Protein AF-A0A0S8KNZ9-F1 (afdb_monomer_lite)

Foldseek 3Di:
DDDPPPVVVVPPPPPPDDDDDADDPPFFALAKEKEFEDEPPPDDAQWKFKWKAFPVQPVHDTRGDGDTDRHRMDMDGRDHFGWIFMKIFGDPDPQAGQKIKGWPPPPGTFGTHRPHDYHYTYIYMDSLLSLQVVVVCPNVVSCVVPQCVVVVDDLVQFKEKEFEEEPVRAGDFFKKKAKFADDPVPLAGPDRPFDIWGAHPRRITTHGWDQGKIWMKIKDWHCDSHFSWIKMKMKTWLAIDHTHDYDYHYDYPDQDPDVFWEKEKEFEAEPVRFGAAKKKKKKWADDDDDGRDNPDGDMDMIMIIMHMDGRGIDMDGRHHFAWMKIFIFDSPDNPPDTDTQDIDIDGIDGNYYHYDYHYGYPPVVVVVPPPDDDDDDDDDDDDDDDDDDDDDDDDPAWADQFQQKIKGKDWPDQEAALPDKTKIKMKIAGQHQFKKWFQLAQQQKWKDKQRWIWHADDDPPPDDGDIDIHHHGRMDTGSMHINVGFTATPPGTDRDDAAKMKMKMWTWMGGPDPDPPDITIHITDIRIHGHHYDDDDDDDDDDDDDDDQDQQKAKEFEAAPVRQADWFKFKAQAWEFEDDPDPCTPTDGDAQPFADGTAHNRNIGMDGLCSQAPPPRDQQEWGKMWIADPVVQWIDIDTDGSPRRHSYDYDYTAHWAKEKEFEWAPLCVVLVFTFQKKKKFKDQDPRYRGHYMYIYSRRMDIDGGAFDKMWMFMWTGGDQWIFHTDIDIDGDHGPHHYDYPYYDYTYTDPLRNQFQHFDDWADPFDDKDLDDDDILVNLAQAKEKEKEAELADPQAPQQLLVQVVCVVCVVLRYAYEYEYAHDDPVSSLVRLVVCCVVRNHDNDHNHMYTYAADDWDDQVPDPDTTHHPSCVNSVPPDPTWMWIAANNNGTNHTDDSVVNNVVSCVRSVNCPVPPVDPLVVVVCVVQPDDPPAFKDWDAPPDDPSQLVCCCVVVVVVCVVPVDHFQEWAWEDPPGTHGDDTHNDPQAFQLCCCCPHVVDFPLQADEDPVRRSHHDTGYMYGHPPDDSQVVQVSVQVVCCVPVVFRKDWDWDWDWDWEKEKEEEWDFDFDPPEPDGQAAEQAQPDHDNRLVQDWDKAQAPVSVQVVLCSQLVHHYDYPYPDPDRDIHTYGYDPRSNLVPPPDPVVSVNSVVRRQVSNCVGTVMHIDIDTDTDIHTYMDTDDDPD

Sequence (1183 aa):
EGLMPSIKLALEGCLGKRPRLPRILNKPGPGILKGIVKDTADTYYHMANMFFVPVENWPGKPAFYYLAVVNESFEITGVPPGSYYLFAIEAQNTESIDTVGLPIDWPRPVTIDADGKVAHVEIEMSTFLSKEARFWNVQGFLRGVGHLNALNASVEELGPYGRIVDVGGNPVPYATVQVREFKANRGEGEGIAAPDARTNEQGYYGLRPLDYPYFVGAIVHDPLINAAGHRWQYIQRNKVFEGKQAINFEFKPWPSVTRSGGIIEGTVVDAKDNPIPSFIVDVRPAGPWPKVNETSEPWYESWGFRAAFAGGKFALGDVPEGICNVRIMSHETSAERGDTLGQREVTVSTGQTKHLEFQIEDWEKKRRQRIYVTPFRLVSKQESGVKTAVPVEGEGGWGEAVEGVQVRLRADKYTWEAEEKPVFKADIRNRGELELYVHAADEFCQLEIDGEWHGWSGPWGKIDVKQSPLGHGSQINNISISLAKTWVGKKSVLALTAGVHTVRVAFILQRSEREYQNIVRAVSNPVEIEIVPVKAKTAVEVEAGEEALTAEKLVLKLVDNSGRPVAGAKVGTSVRTRDEQVLNSKLYWSLSSKEKDVSNEDGKIVLTRDKLFPQSWNPDRRRALYILNEERQIGAFCEISKDDERNQIELTLEPVCHVHGKLSSEDLEEIGRPLTWSNVYLGFNKDSQSVLSCMSEKQQFEFWVPPGEYELSAYGSGEGASTKHVRPTIEVKTGQSELDLGVVDLPATKLSTLIGKPAPEIGPIKAWKNGSPITLAELRGKAVIIYFDGTSPNTSRDLPQLVDLHNQFEANGLVIVALYNCPSMEALEAKWVEVYKKYGGVQNVPFRVAVDGGKSTFYEGSDKERPGATYAIYDITADPTTILIDPDGKIVGKLGLYGAKEKLGNMLGVEVKTTVSTWRQRFEEVYRLEDNRILKRIAPPFIPERRDYYVNENSSQASAISTSPGIFVFHWNGKLKNWGLSFTDKLDLNFLLGFVLRLKSFEYDGPEELLSIELPGDWIIRDEVSQKIKLKALEQLIDEELGRTIQFEKRTVERQVIVVTGNFKFHPPSETYEHKSVHLYSDELDPDEGSGGGTADSVNDFILRLGSLVDMPVADHTESSKKILVPYRHHRSSYLRRIKDKAEKAGKLQMLLANLTKQTELQFRIEKRPVEVWFITEKKKDK

pLDDT: mean 75.58, std 19.02, range [21.91, 98.38]

Radius of gyration: 38.26 Å; chains: 1; bounding box: 97×110×95 Å

Secondary structure (DSSP, 8-state):
----STTTTTTSS--S-PPPPPPPPSS--SEEEEEEEEESS------EEEEEEEGGGTTS--B----EE-SSEEEEEEEPSEEEEEEEEE-S-TT----EEEETTTTSPEEE-TT--EEEEEEEEEHHHHHHHTTTTHHHHHHTTSSGGGGGS-GGG-SSEEEEEETTS-B-TT-EEEEEE--GGGSS-----SPPEE--TTSEEE-----S-EEEEEEEEEE-SSSEEEEEEEEEE-S-B-SS-B--EEEPP-S---TTPEEEEEEEEETTSPBPSEEEEEEEESSPPPP--TT--PEEEEEEEEEEEETTEEEEEEEPSEEEEEEEEETTS-TTS--EEEEEEEEE-TT-EEEEEEEETTHHHHHH--SS---------------------SSTT----BTTEEEEEEES-SEEETTS--EEEEEEEE-SSS-EEE--SGGGEEEEETTEEEEE-S-TTS---PPEEE-TT-EEEEEEEETTS-EE-SSSB--PPSEEEEEEEEEEEEESSS-TT-EEEEEPPPEEEEEEPPPPPP------------TTEEEEEEEETTS-B-TT-EEESEEEEE-SS-SS---EEE--TTS--B--TTSEEEEEHHHHS-TTS-TTSPEEEEEEETTTTEEEEEEE-TT---SEEEEEEEEPEEEEEEEE-HHHHHTT----EEEEEEESSTTSPP-EEEEESSSEEEEEE-SEEEEEEEEEEETTEEBPPB--EEEE-TT--EEEEEEEE-PBPHHHHTBTSBPPPP--EEEEESS----TTTTTTSEEEEEEE-SS--TTTTHHHHHHHHHHHGGGTEEEEEEE-SS-HHHHHHHHHHHHHHH-S-SS-SSEEEEE-SS-EE-TTS--EE--HHHHHHT--SSSEEEEE-TTSBEEEE--STTHHHHHHHHHT---------HHHHHHHHHPPPTT-SEEEEPSSPPTHHHHHHHHHTHHHHHH--SPPSEEEEEESSSEEEEEEE--S--BHHHHHHHTS---TTSEE--HHHHT-B--SEEEEETTS-HHHHHHHHHHHHHHHH---EEEEEEEEEEEEEEEEE-------TTSS-SSSEEE-SS---SSSTT-EEEESSHHHHHHHHHHHHT--EEEEE---S---EEEEE-GGG-GGG---HHHHHHHHHHHHHHHHHHH--EEEEEEEEEEEEEEEEPPPP-

Structure (mmCIF, N/CA/C/O backbone):
data_AF-A0A0S8KNZ9-F1
#
_entry.id   AF-A0A0S8KNZ9-F1
#
loop_
_atom_site.group_PDB
_atom_site.id
_atom_site.type_symbol
_atom_site.label_atom_id
_atom_site.label_alt_id
_atom_site.label_comp_id
_atom_site.label_asym_id
_atom_site.label_entity_id
_atom_site.label_seq_id
_atom_site.pdbx_PDB_ins_code
_atom_site.Cartn_x
_atom_site.Cartn_y
_atom_site.Cartn_z
_atom_site.occupancy
_atom_site.B_iso_or_equiv
_atom_site.auth_seq_id
_atom_site.auth_comp_id
_atom_site.auth_asym_id
_atom_site.auth_atom_id
_atom_site.pdbx_PDB_model_num
ATOM 1 N N . GLU A 1 1 ? 50.926 -36.715 25.456 1.00 37.94 1 GLU A N 1
ATOM 2 C CA . GLU A 1 1 ? 50.661 -37.075 24.048 1.00 37.94 1 GLU A CA 1
ATOM 3 C C . GLU A 1 1 ? 49.215 -37.522 23.923 1.00 37.94 1 GLU A C 1
ATOM 5 O O . GLU A 1 1 ? 48.739 -38.200 24.823 1.00 37.94 1 GLU A O 1
ATOM 10 N N . GLY A 1 2 ? 48.526 -37.100 22.859 1.00 39.28 2 GLY A N 1
ATOM 11 C CA . GLY A 1 2 ? 47.167 -37.550 22.540 1.00 39.28 2 GLY A CA 1
ATOM 12 C C . GLY A 1 2 ? 46.044 -36.551 22.831 1.00 39.28 2 GLY A C 1
ATOM 13 O O . GLY A 1 2 ? 45.224 -36.829 23.687 1.00 39.28 2 GLY A O 1
ATOM 14 N N . LEU A 1 3 ? 46.001 -35.415 22.117 1.00 26.42 3 LEU A N 1
ATOM 15 C CA . LEU A 1 3 ? 44.780 -34.838 21.508 1.00 26.42 3 LEU A CA 1
ATOM 16 C C . LEU A 1 3 ? 45.140 -33.534 20.761 1.00 26.42 3 LEU A C 1
ATOM 18 O O . LEU A 1 3 ? 44.996 -32.426 21.262 1.00 26.42 3 LEU A O 1
ATOM 22 N N . MET A 1 4 ? 45.683 -33.688 19.552 1.00 32.03 4 MET A N 1
ATOM 23 C CA . MET A 1 4 ? 46.064 -32.598 18.634 1.00 32.03 4 MET A CA 1
ATOM 24 C C . MET A 1 4 ? 45.784 -32.864 17.128 1.00 32.03 4 MET A C 1
ATOM 26 O O . MET A 1 4 ? 46.301 -32.114 16.306 1.00 32.03 4 MET A O 1
ATOM 30 N N . PRO A 1 5 ? 44.952 -33.853 16.713 1.00 31.73 5 PRO A N 1
ATOM 31 C CA . PRO A 1 5 ? 44.407 -33.843 15.336 1.00 31.73 5 PRO A CA 1
ATOM 32 C C . PRO A 1 5 ? 42.957 -33.346 15.161 1.00 31.73 5 PRO A C 1
ATOM 34 O O . PRO A 1 5 ? 42.569 -33.041 14.039 1.00 31.73 5 PRO A O 1
ATOM 37 N N . SER A 1 6 ? 42.144 -33.210 16.215 1.00 31.50 6 SER A N 1
ATOM 38 C CA . SER A 1 6 ? 40.702 -32.902 16.054 1.00 31.50 6 SER A CA 1
ATOM 39 C C . SER A 1 6 ? 40.369 -31.409 15.932 1.00 31.50 6 SER A C 1
ATOM 41 O O . SER A 1 6 ? 39.250 -31.052 15.577 1.00 31.50 6 SER A O 1
ATOM 43 N N . ILE A 1 7 ? 41.332 -30.521 16.196 1.00 33.41 7 ILE A N 1
ATOM 44 C CA . ILE A 1 7 ? 41.121 -29.064 16.117 1.00 33.41 7 ILE A CA 1
ATOM 45 C C . ILE A 1 7 ? 41.296 -28.548 14.678 1.00 33.41 7 ILE A C 1
ATOM 47 O O . ILE A 1 7 ? 40.747 -27.507 14.328 1.00 33.41 7 ILE A O 1
ATOM 51 N N . LYS A 1 8 ? 41.975 -29.297 13.797 1.00 30.77 8 LYS A N 1
ATOM 52 C CA . LYS A 1 8 ? 42.264 -28.835 12.431 1.00 30.77 8 LYS A CA 1
ATOM 53 C C . LYS A 1 8 ? 41.094 -29.024 11.450 1.00 30.77 8 LYS A C 1
ATOM 55 O O . LYS A 1 8 ? 40.925 -28.195 10.567 1.00 30.77 8 LYS A O 1
ATOM 60 N N . LEU A 1 9 ? 40.216 -30.015 11.653 1.00 28.44 9 LEU A N 1
ATOM 61 C CA . LEU A 1 9 ? 39.069 -30.247 10.753 1.00 28.44 9 LEU A CA 1
ATOM 62 C C . LEU A 1 9 ? 37.830 -29.377 11.058 1.00 28.44 9 LEU A C 1
ATOM 64 O O . LEU A 1 9 ? 36.987 -29.196 10.188 1.00 28.44 9 LEU A O 1
ATOM 68 N N . ALA A 1 10 ? 37.732 -28.783 12.254 1.00 30.02 10 ALA A N 1
ATOM 69 C CA . ALA A 1 10 ? 36.657 -27.841 12.607 1.00 30.02 10 ALA A CA 1
ATOM 70 C C . ALA A 1 10 ? 36.993 -26.369 12.279 1.00 30.02 10 ALA A C 1
ATOM 72 O O . ALA A 1 10 ? 36.148 -25.486 12.445 1.00 30.02 10 ALA A O 1
ATOM 73 N N . LEU A 1 11 ? 38.222 -26.094 11.824 1.00 29.08 11 LEU A N 1
ATOM 74 C CA . LEU A 1 11 ? 38.695 -24.745 11.500 1.00 29.08 11 LEU A CA 1
ATOM 75 C C . LEU A 1 11 ? 38.739 -24.439 9.996 1.00 29.08 11 LEU A C 1
ATOM 77 O O . LEU A 1 11 ? 38.738 -23.263 9.651 1.00 29.08 11 LEU A O 1
ATOM 81 N N . GLU A 1 12 ? 38.686 -25.432 9.102 1.00 31.12 12 GLU A N 1
ATOM 82 C CA . GLU A 1 12 ? 38.770 -25.193 7.645 1.00 31.12 12 GLU A CA 1
ATOM 83 C C . GLU A 1 12 ? 37.422 -25.313 6.897 1.00 31.12 12 GLU A C 1
ATOM 85 O O . GLU A 1 12 ? 37.321 -24.862 5.762 1.00 31.12 12 GLU A O 1
ATOM 90 N N . GLY A 1 13 ? 36.347 -25.795 7.538 1.00 31.33 13 GLY A N 1
ATOM 91 C CA . GLY A 1 13 ? 34.992 -25.862 6.948 1.00 31.33 13 GLY A CA 1
ATOM 92 C C . GLY A 1 13 ? 34.011 -24.753 7.368 1.00 31.33 13 GLY A C 1
ATOM 93 O O . GLY A 1 13 ? 32.916 -24.669 6.824 1.00 31.33 13 GLY A O 1
ATOM 94 N N . CYS A 1 14 ? 34.386 -23.893 8.323 1.00 27.73 14 CYS A N 1
ATOM 95 C CA . CYS A 1 14 ? 33.496 -22.888 8.933 1.00 27.73 14 CYS A CA 1
ATOM 96 C C . CYS A 1 14 ? 34.045 -21.448 8.857 1.00 27.73 14 CYS A C 1
ATOM 98 O O . CYS A 1 14 ? 33.662 -20.586 9.652 1.00 27.73 14 CYS A O 1
ATOM 100 N N . LEU A 1 15 ? 34.962 -21.166 7.926 1.00 32.62 15 LEU A N 1
ATOM 101 C CA . LEU A 1 15 ? 35.497 -19.820 7.694 1.00 32.62 15 LEU A CA 1
ATOM 102 C C . LEU A 1 15 ? 34.688 -19.084 6.621 1.00 32.62 15 LEU A C 1
ATOM 104 O O . LEU A 1 15 ? 35.125 -18.873 5.497 1.00 32.62 15 LEU A O 1
ATOM 108 N N . GLY A 1 16 ? 33.504 -18.645 7.040 1.00 30.39 16 GLY A N 1
ATOM 109 C CA . GLY A 1 16 ? 32.663 -17.662 6.363 1.00 30.39 16 GLY A CA 1
ATOM 110 C C . GLY A 1 16 ? 32.145 -16.624 7.359 1.00 30.39 16 GLY A C 1
ATOM 111 O O . GLY A 1 16 ? 30.952 -16.373 7.399 1.00 30.39 16 GLY A O 1
ATOM 112 N N . LYS A 1 17 ? 33.068 -16.043 8.150 1.00 33.38 17 LYS A N 1
ATOM 113 C CA . LYS A 1 17 ? 32.912 -14.939 9.133 1.00 33.38 17 LYS A CA 1
ATOM 114 C C . LYS A 1 17 ? 32.326 -15.320 10.514 1.00 33.38 17 LYS A C 1
ATOM 116 O O . LYS A 1 17 ? 31.121 -15.368 10.707 1.00 33.38 17 LYS A O 1
ATOM 121 N N . ARG A 1 18 ? 33.206 -15.501 11.515 1.00 32.16 18 ARG A N 1
ATOM 122 C CA . ARG A 1 18 ? 32.868 -15.518 12.960 1.00 32.16 18 ARG A CA 1
ATOM 123 C C . ARG A 1 18 ? 33.026 -14.121 13.599 1.00 32.16 18 ARG A C 1
ATOM 125 O O . ARG A 1 18 ? 33.978 -13.426 13.236 1.00 32.16 18 ARG A O 1
ATOM 132 N N . PRO A 1 19 ? 32.237 -13.766 14.635 1.00 31.19 19 PRO A N 1
ATOM 133 C CA . PRO A 1 19 ? 32.638 -12.807 15.669 1.00 31.19 19 PRO A CA 1
ATOM 134 C C . PRO A 1 19 ? 33.715 -13.419 16.599 1.00 31.19 19 PRO A C 1
ATOM 136 O O . PRO A 1 19 ? 33.752 -14.630 16.818 1.00 31.19 19 PRO A O 1
ATOM 139 N N . ARG A 1 20 ? 34.628 -12.600 17.143 1.00 31.25 20 ARG A N 1
ATOM 140 C CA . ARG A 1 20 ? 35.687 -13.032 18.086 1.00 31.25 20 ARG A CA 1
ATOM 141 C C . ARG A 1 20 ? 35.097 -13.395 19.466 1.00 31.25 20 ARG A C 1
ATOM 143 O O . ARG A 1 20 ? 34.305 -12.630 20.000 1.00 31.25 20 ARG A O 1
ATOM 150 N N . LEU A 1 21 ? 35.544 -14.505 20.068 1.00 31.12 21 LEU A N 1
ATOM 151 C CA . LEU A 1 21 ? 35.283 -14.875 21.476 1.00 31.12 21 LEU A CA 1
ATOM 152 C C . LEU A 1 21 ? 35.928 -13.865 22.463 1.00 31.12 21 LEU A C 1
ATOM 154 O O . LEU A 1 21 ? 37.053 -13.428 22.195 1.00 31.12 21 LEU A O 1
ATOM 158 N N . PRO A 1 22 ? 35.299 -13.523 23.611 1.00 36.34 22 PRO A N 1
ATOM 159 C CA . PRO A 1 22 ? 35.893 -12.644 24.625 1.00 36.34 22 PRO A CA 1
ATOM 160 C C . PRO A 1 22 ? 36.954 -13.339 25.504 1.00 36.34 22 PRO A C 1
ATOM 162 O O . PRO A 1 22 ? 36.924 -14.551 25.707 1.00 36.34 22 PRO A O 1
ATOM 165 N N . ARG A 1 23 ? 37.893 -12.553 26.053 1.00 36.38 23 ARG A N 1
ATOM 166 C CA . ARG A 1 23 ? 38.914 -12.985 27.031 1.00 36.38 23 ARG A CA 1
ATOM 167 C C . ARG A 1 23 ? 38.262 -13.331 28.378 1.00 36.38 23 ARG A C 1
ATOM 169 O O . ARG A 1 23 ? 37.723 -12.442 29.025 1.00 36.38 23 ARG A O 1
ATOM 176 N N . ILE A 1 24 ? 38.401 -14.576 28.832 1.00 39.72 24 ILE A N 1
ATOM 177 C CA . ILE A 1 24 ? 38.180 -14.967 30.236 1.00 39.72 24 ILE A CA 1
ATOM 178 C C . ILE A 1 24 ? 39.289 -14.320 31.088 1.00 39.72 24 ILE A C 1
ATOM 180 O O . ILE A 1 24 ? 40.443 -14.278 30.653 1.00 39.72 24 ILE A O 1
ATOM 184 N N . LEU A 1 25 ? 38.963 -13.796 32.278 1.00 40.41 25 LEU A N 1
ATOM 185 C CA . LEU A 1 25 ? 39.964 -13.340 33.252 1.00 40.41 25 LEU A CA 1
ATOM 186 C C . LEU A 1 25 ? 41.039 -14.404 33.449 1.00 40.41 25 LEU A C 1
ATOM 188 O O . LEU A 1 25 ? 40.739 -15.548 33.778 1.00 40.41 25 LEU A O 1
ATOM 192 N N . ASN A 1 26 ? 42.303 -14.005 33.361 1.00 41.12 26 ASN A N 1
ATOM 193 C CA . ASN A 1 26 ? 43.410 -14.918 33.631 1.00 41.12 26 ASN A CA 1
ATOM 194 C C . ASN A 1 26 ? 43.515 -15.322 35.121 1.00 41.12 26 ASN A C 1
ATOM 196 O O . ASN A 1 26 ? 44.306 -16.212 35.427 1.00 41.12 26 ASN A O 1
ATOM 200 N N . LYS A 1 27 ? 42.755 -14.698 36.045 1.00 48.59 27 LYS A N 1
ATOM 201 C CA . LYS A 1 27 ? 42.670 -15.070 37.473 1.00 48.59 27 LYS A CA 1
ATOM 202 C C . LYS A 1 27 ? 41.294 -14.711 38.082 1.00 48.59 27 LYS A C 1
ATOM 204 O O . LYS A 1 27 ? 40.930 -13.539 38.015 1.00 48.59 27 LYS A O 1
ATOM 209 N N . PRO A 1 28 ? 40.550 -15.656 38.689 1.00 57.41 28 PRO A N 1
ATOM 210 C CA . PRO A 1 28 ? 39.343 -15.347 39.466 1.00 57.41 28 PRO A CA 1
ATOM 211 C C . PRO A 1 28 ? 39.700 -14.627 40.783 1.00 57.41 28 PRO A C 1
ATOM 213 O O . PRO A 1 28 ? 40.665 -15.004 41.448 1.00 57.41 28 PRO A O 1
ATOM 216 N N . GLY A 1 29 ? 38.951 -13.578 41.144 1.00 62.56 29 GLY A N 1
ATOM 217 C CA . GLY A 1 29 ? 39.086 -12.824 42.404 1.00 62.56 29 GLY A CA 1
ATOM 218 C C . GLY A 1 29 ? 38.119 -13.296 43.506 1.00 62.56 29 GLY A C 1
ATOM 219 O O . GLY A 1 29 ? 37.251 -14.111 43.230 1.00 62.56 29 GLY A O 1
ATOM 220 N N . PRO A 1 30 ? 38.233 -12.820 44.760 1.00 67.00 30 PRO A N 1
ATOM 221 C CA . PRO A 1 30 ? 37.380 -13.273 45.869 1.00 67.00 30 PRO A CA 1
ATOM 222 C C . PRO A 1 30 ? 36.003 -12.577 45.967 1.00 67.00 30 PRO A C 1
ATOM 224 O O . PRO A 1 30 ? 35.208 -12.949 46.825 1.00 67.00 30 PRO A O 1
ATOM 227 N N . GLY A 1 31 ? 35.708 -11.561 45.146 1.00 70.25 31 GLY A N 1
ATOM 228 C CA . GLY A 1 31 ? 34.505 -10.724 45.272 1.00 70.25 31 GLY A CA 1
ATOM 229 C C . GLY A 1 31 ? 33.211 -11.357 44.747 1.00 70.25 31 GLY A C 1
ATOM 230 O O . GLY A 1 31 ? 33.233 -12.163 43.810 1.00 70.25 31 GLY A O 1
ATOM 231 N N . ILE A 1 32 ? 32.076 -10.942 45.323 1.00 72.00 32 ILE A N 1
ATOM 232 C CA . ILE A 1 32 ? 30.720 -11.346 44.919 1.00 72.00 32 ILE A CA 1
ATOM 233 C C . ILE A 1 32 ? 29.890 -10.086 44.631 1.00 72.00 32 ILE A C 1
ATOM 235 O O . ILE A 1 32 ? 29.815 -9.185 45.462 1.00 72.00 32 ILE A O 1
ATOM 239 N N . LEU A 1 33 ? 29.235 -10.022 43.472 1.00 70.00 33 LEU A N 1
ATOM 240 C CA . LEU A 1 33 ? 28.291 -8.961 43.114 1.00 70.00 33 LEU A CA 1
ATOM 241 C C . LEU A 1 33 ? 26.891 -9.556 42.974 1.00 70.00 33 LEU A C 1
ATOM 243 O O . LEU A 1 33 ? 26.699 -10.481 42.192 1.00 70.00 33 LEU A O 1
ATOM 247 N N . LYS A 1 34 ? 25.912 -9.013 43.691 1.00 74.62 34 LYS A N 1
ATOM 248 C CA . LYS A 1 34 ? 24.494 -9.363 43.563 1.00 74.62 34 LYS A CA 1
ATOM 249 C C . LYS A 1 34 ? 23.713 -8.161 43.062 1.00 74.62 34 LYS A C 1
ATOM 251 O O . LYS A 1 34 ? 24.067 -7.024 43.359 1.00 74.62 34 LYS A O 1
ATOM 256 N N . GLY A 1 35 ? 22.629 -8.382 42.341 1.00 69.69 35 GLY A N 1
ATOM 257 C CA . GLY A 1 35 ? 21.814 -7.265 41.895 1.00 69.69 35 GLY A CA 1
ATOM 258 C C . GLY A 1 35 ? 20.449 -7.642 41.376 1.00 69.69 35 GLY A C 1
ATOM 259 O O . GLY A 1 35 ? 20.147 -8.823 41.241 1.00 69.69 35 GLY A O 1
ATOM 260 N N . ILE A 1 36 ? 19.630 -6.623 41.130 1.00 68.19 36 ILE A N 1
ATOM 261 C CA . ILE A 1 36 ? 18.284 -6.748 40.567 1.00 68.19 36 ILE A CA 1
ATOM 262 C C . ILE A 1 36 ? 18.215 -5.913 39.290 1.00 68.19 36 ILE A C 1
ATOM 264 O O . ILE A 1 36 ? 18.724 -4.797 39.267 1.00 68.19 36 ILE A O 1
ATOM 268 N N . VAL A 1 37 ? 17.610 -6.447 38.235 1.00 63.03 37 VAL A N 1
ATOM 269 C CA . VAL A 1 37 ? 17.298 -5.735 36.998 1.00 63.03 37 VAL A CA 1
ATOM 270 C C . VAL A 1 37 ? 15.809 -5.392 37.015 1.00 63.03 37 VAL A C 1
ATOM 272 O O . VAL A 1 37 ? 14.980 -6.298 36.994 1.00 63.03 37 VAL A O 1
ATOM 275 N N . LYS A 1 38 ? 15.469 -4.100 37.063 1.00 62.75 38 LYS A N 1
ATOM 276 C CA . LYS A 1 38 ? 14.086 -3.611 36.990 1.00 62.75 38 LYS A CA 1
ATOM 277 C C . LYS A 1 38 ? 13.749 -3.149 35.575 1.00 62.75 38 LYS A C 1
ATOM 279 O O . LYS A 1 38 ? 14.507 -2.392 34.968 1.00 62.75 38 LYS A O 1
ATOM 284 N N . ASP A 1 39 ? 12.598 -3.593 35.078 1.00 55.94 39 ASP A N 1
ATOM 285 C CA . ASP A 1 39 ? 11.987 -3.099 33.844 1.00 55.94 39 ASP A CA 1
ATOM 286 C C . ASP A 1 39 ? 10.918 -2.049 34.179 1.00 55.94 39 ASP A C 1
ATOM 288 O O . ASP A 1 39 ? 10.041 -2.293 35.006 1.00 55.94 39 ASP A O 1
ATOM 292 N N . THR A 1 40 ? 10.989 -0.876 33.550 1.00 45.56 40 THR A N 1
ATOM 293 C CA . THR A 1 40 ? 10.018 0.213 33.735 1.00 45.56 40 THR A CA 1
ATOM 294 C C . THR A 1 40 ? 8.939 0.273 32.649 1.00 45.56 40 THR A C 1
ATOM 296 O O . THR A 1 40 ? 8.090 1.164 32.701 1.00 45.56 40 THR A O 1
ATOM 299 N N . ALA A 1 41 ? 8.929 -0.652 31.680 1.00 40.91 41 ALA A N 1
ATOM 300 C CA . ALA A 1 41 ? 8.089 -0.555 30.482 1.00 40.91 41 ALA A CA 1
ATOM 301 C C . ALA A 1 41 ? 7.029 -1.665 30.274 1.00 40.91 41 ALA A C 1
ATOM 303 O O . ALA A 1 41 ? 6.444 -1.715 29.192 1.00 40.91 41 ALA A O 1
ATOM 304 N N . ASP A 1 42 ? 6.715 -2.510 31.268 1.00 39.25 42 ASP A N 1
ATOM 305 C CA . ASP A 1 42 ? 5.737 -3.620 31.130 1.00 39.25 42 ASP A CA 1
ATOM 306 C C . ASP A 1 42 ? 6.011 -4.514 29.893 1.00 39.25 42 ASP A C 1
ATOM 308 O O . ASP A 1 42 ? 5.107 -5.040 29.230 1.00 39.25 42 ASP A O 1
ATOM 312 N N . THR A 1 43 ? 7.290 -4.697 29.560 1.00 39.22 43 THR A N 1
ATOM 313 C CA . THR A 1 43 ? 7.750 -5.447 28.387 1.00 39.22 43 THR A CA 1
ATOM 314 C C . THR A 1 43 ? 8.417 -6.744 28.839 1.00 39.22 43 THR A C 1
ATOM 316 O O . THR A 1 43 ? 9.393 -6.761 29.568 1.00 39.22 43 THR A O 1
ATOM 319 N N . TYR A 1 44 ? 7.872 -7.884 28.422 1.00 38.81 44 TYR A N 1
ATOM 320 C CA . TYR A 1 44 ? 8.357 -9.210 28.817 1.00 38.81 44 TYR A CA 1
ATOM 321 C C . TYR A 1 44 ? 9.795 -9.466 28.311 1.00 38.81 44 TYR A C 1
ATOM 323 O O . TYR A 1 44 ? 9.965 -9.841 27.151 1.00 38.81 44 TYR A O 1
ATOM 331 N N . TYR A 1 45 ? 10.820 -9.320 29.160 1.00 45.44 45 TYR A N 1
ATOM 332 C CA . TYR A 1 45 ? 12.214 -9.658 28.826 1.00 45.44 45 TYR A CA 1
ATOM 333 C C . TYR A 1 45 ? 12.631 -11.011 29.423 1.00 45.44 45 TYR A C 1
ATOM 335 O O . TYR A 1 45 ? 12.409 -11.267 30.603 1.00 45.44 45 TYR A O 1
ATOM 343 N N . HIS A 1 46 ? 13.268 -11.876 28.620 1.00 49.28 46 HIS A N 1
ATOM 344 C CA . HIS A 1 46 ? 13.691 -13.219 29.055 1.00 49.28 46 HIS A CA 1
ATOM 345 C C . HIS A 1 46 ? 15.201 -13.364 29.351 1.00 49.28 46 HIS A C 1
ATOM 347 O O . HIS A 1 46 ? 15.554 -14.291 30.074 1.00 49.28 46 HIS A O 1
ATOM 353 N N . MET A 1 47 ? 16.095 -12.490 28.845 1.00 53.19 47 MET A N 1
ATOM 354 C CA . MET A 1 47 ? 17.552 -12.547 29.116 1.00 53.19 47 MET A CA 1
ATOM 355 C C . MET A 1 47 ? 18.283 -11.199 28.907 1.00 53.19 47 MET A C 1
ATOM 357 O O . MET A 1 47 ? 18.173 -10.599 27.834 1.00 53.19 47 MET A O 1
ATOM 361 N N . ALA A 1 48 ? 19.115 -10.779 29.873 1.00 57.53 48 ALA A N 1
ATOM 362 C CA . ALA A 1 48 ? 20.052 -9.645 29.748 1.00 57.53 48 ALA A CA 1
ATOM 363 C C . ALA A 1 48 ? 21.525 -10.076 29.933 1.00 57.53 48 ALA A C 1
ATOM 365 O O . ALA A 1 48 ? 21.824 -10.906 30.789 1.00 57.53 48 ALA A O 1
ATOM 366 N N . ASN A 1 49 ? 22.435 -9.491 29.144 1.00 61.00 49 ASN A N 1
ATOM 367 C CA . ASN A 1 49 ? 23.892 -9.637 29.209 1.00 61.00 49 ASN A CA 1
ATOM 368 C C . ASN A 1 49 ? 24.505 -8.480 30.009 1.00 61.00 49 ASN A C 1
ATOM 370 O O . ASN A 1 49 ? 24.284 -7.321 29.664 1.00 61.00 49 ASN A O 1
ATOM 374 N N . MET A 1 50 ? 25.315 -8.762 31.028 1.00 62.78 50 MET A N 1
ATOM 375 C CA . MET A 1 50 ? 26.007 -7.724 31.808 1.00 62.78 50 MET A CA 1
ATOM 376 C C . MET A 1 50 ? 27.407 -7.383 31.282 1.00 62.78 50 MET A C 1
ATOM 378 O O . MET A 1 50 ? 28.107 -8.236 30.756 1.00 62.78 50 MET A O 1
ATOM 382 N N . PHE A 1 51 ? 27.855 -6.145 31.489 1.00 64.56 51 PHE A N 1
ATOM 383 C CA . PHE A 1 51 ? 29.170 -5.639 31.091 1.00 64.56 51 PHE A CA 1
ATOM 384 C C . PHE A 1 51 ? 29.837 -4.899 32.248 1.00 64.56 51 PHE A C 1
ATOM 386 O O . PHE A 1 51 ? 29.181 -4.153 32.973 1.00 64.56 51 PHE A O 1
ATOM 393 N N . PHE A 1 52 ? 31.155 -5.080 32.378 1.00 65.44 52 PHE A N 1
ATOM 394 C CA . PHE A 1 52 ? 31.971 -4.508 33.447 1.00 65.44 52 PHE A CA 1
ATOM 395 C C . PHE A 1 52 ? 33.157 -3.763 32.851 1.00 65.44 52 PHE A C 1
ATOM 397 O O . PHE A 1 52 ? 33.950 -4.333 32.099 1.00 65.44 52 PHE A O 1
ATOM 404 N N . VAL A 1 53 ? 33.332 -2.499 33.219 1.00 61.94 53 VAL A N 1
ATOM 405 C CA . VAL A 1 53 ? 34.511 -1.735 32.808 1.00 61.94 53 VAL A CA 1
ATOM 406 C C . VAL A 1 53 ? 35.238 -1.235 34.049 1.00 61.94 53 VAL A C 1
ATOM 408 O O . VAL A 1 53 ? 34.666 -0.432 34.784 1.00 61.94 53 VAL A O 1
ATOM 411 N N . PRO A 1 54 ? 36.474 -1.700 34.320 1.00 65.50 54 PRO A N 1
ATOM 412 C CA . PRO A 1 54 ? 37.292 -1.117 35.378 1.00 65.50 54 PRO A CA 1
ATOM 413 C C . PRO A 1 54 ? 37.416 0.390 35.152 1.00 65.50 54 PRO A C 1
ATOM 415 O O . PRO A 1 54 ? 37.679 0.806 34.023 1.00 65.50 54 PRO A O 1
ATOM 418 N N . VAL A 1 55 ? 37.247 1.202 36.198 1.00 61.06 55 VAL A N 1
ATOM 419 C CA . VAL A 1 55 ? 37.303 2.676 36.095 1.00 61.06 55 VAL A CA 1
ATOM 420 C C . VAL A 1 55 ? 38.613 3.147 35.448 1.00 61.06 55 VAL A C 1
ATOM 422 O O . VAL A 1 55 ? 38.610 4.064 34.636 1.00 61.06 55 VAL A O 1
ATOM 425 N N . GLU A 1 56 ? 39.725 2.469 35.738 1.00 56.34 56 GLU A N 1
ATOM 426 C CA . GLU A 1 56 ? 41.051 2.722 35.148 1.00 56.34 56 GLU A CA 1
ATOM 427 C C . GLU A 1 56 ? 41.138 2.469 33.631 1.00 56.34 56 GLU A C 1
ATOM 429 O O . GLU A 1 56 ? 42.019 3.004 32.965 1.00 56.34 56 GLU A O 1
ATOM 434 N N . ASN A 1 57 ? 40.219 1.674 33.079 1.00 52.56 57 ASN A N 1
ATOM 435 C CA . ASN A 1 57 ? 40.158 1.305 31.667 1.00 52.56 57 ASN A CA 1
ATOM 436 C C . ASN A 1 57 ? 39.047 2.055 30.912 1.00 52.56 57 ASN A C 1
ATOM 438 O O . ASN A 1 57 ? 38.689 1.637 29.813 1.00 52.56 57 ASN A O 1
ATOM 442 N N . TRP A 1 58 ? 38.481 3.132 31.470 1.00 44.00 58 TRP A N 1
ATOM 443 C CA . TRP A 1 58 ? 37.460 3.964 30.821 1.00 44.00 58 TRP A CA 1
ATOM 444 C C . TRP A 1 58 ? 38.054 5.288 30.293 1.00 44.00 58 TRP A C 1
ATOM 446 O O . TRP A 1 58 ? 38.751 5.953 31.061 1.00 44.00 58 TRP A O 1
ATOM 456 N N . PRO A 1 59 ? 37.789 5.717 29.033 1.00 41.06 59 PRO A N 1
ATOM 457 C CA . PRO A 1 59 ? 36.985 5.084 27.980 1.00 41.06 59 PRO A CA 1
ATOM 458 C C . PRO A 1 59 ? 37.873 4.200 27.077 1.00 41.06 59 PRO A C 1
ATOM 460 O O . PRO A 1 59 ? 38.400 4.628 26.055 1.00 41.06 59 PRO A O 1
ATOM 463 N N . GLY A 1 60 ? 38.098 2.951 27.477 1.00 45.44 60 GLY A N 1
ATOM 464 C CA . GLY A 1 60 ? 38.984 1.989 26.817 1.00 45.44 60 GLY A CA 1
ATOM 465 C C . GLY A 1 60 ? 38.321 0.620 26.634 1.00 45.44 60 GLY A C 1
ATOM 466 O O . GLY A 1 60 ? 37.103 0.484 26.731 1.00 45.44 60 GLY A O 1
ATOM 467 N N . LYS A 1 61 ? 39.109 -0.417 26.306 1.00 43.19 61 LYS A N 1
ATOM 468 C CA . LYS A 1 61 ? 38.577 -1.758 25.983 1.00 43.19 61 LYS A CA 1
ATOM 469 C C . LYS A 1 61 ? 37.815 -2.355 27.186 1.00 43.19 61 LYS A C 1
ATOM 471 O O . LYS A 1 61 ? 38.450 -2.581 28.217 1.00 43.19 61 LYS A O 1
ATOM 476 N N . PRO A 1 62 ? 36.514 -2.686 27.053 1.00 45.69 62 PRO A N 1
ATOM 477 C CA . PRO A 1 62 ? 35.746 -3.328 28.119 1.00 45.69 62 PRO A CA 1
ATOM 478 C C . PRO A 1 62 ? 36.343 -4.682 28.520 1.00 45.69 62 PRO A C 1
ATOM 480 O O . PRO A 1 62 ? 36.842 -5.423 27.666 1.00 45.69 62 PRO A O 1
ATOM 483 N N . ALA A 1 63 ? 36.242 -5.041 29.802 1.00 46.50 63 ALA A N 1
ATOM 484 C CA . ALA A 1 63 ? 36.461 -6.412 30.250 1.00 46.50 63 ALA A CA 1
ATOM 485 C C . ALA A 1 63 ? 35.126 -7.167 30.147 1.00 46.50 63 ALA A C 1
ATOM 487 O O . ALA A 1 63 ? 34.158 -6.862 30.837 1.00 46.50 63 ALA A O 1
ATOM 488 N N . PHE A 1 64 ? 35.041 -8.123 29.226 1.00 47.66 64 PHE A N 1
ATOM 489 C CA . PHE A 1 64 ? 33.787 -8.814 28.934 1.00 47.66 64 PHE A CA 1
ATOM 490 C C . PHE A 1 64 ? 33.532 -9.939 29.941 1.00 47.66 64 PHE A C 1
ATOM 492 O O . PHE A 1 64 ? 34.353 -10.848 30.061 1.00 47.66 64 PHE A O 1
ATOM 499 N N . TYR A 1 65 ? 32.364 -9.930 30.581 1.00 50.19 65 TYR A N 1
ATOM 500 C CA . TYR A 1 65 ? 31.845 -11.080 31.323 1.00 50.19 65 TYR A CA 1
ATOM 501 C C . TYR A 1 65 ? 30.460 -11.388 30.805 1.00 50.19 65 TYR A C 1
ATOM 503 O O . TYR A 1 65 ? 29.640 -10.493 30.682 1.00 50.19 65 TYR A O 1
ATOM 511 N N . TYR A 1 66 ? 30.206 -12.644 30.471 1.00 43.78 66 TYR A N 1
ATOM 512 C CA . TYR A 1 66 ? 28.896 -13.062 30.004 1.00 43.78 66 TYR A CA 1
ATOM 513 C C . TYR A 1 66 ? 28.142 -13.676 31.178 1.00 43.78 66 TYR A C 1
ATOM 515 O O . TYR A 1 66 ? 28.561 -14.708 31.702 1.00 43.78 66 TYR A O 1
ATOM 523 N N . LEU A 1 67 ? 27.044 -13.048 31.588 1.00 49.53 67 LEU A N 1
ATOM 524 C CA . LEU A 1 67 ? 26.067 -13.663 32.476 1.00 49.53 67 LEU A CA 1
ATOM 525 C C . LEU A 1 67 ? 24.687 -13.442 31.866 1.00 49.53 67 LEU A C 1
ATOM 527 O O . LEU A 1 67 ? 24.275 -12.295 31.715 1.00 49.53 67 LEU A O 1
ATOM 531 N N . ALA A 1 68 ? 24.013 -14.530 31.497 1.00 47.75 68 ALA A N 1
ATOM 532 C CA . ALA A 1 68 ? 22.618 -14.488 31.087 1.00 47.75 68 ALA A CA 1
ATOM 533 C C . ALA A 1 68 ? 21.755 -14.407 32.349 1.00 47.75 68 ALA A C 1
ATOM 535 O O . ALA A 1 68 ? 21.692 -15.354 33.135 1.00 47.75 68 ALA A O 1
ATOM 536 N N . VAL A 1 69 ? 21.131 -13.254 32.568 1.00 53.41 69 VAL A N 1
ATOM 537 C CA . VAL A 1 69 ? 20.231 -13.034 33.702 1.00 53.41 69 VAL A CA 1
ATOM 538 C C . VAL A 1 69 ? 18.819 -13.443 33.280 1.00 53.41 69 VAL A C 1
ATOM 540 O O . VAL A 1 69 ? 18.222 -12.771 32.446 1.00 53.41 69 VAL A O 1
ATOM 543 N N . VAL A 1 70 ? 18.327 -14.572 33.805 1.00 46.41 70 VAL A N 1
ATOM 544 C CA . VAL A 1 70 ? 17.024 -15.184 33.440 1.00 46.41 70 VAL A CA 1
ATOM 545 C C . VAL A 1 70 ? 15.900 -14.801 34.423 1.00 46.41 70 VAL A C 1
ATOM 547 O O . VAL A 1 70 ? 14.727 -14.982 34.125 1.00 46.41 70 VAL A O 1
ATOM 550 N N . ASN A 1 71 ? 16.245 -14.218 35.575 1.00 50.31 71 ASN A N 1
ATOM 551 C CA . ASN A 1 71 ? 15.310 -13.734 36.597 1.00 50.31 71 ASN A CA 1
ATOM 552 C C . ASN A 1 71 ? 15.650 -12.280 36.942 1.00 50.31 71 ASN A C 1
ATOM 554 O O . ASN A 1 71 ? 16.801 -11.891 36.784 1.00 50.31 71 ASN A O 1
ATOM 558 N N . GLU A 1 72 ? 14.711 -11.504 37.492 1.00 59.34 72 GLU A N 1
ATOM 559 C CA . GLU A 1 72 ? 14.922 -10.107 37.925 1.00 59.34 72 GLU A CA 1
ATOM 560 C C . GLU A 1 72 ? 16.130 -9.903 38.862 1.00 59.34 72 GLU A C 1
ATOM 562 O O . GLU A 1 72 ? 16.481 -8.769 39.133 1.00 59.34 72 GLU A O 1
ATOM 567 N N . SER A 1 73 ? 16.806 -10.951 39.348 1.00 64.31 73 SER A N 1
ATOM 568 C CA . SER A 1 73 ? 18.027 -10.875 40.156 1.00 64.31 73 SER A CA 1
ATOM 569 C C . SER A 1 73 ? 19.200 -11.677 39.576 1.00 64.31 73 SER A C 1
ATOM 571 O O . SER A 1 73 ? 18.998 -12.771 39.047 1.00 64.31 73 SER A O 1
ATOM 573 N N . PHE A 1 74 ? 20.433 -11.205 39.779 1.00 69.00 74 PHE A N 1
ATOM 574 C CA . PHE A 1 74 ? 21.675 -11.879 39.386 1.00 69.00 74 PHE A CA 1
ATOM 575 C C . PHE A 1 74 ? 22.706 -11.947 40.521 1.00 69.00 74 PHE A C 1
ATOM 577 O O . PHE A 1 74 ? 22.700 -11.130 41.443 1.00 69.00 74 PHE A O 1
ATOM 584 N N . GLU A 1 75 ? 23.629 -12.907 40.423 1.00 71.44 75 GLU A N 1
ATOM 585 C CA . GLU A 1 75 ? 24.785 -13.061 41.311 1.00 71.44 75 GLU A CA 1
ATOM 586 C C . GLU A 1 75 ? 26.022 -13.470 40.498 1.00 71.44 75 GLU A C 1
ATOM 588 O O . GLU A 1 75 ? 25.979 -14.422 39.721 1.00 71.44 75 GLU A O 1
ATOM 593 N N . ILE A 1 76 ? 27.128 -12.744 40.670 1.00 67.50 76 ILE A N 1
ATOM 594 C CA . ILE A 1 76 ? 28.406 -12.973 39.994 1.00 67.50 76 ILE A CA 1
ATOM 595 C C . ILE A 1 76 ? 29.477 -13.154 41.056 1.00 67.50 76 ILE A C 1
ATOM 597 O O . ILE A 1 76 ? 29.805 -12.231 41.799 1.00 67.50 76 ILE A O 1
ATOM 601 N N . THR A 1 77 ? 30.047 -14.350 41.107 1.00 67.38 77 THR A N 1
ATOM 602 C CA . THR A 1 77 ? 31.171 -14.692 41.979 1.00 67.38 77 THR A CA 1
ATOM 603 C C . THR A 1 77 ? 32.479 -14.607 41.202 1.00 67.38 77 THR A C 1
ATOM 605 O O . THR A 1 77 ? 32.506 -14.930 40.014 1.00 67.38 77 THR A O 1
ATOM 608 N N . GLY A 1 78 ? 33.583 -14.272 41.862 1.00 66.75 78 GLY A N 1
ATOM 609 C CA . GLY A 1 78 ? 34.900 -14.320 41.226 1.00 66.75 78 GLY A CA 1
ATOM 610 C C . GLY A 1 78 ? 35.428 -12.967 40.747 1.00 66.75 78 GLY A C 1
ATOM 611 O O . GLY A 1 78 ? 36.400 -12.935 39.987 1.00 66.75 78 GLY A O 1
ATOM 612 N N . VAL A 1 79 ? 34.783 -11.856 41.122 1.00 70.62 79 VAL A N 1
ATOM 613 C CA . VAL A 1 79 ? 35.124 -10.527 40.594 1.00 70.62 79 VAL A CA 1
ATOM 614 C C . VAL A 1 79 ? 36.388 -9.996 41.290 1.00 70.62 79 VAL A C 1
ATOM 616 O O . VAL A 1 79 ? 36.467 -10.053 42.523 1.00 70.62 79 VAL A O 1
ATOM 619 N N . PRO A 1 80 ? 37.405 -9.507 40.552 1.00 74.38 80 PRO A N 1
ATOM 620 C CA . PRO A 1 80 ? 38.599 -8.934 41.163 1.00 74.38 80 PRO A CA 1
ATOM 621 C C . PRO A 1 80 ? 38.271 -7.668 41.971 1.00 74.38 80 PRO A C 1
ATOM 623 O O . PRO A 1 80 ? 37.398 -6.904 41.555 1.00 74.38 80 PRO A O 1
ATOM 626 N N . PRO A 1 81 ? 38.980 -7.394 43.078 1.00 75.69 81 PRO A N 1
ATOM 627 C CA . PRO A 1 81 ? 38.811 -6.150 43.819 1.00 75.69 81 PRO A CA 1
ATOM 628 C C . PRO A 1 81 ? 39.120 -4.934 42.936 1.00 75.69 81 PRO A C 1
ATOM 630 O O . PRO A 1 81 ? 40.064 -4.972 42.146 1.00 75.69 81 PRO A O 1
ATOM 633 N N . GLY A 1 82 ? 38.328 -3.870 43.053 1.00 75.06 82 GLY A N 1
ATOM 634 C CA . GLY A 1 82 ? 38.449 -2.670 42.221 1.00 75.06 82 GLY A CA 1
ATOM 635 C C . GLY A 1 82 ? 37.123 -1.933 42.032 1.00 75.06 82 GLY A C 1
ATOM 636 O O . GLY A 1 82 ? 36.077 -2.394 42.485 1.00 75.06 82 GLY A O 1
ATOM 637 N N . SER A 1 83 ? 37.162 -0.782 41.361 1.00 76.44 83 SER A N 1
ATOM 638 C CA . SER A 1 83 ? 35.967 -0.003 41.013 1.00 76.44 83 SER A CA 1
ATOM 639 C C . SER A 1 83 ? 35.571 -0.239 39.559 1.00 76.44 83 SER A C 1
ATOM 641 O O . SER A 1 83 ? 36.416 -0.157 38.663 1.00 76.44 83 SER A O 1
ATOM 643 N N . TYR A 1 84 ? 34.284 -0.497 39.320 1.00 71.38 84 TYR A N 1
ATOM 644 C CA . TYR A 1 84 ? 33.759 -0.871 38.007 1.00 71.38 84 TYR A CA 1
ATOM 645 C C . TYR A 1 84 ? 32.521 -0.060 37.621 1.00 71.38 84 TYR A C 1
ATOM 647 O O . TYR A 1 84 ? 31.617 0.143 38.430 1.00 71.38 84 TYR A O 1
ATOM 655 N N . TYR A 1 85 ? 32.447 0.328 36.351 1.00 65.56 85 TYR A N 1
ATOM 656 C CA . TYR A 1 85 ? 31.207 0.735 35.698 1.00 65.56 85 TYR A CA 1
ATOM 657 C C . TYR A 1 85 ? 30.458 -0.498 35.187 1.00 65.56 85 TYR A C 1
ATOM 659 O O . TYR A 1 85 ? 31.072 -1.406 34.619 1.00 65.56 85 TYR A O 1
ATOM 667 N N . LEU A 1 86 ? 29.142 -0.524 35.397 1.00 67.06 86 LEU A N 1
ATOM 668 C CA . LEU A 1 86 ? 28.267 -1.655 35.088 1.00 67.06 86 LEU A CA 1
ATOM 669 C C . LEU A 1 86 ? 27.219 -1.257 34.054 1.00 67.06 86 LEU A C 1
ATOM 671 O O . LEU A 1 86 ? 26.641 -0.179 34.157 1.00 67.06 86 LEU A O 1
ATOM 675 N N . PHE A 1 87 ? 26.941 -2.151 33.108 1.00 66.56 87 PHE A N 1
ATOM 676 C CA . PHE A 1 87 ? 25.889 -1.976 32.103 1.00 66.56 87 PHE A CA 1
ATOM 677 C C . PHE A 1 87 ? 25.192 -3.314 31.837 1.00 66.56 87 PHE A C 1
ATOM 679 O O . PHE A 1 87 ? 25.820 -4.364 31.964 1.00 66.56 87 PHE A O 1
ATOM 686 N N . ALA A 1 88 ? 23.927 -3.295 31.427 1.00 64.44 88 ALA A N 1
ATOM 687 C CA . ALA A 1 88 ? 23.196 -4.474 30.953 1.00 64.44 88 ALA A CA 1
ATOM 688 C C . ALA A 1 88 ? 22.701 -4.258 29.514 1.00 64.44 88 ALA A C 1
ATOM 690 O O . ALA A 1 88 ? 22.418 -3.127 29.134 1.00 64.44 88 ALA A O 1
ATOM 691 N N . ILE A 1 89 ? 22.614 -5.308 28.696 1.00 61.16 89 ILE A N 1
ATOM 692 C CA . ILE A 1 89 ? 22.103 -5.247 27.316 1.00 61.16 89 ILE A CA 1
ATOM 693 C C . ILE A 1 89 ? 21.217 -6.462 27.034 1.00 61.16 89 ILE A C 1
ATOM 695 O O . ILE A 1 89 ? 21.580 -7.582 27.380 1.00 61.16 89 ILE A O 1
ATOM 699 N N . GLU A 1 90 ? 20.086 -6.269 26.366 1.00 58.81 90 GLU A N 1
ATOM 700 C CA . GLU A 1 90 ? 19.176 -7.350 25.965 1.00 58.81 90 GLU A CA 1
ATOM 701 C C . GLU A 1 90 ? 19.797 -8.325 24.942 1.00 58.81 90 GLU A C 1
ATOM 703 O O . GLU A 1 90 ? 20.506 -7.923 24.018 1.00 58.81 90 GLU A O 1
ATOM 708 N N . ALA A 1 91 ? 19.547 -9.629 25.111 1.00 51.94 91 ALA A N 1
ATOM 709 C CA . ALA A 1 91 ? 20.282 -10.688 24.413 1.00 51.94 91 ALA A CA 1
ATOM 710 C C . ALA A 1 91 ? 19.710 -11.145 23.048 1.00 51.94 91 ALA A C 1
ATOM 712 O O . ALA A 1 91 ? 20.273 -12.069 22.464 1.00 51.94 91 ALA A O 1
ATOM 713 N N . GLN A 1 92 ? 18.631 -10.551 22.517 1.00 44.69 92 GLN A N 1
ATOM 714 C CA . GLN A 1 92 ? 17.895 -11.151 21.385 1.00 44.69 92 GLN A CA 1
ATOM 715 C C . GLN A 1 92 ? 18.541 -11.012 19.993 1.00 44.69 92 GLN A C 1
ATOM 717 O O . GLN A 1 92 ? 18.184 -11.773 19.098 1.00 44.69 92 GLN A O 1
ATOM 722 N N . ASN A 1 93 ? 19.520 -10.125 19.776 1.00 36.94 93 ASN A N 1
ATOM 723 C CA . ASN A 1 93 ? 20.296 -10.121 18.531 1.00 36.94 93 ASN A CA 1
ATOM 724 C C . ASN A 1 93 ? 21.570 -9.277 18.667 1.00 36.94 93 ASN A C 1
ATOM 726 O O . ASN A 1 93 ? 21.513 -8.106 19.027 1.00 36.94 93 ASN A O 1
ATOM 730 N N . THR A 1 94 ? 22.745 -9.809 18.323 1.00 40.19 94 THR A N 1
ATOM 731 C CA . THR A 1 94 ? 23.995 -9.018 18.371 1.00 40.19 94 THR A CA 1
ATOM 732 C C . THR A 1 94 ? 24.064 -7.913 17.303 1.00 40.19 94 THR A C 1
ATOM 734 O O . THR A 1 94 ? 24.994 -7.108 17.318 1.00 40.19 94 THR A O 1
ATOM 737 N N . GLU A 1 95 ? 23.097 -7.853 16.380 1.00 37.78 95 GLU A N 1
ATOM 738 C CA . GLU A 1 95 ? 23.039 -6.862 15.294 1.00 37.78 95 GLU A CA 1
ATOM 739 C C . GLU A 1 95 ? 22.137 -5.641 15.594 1.00 37.78 95 GLU A C 1
ATOM 741 O O . GLU A 1 95 ? 22.357 -4.560 15.027 1.00 37.78 95 GLU A O 1
ATOM 746 N N . SER A 1 96 ? 21.193 -5.748 16.540 1.00 41.88 96 SER A N 1
ATOM 747 C CA . SER A 1 96 ? 20.376 -4.635 17.052 1.00 41.88 96 SER A CA 1
ATOM 748 C C . SER A 1 96 ? 20.321 -4.674 18.578 1.00 41.88 96 SER A C 1
ATOM 750 O O . SER A 1 96 ? 19.789 -5.590 19.187 1.00 41.88 96 SER A O 1
ATOM 752 N N . ILE A 1 97 ? 20.910 -3.659 19.209 1.00 49.12 97 ILE A N 1
ATOM 753 C CA . ILE A 1 97 ? 20.760 -3.448 20.647 1.00 49.12 97 ILE A CA 1
ATOM 754 C C . ILE A 1 97 ? 19.478 -2.649 20.827 1.00 49.12 97 ILE A C 1
ATOM 756 O O . ILE A 1 97 ? 19.455 -1.451 20.526 1.00 49.12 97 ILE A O 1
ATOM 760 N N . ASP A 1 98 ? 18.428 -3.325 21.277 1.00 46.38 98 ASP A N 1
ATOM 761 C CA . ASP A 1 98 ? 17.111 -2.718 21.454 1.00 46.38 98 ASP A CA 1
ATOM 762 C C . ASP A 1 98 ? 16.908 -2.188 22.889 1.00 46.38 98 ASP A C 1
ATOM 764 O O . ASP A 1 98 ? 16.296 -1.128 23.054 1.00 46.38 98 ASP A O 1
ATOM 768 N N . THR A 1 99 ? 17.573 -2.777 23.900 1.00 52.91 99 THR A N 1
ATOM 769 C CA . THR A 1 99 ? 17.494 -2.359 25.325 1.00 52.91 99 THR A CA 1
ATOM 770 C C . THR A 1 99 ? 18.874 -2.327 26.025 1.00 52.91 99 THR A C 1
ATOM 772 O O . THR A 1 99 ? 19.614 -3.310 25.954 1.00 52.91 99 THR A O 1
ATOM 775 N N . VAL A 1 100 ? 19.234 -1.218 26.699 1.00 58.88 100 VAL A N 1
ATOM 776 C CA . VAL A 1 100 ? 20.438 -1.054 27.553 1.00 58.88 100 VAL A CA 1
ATOM 777 C C . VAL A 1 100 ? 20.005 -0.649 28.967 1.00 58.88 100 VAL A C 1
ATOM 779 O O . VAL A 1 100 ? 19.076 0.142 29.118 1.00 58.88 100 VAL A O 1
ATOM 782 N N . GLY A 1 101 ? 20.672 -1.164 30.001 1.00 59.25 101 GLY A N 1
ATOM 783 C CA . GLY A 1 101 ? 20.410 -0.844 31.405 1.00 59.25 101 GLY A CA 1
ATOM 784 C C . GLY A 1 101 ? 21.622 -0.297 32.159 1.00 59.25 101 GLY A C 1
ATOM 785 O O . GLY A 1 101 ? 22.764 -0.667 31.868 1.00 59.25 101 GLY A O 1
ATOM 786 N N . LEU A 1 102 ? 21.361 0.576 33.136 1.00 61.09 102 LEU A N 1
ATOM 787 C CA . LEU A 1 102 ? 22.353 1.229 34.003 1.00 61.09 102 LEU A CA 1
ATOM 788 C C . LEU A 1 102 ? 21.990 1.066 35.486 1.00 61.09 102 LEU A C 1
ATOM 790 O O . LEU A 1 102 ? 20.808 0.971 35.802 1.00 61.09 102 LEU A O 1
ATOM 794 N N . PRO A 1 103 ? 22.968 1.073 36.410 1.00 61.84 103 PRO A N 1
ATOM 795 C CA . PRO A 1 103 ? 22.695 1.173 37.838 1.00 61.84 103 PRO A CA 1
ATOM 796 C C . PRO A 1 103 ? 21.837 2.398 38.188 1.00 61.84 103 PRO A C 1
ATOM 798 O O . PRO A 1 103 ? 22.067 3.471 37.637 1.00 61.84 103 PRO A O 1
ATOM 801 N N . ILE A 1 104 ? 20.922 2.284 39.151 1.00 57.22 104 ILE A N 1
ATOM 802 C CA . ILE A 1 104 ? 20.119 3.425 39.638 1.00 57.22 104 ILE A CA 1
ATOM 803 C C . ILE A 1 104 ? 21.009 4.538 40.203 1.00 57.22 104 ILE A C 1
ATOM 805 O O . ILE A 1 104 ? 20.765 5.719 39.974 1.00 57.22 104 ILE A O 1
ATOM 809 N N . ASP A 1 105 ? 22.095 4.159 40.876 1.00 52.59 105 ASP A N 1
ATOM 810 C CA . ASP A 1 105 ? 23.084 5.096 41.416 1.00 52.59 105 ASP A CA 1
ATOM 811 C C . ASP A 1 105 ? 24.157 5.495 40.385 1.00 52.59 105 ASP A C 1
ATOM 813 O O . ASP A 1 105 ? 25.235 5.986 40.747 1.00 52.59 105 ASP A O 1
ATOM 817 N N . TRP A 1 106 ? 23.901 5.276 39.089 1.00 50.31 106 TRP A N 1
ATOM 818 C CA . TRP A 1 106 ? 24.783 5.732 38.020 1.00 50.31 106 TRP A CA 1
ATOM 819 C C . TRP A 1 106 ? 25.027 7.244 38.142 1.00 50.31 106 TRP A C 1
ATOM 821 O O . TRP A 1 106 ? 24.088 8.010 38.365 1.00 50.31 106 TRP A O 1
ATOM 831 N N . PRO A 1 107 ? 26.281 7.708 38.002 1.00 46.41 107 PRO A N 1
ATOM 832 C CA . PRO A 1 107 ? 27.462 7.006 37.496 1.00 46.41 107 PRO A CA 1
ATOM 833 C C . PRO A 1 107 ? 28.441 6.601 38.594 1.00 46.41 107 PRO A C 1
ATOM 835 O O . PRO A 1 107 ? 29.650 6.557 38.373 1.00 46.41 107 PRO A O 1
ATOM 838 N N . ARG A 1 108 ? 27.976 6.344 39.816 1.00 60.91 108 ARG A N 1
ATOM 839 C CA . ARG A 1 108 ? 28.897 5.890 40.856 1.00 60.91 108 ARG A CA 1
ATOM 840 C C . ARG A 1 108 ? 29.387 4.484 40.500 1.00 60.91 108 ARG A C 1
ATOM 842 O O . ARG A 1 108 ? 28.561 3.589 40.317 1.00 60.91 108 ARG A O 1
ATOM 849 N N . PRO A 1 109 ? 30.708 4.272 40.370 1.00 65.19 109 PRO A N 1
ATOM 850 C CA . PRO A 1 109 ? 31.224 2.946 40.094 1.00 65.19 109 PRO A CA 1
ATOM 851 C C . PRO A 1 109 ? 30.964 2.046 41.301 1.00 65.19 109 PRO A C 1
ATOM 853 O O . PRO A 1 109 ? 31.039 2.482 42.452 1.00 65.19 109 PRO A O 1
ATOM 856 N N . VAL A 1 110 ? 30.692 0.774 41.038 1.00 72.12 110 VAL A N 1
ATOM 857 C CA . VAL A 1 110 ? 30.567 -0.227 42.093 1.00 72.12 110 VAL A CA 1
ATOM 858 C C . VAL A 1 110 ? 31.967 -0.657 42.504 1.00 72.12 110 VAL A C 1
ATOM 860 O O . VAL A 1 110 ? 32.739 -1.162 41.686 1.00 72.12 110 VAL A O 1
ATOM 863 N N . THR A 1 111 ? 32.304 -0.425 43.770 1.00 78.69 111 THR A N 1
ATOM 864 C CA . THR A 1 111 ? 33.589 -0.821 44.350 1.00 78.69 111 THR A CA 1
ATOM 865 C C . THR A 1 111 ? 33.455 -2.187 45.000 1.00 78.69 111 THR A C 1
ATOM 867 O O . THR A 1 111 ? 32.561 -2.419 45.812 1.00 78.69 111 THR A O 1
ATOM 870 N N . ILE A 1 112 ? 34.355 -3.089 44.628 1.00 74.94 112 ILE A N 1
ATOM 871 C CA . ILE A 1 112 ? 34.472 -4.424 45.196 1.00 74.94 112 ILE A CA 1
ATOM 872 C C . ILE A 1 112 ? 35.742 -4.442 46.037 1.00 74.94 112 ILE A C 1
ATOM 874 O O . ILE A 1 112 ? 36.847 -4.290 45.514 1.00 74.94 112 ILE A O 1
ATOM 878 N N . ASP A 1 113 ? 35.568 -4.599 47.345 1.00 69.88 113 ASP A N 1
ATOM 879 C CA . ASP A 1 113 ? 36.671 -4.607 48.303 1.00 69.88 113 ASP A CA 1
ATOM 880 C C . ASP A 1 113 ? 37.479 -5.914 48.218 1.00 69.88 113 ASP A C 1
ATOM 882 O O . ASP A 1 113 ? 36.987 -6.959 47.779 1.00 69.88 113 ASP A O 1
ATOM 886 N N . ALA A 1 114 ? 38.729 -5.873 48.687 1.00 62.44 114 ALA A N 1
ATOM 887 C CA . ALA A 1 114 ? 39.635 -7.027 48.685 1.00 62.44 114 ALA A CA 1
ATOM 888 C C . ALA A 1 114 ? 39.166 -8.194 49.574 1.00 62.44 114 ALA A C 1
ATOM 890 O O . ALA A 1 114 ? 39.585 -9.332 49.363 1.00 62.44 114 ALA A O 1
ATOM 891 N N . ASP A 1 115 ? 38.255 -7.923 50.510 1.00 62.12 115 ASP A N 1
ATOM 892 C CA . ASP A 1 115 ? 37.825 -8.851 51.558 1.00 62.12 115 ASP A CA 1
ATOM 893 C C . ASP A 1 115 ? 36.631 -9.741 51.154 1.00 62.12 115 ASP A C 1
ATOM 895 O O . ASP A 1 115 ? 36.035 -10.406 51.999 1.00 62.12 115 ASP A O 1
ATOM 899 N N . GLY A 1 116 ? 36.247 -9.762 49.870 1.00 56.62 116 GLY A N 1
ATOM 900 C CA . GLY A 1 116 ? 35.188 -10.651 49.367 1.00 56.62 116 GLY A CA 1
ATOM 901 C C . GLY A 1 116 ? 33.760 -10.238 49.750 1.00 56.62 116 GLY A C 1
ATOM 902 O O . GLY A 1 116 ? 32.856 -11.073 49.777 1.00 56.62 116 GLY A O 1
ATOM 903 N N . LYS A 1 117 ? 33.532 -8.954 50.061 1.00 61.03 117 LYS A N 1
ATOM 904 C CA . LYS A 1 117 ? 32.195 -8.430 50.380 1.00 61.03 117 LYS A CA 1
ATOM 905 C C . LYS A 1 117 ? 31.230 -8.550 49.199 1.00 61.03 117 LYS A C 1
ATOM 907 O O . LYS A 1 117 ? 31.609 -8.357 48.046 1.00 61.03 117 LYS A O 1
ATOM 912 N N . VAL A 1 118 ? 29.962 -8.808 49.529 1.00 64.12 118 VAL A N 1
ATOM 913 C CA . VAL A 1 118 ? 28.845 -8.788 48.581 1.00 64.12 118 VAL A CA 1
ATOM 914 C C . VAL A 1 118 ? 28.472 -7.338 48.280 1.00 64.12 118 VAL A C 1
ATOM 916 O O . VAL A 1 118 ? 27.970 -6.638 49.160 1.00 64.12 118 VAL A O 1
ATOM 919 N N . ALA A 1 119 ? 28.704 -6.888 47.050 1.00 67.06 119 ALA A N 1
ATOM 920 C CA . ALA A 1 119 ? 28.168 -5.619 46.565 1.00 67.06 119 ALA A CA 1
ATOM 921 C C . ALA A 1 119 ? 26.747 -5.842 46.019 1.00 67.06 119 ALA A C 1
ATOM 923 O O . ALA A 1 119 ? 26.517 -6.821 45.312 1.00 67.06 119 ALA A O 1
ATOM 924 N N . HIS A 1 120 ? 25.801 -4.961 46.355 1.00 74.44 120 HIS A N 1
ATOM 925 C CA . HIS A 1 120 ? 24.431 -4.993 45.833 1.00 74.44 120 HIS A CA 1
ATOM 926 C C . HIS A 1 120 ? 24.221 -3.851 44.837 1.00 74.44 120 HIS A C 1
ATOM 928 O O . HIS A 1 120 ? 24.555 -2.711 45.150 1.00 74.44 120 HIS A O 1
ATOM 934 N N . VAL A 1 121 ? 23.670 -4.145 43.659 1.00 71.06 121 VAL A N 1
ATOM 935 C CA . VAL A 1 121 ? 23.381 -3.138 42.629 1.00 71.06 121 VAL A CA 1
ATOM 936 C C . VAL A 1 121 ? 21.991 -3.331 42.033 1.00 71.06 121 VAL A C 1
ATOM 938 O O . VAL A 1 121 ? 21.566 -4.448 41.759 1.00 71.06 121 VAL A O 1
ATOM 941 N N . GLU A 1 122 ? 21.278 -2.240 41.807 1.00 71.38 122 GLU A N 1
ATOM 942 C CA . GLU A 1 122 ? 19.993 -2.254 41.116 1.00 71.38 122 GLU A CA 1
ATOM 943 C C . GLU A 1 122 ? 20.167 -1.603 39.747 1.00 71.38 122 GLU A C 1
ATOM 945 O O . GLU A 1 122 ? 20.702 -0.500 39.670 1.00 71.38 122 GLU A O 1
ATOM 950 N N . ILE A 1 123 ? 19.790 -2.303 38.679 1.00 65.44 123 ILE A N 1
ATOM 951 C CA . ILE A 1 123 ? 19.980 -1.901 37.284 1.00 65.44 123 ILE A CA 1
ATOM 952 C C . ILE A 1 123 ? 18.613 -1.645 36.663 1.00 65.44 123 ILE A C 1
ATOM 954 O O . ILE A 1 123 ? 17.762 -2.527 36.647 1.00 65.44 123 ILE A O 1
ATOM 958 N N . GLU A 1 124 ? 18.416 -0.461 36.110 1.00 65.19 124 GLU A N 1
ATOM 959 C CA . GLU A 1 124 ? 17.195 -0.083 35.410 1.00 65.19 124 GLU A CA 1
ATOM 960 C C . GLU A 1 124 ? 17.401 -0.239 33.899 1.00 65.19 124 GLU A C 1
ATOM 962 O O . GLU A 1 124 ? 18.317 0.354 33.322 1.00 65.19 124 GLU A O 1
ATOM 967 N N . MET A 1 125 ? 16.584 -1.078 33.258 1.00 61.69 125 MET A N 1
ATOM 968 C CA . MET A 1 125 ? 16.609 -1.317 31.809 1.00 61.69 125 MET A CA 1
ATOM 969 C C . MET A 1 125 ? 15.712 -0.317 31.080 1.00 61.69 125 MET A C 1
ATOM 971 O O . MET A 1 125 ? 14.576 -0.093 31.486 1.00 61.69 125 MET A O 1
ATOM 975 N N . SER A 1 126 ? 16.192 0.258 29.971 1.00 56.75 126 SER A N 1
ATOM 976 C CA . SER A 1 126 ? 15.390 1.190 29.175 1.00 56.75 126 SER A CA 1
ATOM 977 C C . SER A 1 126 ? 15.712 1.135 27.680 1.00 56.75 126 SER A C 1
ATOM 979 O O . SER A 1 126 ? 16.864 1.258 27.259 1.00 56.75 126 SER A O 1
ATOM 981 N N . THR A 1 127 ? 14.673 1.028 26.842 1.00 50.41 127 THR A N 1
ATOM 982 C CA . THR A 1 127 ? 14.783 1.089 25.366 1.00 50.41 127 THR A CA 1
ATOM 983 C C . THR A 1 127 ? 15.280 2.451 24.867 1.00 50.41 127 THR A C 1
ATOM 985 O O . THR A 1 127 ? 15.760 2.589 23.737 1.00 50.41 127 THR A O 1
ATOM 988 N N . PHE A 1 128 ? 15.182 3.484 25.704 1.00 50.62 128 PHE A N 1
ATOM 989 C CA . PHE A 1 128 ? 15.699 4.816 25.426 1.00 50.62 128 PHE A CA 1
ATOM 990 C C . PHE A 1 128 ? 17.216 4.912 25.632 1.00 50.62 128 PHE A C 1
ATOM 992 O O . PHE A 1 128 ? 17.900 5.448 24.757 1.00 50.62 128 PHE A O 1
ATOM 999 N N . LEU A 1 129 ? 17.759 4.323 26.708 1.00 51.06 129 LEU A N 1
ATOM 1000 C CA . LEU A 1 129 ? 19.211 4.229 26.906 1.00 51.06 129 LEU A CA 1
ATOM 1001 C C . LEU A 1 129 ? 19.879 3.522 25.719 1.00 51.06 129 LEU A C 1
ATOM 1003 O O . LEU A 1 129 ? 20.975 3.901 25.328 1.00 51.06 129 LEU A O 1
ATOM 1007 N N . SER A 1 130 ? 19.197 2.581 25.061 1.00 51.19 130 SER A N 1
ATOM 1008 C CA . SER A 1 130 ? 19.655 1.941 23.814 1.00 51.19 130 SER A CA 1
ATOM 1009 C C . SER A 1 130 ? 19.661 2.866 22.612 1.00 51.19 130 SER A C 1
ATOM 1011 O O . SER A 1 130 ? 20.572 2.787 21.789 1.00 51.19 130 SER A O 1
ATOM 1013 N N . LYS A 1 131 ? 18.634 3.716 22.469 1.00 47.75 131 LYS A N 1
ATOM 1014 C CA . LYS A 1 131 ? 18.542 4.701 21.381 1.00 47.75 131 LYS A CA 1
ATOM 1015 C C . LYS A 1 131 ? 19.641 5.752 21.513 1.00 47.75 131 LYS A C 1
ATOM 1017 O O . LYS A 1 131 ? 20.257 6.080 20.504 1.00 47.75 131 LYS A O 1
ATOM 1022 N N . GLU A 1 132 ? 19.953 6.186 22.732 1.00 47.44 132 GLU A N 1
ATOM 1023 C CA . GLU A 1 132 ? 21.088 7.074 23.010 1.00 47.44 132 GLU A CA 1
ATOM 1024 C C . GLU A 1 132 ? 22.441 6.337 22.953 1.00 47.44 132 GLU A C 1
ATOM 1026 O O . GLU A 1 132 ? 23.423 6.881 22.446 1.00 47.44 132 GLU A O 1
ATOM 1031 N N . ALA A 1 133 ? 22.499 5.049 23.317 1.00 45.44 133 ALA A N 1
ATOM 1032 C CA . ALA A 1 133 ? 23.688 4.211 23.140 1.00 45.44 133 ALA A CA 1
ATOM 1033 C C . ALA A 1 133 ? 24.074 3.994 21.660 1.00 45.44 133 ALA A C 1
ATOM 1035 O O . ALA A 1 133 ? 25.214 3.613 21.363 1.00 45.44 133 ALA A O 1
ATOM 1036 N N . ARG A 1 134 ? 23.169 4.292 20.707 1.00 43.28 134 ARG A N 1
ATOM 1037 C CA . ARG A 1 134 ? 23.506 4.402 19.272 1.00 43.28 134 ARG A CA 1
ATOM 1038 C C . ARG A 1 134 ? 24.518 5.527 19.015 1.00 43.28 134 ARG A C 1
ATOM 1040 O O . ARG A 1 134 ? 25.368 5.362 18.141 1.00 43.28 134 ARG A O 1
ATOM 1047 N N . PHE A 1 135 ? 24.476 6.609 19.800 1.00 40.78 135 PHE A N 1
ATOM 1048 C CA . PHE A 1 135 ? 25.461 7.700 19.793 1.00 40.78 135 PHE A CA 1
ATOM 1049 C C . PHE A 1 135 ? 26.669 7.419 20.694 1.00 40.78 135 PHE A C 1
ATOM 1051 O O . PHE A 1 135 ? 27.766 7.866 20.375 1.00 40.78 135 PHE A O 1
ATOM 1058 N N . TRP A 1 136 ? 26.522 6.603 21.749 1.00 45.38 136 TRP A N 1
ATOM 1059 C CA . TRP A 1 136 ? 27.644 6.114 22.583 1.00 45.38 136 TRP A CA 1
ATOM 1060 C C . TRP A 1 136 ? 28.551 5.109 21.876 1.00 45.38 136 TRP A C 1
ATOM 1062 O O . TRP A 1 136 ? 29.382 4.453 22.499 1.00 45.38 136 TRP A O 1
ATOM 1072 N N . ASN A 1 137 ? 28.407 4.977 20.560 1.00 46.59 137 ASN A N 1
ATOM 1073 C CA . ASN A 1 137 ? 29.231 4.097 19.766 1.00 46.59 137 ASN A CA 1
ATOM 1074 C C . ASN A 1 137 ? 29.123 2.623 20.182 1.00 46.59 137 ASN A C 1
ATOM 1076 O O . ASN A 1 137 ? 29.991 1.866 19.795 1.00 46.59 137 ASN A O 1
ATOM 1080 N N . VAL A 1 138 ? 28.078 2.148 20.875 1.00 38.22 138 VAL A N 1
ATOM 1081 C CA . VAL A 1 138 ? 27.944 0.692 21.118 1.00 38.22 138 VAL A CA 1
ATOM 1082 C C . VAL A 1 138 ? 27.552 -0.016 19.814 1.00 38.22 138 VAL A C 1
ATOM 1084 O O . VAL A 1 138 ? 28.154 -1.013 19.420 1.00 38.22 138 VAL A O 1
ATOM 1087 N N . GLN A 1 139 ? 26.627 0.577 19.051 1.00 34.91 139 GLN A N 1
ATOM 1088 C CA . GLN A 1 139 ? 26.307 0.136 17.688 1.00 34.91 139 GLN A CA 1
ATOM 1089 C C . GLN A 1 139 ? 27.431 0.453 16.686 1.00 34.91 139 GLN A C 1
ATOM 1091 O O . GLN A 1 139 ? 27.647 -0.326 15.768 1.00 34.91 139 GLN A O 1
ATOM 1096 N N . GLY A 1 140 ? 28.188 1.544 16.852 1.00 38.59 140 GLY A N 1
ATOM 1097 C CA . GLY A 1 140 ? 29.343 1.859 15.994 1.00 38.59 140 GLY A CA 1
ATOM 1098 C C . GLY A 1 140 ? 30.601 1.034 16.304 1.00 38.59 140 GLY A C 1
ATOM 1099 O O . GLY A 1 140 ? 31.375 0.746 15.397 1.00 38.59 140 GLY A O 1
ATOM 1100 N N . PHE A 1 141 ? 30.758 0.564 17.540 1.00 37.47 141 PHE A N 1
ATOM 1101 C CA . PHE A 1 141 ? 31.772 -0.401 17.970 1.00 37.47 141 PHE A CA 1
ATOM 1102 C C . PHE A 1 141 ? 31.510 -1.783 17.359 1.00 37.47 141 PHE A C 1
ATOM 1104 O O . PHE A 1 141 ? 32.448 -2.454 16.935 1.00 37.47 141 PHE A O 1
ATOM 1111 N N . LEU A 1 142 ? 30.235 -2.176 17.232 1.00 35.22 142 LEU A N 1
ATOM 1112 C CA . LEU A 1 142 ? 29.830 -3.431 16.587 1.00 35.22 142 LEU A CA 1
ATOM 1113 C C . LEU A 1 142 ? 29.716 -3.321 15.048 1.00 35.22 142 LEU A C 1
ATOM 1115 O O . LEU A 1 142 ? 30.064 -4.268 14.347 1.00 35.22 142 LEU A O 1
ATOM 1119 N N . ARG A 1 143 ? 29.299 -2.170 14.493 1.00 35.78 143 ARG A N 1
ATOM 1120 C CA . ARG A 1 143 ? 29.127 -1.941 13.035 1.00 35.78 143 ARG A CA 1
ATOM 1121 C C . ARG A 1 143 ? 30.330 -1.297 12.333 1.00 35.78 143 ARG A C 1
ATOM 1123 O O . ARG A 1 143 ? 30.360 -1.244 11.103 1.00 35.78 143 ARG A O 1
ATOM 1130 N N . GLY A 1 144 ? 31.348 -0.854 13.069 1.00 32.31 144 GLY A N 1
ATOM 1131 C CA . GLY A 1 144 ? 32.563 -0.209 12.545 1.00 32.31 144 GLY A CA 1
ATOM 1132 C C . GLY A 1 144 ? 33.449 -1.092 11.658 1.00 32.31 144 GLY A C 1
ATOM 1133 O O . GLY A 1 144 ? 34.451 -0.623 11.132 1.00 32.31 144 GLY A O 1
ATOM 1134 N N . VAL A 1 145 ? 33.077 -2.352 11.435 1.00 34.94 145 VAL A N 1
ATOM 1135 C CA . VAL A 1 145 ? 33.765 -3.257 10.503 1.00 34.94 145 VAL A CA 1
ATOM 1136 C C . VAL A 1 145 ? 33.284 -3.054 9.049 1.00 34.94 145 VAL A C 1
ATOM 1138 O O . VAL A 1 145 ? 33.953 -3.476 8.111 1.00 34.94 145 VAL A O 1
ATOM 1141 N N . GLY A 1 146 ? 32.153 -2.366 8.827 1.00 33.28 146 GLY A N 1
ATOM 1142 C CA . GLY A 1 146 ? 31.483 -2.305 7.518 1.00 33.28 146 GLY A CA 1
ATOM 1143 C C . GLY A 1 146 ? 32.034 -1.306 6.489 1.00 33.28 146 GLY A C 1
ATOM 1144 O O . GLY A 1 146 ? 31.899 -1.547 5.292 1.00 33.28 146 GLY A O 1
ATOM 1145 N N . HIS A 1 147 ? 32.683 -0.213 6.910 1.00 38.72 147 HIS A N 1
ATOM 1146 C CA . HIS A 1 147 ? 33.187 0.831 5.993 1.00 38.72 147 HIS A CA 1
ATOM 1147 C C . HIS A 1 147 ? 34.716 0.944 5.921 1.00 38.72 147 HIS A C 1
ATOM 1149 O O . HIS A 1 147 ? 35.240 1.717 5.123 1.00 38.72 147 HIS A O 1
ATOM 1155 N N . LEU A 1 148 ? 35.444 0.106 6.662 1.00 39.12 148 LEU A N 1
ATOM 1156 C CA . LEU A 1 148 ? 36.897 -0.039 6.527 1.00 39.12 148 LEU A CA 1
ATOM 1157 C C . LEU A 1 148 ? 37.323 -0.592 5.158 1.00 39.12 148 LEU A C 1
ATOM 1159 O O . LEU A 1 148 ? 38.442 -0.340 4.724 1.00 39.12 148 LEU A O 1
ATOM 1163 N N . ASN A 1 149 ? 36.430 -1.275 4.433 1.00 40.75 149 ASN A N 1
ATOM 1164 C CA . ASN A 1 149 ? 36.727 -1.772 3.086 1.00 40.75 149 ASN A CA 1
ATOM 1165 C C . ASN A 1 149 ? 36.981 -0.649 2.064 1.00 40.75 149 ASN A C 1
ATOM 1167 O O . ASN A 1 149 ? 37.632 -0.907 1.059 1.00 40.75 149 ASN A O 1
ATOM 1171 N N . ALA A 1 150 ? 36.532 0.588 2.319 1.00 41.59 150 ALA A N 1
ATOM 1172 C CA . ALA A 1 150 ? 36.871 1.733 1.470 1.00 41.59 150 ALA A CA 1
ATOM 1173 C C . ALA A 1 150 ? 38.346 2.159 1.615 1.00 41.59 150 ALA A C 1
ATOM 1175 O O . ALA A 1 150 ? 38.911 2.706 0.681 1.00 41.59 150 ALA A O 1
ATOM 1176 N N . LEU A 1 151 ? 38.997 1.861 2.745 1.00 44.41 151 LEU A N 1
ATOM 1177 C CA . LEU A 1 151 ? 40.432 2.111 2.947 1.00 44.41 151 LEU A CA 1
ATOM 1178 C C . LEU A 1 151 ? 41.325 0.988 2.388 1.00 44.41 151 LEU A C 1
ATOM 1180 O O . LEU A 1 151 ? 42.540 1.149 2.362 1.00 44.41 151 LEU A O 1
ATOM 1184 N N . ASN A 1 152 ? 40.734 -0.126 1.932 1.00 43.88 152 ASN A N 1
ATOM 1185 C CA . ASN A 1 152 ? 41.429 -1.156 1.149 1.00 43.88 152 ASN A CA 1
ATOM 1186 C C . ASN A 1 152 ? 41.412 -0.859 -0.362 1.00 43.88 152 ASN A C 1
ATOM 1188 O O . ASN A 1 152 ? 42.101 -1.544 -1.115 1.00 43.88 152 ASN A O 1
ATOM 1192 N N . ALA A 1 153 ? 40.624 0.126 -0.807 1.00 43.94 153 ALA A N 1
ATOM 1193 C CA . ALA A 1 153 ? 40.726 0.669 -2.155 1.00 43.94 153 ALA A CA 1
ATOM 1194 C C . ALA A 1 153 ? 41.998 1.523 -2.256 1.00 43.94 153 ALA A C 1
ATOM 1196 O O . ALA A 1 153 ? 42.437 2.117 -1.266 1.00 43.94 153 ALA A O 1
ATOM 1197 N N . SER A 1 154 ? 42.610 1.584 -3.440 1.00 48.66 154 SER A N 1
ATOM 1198 C CA . SER A 1 154 ? 43.751 2.474 -3.654 1.00 48.66 154 SER A CA 1
ATOM 1199 C C . SER A 1 154 ? 43.333 3.911 -3.308 1.00 48.66 154 SER A C 1
ATOM 1201 O O . SER A 1 154 ? 42.201 4.319 -3.576 1.00 48.66 154 SER A O 1
ATOM 1203 N N . VAL A 1 155 ? 44.228 4.711 -2.711 1.00 49.88 155 VAL A N 1
ATOM 1204 C CA . VAL A 1 155 ? 43.946 6.131 -2.397 1.00 49.88 155 VAL A CA 1
ATOM 1205 C C . VAL A 1 155 ? 43.450 6.875 -3.644 1.00 49.88 155 VAL A C 1
ATOM 1207 O O . VAL A 1 155 ? 42.729 7.859 -3.520 1.00 49.88 155 VAL A O 1
ATOM 1210 N N . GLU A 1 156 ? 43.785 6.385 -4.841 1.00 49.41 156 GLU A N 1
ATOM 1211 C CA . GLU A 1 156 ? 43.362 6.848 -6.164 1.00 49.41 156 GLU A CA 1
ATOM 1212 C C . GLU A 1 156 ? 41.840 6.754 -6.404 1.00 49.41 156 GLU A C 1
ATOM 1214 O O . GLU A 1 156 ? 41.293 7.673 -7.012 1.00 49.41 156 GLU A O 1
ATOM 1219 N N . GLU A 1 157 ? 41.140 5.780 -5.816 1.00 55.19 157 GLU A N 1
ATOM 1220 C CA . GLU A 1 157 ? 39.698 5.514 -6.006 1.00 55.19 157 GLU A CA 1
ATOM 1221 C C . GLU A 1 157 ? 38.763 6.263 -5.030 1.00 55.19 157 GLU A C 1
ATOM 1223 O O . GLU A 1 157 ? 37.537 6.223 -5.174 1.00 55.19 157 GLU A O 1
ATOM 1228 N N . LEU A 1 158 ? 39.316 6.963 -4.033 1.00 59.69 158 LEU A N 1
ATOM 1229 C CA . LEU A 1 158 ? 38.544 7.717 -3.037 1.00 59.69 158 LEU A CA 1
ATOM 1230 C C . LEU A 1 158 ? 38.189 9.140 -3.506 1.00 59.69 158 LEU A C 1
ATOM 1232 O O . LEU A 1 158 ? 38.951 9.784 -4.229 1.00 59.69 158 LEU A O 1
ATOM 1236 N N . GLY A 1 159 ? 37.034 9.633 -3.049 1.00 70.94 159 GLY A N 1
ATOM 1237 C CA . GLY A 1 159 ? 36.582 11.024 -3.157 1.00 70.94 159 GLY A CA 1
ATOM 1238 C C . GLY A 1 159 ? 37.239 11.920 -2.100 1.00 70.94 159 GLY A C 1
ATOM 1239 O O . GLY A 1 159 ? 38.461 12.003 -2.067 1.00 70.94 159 GLY A O 1
ATOM 1240 N N . PRO A 1 160 ? 36.494 12.600 -1.210 1.00 76.88 160 PRO A N 1
ATOM 1241 C CA . PRO A 1 160 ? 37.100 13.242 -0.046 1.00 76.88 160 PRO A CA 1
ATOM 1242 C C . PRO A 1 160 ? 37.742 12.206 0.885 1.00 76.88 160 PRO A C 1
ATOM 1244 O O . PRO A 1 160 ? 37.115 11.203 1.234 1.00 76.88 160 PRO A O 1
ATOM 1247 N N . TYR A 1 161 ? 38.972 12.458 1.324 1.00 84.19 161 TYR A N 1
ATOM 1248 C CA . TYR A 1 161 ? 39.691 11.590 2.261 1.00 84.19 161 TYR A CA 1
ATOM 1249 C C . TYR A 1 161 ? 40.585 12.404 3.191 1.00 84.19 161 TYR A C 1
ATOM 1251 O O . TYR A 1 161 ? 40.913 13.553 2.908 1.00 84.19 161 TYR A O 1
ATOM 1259 N N . GLY A 1 162 ? 41.018 11.814 4.298 1.00 84.88 162 GLY A N 1
ATOM 1260 C CA . GLY A 1 162 ? 41.969 12.473 5.183 1.00 84.88 162 GLY A CA 1
ATOM 1261 C C . GLY A 1 162 ? 42.167 11.748 6.497 1.00 84.88 162 GLY A C 1
ATOM 1262 O O . GLY A 1 162 ? 41.773 10.592 6.660 1.00 84.88 162 GLY A O 1
ATOM 1263 N N . ARG A 1 163 ? 42.810 12.437 7.436 1.00 86.94 163 ARG A N 1
ATOM 1264 C CA . ARG A 1 163 ? 43.132 11.924 8.764 1.00 86.94 163 ARG A CA 1
ATOM 1265 C C . ARG A 1 163 ? 42.678 12.893 9.847 1.00 86.94 163 ARG A C 1
ATOM 1267 O O . ARG A 1 163 ? 42.799 14.106 9.690 1.00 86.94 163 ARG A O 1
ATOM 1274 N N . ILE A 1 164 ? 42.181 12.344 10.945 1.00 86.50 164 ILE A N 1
ATOM 1275 C CA . ILE A 1 164 ? 41.808 13.079 12.147 1.00 86.50 164 ILE A CA 1
ATOM 1276 C C . ILE A 1 164 ? 42.827 12.777 13.239 1.00 86.50 164 ILE A C 1
ATOM 1278 O O . ILE A 1 164 ? 43.076 11.610 13.559 1.00 86.50 164 ILE A O 1
ATOM 1282 N N . VAL A 1 165 ? 43.422 13.835 13.780 1.00 85.38 165 VAL A N 1
ATOM 1283 C CA . VAL A 1 165 ? 44.418 13.782 14.852 1.00 85.38 165 VAL A CA 1
ATOM 1284 C C . VAL A 1 165 ? 44.052 14.739 15.987 1.00 85.38 165 VAL A C 1
ATOM 1286 O O . VAL A 1 165 ? 43.212 15.621 15.814 1.00 85.38 165 VAL A O 1
ATOM 1289 N N . ASP A 1 166 ? 44.648 14.545 17.158 1.00 82.06 166 ASP A N 1
ATOM 1290 C CA . ASP A 1 166 ? 44.664 15.546 18.224 1.00 82.06 166 ASP A CA 1
ATOM 1291 C C . ASP A 1 166 ? 45.829 16.541 18.026 1.00 82.06 166 ASP A C 1
ATOM 1293 O O . ASP A 1 166 ? 46.665 16.368 17.137 1.00 82.06 166 ASP A O 1
ATOM 1297 N N . VAL A 1 167 ? 45.917 17.569 18.876 1.00 77.00 167 VAL A N 1
ATOM 1298 C CA . VAL A 1 167 ? 47.011 18.573 18.858 1.00 77.00 167 VAL A CA 1
ATOM 1299 C C . VAL A 1 167 ? 48.402 17.957 19.094 1.00 77.00 167 VAL A C 1
ATOM 1301 O O . VAL A 1 167 ? 49.419 18.550 18.746 1.00 77.00 167 VAL A O 1
ATOM 1304 N N . GLY A 1 168 ? 48.475 16.753 19.670 1.00 74.88 168 GLY A N 1
ATOM 1305 C CA . GLY A 1 168 ? 49.714 15.986 19.824 1.00 74.88 168 GLY A CA 1
ATOM 1306 C C . GLY A 1 168 ? 50.079 15.144 18.596 1.00 74.88 168 GLY A C 1
ATOM 1307 O O . GLY A 1 168 ? 51.098 14.455 18.618 1.00 74.88 168 GLY A O 1
ATOM 1308 N N . GLY A 1 169 ? 49.264 15.172 17.537 1.00 76.12 169 GLY A N 1
ATOM 1309 C CA . GLY A 1 169 ? 49.424 14.347 16.341 1.00 76.12 169 GLY A CA 1
ATOM 1310 C C . GLY A 1 169 ? 48.987 12.889 16.522 1.00 76.12 169 GLY A C 1
ATOM 1311 O O . GLY A 1 169 ? 49.206 12.069 15.622 1.00 76.12 169 GLY A O 1
ATOM 1312 N N . ASN A 1 170 ? 48.369 12.538 17.654 1.00 81.56 170 ASN A N 1
ATOM 1313 C CA . ASN A 1 170 ? 47.862 11.190 17.883 1.00 81.56 170 ASN A CA 1
ATOM 1314 C C . ASN A 1 170 ? 46.572 10.975 17.084 1.00 81.56 170 ASN A C 1
ATOM 1316 O O . ASN A 1 170 ? 45.760 11.890 16.960 1.00 81.56 170 ASN A O 1
ATOM 1320 N N . PRO A 1 171 ? 46.350 9.772 16.533 1.00 77.75 171 PRO A N 1
ATOM 1321 C CA . PRO A 1 171 ? 45.141 9.478 15.774 1.00 77.75 171 PRO A CA 1
ATOM 1322 C C . PRO A 1 171 ? 43.886 9.543 16.652 1.00 77.75 171 PRO A C 1
ATOM 1324 O O . PRO A 1 171 ? 43.882 9.007 17.758 1.00 77.75 171 PRO A O 1
ATOM 1327 N N . VAL A 1 172 ? 42.804 10.121 16.120 1.00 75.19 172 VAL A N 1
ATOM 1328 C CA . VAL A 1 172 ? 41.484 10.133 16.772 1.00 75.19 172 VAL A CA 1
ATOM 1329 C C . VAL A 1 172 ? 40.579 9.094 16.097 1.00 75.19 172 VAL A C 1
ATOM 1331 O O . VAL A 1 172 ? 40.043 9.340 15.005 1.00 75.19 172 VAL A O 1
ATOM 1334 N N . PRO A 1 173 ? 40.435 7.896 16.688 1.00 65.62 173 PRO A N 1
ATOM 1335 C CA . PRO A 1 173 ? 39.658 6.823 16.089 1.00 65.62 173 PRO A CA 1
ATOM 1336 C C . PRO A 1 173 ? 38.153 7.036 16.296 1.00 65.62 173 PRO A C 1
ATOM 1338 O O . PRO A 1 173 ? 37.727 7.696 17.241 1.00 65.62 173 PRO A O 1
ATOM 1341 N N . TYR A 1 174 ? 37.339 6.434 15.427 1.00 62.59 174 TYR A N 1
ATOM 1342 C CA . TYR A 1 174 ? 35.872 6.414 15.521 1.00 62.59 174 TYR A CA 1
ATOM 1343 C C . TYR A 1 174 ? 35.165 7.781 15.484 1.00 62.59 174 TYR A C 1
ATOM 1345 O O . TYR A 1 174 ? 33.976 7.861 15.810 1.00 62.59 174 TYR A O 1
ATOM 1353 N N . ALA A 1 175 ? 35.858 8.831 15.046 1.00 72.81 175 ALA A N 1
ATOM 1354 C CA . ALA A 1 175 ? 35.266 10.125 14.737 1.00 72.81 175 ALA A CA 1
ATOM 1355 C C . ALA A 1 175 ? 34.333 10.006 13.523 1.00 72.81 175 ALA A C 1
ATOM 1357 O O . ALA A 1 175 ? 34.548 9.169 12.641 1.00 72.81 175 ALA A O 1
ATOM 1358 N N . THR A 1 176 ? 33.298 10.844 13.477 1.00 77.50 176 THR A N 1
ATOM 1359 C CA . THR A 1 176 ? 32.321 10.864 12.381 1.00 77.50 176 THR A CA 1
ATOM 1360 C C . THR A 1 176 ? 32.565 12.082 11.498 1.00 77.50 176 THR A C 1
ATOM 1362 O O . THR A 1 176 ? 32.578 13.209 11.979 1.00 77.50 176 THR A O 1
ATOM 1365 N N . VAL A 1 177 ? 32.759 11.862 10.201 1.00 78.38 177 VAL A N 1
ATOM 1366 C CA . VAL A 1 177 ? 32.947 12.899 9.185 1.00 78.38 177 VAL A CA 1
ATOM 1367 C C . VAL A 1 177 ? 31.648 13.092 8.423 1.00 78.38 177 VAL A C 1
ATOM 1369 O O . VAL A 1 177 ? 31.142 12.171 7.784 1.00 78.38 177 VAL A O 1
ATOM 1372 N N . GLN A 1 178 ? 31.127 14.310 8.480 1.00 81.19 178 GLN A N 1
ATOM 1373 C CA . GLN A 1 178 ? 29.872 14.716 7.873 1.00 81.19 178 GLN A CA 1
ATOM 1374 C C . GLN A 1 178 ? 30.149 15.530 6.615 1.00 81.19 178 GLN A C 1
ATOM 1376 O O . GLN A 1 178 ? 30.801 16.572 6.677 1.00 81.19 178 GLN A O 1
ATOM 1381 N N . VAL A 1 179 ? 29.628 15.072 5.476 1.00 75.44 179 VAL A N 1
ATOM 1382 C CA . VAL A 1 179 ? 29.670 15.823 4.215 1.00 75.44 179 VAL A CA 1
ATOM 1383 C C . VAL A 1 179 ? 28.270 16.262 3.823 1.00 75.44 179 VAL A C 1
ATOM 1385 O O . VAL A 1 179 ? 27.295 15.520 3.978 1.00 75.44 179 VAL A O 1
ATOM 1388 N N . ARG A 1 180 ? 28.167 17.497 3.338 1.00 77.06 180 ARG A N 1
ATOM 1389 C CA . ARG A 1 180 ? 26.911 18.147 2.970 1.00 77.06 180 ARG A CA 1
ATOM 1390 C C . ARG A 1 180 ? 27.074 18.861 1.632 1.00 77.06 180 ARG A C 1
ATOM 1392 O O . ARG A 1 180 ? 28.127 19.436 1.364 1.00 77.06 180 ARG A O 1
ATOM 1399 N N . GLU A 1 181 ? 26.040 18.802 0.799 1.00 76.12 181 GLU A N 1
ATOM 1400 C CA . GLU A 1 181 ? 26.018 19.458 -0.515 1.00 76.12 181 GLU A CA 1
ATOM 1401 C C . GLU A 1 181 ? 25.920 20.984 -0.348 1.00 76.12 181 GLU A C 1
ATOM 1403 O O . GLU A 1 181 ? 25.142 21.479 0.472 1.00 76.12 181 GLU A O 1
ATOM 1408 N N . PHE A 1 182 ? 26.699 21.735 -1.126 1.00 71.50 182 PHE A N 1
ATOM 1409 C CA . PHE A 1 182 ? 26.638 23.193 -1.170 1.00 71.50 182 PHE A CA 1
ATOM 1410 C C . PHE A 1 182 ? 25.761 23.665 -2.340 1.00 71.50 182 PHE A C 1
ATOM 1412 O O . PHE A 1 182 ? 25.969 23.262 -3.481 1.00 71.50 182 PHE A O 1
ATOM 1419 N N . LYS A 1 183 ? 24.786 24.548 -2.074 1.00 66.31 183 LYS A N 1
ATOM 1420 C CA . LYS A 1 183 ? 23.871 25.106 -3.091 1.00 66.31 183 LYS A CA 1
ATOM 1421 C C . LYS A 1 183 ? 23.912 26.633 -3.092 1.00 66.31 183 LYS A C 1
ATOM 1423 O O . LYS A 1 183 ? 23.316 27.272 -2.224 1.00 66.31 183 LYS A O 1
ATOM 1428 N N . ALA A 1 184 ? 24.541 27.212 -4.117 1.00 53.78 184 ALA A N 1
ATOM 1429 C CA . ALA A 1 184 ? 24.780 28.656 -4.247 1.00 53.78 184 ALA A CA 1
ATOM 1430 C C . ALA A 1 184 ? 23.505 29.526 -4.145 1.00 53.78 184 ALA A C 1
ATOM 1432 O O . ALA A 1 184 ? 23.519 30.580 -3.518 1.00 53.78 184 ALA A O 1
ATOM 1433 N N . ASN A 1 185 ? 22.366 29.060 -4.674 1.00 48.50 185 ASN A N 1
ATOM 1434 C CA . ASN A 1 185 ? 21.118 29.841 -4.716 1.00 48.50 185 ASN A CA 1
ATOM 1435 C C . ASN A 1 185 ? 20.336 29.892 -3.389 1.00 48.50 185 ASN A C 1
ATOM 1437 O O . ASN A 1 185 ? 19.284 30.528 -3.336 1.00 48.50 185 ASN A O 1
ATOM 1441 N N . ARG A 1 186 ? 20.793 29.203 -2.333 1.00 47.41 186 ARG A N 1
ATOM 1442 C CA . ARG A 1 186 ? 20.091 29.156 -1.037 1.00 47.41 186 ARG A CA 1
ATOM 1443 C C . ARG A 1 186 ? 20.892 29.687 0.148 1.00 47.41 186 ARG A C 1
ATOM 1445 O O . ARG A 1 186 ? 20.301 29.866 1.202 1.00 47.41 186 ARG A O 1
ATOM 1452 N N . GLY A 1 187 ? 22.193 29.954 0.001 1.00 44.00 187 GLY A N 1
ATOM 1453 C CA . GLY A 1 187 ? 23.041 30.507 1.072 1.00 44.00 187 GLY A CA 1
ATOM 1454 C C . GLY A 1 187 ? 23.159 29.648 2.343 1.00 44.00 187 GLY A C 1
ATOM 1455 O O . GLY A 1 187 ? 23.837 30.042 3.287 1.00 44.00 187 GLY A O 1
ATOM 1456 N N . GLU A 1 188 ? 22.521 28.478 2.377 1.00 48.00 188 GLU A N 1
ATOM 1457 C CA . GLU A 1 188 ? 22.481 27.555 3.504 1.00 48.00 188 GLU A CA 1
ATOM 1458 C C . GLU A 1 188 ? 22.648 26.130 2.967 1.00 48.00 188 GLU A C 1
ATOM 1460 O O . GLU A 1 188 ? 22.049 25.738 1.960 1.00 48.00 188 GLU A O 1
ATOM 1465 N N . GLY A 1 189 ? 23.525 25.366 3.617 1.00 45.66 189 GLY A N 1
ATOM 1466 C CA . GLY A 1 189 ? 23.841 23.984 3.279 1.00 45.66 189 GLY A CA 1
ATOM 1467 C C . GLY A 1 189 ? 22.689 23.033 3.585 1.00 45.66 189 GLY A C 1
ATOM 1468 O O . GLY A 1 189 ? 22.737 22.302 4.570 1.00 45.66 189 GLY A O 1
ATOM 1469 N N . GLU A 1 190 ? 21.642 23.037 2.765 1.00 41.34 190 GLU A N 1
ATOM 1470 C CA . GLU A 1 190 ? 20.525 22.107 2.906 1.00 41.34 190 GLU A CA 1
ATOM 1471 C C . GLU A 1 190 ? 20.736 20.847 2.054 1.00 41.34 190 GLU A C 1
ATOM 1473 O O . GLU A 1 190 ? 20.391 20.792 0.868 1.00 41.34 190 GLU A O 1
ATOM 1478 N N . GLY A 1 191 ? 21.276 19.806 2.694 1.00 46.28 191 GLY A N 1
ATOM 1479 C CA . GLY A 1 191 ? 21.264 18.439 2.170 1.00 46.28 191 GLY A CA 1
ATOM 1480 C C . GLY A 1 191 ? 22.348 17.534 2.756 1.00 46.28 191 GLY A C 1
ATOM 1481 O O . GLY A 1 191 ? 23.541 17.760 2.550 1.00 46.28 191 GLY A O 1
ATOM 1482 N N . ILE A 1 192 ? 21.941 16.451 3.431 1.00 50.00 192 ILE A N 1
ATOM 1483 C CA . ILE A 1 192 ? 22.790 15.258 3.563 1.00 50.00 192 ILE A CA 1
ATOM 1484 C C . ILE A 1 192 ? 22.728 14.545 2.211 1.00 50.00 192 ILE A C 1
ATOM 1486 O O . ILE A 1 192 ? 21.769 13.828 1.939 1.00 50.00 192 ILE A O 1
ATOM 1490 N N . ALA A 1 193 ? 23.706 14.790 1.340 1.00 44.78 193 ALA A N 1
ATOM 1491 C CA . ALA A 1 193 ? 23.780 14.110 0.045 1.00 44.78 193 ALA A CA 1
ATOM 1492 C C . ALA A 1 193 ? 24.679 12.855 0.086 1.00 44.78 193 ALA A C 1
ATOM 1494 O O . ALA A 1 193 ? 24.459 11.924 -0.685 1.00 44.78 193 ALA A O 1
ATOM 1495 N N . ALA A 1 194 ? 25.638 12.783 1.022 1.00 55.06 194 ALA A N 1
ATOM 1496 C CA . ALA A 1 194 ? 26.511 11.623 1.234 1.00 55.06 194 ALA A CA 1
ATOM 1497 C C . ALA A 1 194 ? 26.339 11.036 2.653 1.00 55.06 194 ALA A C 1
ATOM 1499 O O . ALA A 1 194 ? 26.132 11.806 3.593 1.00 55.06 194 ALA A O 1
ATOM 1500 N N . PRO A 1 195 ? 26.436 9.702 2.837 1.00 54.91 195 PRO A N 1
ATOM 1501 C CA . PRO A 1 195 ? 26.448 9.090 4.165 1.00 54.91 195 PRO A CA 1
ATOM 1502 C C . PRO A 1 195 ? 27.685 9.534 4.956 1.00 54.91 195 PRO A C 1
ATOM 1504 O O . PRO A 1 195 ? 28.769 9.669 4.386 1.00 54.91 195 PRO A O 1
ATOM 1507 N N . ASP A 1 196 ? 27.529 9.738 6.265 1.00 65.25 196 ASP A N 1
ATOM 1508 C CA . ASP A 1 196 ? 28.638 10.101 7.150 1.00 65.25 196 ASP A CA 1
ATOM 1509 C C . ASP A 1 196 ? 29.742 9.013 7.109 1.00 65.25 196 ASP A C 1
ATOM 1511 O O . ASP A 1 196 ? 29.462 7.813 7.204 1.00 65.25 196 ASP A O 1
ATOM 1515 N N . ALA A 1 197 ? 31.007 9.419 6.966 1.00 66.88 197 ALA A N 1
ATOM 1516 C CA . ALA A 1 197 ? 32.165 8.522 7.035 1.00 66.88 197 ALA A CA 1
ATOM 1517 C C . ALA A 1 197 ? 32.691 8.410 8.468 1.00 66.88 197 ALA A C 1
ATOM 1519 O O . ALA A 1 197 ? 32.467 9.288 9.295 1.00 66.88 197 ALA A O 1
ATOM 1520 N N . ARG A 1 198 ? 33.430 7.340 8.774 1.00 68.88 198 ARG A N 1
ATOM 1521 C CA . ARG A 1 198 ? 34.064 7.155 10.087 1.00 68.88 198 ARG A CA 1
ATOM 1522 C C . ARG A 1 198 ? 35.560 6.941 9.961 1.00 68.88 198 ARG A C 1
ATOM 1524 O O . ARG A 1 198 ? 36.014 6.369 8.969 1.00 68.88 198 ARG A O 1
ATOM 1531 N N . THR A 1 199 ? 36.308 7.379 10.969 1.00 66.31 199 THR A N 1
ATOM 1532 C CA . THR A 1 199 ? 37.747 7.120 11.026 1.00 66.31 199 THR A CA 1
ATOM 1533 C C . THR A 1 199 ? 38.057 5.701 11.499 1.00 66.31 199 THR A C 1
ATOM 1535 O O . THR A 1 199 ? 37.362 5.145 12.352 1.00 66.31 199 THR A O 1
ATOM 1538 N N . ASN A 1 200 ? 39.121 5.108 10.954 1.00 62.41 200 ASN A N 1
ATOM 1539 C CA . ASN A 1 200 ? 39.694 3.858 11.453 1.00 62.41 200 ASN A CA 1
ATOM 1540 C C . ASN A 1 200 ? 40.502 4.063 12.753 1.00 62.41 200 ASN A C 1
ATOM 1542 O O . ASN A 1 200 ? 40.648 5.183 13.238 1.00 62.41 200 ASN A O 1
ATOM 1546 N N . GLU A 1 201 ? 41.091 2.987 13.290 1.00 63.47 201 GLU A N 1
ATOM 1547 C CA . GLU A 1 201 ? 41.949 3.029 14.492 1.00 63.47 201 GLU A CA 1
ATOM 1548 C C . GLU A 1 201 ? 43.157 3.984 14.369 1.00 63.47 201 GLU A C 1
ATOM 1550 O O . GLU A 1 201 ? 43.722 4.407 15.372 1.00 63.47 201 GLU A O 1
ATOM 1555 N N . GLN A 1 202 ? 43.552 4.344 13.145 1.00 68.94 202 GLN A N 1
ATOM 1556 C CA . GLN A 1 202 ? 44.664 5.249 12.841 1.00 68.94 202 GLN A CA 1
ATOM 1557 C C . GLN A 1 202 ? 44.196 6.673 12.475 1.00 68.94 202 GLN A C 1
ATOM 1559 O O . GLN A 1 202 ? 45.013 7.511 12.077 1.00 68.94 202 GLN A O 1
ATOM 1564 N N . GLY A 1 203 ? 42.900 6.964 12.620 1.00 71.69 203 GLY A N 1
ATOM 1565 C CA . GLY A 1 203 ? 42.307 8.274 12.360 1.00 71.69 203 GLY A CA 1
ATOM 1566 C C . GLY A 1 203 ? 41.986 8.553 10.887 1.00 71.69 203 GLY A C 1
ATOM 1567 O O . GLY A 1 203 ? 41.553 9.656 10.577 1.00 71.69 203 GLY A O 1
ATOM 1568 N N . TYR A 1 204 ? 42.177 7.606 9.965 1.00 78.25 204 TYR A N 1
ATOM 1569 C CA . TYR A 1 204 ? 41.914 7.817 8.536 1.00 78.25 204 TYR A CA 1
ATOM 1570 C C . TYR A 1 204 ? 40.450 7.608 8.174 1.00 78.25 204 TYR A C 1
ATOM 1572 O O . TYR A 1 204 ? 39.838 6.640 8.622 1.00 78.25 204 TYR A O 1
ATOM 1580 N N . TYR A 1 205 ? 39.930 8.461 7.295 1.00 81.75 205 TYR A N 1
ATOM 1581 C CA . TYR A 1 205 ? 38.619 8.316 6.672 1.00 81.75 205 TYR A CA 1
ATOM 1582 C C . TYR A 1 205 ? 38.714 8.505 5.152 1.00 81.75 205 TYR A C 1
ATOM 1584 O O . TYR A 1 205 ? 39.613 9.176 4.639 1.00 81.75 205 TYR A O 1
ATOM 1592 N N . GLY A 1 206 ? 37.753 7.927 4.437 1.00 75.00 206 GLY A N 1
ATOM 1593 C CA . GLY A 1 206 ? 37.605 8.077 2.995 1.00 75.00 206 GLY A CA 1
ATOM 1594 C C . GLY A 1 206 ? 36.147 7.918 2.589 1.00 75.00 206 GLY A C 1
ATOM 1595 O O . GLY A 1 206 ? 35.439 7.055 3.110 1.00 75.00 206 GLY A O 1
ATOM 1596 N N . LEU A 1 207 ? 35.700 8.767 1.673 1.00 72.00 207 LEU A N 1
ATOM 1597 C CA . LEU A 1 207 ? 34.366 8.740 1.084 1.00 72.00 207 LEU A CA 1
ATOM 1598 C C . LEU A 1 207 ? 34.448 8.325 -0.383 1.00 72.00 207 LEU A C 1
ATOM 1600 O O . LEU A 1 207 ? 35.500 8.411 -1.018 1.00 72.00 207 LEU A O 1
ATOM 1604 N N . ARG A 1 208 ? 33.317 7.887 -0.940 1.00 69.88 208 ARG A N 1
ATOM 1605 C CA . ARG A 1 208 ? 33.202 7.697 -2.392 1.00 69.88 208 ARG A CA 1
ATOM 1606 C C . ARG A 1 208 ? 33.351 9.050 -3.112 1.00 69.88 208 ARG A C 1
ATOM 1608 O O . ARG A 1 208 ? 33.057 10.078 -2.498 1.00 69.88 208 ARG A O 1
ATOM 1615 N N . PRO A 1 209 ? 33.792 9.064 -4.383 1.00 71.94 209 PRO A N 1
ATOM 1616 C CA . PRO A 1 209 ? 33.823 10.272 -5.207 1.00 71.94 209 PRO A CA 1
ATOM 1617 C C . PRO A 1 209 ? 32.497 11.040 -5.161 1.00 71.94 209 PRO A C 1
ATOM 1619 O O . PRO A 1 209 ? 31.434 10.432 -5.277 1.00 71.94 209 PRO A O 1
ATOM 1622 N N . LEU A 1 210 ? 32.584 12.358 -4.963 1.00 76.25 210 LEU A N 1
ATOM 1623 C CA . LEU A 1 210 ? 31.447 13.278 -4.960 1.00 76.25 210 LEU A CA 1
ATOM 1624 C C . LEU A 1 210 ? 31.510 14.144 -6.221 1.00 76.25 210 LEU A C 1
ATOM 1626 O O . LEU A 1 210 ? 32.576 14.659 -6.561 1.00 76.25 210 LEU A O 1
ATOM 1630 N N . ASP A 1 211 ? 30.378 14.290 -6.898 1.00 74.56 211 ASP A N 1
ATOM 1631 C CA . ASP A 1 211 ? 30.202 14.996 -8.174 1.00 74.56 211 ASP A CA 1
ATOM 1632 C C . ASP A 1 211 ? 29.533 16.374 -8.022 1.00 74.56 211 ASP A C 1
ATOM 1634 O O . ASP A 1 211 ? 29.194 17.022 -9.009 1.00 74.56 211 ASP A O 1
ATOM 1638 N N . TYR A 1 212 ? 29.378 16.847 -6.786 1.00 78.19 212 TYR A N 1
ATOM 1639 C CA . TYR A 1 212 ? 28.802 18.145 -6.437 1.00 78.19 212 TYR A CA 1
ATOM 1640 C C . TYR A 1 212 ? 29.707 18.913 -5.463 1.00 78.19 212 TYR A C 1
ATOM 1642 O O . TYR A 1 212 ? 30.457 18.286 -4.706 1.00 78.19 212 TYR A O 1
ATOM 1650 N N . PRO A 1 213 ? 29.639 20.259 -5.440 1.00 79.44 213 PRO A N 1
ATOM 1651 C CA . PRO A 1 213 ? 30.338 21.063 -4.446 1.00 79.44 213 PRO A CA 1
ATOM 1652 C C . PRO A 1 213 ? 29.835 20.735 -3.036 1.00 79.44 213 PRO A C 1
ATOM 1654 O O . PRO A 1 213 ? 28.637 20.535 -2.813 1.00 79.44 213 PRO A O 1
ATOM 1657 N N . TYR A 1 214 ? 30.745 20.664 -2.068 1.00 80.19 214 TYR A N 1
ATOM 1658 C CA . TYR A 1 214 ? 30.430 20.204 -0.717 1.00 80.19 214 TYR A CA 1
ATOM 1659 C C . TYR A 1 214 ? 31.192 20.963 0.366 1.00 80.19 214 TYR A C 1
ATOM 1661 O O . TYR A 1 214 ? 32.270 21.498 0.133 1.00 80.19 214 TYR A O 1
ATOM 1669 N N . PHE A 1 215 ? 30.666 20.961 1.586 1.00 79.38 215 PHE A N 1
ATOM 1670 C CA . PHE A 1 215 ? 31.439 21.290 2.784 1.00 79.38 215 PHE A CA 1
ATOM 1671 C C . PHE A 1 215 ? 31.545 20.059 3.680 1.00 79.38 215 PHE A C 1
ATOM 1673 O O . PHE A 1 215 ? 30.733 19.132 3.601 1.00 79.38 215 PHE A O 1
ATOM 1680 N N . VAL A 1 216 ? 32.579 20.038 4.519 1.00 82.19 216 VAL A N 1
ATOM 1681 C CA . VAL A 1 216 ? 32.871 18.905 5.396 1.00 82.19 216 VAL A CA 1
ATOM 1682 C C . VAL A 1 216 ? 33.116 19.371 6.826 1.00 82.19 216 VAL A C 1
ATOM 1684 O O . VAL A 1 216 ? 33.798 20.371 7.073 1.00 82.19 216 VAL A O 1
ATOM 1687 N N . GLY A 1 217 ? 32.561 18.620 7.768 1.00 86.00 217 GLY A N 1
ATOM 1688 C CA . GLY A 1 217 ? 32.853 18.729 9.188 1.00 86.00 217 GLY A CA 1
ATOM 1689 C C . GLY A 1 217 ? 33.175 17.369 9.789 1.00 86.00 217 GLY A C 1
ATOM 1690 O O . GLY A 1 217 ? 32.869 16.328 9.214 1.00 86.00 217 GLY A O 1
ATOM 1691 N N . ALA A 1 218 ? 33.798 17.378 10.954 1.00 85.19 218 ALA A N 1
ATOM 1692 C CA . ALA A 1 218 ? 34.043 16.202 11.763 1.00 85.19 218 ALA A CA 1
ATOM 1693 C C . ALA A 1 218 ? 33.454 16.424 13.154 1.00 85.19 218 ALA A C 1
ATOM 1695 O O . ALA A 1 218 ? 33.575 17.511 13.717 1.00 85.19 218 ALA A O 1
ATOM 1696 N N . ILE A 1 219 ? 32.837 15.388 13.713 1.00 83.56 219 ILE A N 1
ATOM 1697 C CA . ILE A 1 219 ? 32.353 15.350 15.088 1.00 83.56 219 ILE A CA 1
ATOM 1698 C C . ILE A 1 219 ? 33.014 14.194 15.837 1.00 83.56 219 ILE A C 1
ATOM 1700 O O . ILE A 1 219 ? 33.111 13.069 15.332 1.00 83.56 219 ILE A O 1
ATOM 1704 N N . VAL A 1 220 ? 33.465 14.473 17.054 1.00 76.88 220 VAL A N 1
ATOM 1705 C CA . VAL A 1 220 ? 33.939 13.472 18.011 1.00 76.88 220 VAL A CA 1
ATOM 1706 C C . VAL A 1 220 ? 33.009 13.490 19.207 1.00 76.88 220 VAL A C 1
ATOM 1708 O O . VAL A 1 220 ? 32.640 14.556 19.693 1.00 76.88 220 VAL A O 1
ATOM 1711 N N . HIS A 1 221 ? 32.637 12.304 19.674 1.00 73.12 221 HIS A N 1
ATOM 1712 C CA . HIS A 1 221 ? 31.849 12.118 20.885 1.00 73.12 221 HIS A CA 1
ATOM 1713 C C . HIS A 1 221 ? 32.730 11.471 21.952 1.00 73.12 221 HIS A C 1
ATOM 1715 O O . HIS A 1 221 ? 33.500 10.563 21.646 1.00 73.12 221 HIS A O 1
ATOM 1721 N N . ASP A 1 222 ? 32.578 11.915 23.192 1.00 66.31 222 ASP A N 1
ATOM 1722 C CA . ASP A 1 222 ? 33.225 11.343 24.365 1.00 66.31 222 ASP A CA 1
ATOM 1723 C C . ASP A 1 222 ? 32.169 11.144 25.465 1.00 66.31 222 ASP A C 1
ATOM 1725 O O . ASP A 1 222 ? 31.400 12.070 25.744 1.00 66.31 222 ASP A O 1
ATOM 1729 N N . PRO A 1 223 ? 32.039 9.947 26.055 1.00 59.38 223 PRO A N 1
ATOM 1730 C CA . PRO A 1 223 ? 31.040 9.693 27.087 1.00 59.38 223 PRO A CA 1
ATOM 1731 C C . PRO A 1 223 ? 31.219 10.599 28.307 1.00 59.38 223 PRO A C 1
ATOM 1733 O O . PRO A 1 223 ? 32.339 10.888 28.730 1.00 59.38 223 PRO A O 1
ATOM 1736 N N . LEU A 1 224 ? 30.110 11.013 28.918 1.00 60.88 224 LEU A N 1
ATOM 1737 C CA . LEU A 1 224 ? 30.169 11.732 30.187 1.00 60.88 224 LEU A CA 1
ATOM 1738 C C . LEU A 1 224 ? 30.452 10.759 31.326 1.00 60.88 224 LEU A C 1
ATOM 1740 O O . LEU A 1 224 ? 29.835 9.704 31.436 1.00 60.88 224 LEU A O 1
ATOM 1744 N N . ILE A 1 225 ? 31.373 11.145 32.205 1.00 53.31 225 ILE A N 1
ATOM 1745 C CA . ILE A 1 225 ? 31.714 10.367 33.402 1.00 53.31 225 ILE A CA 1
ATOM 1746 C C . ILE A 1 225 ? 30.616 10.511 34.469 1.00 53.31 225 ILE A C 1
ATOM 1748 O O . ILE A 1 225 ? 30.456 9.633 35.308 1.00 53.31 225 ILE A O 1
ATOM 1752 N N . ASN A 1 226 ? 29.862 11.616 34.446 1.00 51.81 226 ASN A N 1
ATOM 1753 C CA . ASN A 1 226 ? 28.953 12.040 35.513 1.00 51.81 226 ASN A CA 1
ATOM 1754 C C . ASN A 1 226 ? 27.447 12.014 35.139 1.00 51.81 226 ASN A C 1
ATOM 1756 O O . ASN A 1 226 ? 26.623 12.341 35.990 1.00 51.81 226 ASN A O 1
ATOM 1760 N N . ALA A 1 227 ? 27.071 11.572 33.932 1.00 58.16 227 ALA A N 1
ATOM 1761 C CA . ALA A 1 227 ? 25.671 11.438 33.514 1.00 58.16 227 ALA A CA 1
ATOM 1762 C C . ALA A 1 227 ? 25.500 10.398 32.391 1.00 58.16 227 ALA A C 1
ATOM 1764 O O . ALA A 1 227 ? 26.456 10.071 31.688 1.00 58.16 227 ALA A O 1
ATOM 1765 N N . ALA A 1 228 ? 24.279 9.889 32.189 1.00 60.00 228 ALA A N 1
ATOM 1766 C CA . ALA A 1 228 ? 23.935 9.053 31.037 1.00 60.00 228 ALA A CA 1
ATOM 1767 C C . ALA A 1 228 ? 23.874 9.923 29.769 1.00 60.00 228 ALA A C 1
ATOM 1769 O O . ALA A 1 228 ? 22.816 10.406 29.362 1.00 60.00 228 ALA A O 1
ATOM 1770 N N . GLY A 1 229 ? 25.034 10.160 29.160 1.00 66.38 229 GLY A N 1
ATOM 1771 C CA . GLY A 1 229 ? 25.175 11.111 28.071 1.00 66.38 229 GLY A CA 1
ATOM 1772 C C . GLY A 1 229 ? 26.565 11.142 27.452 1.00 66.38 229 GLY A C 1
ATOM 1773 O O . GLY A 1 229 ? 27.442 10.347 27.780 1.00 66.38 229 GLY A O 1
ATOM 1774 N N . HIS A 1 230 ? 26.772 12.082 26.542 1.00 68.75 230 HIS A N 1
ATOM 1775 C CA . HIS A 1 230 ? 28.063 12.322 25.914 1.00 68.75 230 HIS A CA 1
ATOM 1776 C C . HIS A 1 230 ? 28.328 13.822 25.800 1.00 68.75 230 HIS A C 1
ATOM 1778 O O . HIS A 1 230 ? 27.405 14.628 25.665 1.00 68.75 230 HIS A O 1
ATOM 1784 N N . ARG A 1 231 ? 29.604 14.195 25.820 1.00 77.44 231 ARG A N 1
ATOM 1785 C CA . ARG A 1 231 ? 30.060 15.462 25.259 1.00 77.44 231 ARG A CA 1
ATOM 1786 C C . ARG A 1 231 ? 30.470 15.247 23.813 1.00 77.44 231 ARG A C 1
ATOM 1788 O O . ARG A 1 231 ? 30.891 14.159 23.427 1.00 77.44 231 ARG A O 1
ATOM 1795 N N . TRP A 1 232 ? 30.322 16.272 22.999 1.00 81.88 232 TRP A N 1
ATOM 1796 C CA . TRP A 1 232 ? 30.736 16.251 21.609 1.00 81.88 232 TRP A CA 1
ATOM 1797 C C . TRP A 1 232 ? 31.528 17.507 21.277 1.00 81.88 232 TRP A C 1
ATOM 1799 O O . TRP A 1 232 ? 31.299 18.573 21.845 1.00 81.88 232 TRP A O 1
ATOM 1809 N N . GLN A 1 233 ? 32.477 17.360 20.364 1.00 83.38 233 GLN A N 1
ATOM 1810 C CA . GLN A 1 233 ? 33.226 18.439 19.734 1.00 83.38 233 GLN A CA 1
ATOM 1811 C C . GLN A 1 233 ? 32.985 18.348 18.238 1.00 83.38 233 GLN A C 1
ATOM 1813 O O . GLN A 1 233 ? 33.063 17.263 17.664 1.00 83.38 233 GLN A O 1
ATOM 1818 N N . TYR A 1 234 ? 32.722 19.481 17.606 1.00 85.56 234 TYR A N 1
ATOM 1819 C CA . TYR A 1 234 ? 32.490 19.581 16.177 1.00 85.56 234 TYR A CA 1
ATOM 1820 C C . TYR A 1 234 ? 33.442 20.596 15.566 1.00 85.56 234 TYR A C 1
ATOM 1822 O O . TYR A 1 234 ? 33.577 21.706 16.077 1.00 85.56 234 TYR A O 1
ATOM 1830 N N . ILE A 1 235 ? 34.078 20.215 14.464 1.00 83.94 235 ILE A N 1
ATOM 1831 C CA . ILE A 1 235 ? 34.966 21.075 13.693 1.00 83.94 235 ILE A CA 1
ATOM 1832 C C . ILE A 1 235 ? 34.507 21.052 12.243 1.00 83.94 235 ILE A C 1
ATOM 1834 O O . ILE A 1 235 ? 34.457 19.996 11.618 1.00 83.94 235 ILE A O 1
ATOM 1838 N N . GLN A 1 236 ? 34.200 22.216 11.683 1.00 82.50 236 GLN A N 1
ATOM 1839 C CA . GLN A 1 236 ? 33.800 22.367 10.291 1.00 82.50 236 GLN A CA 1
ATOM 1840 C C . GLN A 1 236 ? 34.757 23.282 9.554 1.00 82.50 236 GLN A C 1
ATOM 1842 O O . GLN A 1 236 ? 35.138 24.348 10.041 1.00 82.50 236 GLN A O 1
ATOM 1847 N N . ARG A 1 237 ? 35.102 22.886 8.331 1.00 73.56 237 ARG A N 1
ATOM 1848 C CA . ARG A 1 237 ? 35.864 23.746 7.438 1.00 73.56 237 ARG A CA 1
ATOM 1849 C C . ARG A 1 237 ? 34.896 24.664 6.704 1.00 73.56 237 ARG A C 1
ATOM 1851 O O . ARG A 1 237 ? 34.032 24.186 5.971 1.00 73.56 237 ARG A O 1
ATOM 1858 N N . ASN A 1 238 ? 35.034 25.974 6.895 1.00 70.56 238 ASN A N 1
ATOM 1859 C CA . ASN A 1 238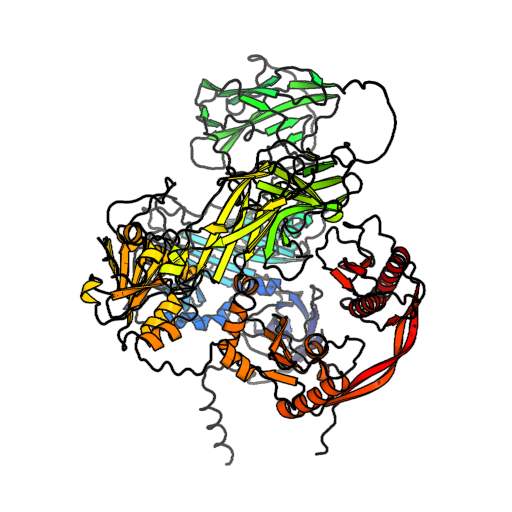 ? 34.138 26.968 6.304 1.00 70.56 238 ASN A CA 1
ATOM 1860 C C . ASN A 1 238 ? 34.483 27.264 4.831 1.00 70.56 238 ASN A C 1
ATOM 1862 O O . ASN A 1 238 ? 34.634 28.410 4.431 1.00 70.56 238 ASN A O 1
ATOM 1866 N N . LYS A 1 239 ? 34.684 26.209 4.034 1.00 74.88 239 LYS A N 1
ATOM 1867 C CA . LYS A 1 239 ? 35.097 26.268 2.629 1.00 74.88 239 LYS A CA 1
ATOM 1868 C C . LYS A 1 239 ? 34.315 25.240 1.818 1.00 74.88 239 LYS A C 1
ATOM 1870 O O . LYS A 1 239 ? 34.102 24.120 2.281 1.00 74.88 239 LYS A O 1
ATOM 1875 N N . VAL A 1 240 ? 33.949 25.621 0.598 1.00 77.62 240 VAL A N 1
ATOM 1876 C CA . VAL A 1 240 ? 33.369 24.718 -0.397 1.00 77.62 240 VAL A CA 1
ATOM 1877 C C . VAL A 1 240 ? 34.491 23.982 -1.132 1.00 77.62 240 VAL A C 1
ATOM 1879 O O . VAL A 1 240 ? 35.479 24.580 -1.564 1.00 77.62 240 VAL A O 1
ATOM 1882 N N . PHE A 1 241 ? 34.354 22.669 -1.230 1.00 79.81 241 PHE A N 1
ATOM 1883 C CA . PHE A 1 241 ? 35.253 21.757 -1.918 1.00 79.81 241 PHE A CA 1
ATOM 1884 C C . PHE A 1 241 ? 34.578 21.208 -3.166 1.00 79.81 241 PHE A C 1
ATOM 1886 O O . PHE A 1 241 ? 33.369 20.998 -3.179 1.00 79.81 241 PHE A O 1
ATOM 1893 N N . GLU A 1 242 ? 35.382 20.907 -4.179 1.00 79.25 242 GLU A N 1
ATOM 1894 C CA . GLU A 1 242 ? 34.950 20.217 -5.390 1.00 79.25 242 GLU A CA 1
ATOM 1895 C C . GLU A 1 242 ? 35.899 19.050 -5.682 1.00 79.25 242 GLU A C 1
ATOM 1897 O O . GLU A 1 242 ? 37.118 19.142 -5.473 1.00 79.25 242 GLU A O 1
ATOM 1902 N N . GLY A 1 243 ? 35.328 17.943 -6.160 1.00 75.81 243 GLY A N 1
ATOM 1903 C CA . GLY A 1 243 ? 36.065 16.742 -6.540 1.00 75.81 243 GLY A CA 1
ATOM 1904 C C . GLY A 1 243 ? 36.813 16.070 -5.383 1.00 75.81 243 GLY A C 1
ATOM 1905 O O . GLY A 1 243 ? 36.372 16.052 -4.235 1.00 75.81 243 GLY A O 1
ATOM 1906 N N . LYS A 1 244 ? 37.957 15.461 -5.701 1.00 79.19 244 LYS A N 1
ATOM 1907 C CA . LYS A 1 244 ? 38.794 14.723 -4.750 1.00 79.19 244 LYS A CA 1
ATOM 1908 C C . LYS A 1 244 ? 39.698 15.669 -3.964 1.00 79.19 244 LYS A C 1
ATOM 1910 O O . LYS A 1 244 ? 40.560 16.321 -4.548 1.00 79.19 244 LYS A O 1
ATOM 1915 N N . GLN A 1 245 ? 39.544 15.702 -2.641 1.00 81.69 245 GLN A N 1
ATOM 1916 C CA . GLN A 1 245 ? 40.321 16.581 -1.762 1.00 81.69 245 GLN A CA 1
ATOM 1917 C C . GLN A 1 245 ? 40.825 15.833 -0.525 1.00 81.69 245 GLN A C 1
ATOM 1919 O O . GLN A 1 245 ? 40.072 15.091 0.109 1.00 81.69 245 GLN A O 1
ATOM 1924 N N . ALA A 1 246 ? 42.085 16.085 -0.159 1.00 83.88 246 ALA A N 1
ATOM 1925 C CA . ALA A 1 246 ? 42.662 15.646 1.107 1.00 83.88 246 ALA A CA 1
ATOM 1926 C C . ALA A 1 246 ? 42.323 16.661 2.212 1.00 83.88 246 ALA A C 1
ATOM 1928 O O . ALA A 1 246 ? 42.725 17.826 2.138 1.00 83.88 246 ALA A O 1
ATOM 1929 N N . ILE A 1 247 ? 41.571 16.244 3.230 1.00 85.69 247 ILE A N 1
ATOM 1930 C CA . ILE A 1 247 ? 41.076 17.128 4.290 1.00 85.69 247 ILE A CA 1
ATOM 1931 C C . ILE A 1 247 ? 41.366 16.500 5.653 1.00 85.69 247 ILE A C 1
ATOM 1933 O O . ILE A 1 247 ? 40.693 15.571 6.091 1.00 85.69 247 ILE A O 1
ATOM 1937 N N . ASN A 1 248 ? 42.380 17.019 6.336 1.00 86.75 248 ASN A N 1
ATOM 1938 C CA . ASN A 1 248 ? 42.724 16.584 7.686 1.00 86.75 248 ASN A CA 1
ATOM 1939 C C . ASN A 1 248 ? 42.018 17.454 8.724 1.00 86.75 248 ASN A C 1
ATOM 1941 O O . ASN A 1 248 ? 41.836 18.650 8.497 1.00 86.75 248 ASN A O 1
ATOM 1945 N N . PHE A 1 249 ? 41.655 16.852 9.853 1.00 86.94 249 PHE A N 1
ATOM 1946 C CA . PHE A 1 249 ? 41.084 17.547 11.003 1.00 86.94 249 PHE A CA 1
ATOM 1947 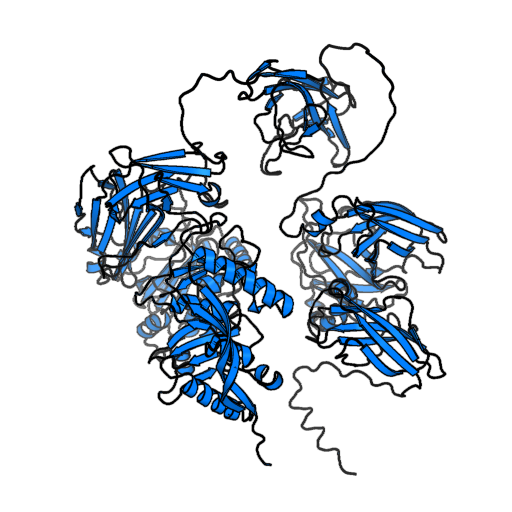C C . PHE A 1 249 ? 42.028 17.403 12.191 1.00 86.94 249 PHE A C 1
ATOM 1949 O O . PHE A 1 249 ? 42.545 16.314 12.443 1.00 86.94 249 PHE A O 1
ATOM 1956 N N . GLU A 1 250 ? 42.218 18.487 12.930 1.00 88.38 250 GLU A N 1
ATOM 1957 C CA . GLU A 1 250 ? 42.951 18.484 14.191 1.00 88.38 250 GLU A CA 1
ATOM 1958 C C . GLU A 1 250 ? 41.995 18.919 15.302 1.00 88.38 250 GLU A C 1
ATOM 1960 O O . GLU A 1 250 ? 41.495 20.043 15.284 1.00 88.38 250 GLU A O 1
ATOM 1965 N N . PHE A 1 251 ? 41.694 18.020 16.241 1.00 83.12 251 PHE A N 1
ATOM 1966 C CA . PHE A 1 251 ? 40.855 18.340 17.392 1.00 83.12 251 PHE A CA 1
ATOM 1967 C C . PHE A 1 251 ? 41.697 18.908 18.526 1.00 83.12 251 PHE A C 1
ATOM 1969 O O . PHE A 1 251 ? 42.636 18.270 19.011 1.00 83.12 251 PHE A O 1
ATOM 1976 N N . LYS A 1 252 ? 41.315 20.102 18.990 1.00 80.12 252 LYS A N 1
ATOM 1977 C CA . LYS A 1 252 ? 41.856 20.675 20.223 1.00 80.12 252 LYS A CA 1
ATOM 1978 C C . LYS A 1 252 ? 41.488 19.802 21.422 1.00 80.12 252 LYS A C 1
ATOM 1980 O O . LYS A 1 252 ? 40.408 19.203 21.417 1.00 80.12 252 LYS A O 1
ATOM 1985 N N . PRO A 1 253 ? 42.332 19.766 22.474 1.00 71.94 253 PRO A N 1
ATOM 1986 C CA . PRO A 1 253 ? 41.957 19.152 23.737 1.00 71.94 253 PRO A CA 1
ATOM 1987 C C . PRO A 1 253 ? 40.565 19.615 24.157 1.00 71.94 253 PRO A C 1
ATOM 1989 O O . PRO A 1 253 ? 40.209 20.780 23.948 1.00 71.94 253 PRO A O 1
ATOM 1992 N N . TRP A 1 254 ? 39.782 18.706 24.740 1.00 70.19 254 TRP A N 1
ATOM 1993 C CA . TRP A 1 254 ? 38.493 19.047 25.338 1.00 70.19 254 TRP A CA 1
ATOM 1994 C C . TRP A 1 254 ? 38.645 20.320 26.177 1.00 70.19 254 TRP A C 1
ATOM 1996 O O . TRP A 1 254 ? 39.604 20.372 26.957 1.00 70.19 254 TRP A O 1
ATOM 2006 N N . PRO A 1 255 ? 37.769 21.338 26.006 1.00 62.56 255 PRO A N 1
ATOM 2007 C CA . PRO A 1 255 ? 37.869 22.594 26.741 1.00 62.56 255 PRO A CA 1
ATOM 2008 C C . PRO A 1 255 ? 38.082 22.260 28.213 1.00 62.56 255 PRO A C 1
ATOM 2010 O O . PRO A 1 255 ? 37.308 21.489 28.782 1.00 62.56 255 PRO A O 1
ATOM 2013 N N . SER A 1 256 ? 39.221 22.689 28.754 1.00 49.31 256 SER A N 1
ATOM 2014 C CA . SER A 1 256 ? 39.881 22.028 29.877 1.00 49.31 256 SER A CA 1
ATOM 2015 C C . SER A 1 256 ? 38.941 21.767 31.051 1.00 49.31 256 SER A C 1
ATOM 2017 O O . SER A 1 256 ? 38.508 22.692 31.735 1.00 49.31 256 SER A O 1
ATOM 2019 N N . VAL A 1 257 ? 38.722 20.480 31.311 1.00 46.94 257 VAL A N 1
ATOM 2020 C CA . VAL A 1 257 ? 38.231 19.943 32.577 1.00 46.94 257 VAL A CA 1
ATOM 2021 C C . VAL A 1 257 ? 39.408 19.953 33.548 1.00 46.94 257 VAL A C 1
ATOM 2023 O O . VAL A 1 257 ? 40.120 18.965 33.716 1.00 46.94 257 VAL A O 1
ATOM 2026 N N . THR A 1 258 ? 39.653 21.087 34.196 1.00 42.03 258 THR A N 1
ATOM 2027 C CA . THR A 1 258 ? 40.110 20.995 35.584 1.00 42.03 258 THR A CA 1
ATOM 2028 C C . THR A 1 258 ? 38.936 20.416 36.379 1.00 42.03 258 THR A C 1
ATOM 2030 O O . THR A 1 258 ? 37.787 20.609 35.987 1.00 42.03 258 THR A O 1
ATOM 2033 N N . ARG A 1 259 ? 39.175 19.693 37.480 1.00 48.16 259 ARG A N 1
ATOM 2034 C CA . ARG A 1 259 ? 38.133 19.172 38.404 1.00 48.16 259 ARG A CA 1
ATOM 2035 C C . ARG A 1 259 ? 37.337 20.290 39.119 1.00 48.16 259 ARG A C 1
ATOM 2037 O O . ARG A 1 259 ? 37.021 20.197 40.299 1.00 48.16 259 ARG A O 1
ATOM 2044 N N . SER A 1 260 ? 37.105 21.391 38.426 1.00 53.44 260 SER A N 1
ATOM 2045 C CA . SER A 1 260 ? 36.526 22.638 38.872 1.00 53.44 260 SER A CA 1
ATOM 2046 C C . SER A 1 260 ? 35.680 23.272 37.763 1.00 53.44 260 SER A C 1
ATOM 2048 O O . SER A 1 260 ? 35.446 24.468 37.829 1.00 53.44 260 SER A O 1
ATOM 2050 N N . GLY A 1 261 ? 35.234 22.540 36.732 1.00 66.06 261 GLY A N 1
ATOM 2051 C CA . GLY A 1 261 ? 34.233 23.073 35.798 1.00 66.06 261 GLY A CA 1
ATOM 2052 C C . GLY A 1 261 ? 32.947 23.473 36.534 1.00 66.06 261 GLY A C 1
ATOM 2053 O O . GLY A 1 261 ? 32.721 23.063 37.676 1.00 66.06 261 GLY A O 1
ATOM 2054 N N . GLY A 1 262 ? 32.118 24.316 35.921 1.00 75.62 262 GLY A N 1
ATOM 2055 C CA . GLY A 1 262 ? 30.847 24.683 36.542 1.00 75.62 262 GLY A CA 1
ATOM 2056 C C . GLY A 1 262 ? 29.871 23.504 36.545 1.00 75.62 262 GLY A C 1
ATOM 2057 O O . GLY A 1 262 ? 29.927 22.628 35.678 1.00 75.62 262 GLY A O 1
ATOM 2058 N N . ILE A 1 263 ? 28.975 23.477 37.527 1.00 84.31 263 ILE A N 1
ATOM 2059 C CA . ILE A 1 263 ? 27.894 22.493 37.622 1.00 84.31 263 ILE A CA 1
ATOM 2060 C C . ILE A 1 263 ? 26.603 23.186 37.205 1.00 84.31 263 ILE A C 1
ATOM 2062 O O . ILE A 1 263 ? 26.279 24.250 37.727 1.00 84.31 263 ILE A O 1
ATOM 2066 N N . ILE A 1 264 ? 25.853 22.593 36.284 1.00 87.19 264 ILE A N 1
ATOM 2067 C CA . ILE A 1 264 ? 24.486 23.009 35.978 1.00 87.19 264 ILE A CA 1
ATOM 2068 C C . ILE A 1 264 ? 23.550 21.944 36.523 1.00 87.19 264 ILE A C 1
ATOM 2070 O O . ILE A 1 264 ? 23.553 20.811 36.058 1.00 87.19 264 ILE A O 1
ATOM 2074 N N . GLU A 1 265 ? 22.728 22.309 37.489 1.00 90.62 265 GLU A N 1
ATOM 2075 C CA . GLU A 1 265 ? 21.708 21.436 38.054 1.00 90.62 265 GLU A CA 1
ATOM 2076 C C . GLU A 1 265 ? 20.348 22.113 38.013 1.00 90.62 265 GLU A C 1
ATOM 2078 O O . GLU A 1 265 ? 20.239 23.314 37.762 1.00 90.62 265 GLU A O 1
ATOM 2083 N N . GLY A 1 266 ? 19.292 21.348 38.238 1.00 88.62 266 GLY A N 1
ATOM 2084 C CA . GLY A 1 266 ? 17.969 21.922 38.183 1.00 88.62 266 GLY A CA 1
ATOM 2085 C C . GLY A 1 266 ? 16.830 20.943 38.322 1.00 88.62 266 GLY A C 1
ATOM 2086 O O . GLY A 1 266 ? 17.016 19.727 38.423 1.00 88.62 266 GLY A O 1
ATOM 2087 N N . THR A 1 267 ? 15.632 21.511 38.301 1.00 89.94 267 THR A N 1
ATOM 2088 C CA . THR A 1 267 ? 14.368 20.788 38.330 1.00 89.94 267 THR A CA 1
ATOM 2089 C C . THR A 1 267 ? 13.603 20.984 37.028 1.00 89.94 267 THR A C 1
ATOM 2091 O O . THR A 1 267 ? 13.663 22.037 36.385 1.00 89.94 267 THR A O 1
ATOM 2094 N N . VAL A 1 268 ? 12.891 19.936 36.622 1.00 88.00 268 VAL A N 1
ATOM 2095 C CA . VAL A 1 268 ? 12.004 19.935 35.463 1.00 88.00 268 VAL A CA 1
ATOM 2096 C C . VAL A 1 268 ? 10.662 19.355 35.884 1.00 88.00 268 VAL A C 1
ATOM 2098 O O . VAL A 1 268 ? 10.549 18.164 36.186 1.00 88.00 268 VAL A O 1
ATOM 2101 N N . VAL A 1 269 ? 9.644 20.207 35.896 1.00 86.31 269 VAL A N 1
ATOM 2102 C CA . VAL A 1 269 ? 8.285 19.864 36.320 1.00 86.31 269 VAL A CA 1
ATOM 2103 C C . VAL A 1 269 ? 7.271 20.192 35.228 1.00 86.31 269 VAL A C 1
ATOM 2105 O O . VAL A 1 269 ? 7.537 20.998 34.333 1.00 86.31 269 VAL A O 1
ATOM 2108 N N . ASP A 1 270 ? 6.113 19.543 35.267 1.00 83.06 270 ASP A N 1
ATOM 2109 C CA . ASP A 1 270 ? 4.976 19.911 34.425 1.00 83.06 270 ASP A CA 1
ATOM 2110 C C . ASP A 1 270 ? 4.261 21.176 34.950 1.00 83.06 270 ASP A C 1
ATOM 2112 O O . ASP A 1 270 ? 4.632 21.767 35.965 1.00 83.06 270 ASP A O 1
ATOM 2116 N N . ALA A 1 271 ? 3.205 21.610 34.259 1.00 78.25 271 ALA A N 1
ATOM 2117 C CA . ALA A 1 271 ? 2.398 22.768 34.664 1.00 78.25 271 ALA A CA 1
ATOM 2118 C C . ALA A 1 271 ? 1.652 22.601 36.010 1.00 78.25 271 ALA A C 1
ATOM 2120 O O . ALA A 1 271 ? 1.023 23.550 36.473 1.00 78.25 271 ALA A O 1
ATOM 2121 N N . LYS A 1 272 ? 1.671 21.405 36.611 1.00 80.25 272 LYS A N 1
ATOM 2122 C CA . LYS A 1 272 ? 1.064 21.068 37.907 1.00 80.25 272 LYS A CA 1
ATOM 2123 C C . LYS A 1 272 ? 2.127 20.770 38.977 1.00 80.25 272 LYS A C 1
ATOM 2125 O O . LYS A 1 272 ? 1.795 20.181 40.001 1.00 80.25 272 LYS A O 1
ATOM 2130 N N . ASP A 1 273 ? 3.381 21.144 38.724 1.00 80.69 273 ASP A N 1
ATOM 2131 C CA . ASP A 1 273 ? 4.540 20.923 39.595 1.00 80.69 273 ASP A CA 1
ATOM 2132 C C . ASP A 1 273 ? 4.889 19.442 39.838 1.00 80.69 273 ASP A C 1
ATOM 2134 O O . ASP A 1 273 ? 5.643 19.110 40.756 1.00 80.69 273 ASP A O 1
ATOM 2138 N N . ASN A 1 274 ? 4.403 18.529 38.988 1.00 81.44 274 ASN A N 1
ATOM 2139 C CA . ASN A 1 274 ? 4.819 17.132 39.055 1.00 81.44 274 ASN A CA 1
ATOM 2140 C C . ASN A 1 274 ? 6.182 16.956 38.369 1.00 81.44 274 ASN A C 1
ATOM 2142 O O . ASN A 1 274 ? 6.368 17.453 37.252 1.00 81.44 274 ASN A O 1
ATOM 2146 N N . PRO A 1 275 ? 7.124 16.206 38.970 1.00 79.31 275 PRO A N 1
ATOM 2147 C CA . PRO A 1 275 ? 8.392 15.865 38.333 1.00 79.31 275 PRO A CA 1
ATOM 2148 C C . PRO A 1 275 ? 8.178 15.174 36.984 1.00 79.31 275 PRO A C 1
ATOM 2150 O O . PRO A 1 275 ? 7.460 14.175 36.896 1.00 79.31 275 PRO A O 1
ATOM 2153 N N . ILE A 1 276 ? 8.831 15.671 35.931 1.00 75.75 276 ILE A N 1
ATOM 2154 C CA . ILE A 1 276 ? 8.770 15.010 34.625 1.00 75.75 276 ILE A CA 1
ATOM 2155 C C . ILE A 1 276 ? 9.508 13.666 34.710 1.00 75.75 276 ILE A C 1
ATOM 2157 O O . ILE A 1 276 ? 10.666 13.635 35.137 1.00 75.75 276 ILE A O 1
ATOM 2161 N N . PRO A 1 277 ? 8.882 12.552 34.286 1.00 63.34 277 PRO A N 1
ATOM 2162 C CA . PRO A 1 277 ? 9.442 11.221 34.490 1.00 63.34 277 PRO A CA 1
ATOM 2163 C C . PRO A 1 277 ? 10.755 10.997 33.731 1.00 63.34 277 PRO A C 1
ATOM 2165 O O . PRO A 1 277 ? 11.630 10.329 34.266 1.00 63.34 277 PRO A O 1
ATOM 2168 N N . SER A 1 278 ? 10.930 11.585 32.539 1.00 71.19 278 SER A N 1
ATOM 2169 C CA . SER A 1 278 ? 12.137 11.438 31.707 1.00 71.19 278 SER A CA 1
ATOM 2170 C C . SER A 1 278 ? 12.314 12.603 30.724 1.00 71.19 278 SER A C 1
ATOM 2172 O O . SER A 1 278 ? 11.345 12.997 30.068 1.00 71.19 278 SER A O 1
ATOM 2174 N N . PHE A 1 279 ? 13.533 13.120 30.563 1.00 75.62 279 PHE A N 1
ATOM 2175 C CA . PHE A 1 279 ? 13.859 14.233 29.658 1.00 75.62 279 PHE A CA 1
ATOM 2176 C C . PHE A 1 279 ? 15.355 14.261 29.291 1.00 75.62 279 PHE A C 1
ATOM 2178 O O . PHE A 1 279 ? 16.174 13.590 29.917 1.00 75.62 279 PHE A O 1
ATOM 2185 N N . ILE A 1 280 ? 15.723 15.050 28.275 1.00 80.00 280 ILE A N 1
ATOM 2186 C CA . ILE A 1 280 ? 17.123 15.255 27.866 1.00 80.00 280 ILE A CA 1
ATOM 2187 C C . ILE A 1 280 ? 17.536 16.695 28.154 1.00 80.00 280 ILE A C 1
ATOM 2189 O O . ILE A 1 280 ? 16.802 17.627 27.831 1.00 80.00 280 ILE A O 1
ATOM 2193 N N . VAL A 1 281 ? 18.734 16.871 28.703 1.00 84.69 281 VAL A N 1
ATOM 2194 C CA . VAL A 1 281 ? 19.403 18.164 28.852 1.00 84.69 281 VAL A CA 1
ATOM 2195 C C . VAL A 1 281 ? 20.508 18.265 27.802 1.00 84.69 281 VAL A C 1
ATOM 2197 O O . VAL A 1 281 ? 21.394 17.413 27.736 1.00 84.69 281 VAL A O 1
ATOM 2200 N N . ASP A 1 282 ? 20.451 19.304 26.974 1.00 87.44 282 ASP A N 1
ATOM 2201 C CA . ASP A 1 282 ? 21.442 19.631 25.942 1.00 87.44 282 ASP A CA 1
ATOM 2202 C C . ASP A 1 282 ? 22.064 20.997 26.256 1.00 87.44 282 ASP A C 1
ATOM 2204 O O . ASP A 1 282 ? 21.360 22.003 26.332 1.00 87.44 282 ASP A O 1
ATOM 2208 N N . VAL A 1 283 ? 23.378 21.030 26.473 1.00 87.75 283 VAL A N 1
ATOM 2209 C CA . VAL A 1 283 ? 24.148 22.233 26.816 1.00 87.75 283 VAL A CA 1
ATOM 2210 C C . VAL A 1 283 ? 25.169 22.503 25.724 1.00 87.75 283 VAL A C 1
ATOM 2212 O O . VAL A 1 283 ? 25.915 21.609 25.342 1.00 87.75 283 VAL A O 1
ATOM 2215 N N . ARG A 1 284 ? 25.230 23.734 25.222 1.00 87.50 284 ARG A N 1
ATOM 2216 C CA . ARG A 1 284 ? 26.171 24.154 24.167 1.00 87.50 284 ARG A CA 1
ATOM 2217 C C . ARG A 1 284 ? 26.561 25.630 24.330 1.00 87.50 284 ARG A C 1
ATOM 2219 O O . ARG A 1 284 ? 25.817 26.343 25.003 1.00 87.50 284 ARG A O 1
ATOM 2226 N N . PRO A 1 285 ? 27.637 26.127 23.695 1.00 82.81 285 PRO A N 1
ATOM 2227 C CA . PRO A 1 285 ? 27.934 27.556 23.620 1.00 82.81 285 PRO A CA 1
ATOM 2228 C C . PRO A 1 285 ? 26.742 28.372 23.114 1.00 82.81 285 PRO A C 1
ATOM 2230 O O . PRO A 1 285 ? 26.040 27.952 22.190 1.00 82.81 285 PRO A O 1
ATOM 2233 N N . ALA A 1 286 ? 26.521 29.546 23.700 1.00 74.88 286 ALA A N 1
ATOM 2234 C CA . ALA A 1 286 ? 25.568 30.514 23.173 1.00 74.88 286 ALA A CA 1
ATOM 2235 C C . ALA A 1 286 ? 26.122 31.187 21.903 1.00 74.88 286 ALA A C 1
ATOM 2237 O O . ALA A 1 286 ? 27.285 31.585 21.857 1.00 74.88 286 ALA A O 1
ATOM 2238 N N . GLY A 1 287 ? 25.288 31.302 20.867 1.00 64.94 287 GLY A N 1
ATOM 2239 C CA . GLY A 1 287 ? 25.637 31.937 19.594 1.00 64.94 287 GLY A CA 1
ATOM 2240 C C . GLY A 1 287 ? 25.061 31.205 18.373 1.00 64.94 287 GLY A C 1
ATOM 2241 O O . GLY A 1 287 ? 24.703 30.026 18.464 1.00 64.94 287 GLY A O 1
ATOM 2242 N N . PRO A 1 288 ? 24.922 31.889 17.224 1.00 59.59 288 PRO A N 1
ATOM 2243 C CA . PRO A 1 288 ? 24.458 31.268 15.989 1.00 59.59 288 PRO A CA 1
ATOM 2244 C C . PRO A 1 288 ? 25.526 30.341 15.390 1.00 59.59 288 PRO A C 1
ATOM 2246 O O . PRO A 1 288 ? 26.728 30.579 15.514 1.00 59.59 288 PRO A O 1
ATOM 2249 N N . TRP A 1 289 ? 25.083 29.298 14.685 1.00 59.59 289 TRP A N 1
ATOM 2250 C CA . TRP A 1 289 ? 25.959 28.548 13.782 1.00 59.59 289 TRP A CA 1
ATOM 2251 C C . TRP A 1 289 ? 26.425 29.483 12.652 1.00 59.59 289 TRP A C 1
ATOM 2253 O O . TRP A 1 289 ? 25.619 30.280 12.162 1.00 59.59 289 TRP A O 1
ATOM 2263 N N . PRO A 1 290 ? 27.695 29.431 12.222 1.00 56.59 290 PRO A N 1
ATOM 2264 C CA . PRO A 1 290 ? 28.196 30.318 11.184 1.00 56.59 290 PRO A CA 1
ATOM 2265 C C . PRO A 1 290 ? 27.552 29.986 9.838 1.00 56.59 290 PRO A C 1
ATOM 2267 O O . PRO A 1 290 ? 27.334 28.819 9.503 1.00 56.59 290 PRO A O 1
ATOM 2270 N N . LYS A 1 291 ? 27.295 31.020 9.034 1.00 55.72 291 LYS A N 1
ATOM 2271 C CA . LYS A 1 291 ? 26.938 30.851 7.623 1.00 55.72 291 LYS A CA 1
ATOM 2272 C C . LYS A 1 291 ? 28.201 30.542 6.817 1.00 55.72 291 LYS A C 1
ATOM 2274 O O . LYS A 1 291 ? 29.247 31.161 7.030 1.00 55.72 291 LYS A O 1
ATOM 2279 N N . VAL A 1 292 ? 28.099 29.579 5.903 1.00 55.19 292 VAL A N 1
ATOM 2280 C CA . VAL A 1 292 ? 29.201 29.216 5.006 1.00 55.19 292 VAL A CA 1
ATOM 2281 C C . VAL A 1 292 ? 29.383 30.332 3.982 1.00 55.19 292 VAL A C 1
ATOM 2283 O O . VAL A 1 292 ? 28.523 30.514 3.128 1.00 55.19 292 VAL A O 1
ATOM 2286 N N . ASN A 1 293 ? 30.481 31.086 4.083 1.00 52.31 293 ASN A N 1
ATOM 2287 C CA . ASN A 1 293 ? 30.832 32.162 3.152 1.00 52.31 293 ASN A CA 1
ATOM 2288 C C . ASN A 1 293 ? 32.109 31.792 2.386 1.00 52.31 293 ASN A C 1
ATOM 2290 O O . ASN A 1 293 ? 33.068 31.306 2.978 1.00 52.31 293 ASN A O 1
ATOM 2294 N N . GLU A 1 294 ? 32.145 32.081 1.083 1.00 47.44 294 GLU A N 1
ATOM 2295 C CA . GLU A 1 294 ? 33.237 31.723 0.156 1.00 47.44 294 GLU A CA 1
ATOM 2296 C C . GLU A 1 294 ? 34.582 32.441 0.424 1.00 47.44 294 GLU A C 1
ATOM 2298 O O . GLU A 1 294 ? 35.561 32.191 -0.276 1.00 47.44 294 GLU A O 1
ATOM 2303 N N . THR A 1 295 ? 34.665 33.326 1.426 1.00 45.12 295 THR A N 1
ATOM 2304 C CA . THR A 1 295 ? 35.758 34.309 1.558 1.00 45.12 295 THR A CA 1
ATOM 2305 C C . THR A 1 295 ? 36.500 34.340 2.901 1.00 45.12 295 THR A C 1
ATOM 2307 O O . THR A 1 295 ? 37.369 35.196 3.061 1.00 45.12 295 THR A O 1
ATOM 2310 N N . SER A 1 296 ? 36.247 33.437 3.863 1.00 46.19 296 SER A N 1
ATOM 2311 C CA . SER A 1 296 ? 37.022 33.403 5.122 1.00 46.19 296 SER A CA 1
ATOM 2312 C C . SER A 1 296 ? 37.633 32.033 5.448 1.00 46.19 296 SER A C 1
ATOM 2314 O O . SER A 1 296 ? 36.985 30.996 5.363 1.00 46.19 296 SER A O 1
ATOM 2316 N N . GLU A 1 297 ? 38.913 32.038 5.841 1.00 48.38 297 GLU A N 1
ATOM 2317 C CA . GLU A 1 297 ? 39.722 30.840 6.117 1.00 48.38 297 GLU A CA 1
ATOM 2318 C C . GLU A 1 297 ? 39.601 30.165 7.512 1.00 48.38 297 GLU A C 1
ATOM 2320 O O . GLU A 1 297 ? 40.223 29.109 7.665 1.00 48.38 297 GLU A O 1
ATOM 2325 N N . PRO A 1 298 ? 38.877 30.639 8.554 1.00 64.31 298 PRO A N 1
ATOM 2326 C CA . PRO A 1 298 ? 38.951 29.956 9.844 1.00 64.31 298 PRO A CA 1
ATOM 2327 C C . PRO A 1 298 ? 38.096 28.680 9.909 1.00 64.31 298 PRO A C 1
ATOM 2329 O O . PRO A 1 298 ? 37.000 28.582 9.351 1.00 64.31 298 PRO A O 1
ATOM 2332 N N . TRP A 1 299 ? 38.606 27.701 10.658 1.00 71.50 299 TRP A N 1
ATOM 2333 C CA . TRP A 1 299 ? 37.839 26.566 11.163 1.00 71.50 299 TRP A CA 1
ATOM 2334 C C . TRP A 1 299 ? 36.727 27.058 12.092 1.00 71.50 299 TRP A C 1
ATOM 2336 O O . TRP A 1 299 ? 36.966 27.903 12.955 1.00 71.50 299 TRP A O 1
ATOM 2346 N N . TYR A 1 300 ? 35.523 26.511 11.938 1.00 77.06 300 TYR A N 1
ATOM 2347 C CA . TYR A 1 300 ? 34.483 26.660 12.947 1.00 77.06 300 TYR A CA 1
ATOM 2348 C C . TYR A 1 300 ? 34.564 25.501 13.927 1.00 77.06 300 TYR A C 1
ATOM 2350 O O . TYR A 1 300 ? 34.504 24.343 13.520 1.00 77.06 300 TYR A O 1
ATOM 2358 N N . GLU A 1 301 ? 34.667 25.820 15.210 1.00 80.56 301 GLU A N 1
ATOM 2359 C CA . GLU A 1 301 ? 34.742 24.848 16.292 1.00 80.56 301 GLU A CA 1
ATOM 2360 C C . GLU A 1 301 ? 33.561 25.068 17.238 1.00 80.56 301 GLU A C 1
ATOM 2362 O O . GLU A 1 301 ? 33.241 26.199 17.607 1.00 80.56 301 GLU A O 1
ATOM 2367 N N . SER A 1 302 ? 32.908 23.984 17.635 1.00 83.75 302 SER A N 1
ATOM 2368 C CA . SER A 1 302 ? 31.809 23.996 18.594 1.00 83.75 302 SER A CA 1
ATOM 2369 C C . SER A 1 302 ? 31.888 22.773 19.498 1.00 83.75 302 SER A C 1
ATOM 2371 O O . SER A 1 302 ? 32.589 21.801 19.208 1.00 83.75 302 SER A O 1
ATOM 2373 N N . TRP A 1 303 ? 31.177 22.823 20.613 1.00 85.31 303 TRP A N 1
ATOM 2374 C CA . TRP A 1 303 ? 31.098 21.727 21.565 1.00 85.31 303 TRP A CA 1
ATOM 2375 C C . TRP A 1 303 ? 29.714 21.668 22.198 1.00 85.31 303 TRP A C 1
ATOM 2377 O O . TRP A 1 303 ? 28.943 22.624 22.147 1.00 85.31 303 TRP A O 1
ATOM 2387 N N . GLY A 1 304 ? 29.393 20.546 22.823 1.00 84.88 304 GLY A N 1
ATOM 2388 C CA . GLY A 1 304 ? 28.184 20.437 23.617 1.00 84.88 304 GLY A CA 1
ATOM 2389 C C . GLY A 1 304 ? 28.181 19.213 24.510 1.00 84.88 304 GLY A C 1
ATOM 2390 O O . GLY A 1 304 ? 29.031 18.335 24.401 1.00 84.88 304 GLY A O 1
ATOM 2391 N N . PHE A 1 305 ? 27.207 19.177 25.402 1.00 83.25 305 PHE A N 1
ATOM 2392 C CA . PHE A 1 305 ? 26.924 18.101 26.331 1.00 83.25 305 PHE A CA 1
ATOM 2393 C C . PHE A 1 305 ? 25.478 17.698 26.122 1.00 83.25 305 PHE A C 1
ATOM 2395 O O . PHE A 1 305 ? 24.602 18.555 26.023 1.00 83.25 305 PHE A O 1
ATOM 2402 N N . ARG A 1 306 ? 25.213 16.400 26.076 1.00 80.75 306 ARG A N 1
ATOM 2403 C CA . ARG A 1 306 ? 23.859 15.873 26.005 1.00 80.75 306 ARG A CA 1
ATOM 2404 C C . ARG A 1 306 ? 23.732 14.721 26.973 1.00 80.75 306 ARG A C 1
ATOM 2406 O O . ARG A 1 306 ? 24.465 13.745 26.845 1.00 80.75 306 ARG A O 1
ATOM 2413 N N . ALA A 1 307 ? 22.814 14.837 27.920 1.00 74.94 307 ALA A N 1
ATOM 2414 C CA . ALA A 1 307 ? 22.586 13.826 28.938 1.00 74.94 307 ALA A CA 1
ATOM 2415 C C . ALA A 1 307 ? 21.099 13.653 29.222 1.00 74.94 307 ALA A C 1
ATOM 2417 O O . ALA A 1 307 ? 20.329 14.613 29.201 1.00 74.94 307 ALA A O 1
ATOM 2418 N N . ALA A 1 308 ? 20.708 12.413 29.478 1.00 70.94 308 ALA A N 1
ATOM 2419 C CA . ALA A 1 308 ? 19.356 12.070 29.864 1.00 70.94 308 ALA A CA 1
ATOM 2420 C C . ALA A 1 308 ? 19.201 12.036 31.382 1.00 70.94 308 ALA A C 1
ATOM 2422 O O . ALA A 1 308 ? 20.115 11.633 32.103 1.00 70.94 308 ALA A O 1
ATOM 2423 N N . PHE A 1 309 ? 18.020 12.434 31.841 1.00 75.31 309 PHE A N 1
ATOM 2424 C CA . PHE A 1 309 ? 17.661 12.494 33.249 1.00 75.31 309 PHE A CA 1
ATOM 2425 C C . PHE A 1 309 ? 16.206 12.060 33.452 1.00 75.31 309 PHE A C 1
ATOM 2427 O O . PHE A 1 309 ? 15.391 12.089 32.525 1.00 75.31 309 PHE A O 1
ATOM 2434 N N . ALA A 1 310 ? 15.888 11.658 34.678 1.00 71.62 310 ALA A N 1
ATOM 2435 C CA . ALA A 1 310 ? 14.579 11.161 35.082 1.00 71.62 310 ALA A CA 1
ATOM 2436 C C . ALA A 1 310 ? 14.174 11.736 36.446 1.00 71.62 310 ALA A C 1
ATOM 2438 O O . ALA A 1 310 ? 14.996 12.305 37.166 1.00 71.62 310 ALA A O 1
ATOM 2439 N N . GLY A 1 311 ? 12.891 11.618 36.799 1.00 70.31 311 GLY A N 1
ATOM 2440 C CA . GLY A 1 311 ? 12.392 12.045 38.114 1.00 70.31 311 GLY A CA 1
ATOM 2441 C C . GLY A 1 311 ? 12.461 13.559 38.360 1.00 70.31 311 GLY A C 1
ATOM 2442 O O . GLY A 1 311 ? 12.592 14.000 39.501 1.00 70.31 311 GLY A O 1
ATOM 2443 N N . GLY A 1 312 ? 12.394 14.359 37.292 1.00 76.00 312 GLY A N 1
ATOM 2444 C CA . GLY A 1 312 ? 12.311 15.821 37.335 1.00 76.00 312 GLY A CA 1
ATOM 2445 C C . GLY A 1 312 ? 13.525 16.549 37.909 1.00 76.00 312 GLY A C 1
ATOM 2446 O O . GLY A 1 312 ? 13.399 17.720 38.255 1.00 76.00 312 GLY A O 1
ATOM 2447 N N . LYS A 1 313 ? 14.691 15.905 38.029 1.00 83.19 313 LYS A N 1
ATOM 2448 C CA . LYS A 1 313 ? 15.935 16.536 38.497 1.00 83.19 313 LYS A CA 1
ATOM 2449 C C . LYS A 1 313 ? 17.088 16.211 37.566 1.00 83.19 313 LYS A C 1
ATOM 2451 O O . LYS A 1 313 ? 17.165 15.106 37.041 1.00 83.19 313 LYS A O 1
ATOM 2456 N N . PHE A 1 314 ? 17.996 17.159 37.384 1.00 85.88 314 PHE A N 1
ATOM 2457 C CA . PHE A 1 314 ? 19.223 16.937 36.631 1.00 85.88 314 PHE A CA 1
ATOM 2458 C C . PHE A 1 314 ? 20.407 17.638 37.282 1.00 85.88 314 PHE A C 1
ATOM 2460 O O . PHE A 1 314 ? 20.248 18.654 37.953 1.00 85.88 314 PHE A O 1
ATOM 2467 N N . ALA A 1 315 ? 21.596 17.090 37.057 1.00 83.25 315 ALA A N 1
ATOM 2468 C CA . ALA A 1 315 ? 22.864 17.700 37.420 1.00 83.25 315 ALA A CA 1
ATOM 2469 C C . ALA A 1 315 ? 23.915 17.286 36.389 1.00 83.25 315 ALA A C 1
ATOM 2471 O O . ALA A 1 315 ? 24.126 16.101 36.142 1.00 83.25 315 ALA A O 1
ATOM 2472 N N . LEU A 1 316 ? 24.555 18.272 35.775 1.00 80.44 316 LEU A N 1
ATOM 2473 C CA . LEU A 1 316 ? 25.589 18.117 34.769 1.00 80.44 316 LEU A CA 1
ATOM 2474 C C . LEU A 1 316 ? 26.819 18.898 35.233 1.00 80.44 316 LEU A C 1
ATOM 2476 O O . LEU A 1 316 ? 26.811 20.128 35.265 1.00 80.44 316 LEU A O 1
ATOM 2480 N N . GLY A 1 317 ? 27.859 18.178 35.639 1.00 76.81 317 GLY A N 1
ATOM 2481 C CA . GLY A 1 317 ? 29.129 18.771 36.049 1.00 76.81 317 GLY A CA 1
ATOM 2482 C C . GLY A 1 317 ? 30.099 18.941 34.885 1.00 76.81 317 GLY A C 1
ATOM 2483 O O . GLY A 1 317 ? 29.885 18.396 33.801 1.00 76.81 317 GLY A O 1
ATOM 2484 N N . ASP A 1 318 ? 31.200 19.640 35.155 1.00 73.81 318 ASP A N 1
ATOM 2485 C CA . ASP A 1 318 ? 32.320 19.836 34.227 1.00 73.81 318 ASP A CA 1
ATOM 2486 C C . ASP A 1 318 ? 31.952 20.615 32.951 1.00 73.81 318 ASP A C 1
ATOM 2488 O O . ASP A 1 318 ? 32.566 20.437 31.895 1.00 73.81 318 ASP A O 1
ATOM 2492 N N . VAL A 1 319 ? 30.962 21.510 33.048 1.00 79.94 319 VAL A N 1
ATOM 2493 C CA . VAL A 1 319 ? 30.600 22.410 31.948 1.00 79.94 319 VAL A CA 1
ATOM 2494 C C . VAL A 1 319 ? 31.649 23.533 31.850 1.00 79.94 319 VAL A C 1
ATOM 2496 O O . VAL A 1 319 ? 31.962 24.154 32.875 1.00 79.94 319 VAL A O 1
ATOM 2499 N N . PRO A 1 320 ? 32.209 23.810 30.652 1.00 78.50 320 PRO A N 1
ATOM 2500 C CA . PRO A 1 320 ? 33.194 24.866 30.455 1.00 78.50 320 PRO A CA 1
ATOM 2501 C C . PRO A 1 320 ? 32.672 26.242 30.866 1.00 78.50 320 PRO A C 1
ATOM 2503 O O . PRO A 1 320 ? 31.491 26.550 30.710 1.00 78.50 320 PRO A O 1
ATOM 2506 N N . GLU A 1 321 ? 33.577 27.083 31.360 1.00 82.06 321 GLU A N 1
ATOM 2507 C CA . GLU A 1 321 ? 33.273 28.478 31.662 1.00 82.06 321 GLU A CA 1
ATOM 2508 C C . GLU A 1 321 ? 32.871 29.245 30.396 1.00 82.06 321 GLU A C 1
ATOM 2510 O O . GLU A 1 321 ? 33.502 29.121 29.344 1.00 82.06 321 GLU A O 1
ATOM 2515 N N . GLY A 1 322 ? 31.809 30.042 30.507 1.00 82.56 322 GLY A N 1
ATOM 2516 C CA . GLY A 1 322 ? 31.265 30.820 29.402 1.00 82.56 322 GLY A CA 1
ATOM 2517 C C . GLY A 1 322 ? 29.742 30.852 29.380 1.00 82.56 322 GLY A C 1
ATOM 2518 O O . GLY A 1 322 ? 29.056 30.284 30.232 1.00 82.56 322 GLY A O 1
ATOM 2519 N N . ILE A 1 323 ? 29.203 31.552 28.386 1.00 86.12 323 ILE A N 1
ATOM 2520 C CA . ILE A 1 323 ? 27.760 31.655 28.175 1.00 86.12 323 ILE A CA 1
ATOM 2521 C C . ILE A 1 323 ? 27.293 30.410 27.419 1.00 86.12 323 ILE A C 1
ATOM 2523 O O . ILE A 1 323 ? 27.717 30.153 26.291 1.00 86.12 323 ILE A O 1
ATOM 2527 N N . CYS A 1 324 ? 26.420 29.636 28.053 1.00 86.81 324 CYS A N 1
ATOM 2528 C CA . CYS A 1 324 ? 25.889 28.388 27.528 1.00 86.81 324 CYS A CA 1
ATOM 2529 C C . CYS A 1 324 ? 24.376 28.485 27.329 1.00 86.81 324 CYS A C 1
ATOM 2531 O O . CYS A 1 324 ? 23.671 29.091 28.129 1.00 86.81 324 CYS A O 1
ATOM 2533 N N . ASN A 1 325 ? 23.854 27.822 26.303 1.00 88.31 325 ASN A N 1
ATOM 2534 C CA . ASN A 1 325 ? 22.427 27.588 26.131 1.00 88.31 325 ASN A CA 1
ATOM 2535 C C . ASN A 1 325 ? 22.094 26.174 26.632 1.00 88.31 325 ASN A C 1
ATOM 2537 O O . ASN A 1 325 ? 22.614 25.193 26.099 1.00 88.31 325 ASN A O 1
ATOM 2541 N N . VAL A 1 326 ? 21.255 26.091 27.665 1.00 89.81 326 VAL A N 1
ATOM 2542 C CA . VAL A 1 326 ? 20.758 24.854 28.280 1.00 89.81 326 VAL A CA 1
ATOM 2543 C C . VAL A 1 326 ? 19.346 24.601 27.776 1.00 89.81 326 VAL A C 1
ATOM 2545 O O . VAL A 1 326 ? 18.452 25.418 28.004 1.00 89.81 326 VAL A O 1
ATOM 2548 N N . ARG A 1 327 ? 19.130 23.468 27.111 1.00 89.31 327 ARG A N 1
ATOM 2549 C CA . ARG A 1 327 ? 17.846 23.068 26.528 1.00 89.31 327 ARG A CA 1
ATOM 2550 C C . ARG A 1 327 ? 17.323 21.806 27.183 1.00 89.31 327 ARG A C 1
ATOM 2552 O O . ARG A 1 327 ? 18.057 20.835 27.324 1.00 89.31 327 ARG A O 1
ATOM 2559 N N . ILE A 1 328 ? 16.036 21.810 27.500 1.00 86.06 328 ILE A N 1
ATOM 2560 C CA . ILE A 1 328 ? 15.274 20.622 27.864 1.00 86.06 328 ILE A CA 1
ATOM 2561 C C . ILE A 1 328 ? 14.589 20.108 26.604 1.00 86.06 328 ILE A C 1
ATOM 2563 O O . ILE A 1 328 ? 13.894 20.861 25.920 1.00 86.06 328 ILE A O 1
ATOM 2567 N N . MET A 1 329 ? 14.777 18.835 26.286 1.00 79.31 329 MET A N 1
ATOM 2568 C CA . MET A 1 329 ? 14.170 18.173 25.132 1.00 79.31 329 MET A CA 1
ATOM 2569 C C . MET A 1 329 ? 13.338 16.971 25.585 1.00 79.31 329 MET A C 1
ATOM 2571 O O . MET A 1 329 ? 13.586 16.382 26.640 1.00 79.31 329 MET A O 1
ATOM 2575 N N . SER A 1 330 ? 12.335 16.621 24.778 1.00 67.62 330 SER A N 1
ATOM 2576 C CA . SER A 1 330 ? 11.478 15.458 25.026 1.00 67.62 330 SER A CA 1
ATOM 2577 C C . SER A 1 330 ? 12.235 14.141 24.840 1.00 67.62 330 SER A C 1
ATOM 2579 O O . SER A 1 330 ? 13.105 14.030 23.983 1.00 67.62 330 SER A O 1
ATOM 2581 N N . HIS A 1 331 ? 11.845 13.131 25.616 1.00 56.19 331 HIS A N 1
ATOM 2582 C CA . HIS A 1 331 ? 12.355 11.757 25.564 1.00 56.19 331 HIS A CA 1
ATOM 2583 C C . HIS A 1 331 ? 11.888 10.970 24.313 1.00 56.19 331 HIS A C 1
ATOM 2585 O O . HIS A 1 331 ? 12.488 9.961 23.951 1.00 56.19 331 HIS A O 1
ATOM 2591 N N . GLU A 1 332 ? 10.827 11.414 23.623 1.00 48.31 332 GLU A N 1
ATOM 2592 C CA . GLU A 1 332 ? 10.200 10.668 22.511 1.00 48.31 332 GLU A CA 1
ATOM 2593 C C . GLU A 1 332 ? 10.629 11.116 21.098 1.00 48.31 332 GLU A C 1
ATOM 2595 O O . GLU A 1 332 ? 10.276 10.475 20.099 1.00 48.31 332 GLU A O 1
ATOM 2600 N N . THR A 1 333 ? 11.407 12.196 20.976 1.00 42.03 333 THR A N 1
ATOM 2601 C CA . THR A 1 333 ? 11.855 12.720 19.680 1.00 42.03 333 THR A CA 1
ATOM 2602 C C . THR A 1 333 ? 13.189 12.095 19.262 1.00 42.03 333 THR A C 1
ATOM 2604 O O . THR A 1 333 ? 14.180 12.112 19.981 1.00 42.03 333 THR A O 1
ATOM 2607 N N . SER A 1 334 ? 13.224 11.514 18.060 1.00 36.22 334 SER A N 1
ATOM 2608 C CA . SER A 1 334 ? 14.461 11.051 17.421 1.00 36.22 334 SER A CA 1
ATOM 2609 C C . SER A 1 334 ? 15.437 12.221 17.270 1.00 36.22 334 SER A C 1
ATOM 2611 O O . SER A 1 334 ? 15.067 13.262 16.725 1.00 36.22 334 SER A O 1
ATOM 2613 N N . ALA A 1 335 ? 16.671 12.015 17.726 1.00 38.75 335 ALA A N 1
ATOM 2614 C CA . ALA A 1 335 ? 17.720 13.000 17.994 1.00 38.75 335 ALA A CA 1
ATOM 2615 C C . ALA A 1 335 ? 18.208 13.898 16.829 1.00 38.75 335 ALA A C 1
ATOM 2617 O O . ALA A 1 335 ? 19.207 14.597 16.992 1.00 38.75 335 ALA A O 1
ATOM 2618 N N . GLU A 1 336 ? 17.530 13.944 15.681 1.00 37.72 336 GLU A N 1
ATOM 2619 C CA . GLU A 1 336 ? 17.958 14.754 14.529 1.00 37.72 336 GLU A CA 1
ATOM 2620 C C . GLU A 1 336 ? 17.217 16.096 14.391 1.00 37.72 336 GLU A C 1
ATOM 2622 O O . GLU A 1 336 ? 17.764 17.026 13.804 1.00 37.72 336 GLU A O 1
ATOM 2627 N N . ARG A 1 337 ? 16.028 16.262 14.991 1.00 41.09 337 ARG A N 1
ATOM 2628 C CA . ARG A 1 337 ? 15.306 17.553 15.078 1.00 41.09 337 ARG A CA 1
ATOM 2629 C C . ARG A 1 337 ? 14.433 17.609 16.338 1.00 41.09 337 ARG A C 1
ATOM 2631 O O . ARG A 1 337 ? 13.212 17.608 16.255 1.00 41.09 337 ARG A O 1
ATOM 2638 N N . GLY A 1 338 ? 15.061 17.562 17.513 1.00 48.59 338 GLY A N 1
ATOM 2639 C CA . GLY A 1 338 ? 14.345 17.551 18.790 1.00 48.59 338 GLY A CA 1
ATOM 2640 C C . GLY A 1 338 ? 13.650 18.883 19.081 1.00 48.59 338 GLY A C 1
ATOM 2641 O O . GLY A 1 338 ? 14.314 19.917 19.178 1.00 48.59 338 GLY A O 1
ATOM 2642 N N . ASP A 1 339 ? 12.328 18.852 19.259 1.00 56.69 339 ASP A N 1
ATOM 2643 C CA . ASP A 1 339 ? 11.573 19.985 19.792 1.00 56.69 339 ASP A CA 1
ATOM 2644 C C . ASP A 1 339 ? 12.120 20.362 21.176 1.00 56.69 339 ASP A C 1
ATOM 2646 O O . ASP A 1 339 ? 12.139 19.560 22.116 1.00 56.69 339 ASP A O 1
ATOM 2650 N N . THR A 1 340 ? 12.604 21.597 21.289 1.00 69.50 340 THR A N 1
ATOM 2651 C CA . THR A 1 340 ? 13.072 22.157 22.557 1.00 69.50 340 THR A CA 1
ATOM 2652 C C . THR A 1 340 ? 11.855 22.482 23.420 1.00 69.50 340 THR A C 1
ATOM 2654 O O . THR A 1 340 ? 11.065 23.360 23.083 1.00 69.50 340 THR A O 1
ATOM 2657 N N . LEU A 1 341 ? 11.699 21.765 24.533 1.00 73.50 341 LEU A N 1
ATOM 2658 C CA . LEU A 1 341 ? 10.607 21.941 25.493 1.00 73.50 341 LEU A CA 1
ATOM 2659 C C . LEU A 1 341 ? 10.770 23.215 26.323 1.00 73.50 341 LEU A C 1
ATOM 2661 O O . LEU A 1 341 ? 9.776 23.831 26.702 1.00 73.50 341 LEU A O 1
ATOM 2665 N N . GLY A 1 342 ? 12.019 23.595 26.582 1.00 77.88 342 GLY A N 1
ATOM 2666 C CA . GLY A 1 342 ? 12.406 24.825 27.257 1.00 77.88 342 GLY A CA 1
ATOM 2667 C C . GLY A 1 342 ? 13.891 25.092 27.043 1.00 77.88 342 GLY A C 1
ATOM 2668 O O . GLY A 1 342 ? 14.666 24.158 26.852 1.00 77.88 342 GLY A O 1
ATOM 2669 N N . GLN A 1 343 ? 14.297 26.357 27.053 1.00 87.25 343 GLN A N 1
ATOM 2670 C CA . GLN A 1 343 ? 15.707 26.734 26.964 1.00 87.25 343 GLN A CA 1
ATOM 2671 C C . GLN A 1 343 ? 16.010 27.932 27.854 1.00 87.25 343 GLN A C 1
ATOM 2673 O O . GLN A 1 343 ? 15.160 28.804 28.032 1.00 87.25 343 GLN A O 1
ATOM 2678 N N . ARG A 1 344 ? 17.227 27.984 28.389 1.00 83.56 344 ARG A N 1
ATOM 2679 C CA . ARG A 1 344 ? 17.759 29.139 29.111 1.00 83.56 344 ARG A CA 1
ATOM 2680 C C . ARG A 1 344 ? 19.208 29.366 28.726 1.00 83.56 344 ARG A C 1
ATOM 2682 O O . ARG A 1 344 ? 19.969 28.418 28.559 1.00 83.56 344 ARG A O 1
ATOM 2689 N N . GLU A 1 345 ? 19.581 30.628 28.616 1.00 88.88 345 GLU A N 1
ATOM 2690 C CA . GLU A 1 345 ? 20.981 31.019 28.554 1.00 88.88 345 GLU A CA 1
ATOM 2691 C C . GLU A 1 345 ? 21.520 31.189 29.978 1.00 88.88 345 GLU A C 1
ATOM 2693 O O . GLU A 1 345 ? 20.842 31.744 30.845 1.00 88.88 345 GLU A O 1
ATOM 2698 N N . VAL A 1 346 ? 22.708 30.649 30.238 1.00 88.06 346 VAL A N 1
ATOM 2699 C CA . VAL A 1 346 ? 23.321 30.590 31.563 1.00 88.06 346 VAL A CA 1
ATOM 2700 C C . VAL A 1 346 ? 24.809 30.855 31.433 1.00 88.06 346 VAL A C 1
ATOM 2702 O O . VAL A 1 346 ? 25.510 30.168 30.692 1.00 88.06 346 VAL A O 1
ATOM 2705 N N . THR A 1 347 ? 25.308 31.814 32.204 1.00 89.69 347 THR A N 1
ATOM 2706 C CA . THR A 1 347 ? 26.748 32.011 32.371 1.00 89.69 347 THR A CA 1
ATOM 2707 C C . THR A 1 347 ? 27.271 31.012 33.392 1.00 89.69 347 THR A C 1
ATOM 2709 O O . THR A 1 347 ? 26.915 31.068 34.571 1.00 89.69 347 THR A O 1
ATOM 2712 N N . VAL A 1 348 ? 28.108 30.090 32.932 1.00 83.88 348 VAL A N 1
ATOM 2713 C CA . VAL A 1 348 ? 28.783 29.093 33.759 1.00 83.88 348 VAL A CA 1
ATOM 2714 C C . VAL A 1 348 ? 30.144 29.647 34.154 1.00 83.88 348 VAL A C 1
ATOM 2716 O O . VAL A 1 348 ? 30.877 30.146 33.304 1.00 83.88 348 VAL A O 1
ATOM 2719 N N . SER A 1 349 ? 30.485 29.551 35.436 1.00 82.81 349 SER A N 1
ATOM 2720 C CA . SER A 1 349 ? 31.802 29.921 35.955 1.00 82.81 349 SER A CA 1
ATOM 2721 C C . SER A 1 349 ? 32.425 28.720 36.649 1.00 82.81 349 SER A C 1
ATOM 2723 O O . SER A 1 349 ? 31.735 27.965 37.338 1.00 82.81 349 SER A O 1
ATOM 2725 N N . THR A 1 350 ? 33.732 28.564 36.475 1.00 78.62 350 THR A N 1
ATOM 2726 C CA . THR A 1 350 ? 34.549 27.526 37.112 1.00 78.62 350 THR A CA 1
ATOM 2727 C C . THR A 1 350 ? 34.274 27.472 38.627 1.00 78.62 350 THR A C 1
ATOM 2729 O O . THR A 1 350 ? 34.318 28.491 39.315 1.00 78.62 350 THR A O 1
ATOM 2732 N N . GLY A 1 351 ? 33.945 26.291 39.157 1.00 73.69 351 GLY A N 1
ATOM 2733 C CA . GLY A 1 351 ? 33.699 26.038 40.581 1.00 73.69 351 GLY A CA 1
ATOM 2734 C C . GLY A 1 351 ? 32.343 26.512 41.114 1.00 73.69 351 GLY A C 1
ATOM 2735 O O . GLY A 1 351 ? 32.101 26.396 42.315 1.00 73.69 351 GLY A O 1
ATOM 2736 N N . GLN A 1 352 ? 31.458 27.042 40.262 1.00 81.12 352 GLN A N 1
ATOM 2737 C CA . GLN A 1 352 ? 30.105 27.442 40.653 1.00 81.12 352 GLN A CA 1
ATOM 2738 C C . GLN A 1 352 ? 29.053 26.421 40.225 1.00 81.12 352 GLN A C 1
ATOM 2740 O O . GLN A 1 352 ? 29.088 25.899 39.111 1.00 81.12 352 GLN A O 1
ATOM 2745 N N . THR A 1 353 ? 28.056 26.228 41.086 1.00 83.88 353 THR A N 1
ATOM 2746 C CA . THR A 1 353 ? 26.819 25.518 40.755 1.00 83.88 353 THR A CA 1
ATOM 2747 C C . THR A 1 353 ? 25.748 26.520 40.332 1.00 83.88 353 THR A C 1
ATOM 2749 O O . THR A 1 353 ? 25.480 27.496 41.037 1.00 83.88 353 THR A O 1
ATOM 2752 N N . LYS A 1 354 ? 25.131 26.294 39.174 1.00 88.38 354 LYS A N 1
ATOM 2753 C CA . LYS A 1 354 ? 23.978 27.041 38.671 1.00 88.38 354 LYS A CA 1
ATOM 2754 C C . LYS A 1 354 ? 22.749 26.156 38.755 1.00 88.38 354 LYS A C 1
ATOM 2756 O O . LYS A 1 354 ? 22.703 25.114 38.112 1.00 88.38 354 LYS A O 1
ATOM 2761 N N . HIS A 1 355 ? 21.771 26.604 39.534 1.00 88.94 355 HIS A N 1
ATOM 2762 C CA . HIS A 1 355 ? 20.483 25.942 39.666 1.00 88.94 355 HIS A CA 1
ATOM 2763 C C . HIS A 1 355 ? 19.479 26.527 38.664 1.00 88.94 355 HIS A C 1
ATOM 2765 O O . HIS A 1 355 ? 19.360 27.750 38.557 1.00 88.94 355 HIS A O 1
ATOM 2771 N N . LEU A 1 356 ? 18.770 25.672 37.929 1.00 90.50 356 LEU A N 1
ATOM 2772 C CA . LEU A 1 356 ? 17.790 26.049 36.912 1.00 90.50 356 LEU A CA 1
ATOM 2773 C C . LEU A 1 356 ? 16.447 25.380 37.171 1.00 90.50 356 LEU A C 1
ATOM 2775 O O . LEU A 1 356 ? 16.376 24.190 37.448 1.00 90.50 356 LEU A O 1
ATOM 2779 N N . GLU A 1 357 ? 15.368 26.124 36.976 1.00 88.94 357 GLU A N 1
ATOM 2780 C CA . GLU A 1 357 ? 14.015 25.583 37.076 1.00 88.94 357 GLU A CA 1
ATOM 2781 C C . GLU A 1 357 ? 13.311 25.694 35.724 1.00 88.94 357 GLU A C 1
ATOM 2783 O O . GLU A 1 357 ? 13.247 26.770 35.105 1.00 88.94 357 GLU A O 1
ATOM 2788 N N . PHE A 1 358 ? 12.796 24.561 35.254 1.00 88.25 358 PHE A N 1
ATOM 2789 C CA . PHE A 1 358 ? 12.031 24.451 34.022 1.00 88.25 358 PHE A CA 1
ATOM 2790 C C . PHE A 1 358 ? 10.624 23.949 34.333 1.00 88.25 358 PHE A C 1
ATOM 2792 O O . PHE A 1 358 ? 10.440 22.817 34.771 1.00 88.25 358 PHE A O 1
ATOM 2799 N N . GLN A 1 359 ? 9.628 24.782 34.043 1.00 86.88 359 GLN A N 1
ATOM 2800 C CA . GLN A 1 359 ? 8.226 24.387 34.059 1.00 86.88 359 GLN A CA 1
ATOM 2801 C C . GLN A 1 359 ? 7.771 24.178 32.615 1.00 86.88 359 GLN A C 1
ATOM 2803 O O . GLN A 1 359 ? 7.797 25.105 31.803 1.00 86.88 359 GLN A O 1
ATOM 2808 N N . ILE A 1 360 ? 7.416 22.942 32.266 1.00 83.62 360 ILE A N 1
ATOM 2809 C CA . ILE A 1 360 ? 7.042 22.571 30.901 1.00 83.62 360 ILE A CA 1
ATOM 2810 C C . ILE A 1 360 ? 5.520 22.564 30.786 1.00 83.62 360 ILE A C 1
ATOM 2812 O O . ILE A 1 360 ? 4.840 21.624 31.204 1.00 83.62 360 ILE A O 1
ATOM 2816 N N . GLU A 1 361 ? 4.980 23.608 30.162 1.00 71.62 361 GLU A N 1
ATOM 2817 C CA . GLU A 1 361 ? 3.565 23.658 29.799 1.00 71.62 361 GLU A CA 1
ATOM 2818 C C . GLU A 1 361 ? 3.228 22.541 28.795 1.00 71.62 361 GLU A C 1
ATOM 2820 O O . GLU A 1 361 ? 4.014 22.244 27.882 1.00 71.62 361 GLU A O 1
ATOM 2825 N N . ASP A 1 362 ? 2.052 21.928 28.967 1.00 64.19 362 ASP A N 1
ATOM 2826 C CA . ASP A 1 362 ? 1.492 20.908 28.072 1.00 64.19 362 ASP A CA 1
ATOM 2827 C C . ASP A 1 362 ? 2.317 19.604 27.934 1.00 64.19 362 ASP A C 1
ATOM 2829 O O . ASP A 1 362 ? 2.274 18.951 26.890 1.00 64.19 362 ASP A O 1
ATOM 2833 N N . TRP A 1 363 ? 3.039 19.172 28.981 1.00 54.56 363 TRP A N 1
ATOM 2834 C CA . TRP A 1 363 ? 3.815 17.912 28.991 1.00 54.56 363 TRP A CA 1
ATOM 2835 C C . TRP A 1 363 ? 3.026 16.687 28.476 1.00 54.56 363 TRP A C 1
ATOM 2837 O O . TRP A 1 363 ? 3.509 15.986 27.588 1.00 54.56 363 TRP A O 1
ATOM 2847 N N . GLU A 1 364 ? 1.789 16.452 28.937 1.00 54.00 364 GLU A N 1
ATOM 2848 C CA . GLU A 1 364 ? 0.973 15.317 28.460 1.00 54.00 364 GLU A CA 1
ATOM 2849 C C . GLU A 1 364 ? 0.555 15.435 26.987 1.00 54.00 364 GLU A C 1
ATOM 2851 O O . GLU A 1 364 ? 0.453 14.433 26.277 1.00 54.00 364 GLU A O 1
ATOM 2856 N N . LYS A 1 365 ? 0.331 16.659 26.503 1.00 54.00 365 LYS A N 1
ATOM 2857 C CA . LYS A 1 365 ? -0.037 16.928 25.108 1.00 54.00 365 LYS A CA 1
ATOM 2858 C C . LYS A 1 365 ? 1.170 16.726 24.190 1.00 54.00 365 LYS A C 1
ATOM 2860 O O . LYS A 1 365 ? 1.037 16.092 23.149 1.00 54.00 365 LYS A O 1
ATOM 2865 N N . LYS A 1 366 ? 2.354 17.169 24.629 1.00 50.41 366 LYS A N 1
ATOM 2866 C CA . LYS A 1 366 ? 3.649 16.959 23.961 1.00 50.41 366 LYS A CA 1
ATOM 2867 C C . LYS A 1 366 ? 4.072 15.486 23.945 1.00 50.41 366 LYS A C 1
ATOM 2869 O O . LYS A 1 366 ? 4.603 15.034 22.939 1.00 50.41 366 LYS A O 1
ATOM 2874 N N . ARG A 1 367 ? 3.772 14.724 25.007 1.00 43.44 367 ARG A N 1
ATOM 2875 C CA . ARG A 1 367 ? 3.944 13.258 25.075 1.00 43.44 367 ARG A CA 1
ATOM 2876 C C . ARG A 1 367 ? 3.013 12.504 24.112 1.00 43.44 367 ARG A C 1
ATOM 2878 O O . ARG A 1 367 ? 3.364 11.462 23.592 1.00 43.44 367 ARG A O 1
ATOM 2885 N N . ARG A 1 368 ? 1.807 13.014 23.840 1.00 39.81 368 ARG A N 1
ATOM 2886 C CA . ARG A 1 368 ? 0.862 12.393 22.884 1.00 39.81 368 ARG A CA 1
ATOM 2887 C C . ARG A 1 368 ? 1.109 12.791 21.425 1.00 39.81 368 ARG A C 1
ATOM 2889 O O . ARG A 1 368 ? 0.589 12.146 20.515 1.00 39.81 368 ARG A O 1
ATOM 2896 N N . GLN A 1 369 ? 1.913 13.822 21.178 1.00 39.44 369 GLN A N 1
ATOM 2897 C CA . GLN A 1 369 ? 2.250 14.310 19.841 1.00 39.44 369 GLN A CA 1
ATOM 2898 C C . GLN A 1 369 ? 3.358 13.469 19.183 1.00 39.44 369 GLN A C 1
ATOM 2900 O O . GLN A 1 369 ? 4.444 13.944 18.866 1.00 39.44 369 GLN A O 1
ATOM 2905 N N . ARG A 1 370 ? 3.046 12.199 18.899 1.00 30.34 370 ARG A N 1
ATOM 2906 C CA . ARG A 1 370 ? 3.706 11.424 17.833 1.00 30.34 370 ARG A CA 1
ATOM 2907 C C . ARG A 1 370 ? 2.723 10.767 16.866 1.00 30.34 370 ARG A C 1
ATOM 2909 O O . ARG A 1 370 ? 3.040 9.772 16.222 1.00 30.34 370 ARG A O 1
ATOM 2916 N N . ILE A 1 371 ? 1.556 11.388 16.701 1.00 29.81 371 ILE A N 1
ATOM 2917 C CA . ILE A 1 371 ? 0.727 11.252 15.504 1.00 29.81 371 ILE A CA 1
ATOM 2918 C C . ILE A 1 371 ? 0.414 12.681 15.028 1.00 29.81 371 ILE A C 1
ATOM 2920 O O . ILE A 1 371 ? -0.470 13.344 15.552 1.00 29.81 371 ILE A O 1
ATOM 2924 N N . TYR A 1 372 ? 1.209 13.130 14.052 1.00 21.91 372 TYR A N 1
ATOM 2925 C CA . TYR A 1 372 ? 1.199 14.425 13.354 1.00 21.91 372 TYR A CA 1
ATOM 2926 C C . TYR A 1 372 ? 1.687 15.676 14.113 1.00 21.91 372 TYR A C 1
ATOM 2928 O O . TYR A 1 372 ? 1.309 15.990 15.235 1.00 21.91 372 TYR A O 1
ATOM 2936 N N . VAL A 1 373 ? 2.569 16.390 13.413 1.00 23.81 373 VAL A N 1
ATOM 2937 C CA . VAL A 1 373 ? 3.201 17.670 13.751 1.00 23.81 373 VAL A CA 1
ATOM 2938 C C . VAL A 1 373 ? 2.153 18.773 13.945 1.00 23.81 373 VAL A C 1
ATOM 2940 O O . VAL A 1 373 ? 1.248 18.918 13.124 1.00 23.81 373 VAL A O 1
ATOM 2943 N N . THR A 1 374 ? 2.316 19.624 14.962 1.00 23.14 374 THR A N 1
ATOM 2944 C CA . THR A 1 374 ? 1.778 21.001 14.974 1.00 23.14 374 THR A CA 1
ATOM 2945 C C . THR A 1 374 ? 2.710 21.914 15.795 1.00 23.14 374 THR A C 1
ATOM 2947 O O . THR A 1 374 ? 3.170 21.470 16.847 1.00 23.14 374 THR A O 1
ATOM 2950 N N . PRO A 1 375 ? 3.015 23.159 15.367 1.00 26.86 375 PRO A N 1
ATOM 2951 C CA . PRO A 1 375 ? 3.930 24.050 16.086 1.00 26.86 375 PRO A CA 1
ATOM 2952 C C . PRO A 1 375 ? 3.283 24.820 17.257 1.00 26.86 375 PRO A C 1
ATOM 2954 O O . PRO A 1 375 ? 2.092 25.125 17.253 1.00 26.86 375 PRO A O 1
ATOM 2957 N N . PHE A 1 376 ? 4.129 25.155 18.240 1.00 24.22 376 PHE A N 1
ATOM 2958 C CA . PHE A 1 376 ? 3.856 25.854 19.507 1.00 24.22 376 PHE A CA 1
ATOM 2959 C C . PHE A 1 376 ? 3.638 27.373 19.391 1.00 24.22 376 PHE A C 1
ATOM 2961 O O . PHE A 1 376 ? 4.198 28.027 18.513 1.00 24.22 376 PHE A O 1
ATOM 2968 N N . ARG A 1 377 ? 2.944 27.955 20.389 1.00 24.08 377 ARG A N 1
ATOM 2969 C CA . ARG A 1 377 ? 3.021 29.384 20.748 1.00 24.08 377 ARG A CA 1
ATOM 2970 C C . ARG A 1 377 ? 3.164 29.572 22.267 1.00 24.08 377 ARG A C 1
ATOM 2972 O O . ARG A 1 377 ? 2.525 28.872 23.042 1.00 24.08 377 ARG A O 1
ATOM 2979 N N . LEU A 1 378 ? 4.014 30.535 22.632 1.00 23.72 378 LEU A N 1
ATOM 2980 C CA . LEU A 1 378 ? 4.391 30.984 23.978 1.00 23.72 378 LEU A CA 1
ATOM 2981 C C . LEU A 1 378 ? 3.261 31.706 24.734 1.00 23.72 378 LEU A C 1
ATOM 2983 O O . LEU A 1 378 ? 2.527 32.501 24.141 1.00 23.72 378 LEU A O 1
ATOM 2987 N N . VAL A 1 379 ? 3.227 31.545 26.061 1.00 24.33 379 VAL A N 1
ATOM 2988 C CA . VAL A 1 379 ? 2.600 32.491 26.996 1.00 24.33 379 VAL A CA 1
ATOM 2989 C C . VAL A 1 379 ? 3.593 32.823 28.110 1.00 24.33 379 VAL A C 1
ATOM 2991 O O . VAL A 1 379 ? 4.162 31.938 28.733 1.00 24.33 379 VAL A O 1
ATOM 2994 N N . SER A 1 380 ? 3.803 34.115 28.354 1.00 25.95 380 SER A N 1
ATOM 2995 C CA . SER A 1 380 ? 4.430 34.647 29.563 1.00 25.95 380 SER A CA 1
ATOM 2996 C C . SER A 1 380 ? 3.338 35.163 30.507 1.00 25.95 380 SER A C 1
ATOM 2998 O O . SER A 1 380 ? 2.347 35.751 30.070 1.00 25.95 380 SER A O 1
ATOM 3000 N N . LYS A 1 381 ? 3.509 34.920 31.809 1.00 25.72 381 LYS A N 1
ATOM 3001 C CA . LYS A 1 381 ? 2.679 35.451 32.901 1.00 25.72 381 LYS A CA 1
ATOM 3002 C C . LYS A 1 381 ? 3.344 36.697 33.488 1.00 25.72 381 LYS A C 1
ATOM 3004 O O . LYS A 1 381 ? 4.547 36.674 33.728 1.00 25.72 381 LYS A O 1
ATOM 3009 N N . GLN A 1 382 ? 2.553 37.711 33.829 1.00 24.50 382 GLN A N 1
ATOM 3010 C CA . GLN A 1 382 ? 2.857 38.649 34.916 1.00 24.50 382 GLN A CA 1
ATOM 3011 C C . GLN A 1 382 ? 1.552 39.100 35.584 1.00 24.50 382 GLN A C 1
ATOM 3013 O O . GLN A 1 382 ? 0.560 39.357 34.903 1.00 24.50 382 GLN A O 1
ATOM 3018 N N . GLU A 1 383 ? 1.561 39.169 36.917 1.00 25.94 383 GLU A N 1
ATOM 3019 C CA . GLU A 1 383 ? 0.448 39.628 37.751 1.00 25.94 383 GLU A CA 1
ATOM 3020 C C . GLU A 1 383 ? 0.614 41.083 38.216 1.00 25.94 383 GLU A C 1
ATOM 3022 O O . GLU A 1 383 ? 1.681 41.504 38.654 1.00 25.94 383 GLU A O 1
ATOM 3027 N N . SER A 1 384 ? -0.533 41.770 38.188 1.00 27.02 384 SER A N 1
ATOM 3028 C CA . SER A 1 384 ? -1.043 42.842 39.058 1.00 27.02 384 SER A CA 1
ATOM 3029 C C . SER A 1 384 ? -0.264 44.154 39.254 1.00 27.02 384 SER A C 1
ATOM 3031 O O . SER A 1 384 ? 0.788 44.211 39.882 1.00 27.02 384 SER A O 1
ATOM 3033 N N . GLY A 1 385 ? -0.926 45.251 38.871 1.00 22.59 385 GLY A N 1
ATOM 3034 C CA . GLY A 1 385 ? -0.627 46.615 39.308 1.00 22.59 385 GLY A CA 1
ATOM 3035 C C . GLY A 1 385 ? -1.508 47.641 38.591 1.00 22.59 385 GLY A C 1
ATOM 3036 O O . GLY A 1 385 ? -1.181 48.084 37.498 1.00 22.59 385 GLY A O 1
ATOM 3037 N N . VAL A 1 386 ? -2.638 48.014 39.195 1.00 28.84 386 VAL A N 1
ATOM 3038 C CA . VAL A 1 386 ? -3.557 49.057 38.700 1.00 28.84 386 VAL A CA 1
ATOM 3039 C C . VAL A 1 386 ? -2.870 50.429 38.705 1.00 28.84 386 VAL A C 1
ATOM 3041 O O . VAL A 1 386 ? -2.454 50.880 39.769 1.00 28.84 386 VAL A O 1
ATOM 3044 N N . LYS A 1 387 ? -2.855 51.138 37.565 1.00 24.52 387 LYS A N 1
ATOM 3045 C CA . LYS A 1 387 ? -2.874 52.613 37.502 1.00 24.52 387 LYS A CA 1
ATOM 3046 C C . LYS A 1 387 ? -3.638 53.098 36.266 1.00 24.52 387 LYS A C 1
ATOM 3048 O O . LYS A 1 387 ? -3.278 52.809 35.134 1.00 24.52 387 LYS A O 1
ATOM 3053 N N . THR A 1 388 ? -4.690 53.861 36.527 1.00 32.53 388 THR A N 1
ATOM 3054 C CA . THR A 1 388 ? -5.444 54.699 35.588 1.00 32.53 388 THR A CA 1
ATOM 3055 C C . THR A 1 388 ? -4.599 55.847 35.029 1.00 32.53 388 THR A C 1
ATOM 3057 O O . THR A 1 388 ? -3.931 56.521 35.814 1.00 32.53 388 THR A O 1
ATOM 3060 N N . ALA A 1 389 ? -4.739 56.160 33.736 1.00 22.30 389 ALA A N 1
ATOM 3061 C CA . ALA A 1 389 ? -4.636 57.525 33.203 1.00 22.30 389 ALA A CA 1
ATOM 3062 C C . ALA A 1 389 ? -5.319 57.632 31.821 1.00 22.30 389 ALA A C 1
ATOM 3064 O O . ALA A 1 389 ? -5.050 56.840 30.923 1.00 22.30 389 ALA A O 1
ATOM 3065 N N . VAL A 1 390 ? -6.211 58.615 31.689 1.00 26.20 390 VAL A N 1
ATOM 3066 C CA . VAL A 1 390 ? -6.863 59.094 30.450 1.00 26.20 390 VAL A CA 1
ATOM 3067 C C . VAL A 1 390 ? -6.013 60.267 29.870 1.00 26.20 390 VAL A C 1
ATOM 3069 O O . VAL A 1 390 ? -5.027 60.647 30.500 1.00 26.20 390 VAL A O 1
ATOM 3072 N N . PRO A 1 391 ? -6.405 60.920 28.757 1.00 49.69 391 PRO A N 1
ATOM 3073 C CA . PRO A 1 391 ? -5.913 60.779 27.381 1.00 49.69 391 PRO A CA 1
ATOM 3074 C C . PRO A 1 391 ? -4.926 61.895 26.952 1.00 49.69 391 PRO A C 1
ATOM 3076 O O . PRO A 1 391 ? -4.865 62.948 27.582 1.00 49.69 391 PRO A O 1
ATOM 3079 N N . VAL A 1 392 ? -4.234 61.735 25.813 1.00 29.97 392 VAL A N 1
ATOM 3080 C CA . VAL A 1 392 ? -3.646 62.875 25.072 1.00 29.97 392 VAL A CA 1
ATOM 3081 C C . VAL A 1 392 ? -3.902 62.714 23.568 1.00 29.97 392 VAL A C 1
ATOM 3083 O O . VAL A 1 392 ? -3.665 61.657 22.990 1.00 29.97 392 VAL A O 1
ATOM 3086 N N . GLU A 1 393 ? -4.453 63.774 22.977 1.00 33.03 393 GLU A N 1
ATOM 3087 C CA . GLU A 1 393 ? -4.988 63.901 21.619 1.00 33.03 393 GLU A CA 1
ATOM 3088 C C . GLU A 1 393 ? -3.931 63.868 20.501 1.00 33.03 393 GLU A C 1
ATOM 3090 O O . GLU A 1 393 ? -2.843 64.426 20.631 1.00 33.03 393 GLU A O 1
ATOM 3095 N N . GLY A 1 394 ? -4.314 63.301 19.348 1.00 32.75 394 GLY A N 1
ATOM 3096 C CA . GLY A 1 394 ? -3.590 63.428 18.079 1.00 32.75 394 GLY A CA 1
ATOM 3097 C C . GLY A 1 394 ? -4.205 62.599 16.942 1.00 32.75 394 GLY A C 1
ATOM 3098 O O . GLY A 1 394 ? -3.774 61.478 16.703 1.00 32.75 394 GLY A O 1
ATOM 3099 N N . GLU A 1 395 ? -5.186 63.178 16.232 1.00 40.41 395 GLU A N 1
ATOM 3100 C CA . GLU A 1 395 ? -5.966 62.628 15.096 1.00 40.41 395 GLU A CA 1
ATOM 3101 C C . GLU A 1 395 ? -6.861 61.408 15.409 1.00 40.41 395 GLU A C 1
ATOM 3103 O O . GLU A 1 395 ? -6.422 60.261 15.461 1.00 40.41 395 GLU A O 1
ATOM 3108 N N . GLY A 1 396 ? -8.165 61.662 15.570 1.00 52.88 396 GLY A N 1
ATOM 3109 C CA . GLY A 1 396 ? -9.161 60.688 16.025 1.00 52.88 396 GLY A CA 1
ATOM 3110 C C . GLY A 1 396 ? -9.196 59.359 15.253 1.00 52.88 396 GLY A C 1
ATOM 3111 O O . GLY A 1 396 ? -9.277 59.315 14.021 1.00 52.88 396 GLY A O 1
ATOM 3112 N N . GLY A 1 397 ? -9.187 58.267 16.020 1.00 70.81 397 GLY A N 1
ATOM 3113 C CA . GLY A 1 397 ? -9.432 56.901 15.561 1.00 70.81 397 GLY A CA 1
ATOM 3114 C C . GLY A 1 397 ? -8.191 56.034 15.348 1.00 70.81 397 GLY A C 1
ATOM 3115 O O . GLY A 1 397 ? -8.358 54.865 15.045 1.00 70.81 397 GLY A O 1
ATOM 3116 N N . TRP A 1 398 ? -6.965 56.537 15.488 1.00 86.38 398 TRP A N 1
ATOM 3117 C CA . TRP A 1 398 ? -5.764 55.697 15.369 1.00 86.38 398 TRP A CA 1
ATOM 3118 C C . TRP A 1 398 ? -5.381 55.046 16.703 1.00 86.38 398 TRP A C 1
ATOM 3120 O O . TRP A 1 398 ? -5.533 55.645 17.764 1.00 86.38 398 TRP A O 1
ATOM 3130 N N . GLY A 1 399 ? -4.887 53.810 16.642 1.00 83.12 399 GLY A N 1
ATOM 3131 C CA . GLY A 1 399 ? -4.266 53.116 17.763 1.00 83.12 399 GLY A CA 1
ATOM 3132 C C . GLY A 1 399 ? -2.897 53.695 18.131 1.00 83.12 399 GLY A C 1
ATOM 3133 O O . GLY A 1 399 ? -2.371 54.596 17.465 1.00 83.12 399 GLY A O 1
ATOM 3134 N N . GLU A 1 400 ? -2.327 53.169 19.213 1.00 86.31 400 GLU A N 1
ATOM 3135 C CA . GLU A 1 400 ? -1.036 53.612 19.739 1.00 86.31 400 GLU A CA 1
ATOM 3136 C C . GLU A 1 400 ? 0.076 53.458 18.692 1.00 86.31 400 GLU A C 1
ATOM 3138 O O . GLU A 1 400 ? 0.135 52.464 17.965 1.00 86.31 400 GLU A O 1
ATOM 3143 N N . ALA A 1 401 ? 0.944 54.467 18.599 1.00 85.00 401 ALA A N 1
ATOM 3144 C CA . ALA A 1 401 ? 2.079 54.428 17.691 1.00 85.00 401 ALA A CA 1
ATOM 3145 C C . ALA A 1 401 ? 3.174 53.516 18.251 1.00 85.00 401 ALA A C 1
ATOM 3147 O O . ALA A 1 401 ? 3.770 53.820 19.280 1.00 85.00 401 ALA A O 1
ATOM 3148 N N . VAL A 1 402 ? 3.479 52.434 17.535 1.00 83.38 402 VAL A N 1
ATOM 3149 C CA . VAL A 1 402 ? 4.581 51.521 17.863 1.00 83.38 402 VAL A CA 1
ATOM 3150 C C . VAL A 1 402 ? 5.661 51.708 16.809 1.00 83.38 402 VAL A C 1
ATOM 3152 O O . VAL A 1 402 ? 5.440 51.419 15.636 1.00 83.38 402 VAL A O 1
ATOM 3155 N N . GLU A 1 403 ? 6.802 52.271 17.213 1.00 81.19 403 GLU A N 1
ATOM 3156 C CA . GLU A 1 403 ? 7.906 52.640 16.308 1.00 81.19 403 GLU A CA 1
ATOM 3157 C C . GLU A 1 403 ? 7.469 53.533 15.127 1.00 81.19 403 GLU A C 1
ATOM 3159 O O . GLU A 1 403 ? 7.997 53.460 14.020 1.00 81.19 403 GLU A O 1
ATOM 3164 N N . GLY A 1 404 ? 6.466 54.383 15.362 1.00 82.19 404 GLY A N 1
ATOM 3165 C CA . GLY A 1 404 ? 5.889 55.270 14.351 1.00 82.19 404 GLY A CA 1
ATOM 3166 C C . GLY A 1 404 ? 4.804 54.633 13.474 1.00 82.19 404 GLY A C 1
ATOM 3167 O O . GLY A 1 404 ? 4.169 55.354 12.703 1.00 82.19 404 GLY A O 1
ATOM 3168 N N . VAL A 1 405 ? 4.519 53.333 13.612 1.00 89.81 405 VAL A N 1
ATOM 3169 C CA . VAL A 1 405 ? 3.402 52.664 12.924 1.00 89.81 405 VAL A CA 1
ATOM 3170 C C . VAL A 1 405 ? 2.117 52.787 13.734 1.00 89.81 405 VAL A C 1
ATOM 3172 O O . VAL A 1 405 ? 2.103 52.501 14.928 1.00 89.81 405 VAL A O 1
ATOM 3175 N N . GLN A 1 406 ? 1.019 53.161 13.078 1.00 92.75 406 GLN A N 1
ATOM 3176 C CA . GLN A 1 406 ? -0.316 53.229 13.679 1.00 92.75 406 GLN A CA 1
ATOM 3177 C C . GLN A 1 406 ? -1.332 52.451 12.843 1.00 92.75 406 GLN A C 1
ATOM 3179 O O . GLN A 1 406 ? -1.281 52.482 11.612 1.00 92.75 406 GLN A O 1
ATOM 3184 N N . VAL A 1 407 ? -2.289 51.809 13.517 1.00 93.31 407 VAL A N 1
ATOM 3185 C CA . VAL A 1 407 ? -3.414 51.095 12.890 1.00 93.31 407 VAL A CA 1
ATOM 3186 C C . VAL A 1 407 ? -4.726 51.734 13.318 1.00 93.31 407 VAL A C 1
ATOM 3188 O O . VAL A 1 407 ? -4.883 52.099 14.478 1.00 93.31 407 VAL A O 1
ATOM 3191 N N . ARG A 1 408 ? -5.691 51.845 12.414 1.00 93.81 408 ARG A N 1
ATOM 3192 C CA . ARG A 1 408 ? -7.059 52.277 12.716 1.00 93.81 408 ARG A CA 1
ATOM 3193 C C . ARG A 1 408 ? -8.043 51.240 12.214 1.00 93.81 408 ARG A C 1
ATOM 3195 O O . ARG A 1 408 ? -7.922 50.814 11.075 1.00 93.81 408 ARG A O 1
ATOM 3202 N N . LEU A 1 409 ? -9.026 50.882 13.031 1.00 93.50 409 LEU A N 1
ATOM 3203 C CA . LEU A 1 409 ? -10.109 49.967 12.688 1.00 93.50 409 LEU A CA 1
ATOM 3204 C C . LEU A 1 409 ? -11.447 50.709 12.700 1.00 93.50 409 LEU A C 1
ATOM 3206 O O . LEU A 1 409 ? -11.714 51.525 13.585 1.00 93.50 409 LEU A O 1
ATOM 3210 N N . ARG A 1 410 ? -12.291 50.412 11.712 1.00 92.44 410 ARG A N 1
ATOM 3211 C CA . ARG A 1 410 ? -13.668 50.905 11.591 1.00 92.44 410 ARG A CA 1
ATOM 3212 C C . ARG A 1 410 ? -14.593 49.746 11.241 1.00 92.44 410 ARG A C 1
ATOM 3214 O O . ARG A 1 410 ? -14.219 48.915 10.419 1.00 92.44 410 ARG A O 1
ATOM 3221 N N . ALA A 1 411 ? -15.782 49.702 11.830 1.00 83.69 411 ALA A N 1
ATOM 3222 C CA . ALA A 1 411 ? -16.833 48.783 11.402 1.00 83.69 411 ALA A CA 1
ATOM 3223 C C . ALA A 1 411 ? -17.682 49.433 10.303 1.00 83.69 411 ALA A C 1
ATOM 3225 O O . ALA A 1 411 ? -17.932 50.637 10.360 1.00 83.69 411 ALA A O 1
ATOM 3226 N N . ASP A 1 412 ? -18.149 48.641 9.337 1.00 71.50 412 ASP A N 1
ATOM 3227 C CA . ASP A 1 412 ? -19.079 49.133 8.309 1.00 71.50 412 ASP A CA 1
ATOM 3228 C C . ASP A 1 412 ? -20.495 49.358 8.890 1.00 71.50 412 ASP A C 1
ATOM 3230 O O . ASP A 1 412 ? -21.231 50.233 8.435 1.00 71.50 412 ASP A O 1
ATOM 3234 N N . LYS A 1 413 ? -20.855 48.614 9.948 1.00 80.19 413 LYS A N 1
ATOM 3235 C CA . LYS A 1 413 ? -22.017 48.857 10.817 1.00 80.19 413 LYS A CA 1
ATOM 3236 C C . LYS A 1 413 ? -21.735 48.383 12.246 1.00 80.19 413 LYS A C 1
ATOM 3238 O O . LYS A 1 413 ? -20.903 47.504 12.457 1.00 80.19 413 LYS A O 1
ATOM 3243 N N . TYR A 1 414 ? -22.430 48.969 13.219 1.00 81.75 414 TYR A N 1
ATOM 3244 C CA . TYR A 1 414 ? -22.189 48.744 14.652 1.00 81.75 414 TYR A CA 1
ATOM 3245 C C . TYR A 1 414 ? -23.175 47.765 15.302 1.00 81.75 414 TYR A C 1
ATOM 3247 O O . TYR A 1 414 ? -22.918 47.309 16.406 1.00 81.75 414 TYR A O 1
ATOM 3255 N N . THR A 1 415 ? -24.252 47.390 14.610 1.00 83.44 415 THR A N 1
ATOM 3256 C CA . THR A 1 415 ? -25.222 46.388 15.074 1.00 83.44 415 THR A CA 1
ATOM 3257 C C . THR A 1 415 ? -25.403 45.330 13.990 1.00 83.44 415 THR A C 1
ATOM 3259 O O . THR A 1 415 ? -25.581 45.672 12.817 1.00 83.44 415 THR A O 1
ATOM 3262 N N . TRP A 1 416 ? -25.335 44.061 14.377 1.00 81.38 416 TRP A N 1
ATOM 3263 C CA . TRP A 1 416 ? -25.425 42.895 13.498 1.00 81.38 416 TRP A CA 1
ATOM 3264 C C . TRP A 1 416 ? -26.416 41.895 14.089 1.00 81.38 416 TRP A C 1
ATOM 3266 O O . TRP A 1 416 ? -26.477 41.736 15.304 1.00 81.38 416 TRP A O 1
ATOM 3276 N N . GLU A 1 417 ? -27.193 41.208 13.261 1.00 82.12 417 GLU A N 1
ATOM 3277 C CA . GLU A 1 417 ? -27.983 40.069 13.746 1.00 82.12 417 GLU A CA 1
ATOM 3278 C C . GLU A 1 417 ? -27.066 38.857 13.985 1.00 82.12 417 GLU A C 1
ATOM 3280 O O . GLU A 1 417 ? -26.024 38.738 13.344 1.00 82.12 417 GLU A O 1
ATOM 3285 N N . ALA A 1 418 ? -27.435 37.947 14.893 1.00 72.25 418 ALA A N 1
ATOM 3286 C CA . ALA A 1 418 ? -26.609 36.788 15.270 1.00 72.25 418 ALA A CA 1
ATOM 3287 C C . ALA A 1 418 ? -26.191 35.873 14.095 1.00 72.25 418 ALA A C 1
ATOM 3289 O O . ALA A 1 418 ? -25.232 35.116 14.226 1.00 72.25 418 ALA A O 1
ATOM 3290 N N . GLU A 1 419 ? -26.879 35.947 12.953 1.00 69.44 419 GLU A N 1
ATOM 3291 C CA . GLU A 1 419 ? -26.554 35.195 11.731 1.00 69.44 419 GLU A CA 1
ATOM 3292 C C . GLU A 1 419 ? -25.724 36.000 10.712 1.00 69.44 419 GLU A C 1
ATOM 3294 O O . GLU A 1 419 ? -25.189 35.439 9.751 1.00 69.44 419 GLU A O 1
ATOM 3299 N N . GLU A 1 420 ? -25.578 37.313 10.902 1.00 74.44 420 GLU A N 1
ATOM 3300 C CA . GLU A 1 420 ? -24.755 38.155 10.041 1.00 74.44 420 GLU A CA 1
ATOM 3301 C C . GLU A 1 420 ? -23.278 38.097 10.454 1.00 74.44 420 GLU A C 1
ATOM 3303 O O . GLU A 1 420 ? -22.936 37.972 11.627 1.00 74.44 420 GLU A O 1
ATOM 3308 N N . LYS A 1 421 ? -22.369 38.218 9.479 1.00 80.06 421 LYS A N 1
ATOM 3309 C CA . LYS A 1 421 ? -20.921 38.092 9.706 1.00 80.06 421 LYS A CA 1
ATOM 3310 C C . LYS A 1 421 ? -20.255 39.474 9.697 1.00 80.06 421 LYS A C 1
ATOM 3312 O O . LYS A 1 421 ? -20.160 40.061 8.616 1.00 80.06 421 LYS A O 1
ATOM 3317 N N . PRO A 1 422 ? -19.768 39.994 10.842 1.00 86.62 422 PRO A N 1
ATOM 3318 C CA . PRO A 1 422 ? -19.194 41.333 10.903 1.00 86.62 422 PRO A CA 1
ATOM 3319 C C . PRO A 1 422 ? -17.983 41.525 9.986 1.00 86.62 422 PRO A C 1
ATOM 3321 O O . PRO A 1 422 ? -17.098 40.666 9.893 1.00 86.62 422 PRO A O 1
ATOM 3324 N N . VAL A 1 423 ? -17.933 42.684 9.328 1.00 86.44 423 VAL A N 1
ATOM 3325 C CA . VAL A 1 423 ? -16.823 43.108 8.466 1.00 86.44 423 VAL A CA 1
ATOM 3326 C C . VAL A 1 423 ? -16.326 44.482 8.903 1.00 86.44 423 VAL A C 1
ATOM 3328 O O . VAL A 1 423 ? -17.109 45.388 9.199 1.00 86.44 423 VAL A O 1
ATOM 3331 N N . PHE A 1 424 ? -15.004 44.624 8.929 1.00 89.50 424 PHE A N 1
ATOM 3332 C CA . PHE A 1 424 ? -14.301 45.833 9.327 1.00 89.50 424 PHE A CA 1
ATOM 3333 C C . PHE A 1 424 ? -13.335 46.297 8.236 1.00 89.50 424 PHE A C 1
ATOM 3335 O O . PHE A 1 424 ? -12.880 45.517 7.394 1.00 89.50 424 PHE A O 1
ATOM 3342 N N . LYS A 1 425 ? -12.971 47.578 8.290 1.00 90.19 425 LYS A N 1
ATOM 3343 C CA . LYS A 1 425 ? -11.938 48.199 7.459 1.00 90.19 425 LYS A CA 1
ATOM 3344 C C . LYS A 1 425 ? -10.806 48.704 8.339 1.00 90.19 425 LYS A C 1
ATOM 3346 O O . LYS A 1 425 ? -11.035 49.511 9.243 1.00 90.19 425 LYS A O 1
ATOM 3351 N N . ALA A 1 426 ? -9.594 48.242 8.054 1.00 90.50 426 ALA A N 1
ATOM 3352 C CA . ALA A 1 426 ? -8.383 48.674 8.728 1.00 90.50 426 ALA A CA 1
ATOM 3353 C C . ALA A 1 426 ? -7.531 49.588 7.835 1.00 90.50 426 ALA A C 1
ATOM 3355 O O . ALA A 1 426 ? -7.351 49.323 6.647 1.00 90.50 426 ALA A O 1
ATOM 3356 N N . ASP A 1 427 ? -6.972 50.639 8.426 1.00 91.06 427 ASP A N 1
ATOM 3357 C CA . ASP A 1 427 ? -5.917 51.452 7.826 1.00 91.06 427 ASP A CA 1
ATOM 3358 C C . ASP A 1 427 ? -4.623 51.282 8.629 1.00 91.06 427 ASP A C 1
ATOM 3360 O O . ASP A 1 427 ? -4.657 51.197 9.857 1.00 91.06 427 ASP A O 1
ATOM 3364 N N . ILE A 1 428 ? -3.481 51.304 7.950 1.00 92.25 428 ILE A N 1
ATOM 3365 C CA . ILE A 1 428 ? -2.134 51.289 8.527 1.00 92.25 428 ILE A CA 1
ATOM 3366 C C . ILE A 1 428 ? -1.355 52.469 7.976 1.00 92.25 428 ILE A C 1
ATOM 3368 O O . ILE A 1 428 ? -1.333 52.671 6.767 1.00 92.25 428 ILE A O 1
ATOM 3372 N N . ARG A 1 429 ? -0.644 53.202 8.831 1.00 91.19 429 ARG A N 1
ATOM 3373 C CA . ARG A 1 429 ? 0.303 54.234 8.394 1.00 91.19 429 ARG A CA 1
ATOM 3374 C C . ARG A 1 429 ? 1.625 54.140 9.128 1.00 91.19 429 ARG A C 1
ATOM 3376 O O . ARG A 1 429 ? 1.648 53.775 10.301 1.00 91.19 429 ARG A O 1
ATOM 3383 N N . ASN A 1 430 ? 2.696 54.529 8.451 1.00 91.25 430 ASN A N 1
ATOM 3384 C CA . ASN A 1 430 ? 4.027 54.639 9.021 1.00 91.25 430 ASN A CA 1
ATOM 3385 C C . ASN A 1 430 ? 4.461 56.110 9.060 1.00 91.25 430 ASN A C 1
ATOM 3387 O O . ASN A 1 430 ? 4.713 56.726 8.028 1.00 91.25 430 ASN A O 1
ATOM 3391 N N . ARG A 1 431 ? 4.522 56.681 10.264 1.00 85.25 431 ARG A N 1
ATOM 3392 C CA . ARG A 1 431 ? 5.087 58.011 10.546 1.00 85.25 431 ARG A CA 1
ATOM 3393 C C . ARG A 1 431 ? 6.515 57.930 11.107 1.00 85.25 431 ARG A C 1
ATOM 3395 O O . ARG A 1 431 ? 7.104 58.969 11.383 1.00 85.25 431 ARG A O 1
ATOM 3402 N N . GLY A 1 432 ? 7.050 56.723 11.298 1.00 80.06 432 GLY A N 1
ATOM 3403 C CA . GLY A 1 432 ? 8.423 56.477 11.735 1.00 80.06 432 GLY A CA 1
ATOM 3404 C C . GLY A 1 432 ? 9.412 56.516 10.572 1.00 80.06 432 GLY A C 1
ATOM 3405 O O . GLY A 1 432 ? 9.022 56.599 9.410 1.00 80.06 432 GLY A O 1
ATOM 3406 N N . GLU A 1 433 ? 10.705 56.472 10.880 1.00 74.75 433 GLU A N 1
ATOM 3407 C CA . GLU A 1 433 ? 11.787 56.566 9.882 1.00 74.75 433 GLU A CA 1
ATOM 3408 C C . GLU A 1 433 ? 12.147 55.212 9.241 1.00 74.75 433 GLU A C 1
ATOM 3410 O O . GLU A 1 433 ? 12.889 55.164 8.265 1.00 74.75 433 GLU A O 1
ATOM 3415 N N . LEU A 1 434 ? 11.618 54.104 9.771 1.00 76.50 434 LEU A N 1
ATOM 3416 C CA . LEU A 1 434 ? 11.947 52.748 9.328 1.00 76.50 434 LEU A CA 1
ATOM 3417 C C . LEU A 1 434 ? 11.160 52.344 8.076 1.00 76.50 434 LEU A C 1
ATOM 3419 O O . LEU A 1 434 ? 9.950 52.546 8.013 1.00 76.50 434 LEU A O 1
ATOM 3423 N N . GLU A 1 435 ? 11.815 51.684 7.119 1.00 78.81 435 GLU A N 1
ATOM 3424 C CA . GLU A 1 435 ? 11.126 50.988 6.028 1.00 78.81 435 GLU A CA 1
ATOM 3425 C C . GLU A 1 435 ? 10.642 49.606 6.483 1.00 78.81 435 GLU A C 1
ATOM 3427 O O . GLU A 1 435 ? 11.433 48.741 6.873 1.00 78.81 435 GLU A O 1
ATOM 3432 N N . LEU A 1 436 ? 9.325 49.400 6.424 1.00 83.94 436 LEU A N 1
ATOM 3433 C CA . LEU A 1 436 ? 8.664 48.179 6.878 1.00 83.94 436 LEU A CA 1
ATOM 3434 C C . LEU A 1 436 ? 7.888 47.511 5.746 1.00 83.94 436 LEU A C 1
ATOM 3436 O O . LEU A 1 436 ? 7.534 48.144 4.758 1.00 83.94 436 LEU A O 1
ATOM 3440 N N . TYR A 1 437 ? 7.575 46.235 5.917 1.00 81.38 437 TYR A N 1
ATOM 3441 C CA . TYR A 1 437 ? 6.747 45.450 5.011 1.00 81.38 437 TYR A CA 1
ATOM 3442 C C . TYR A 1 437 ? 5.563 44.869 5.770 1.00 81.38 437 TYR A C 1
ATOM 3444 O O . TYR A 1 437 ? 5.715 44.353 6.879 1.00 81.38 437 TYR A O 1
ATOM 3452 N N . VAL A 1 438 ? 4.378 44.939 5.167 1.00 83.31 438 VAL A N 1
ATOM 3453 C CA . VAL A 1 438 ? 3.142 44.406 5.746 1.00 83.31 438 VAL A CA 1
ATOM 3454 C C . VAL A 1 438 ? 2.383 43.570 4.723 1.00 83.31 438 VAL A C 1
ATOM 3456 O O . VAL A 1 438 ? 2.289 43.922 3.546 1.00 83.31 438 VAL A O 1
ATOM 3459 N N . HIS A 1 439 ? 1.821 42.452 5.174 1.00 79.75 439 HIS A N 1
ATOM 3460 C CA . HIS A 1 439 ? 0.832 41.708 4.403 1.00 79.75 439 HIS A CA 1
ATOM 3461 C C . HIS A 1 439 ? -0.538 42.351 4.641 1.00 79.75 439 HIS A C 1
ATOM 3463 O O . HIS A 1 439 ? -1.108 42.233 5.724 1.00 79.75 439 HIS A O 1
ATOM 3469 N N . ALA A 1 440 ? -1.054 43.067 3.642 1.00 77.94 440 ALA A N 1
ATOM 3470 C CA . ALA A 1 440 ? -2.334 43.774 3.718 1.00 77.94 440 ALA A CA 1
ATOM 3471 C C . ALA A 1 440 ? -3.528 42.834 3.451 1.00 77.94 440 ALA A C 1
ATOM 3473 O O . ALA A 1 440 ? -4.343 43.088 2.567 1.00 77.94 440 ALA A O 1
ATOM 3474 N N . ALA A 1 441 ? -3.602 41.733 4.198 1.00 76.25 441 ALA A N 1
ATOM 3475 C CA . ALA A 1 441 ? -4.673 40.744 4.127 1.00 76.25 441 ALA A CA 1
ATOM 3476 C C . ALA A 1 441 ? -5.047 40.280 5.541 1.00 76.25 441 ALA A C 1
ATOM 3478 O O . ALA A 1 441 ? -4.195 40.249 6.435 1.00 76.25 441 ALA A O 1
ATOM 3479 N N . ASP A 1 442 ? -6.314 39.938 5.755 1.00 72.06 442 ASP A N 1
ATOM 3480 C CA . ASP A 1 442 ? -6.814 39.523 7.065 1.00 72.06 442 ASP A CA 1
ATOM 3481 C C . ASP A 1 442 ? -6.219 38.180 7.517 1.00 72.06 442 ASP A C 1
ATOM 3483 O O . ASP A 1 442 ? -5.965 38.011 8.705 1.00 72.06 442 ASP A O 1
ATOM 3487 N N . GLU A 1 443 ? -5.832 37.275 6.610 1.00 78.06 443 GLU A N 1
ATOM 3488 C CA . GLU A 1 443 ? -5.139 36.022 6.969 1.00 78.06 443 GLU A CA 1
ATOM 3489 C C . GLU A 1 443 ? -3.800 36.231 7.703 1.00 78.06 443 GLU A C 1
ATOM 3491 O O . GLU A 1 443 ? -3.302 35.312 8.356 1.00 78.06 443 GLU A O 1
ATOM 3496 N N . PHE A 1 444 ? -3.221 37.435 7.622 1.00 75.94 444 PHE A N 1
ATOM 3497 C CA . PHE A 1 444 ? -1.931 37.788 8.222 1.00 75.94 444 PHE A CA 1
ATOM 3498 C C . PHE A 1 444 ? -2.045 38.800 9.377 1.00 75.94 444 PHE A C 1
ATOM 3500 O O . PHE A 1 444 ? -1.023 39.283 9.876 1.00 75.94 444 PHE A O 1
ATOM 3507 N N . CYS A 1 445 ? -3.263 39.101 9.846 1.00 82.69 445 CYS A N 1
ATOM 3508 C CA . CYS A 1 445 ? -3.493 39.903 11.050 1.00 82.69 445 CYS A CA 1
ATOM 3509 C C . CYS A 1 445 ? -3.953 39.048 12.245 1.00 82.69 445 CYS A C 1
ATOM 3511 O O . CYS A 1 445 ? -4.237 37.857 12.127 1.00 82.69 445 CYS A O 1
ATOM 3513 N N . GLN A 1 446 ? -4.015 39.658 13.427 1.00 88.81 446 GLN A N 1
ATOM 3514 C CA . GLN A 1 446 ? -4.599 39.063 14.633 1.00 88.81 446 GLN A CA 1
ATOM 3515 C C . GLN A 1 446 ? -5.813 39.880 15.058 1.00 88.81 446 GLN A C 1
ATOM 3517 O O . GLN A 1 446 ? -5.748 41.108 15.034 1.00 88.81 446 GLN A O 1
ATOM 3522 N N . LEU A 1 447 ? -6.884 39.211 15.475 1.00 87.88 447 LEU A N 1
ATOM 3523 C CA . LEU A 1 447 ? -8.099 39.848 15.980 1.00 87.88 447 LEU A CA 1
ATOM 3524 C C . LEU A 1 447 ? -8.164 39.725 17.496 1.00 87.88 447 LEU A C 1
ATOM 3526 O O . LEU A 1 447 ? -7.932 38.647 18.022 1.00 87.88 447 LEU A O 1
ATOM 3530 N N . GLU A 1 448 ? -8.495 40.801 18.191 1.00 90.12 448 GLU A N 1
ATOM 3531 C CA . GLU A 1 448 ? -8.886 40.758 19.598 1.00 90.12 448 GLU A CA 1
ATOM 3532 C C . GLU A 1 448 ? -10.396 40.918 19.686 1.00 90.12 448 GLU A C 1
ATOM 3534 O O . GLU A 1 448 ? -10.917 41.893 19.146 1.00 90.12 448 GLU A O 1
ATOM 3539 N N . ILE A 1 449 ? -11.074 39.990 20.358 1.00 85.62 449 ILE A N 1
ATOM 3540 C CA . ILE A 1 449 ? -12.504 40.067 20.667 1.00 85.62 449 ILE A CA 1
ATOM 3541 C C . ILE A 1 449 ? -12.648 39.903 22.178 1.00 85.62 449 ILE A C 1
ATOM 3543 O O . ILE A 1 449 ? -12.167 38.921 22.738 1.00 85.62 449 ILE A O 1
ATOM 3547 N N . ASP A 1 450 ? -13.233 40.896 22.847 1.00 83.00 450 ASP A N 1
ATOM 3548 C CA . ASP A 1 450 ? -13.460 40.921 24.305 1.00 83.00 450 ASP A CA 1
ATOM 3549 C C . ASP A 1 450 ? -12.228 40.573 25.158 1.00 83.00 450 ASP A C 1
ATOM 3551 O O . ASP A 1 450 ? -12.316 39.947 26.215 1.00 83.00 450 ASP A O 1
ATOM 3555 N N . GLY A 1 451 ? -11.049 40.991 24.692 1.00 78.00 451 GLY A N 1
ATOM 3556 C CA . GLY A 1 451 ? -9.776 40.762 25.377 1.00 78.00 451 GLY A CA 1
ATOM 3557 C C . GLY A 1 451 ? -9.097 39.421 25.069 1.00 78.00 451 GLY A C 1
ATOM 3558 O O . GLY A 1 451 ? -8.023 39.155 25.614 1.00 78.00 451 GLY A O 1
ATOM 3559 N N . GLU A 1 452 ? -9.657 38.576 24.193 1.00 81.88 452 GLU A N 1
ATOM 3560 C CA . GLU A 1 452 ? -8.987 37.373 23.682 1.00 81.88 452 GLU A CA 1
ATOM 3561 C C . GLU A 1 452 ? -8.445 37.590 22.262 1.00 81.88 452 GLU A C 1
ATOM 3563 O O . GLU A 1 452 ? -9.147 38.060 21.373 1.00 81.88 452 GLU A O 1
ATOM 3568 N N . TRP A 1 453 ? -7.174 37.228 22.038 1.00 87.25 453 TRP A N 1
ATOM 3569 C CA . TRP A 1 453 ? -6.517 37.328 20.732 1.00 87.25 453 TRP A CA 1
ATOM 3570 C C . TRP A 1 453 ? -6.631 36.027 19.931 1.00 87.25 453 TRP A C 1
ATOM 3572 O O . TRP A 1 453 ? -6.157 34.973 20.362 1.00 87.25 453 TRP A O 1
ATOM 3582 N N . HIS A 1 454 ? -7.155 36.141 18.717 1.00 82.94 454 HIS A N 1
ATOM 3583 C CA . HIS A 1 454 ? -7.359 35.079 17.745 1.00 82.94 454 HIS A CA 1
ATOM 3584 C C . HIS A 1 454 ? -6.442 35.259 16.527 1.00 82.94 454 HIS A C 1
ATOM 3586 O O . HIS A 1 454 ? -6.188 36.376 16.064 1.00 82.94 454 HIS A O 1
ATOM 3592 N N . GLY A 1 455 ? -5.941 34.144 15.994 1.00 78.75 455 GLY A N 1
ATOM 3593 C CA . GLY A 1 455 ? -5.218 34.084 14.721 1.00 78.75 455 GLY A CA 1
ATOM 3594 C C . GLY A 1 455 ? -6.009 33.314 13.667 1.00 78.75 455 GLY A C 1
ATOM 3595 O O . GLY A 1 455 ? -6.855 32.486 14.001 1.00 78.75 455 GLY A O 1
ATOM 3596 N N . TRP A 1 456 ? -5.744 33.576 12.391 1.00 78.69 456 TRP A N 1
ATOM 3597 C CA . TRP A 1 456 ? -6.360 32.824 11.300 1.00 78.69 456 TRP A CA 1
ATOM 3598 C C . TRP A 1 456 ? -5.787 31.394 11.218 1.00 78.69 456 TRP A C 1
ATOM 3600 O O . TRP A 1 456 ? -4.599 31.180 11.466 1.00 78.69 456 TRP A O 1
ATOM 3610 N N . SER A 1 457 ? -6.633 30.402 10.918 1.00 69.94 457 SER A N 1
ATOM 3611 C CA . SER A 1 457 ? -6.318 28.967 11.088 1.00 69.94 457 SER A CA 1
ATOM 3612 C C . SER A 1 457 ? -6.130 28.155 9.801 1.00 69.94 457 SER A C 1
ATOM 3614 O O . SER A 1 457 ? -6.022 26.930 9.867 1.00 69.94 457 SER A O 1
ATOM 3616 N N . GLY A 1 458 ? -6.081 28.788 8.627 1.00 53.88 458 GLY A N 1
ATOM 3617 C CA . GLY A 1 458 ? -5.915 28.048 7.373 1.00 53.88 458 GLY A CA 1
ATOM 3618 C C . GLY A 1 458 ? -4.469 27.604 7.072 1.00 53.88 458 GLY A C 1
ATOM 3619 O O . GLY A 1 458 ? -3.552 27.815 7.869 1.00 53.88 458 GLY A O 1
ATOM 3620 N N . PRO A 1 459 ? -4.245 26.924 5.930 1.00 43.44 459 PRO A N 1
ATOM 3621 C CA . PRO A 1 459 ? -2.989 26.234 5.631 1.00 43.44 459 PRO A CA 1
ATOM 3622 C C . PRO A 1 459 ? -1.826 27.204 5.356 1.00 43.44 459 PRO A C 1
ATOM 3624 O O . PRO A 1 459 ? -1.739 27.819 4.291 1.00 43.44 459 PRO A O 1
ATOM 3627 N N . TRP A 1 460 ? -0.885 27.290 6.299 1.00 41.12 460 TRP A N 1
ATOM 3628 C CA . TRP A 1 460 ? 0.335 28.096 6.181 1.00 41.12 460 TRP A CA 1
ATOM 3629 C C . TRP A 1 460 ? 1.215 27.611 5.011 1.00 41.12 460 TRP A C 1
ATOM 3631 O O . TRP A 1 460 ? 1.560 26.432 4.933 1.00 41.12 460 TRP A O 1
ATOM 3641 N N . GLY A 1 461 ? 1.561 28.520 4.089 1.00 42.97 461 GLY A N 1
ATOM 3642 C CA . GLY A 1 461 ? 2.393 28.248 2.903 1.00 42.97 461 GLY A CA 1
ATOM 3643 C C . GLY A 1 461 ? 1.644 27.987 1.585 1.00 42.97 461 GLY A C 1
ATOM 3644 O O . GLY A 1 461 ? 2.293 27.710 0.580 1.00 42.97 461 GLY A O 1
ATOM 3645 N N . LYS A 1 462 ? 0.303 28.074 1.562 1.00 41.78 462 LYS A N 1
ATOM 3646 C CA . LYS A 1 462 ? -0.519 27.934 0.336 1.00 41.78 462 LYS A CA 1
ATOM 3647 C C . LYS A 1 462 ? -1.241 29.211 -0.110 1.00 41.78 462 LYS A C 1
ATOM 3649 O O . LYS A 1 462 ? -1.942 29.178 -1.116 1.00 41.78 462 LYS A O 1
ATOM 3654 N N . ILE A 1 463 ? -1.077 30.315 0.618 1.00 46.78 463 ILE A N 1
ATOM 3655 C CA . ILE A 1 463 ? -1.621 31.625 0.243 1.00 46.78 463 ILE A CA 1
ATOM 3656 C C . ILE A 1 463 ? -0.456 32.534 -0.135 1.00 46.78 463 ILE A C 1
ATOM 3658 O O . ILE A 1 463 ? 0.418 32.792 0.691 1.00 46.78 463 ILE A O 1
ATOM 3662 N N . ASP A 1 464 ? -0.452 33.004 -1.381 1.00 46.25 464 ASP A N 1
ATOM 3663 C CA . ASP A 1 464 ? 0.557 33.925 -1.899 1.00 46.25 464 ASP A CA 1
ATOM 3664 C C . ASP A 1 464 ? 0.054 35.373 -1.764 1.00 46.25 464 ASP A C 1
ATOM 3666 O O . ASP A 1 464 ? -0.589 35.920 -2.660 1.00 46.25 464 ASP A O 1
ATOM 3670 N N . VAL A 1 465 ? 0.278 35.985 -0.595 1.00 58.53 465 VAL A N 1
ATOM 3671 C CA . VAL A 1 465 ? -0.032 37.407 -0.365 1.00 58.53 465 VAL A CA 1
ATOM 3672 C C . VAL A 1 465 ? 1.251 38.214 -0.476 1.00 58.53 465 VAL A C 1
ATOM 3674 O O . VAL A 1 465 ? 2.106 38.162 0.413 1.00 58.53 465 VAL A O 1
ATOM 3677 N N . LYS A 1 466 ? 1.370 39.006 -1.547 1.00 62.19 466 LYS A N 1
ATOM 3678 C CA . LYS A 1 466 ? 2.512 39.906 -1.750 1.00 62.19 466 LYS A CA 1
ATOM 3679 C C . LYS A 1 466 ? 2.659 40.874 -0.573 1.00 62.19 466 LYS A C 1
ATOM 3681 O O . LYS A 1 466 ? 1.710 41.564 -0.198 1.00 62.19 466 LYS A O 1
ATOM 3686 N N . GLN A 1 467 ? 3.868 40.949 -0.022 1.00 71.12 467 GLN A N 1
ATOM 3687 C CA . GLN A 1 467 ? 4.226 41.972 0.957 1.00 71.12 467 GLN A CA 1
ATOM 3688 C C . GLN A 1 467 ? 4.179 43.351 0.300 1.00 71.12 467 GLN A C 1
ATOM 3690 O O . GLN A 1 467 ? 4.748 43.553 -0.772 1.00 71.12 467 GLN A O 1
ATOM 3695 N N . SER A 1 468 ? 3.500 44.296 0.944 1.00 76.00 468 SER A N 1
ATOM 3696 C CA . SER A 1 468 ? 3.477 45.691 0.512 1.00 76.00 468 SER A CA 1
ATOM 3697 C C . SER A 1 468 ? 4.518 46.484 1.305 1.00 76.00 468 SER A C 1
ATOM 3699 O O . SER A 1 468 ? 4.500 46.408 2.539 1.00 76.00 468 SER A O 1
ATOM 3701 N N . PRO A 1 469 ? 5.423 47.229 0.643 1.00 79.12 469 PRO A N 1
ATOM 3702 C CA . PRO A 1 469 ? 6.319 48.142 1.337 1.00 79.12 469 PRO A CA 1
ATOM 3703 C C . PRO A 1 469 ? 5.510 49.278 1.970 1.00 79.12 469 PRO A C 1
ATOM 3705 O O . PRO A 1 469 ? 4.598 49.839 1.363 1.00 79.12 469 PRO A O 1
ATOM 3708 N N . LEU A 1 470 ? 5.865 49.622 3.199 1.00 82.75 470 LEU A N 1
ATOM 3709 C CA . LEU A 1 470 ? 5.295 50.693 4.000 1.00 82.75 470 LEU A CA 1
ATOM 3710 C C . LEU A 1 470 ? 6.444 51.584 4.494 1.00 82.75 470 LEU A C 1
ATOM 3712 O O . LEU A 1 470 ? 6.881 51.500 5.645 1.00 82.75 470 LEU A O 1
ATOM 3716 N N . GLY A 1 471 ? 6.963 52.410 3.585 1.00 80.31 471 GLY A N 1
ATOM 3717 C CA . GLY A 1 471 ? 8.049 53.353 3.861 1.00 80.31 471 GLY A CA 1
ATOM 3718 C C . GLY A 1 471 ? 7.609 54.566 4.688 1.00 80.31 471 GLY A C 1
ATOM 3719 O O . GLY A 1 471 ? 6.424 54.738 4.990 1.00 80.31 471 GLY A O 1
ATOM 3720 N N . HIS A 1 472 ? 8.564 55.433 5.030 1.00 81.06 472 HIS A N 1
ATOM 3721 C CA . HIS A 1 472 ? 8.310 56.669 5.777 1.00 81.06 472 HIS A CA 1
ATOM 3722 C C . HIS A 1 472 ? 7.197 57.513 5.125 1.00 81.06 472 HIS A C 1
ATOM 3724 O O . HIS A 1 472 ? 7.217 57.773 3.923 1.00 81.06 472 HIS A O 1
ATOM 3730 N N . GLY A 1 473 ? 6.198 57.917 5.913 1.00 75.88 473 GLY A N 1
ATOM 3731 C CA . GLY A 1 473 ? 5.047 58.701 5.455 1.00 75.88 473 GLY A CA 1
ATOM 3732 C C . GLY A 1 473 ? 3.994 57.915 4.659 1.00 75.88 473 GLY A C 1
ATOM 3733 O O . GLY A 1 473 ? 2.988 58.499 4.255 1.00 75.88 473 GLY A O 1
ATOM 3734 N N . SER A 1 474 ? 4.185 56.609 4.434 1.00 81.56 474 SER A N 1
ATOM 3735 C CA . SER A 1 474 ? 3.268 55.777 3.642 1.00 81.56 474 SER A CA 1
ATOM 3736 C C . SER A 1 474 ? 2.067 55.293 4.459 1.00 81.56 474 SER A C 1
ATOM 3738 O O . SER A 1 474 ? 2.169 55.033 5.661 1.00 81.56 474 SER A O 1
ATOM 3740 N N . GLN A 1 475 ? 0.920 55.130 3.795 1.00 89.50 475 GLN A N 1
ATOM 3741 C CA . GLN A 1 475 ? -0.326 54.660 4.403 1.00 89.50 475 GLN A CA 1
ATOM 3742 C C . GLN A 1 475 ? -1.082 53.718 3.457 1.00 89.50 475 GLN A C 1
ATOM 3744 O O . GLN A 1 475 ? -1.243 54.011 2.275 1.00 89.50 475 GLN A O 1
ATOM 3749 N N . ILE A 1 476 ? -1.579 52.607 3.999 1.00 83.81 476 ILE A N 1
ATOM 3750 C CA . ILE A 1 476 ? -2.449 51.635 3.331 1.00 83.81 476 ILE A CA 1
ATOM 3751 C C . ILE A 1 476 ? -3.830 51.736 3.976 1.00 83.81 476 ILE A C 1
ATOM 3753 O O . ILE A 1 476 ? -3.948 51.674 5.197 1.00 83.81 476 ILE A O 1
ATOM 3757 N N . ASN A 1 477 ? -4.873 51.897 3.164 1.00 86.31 477 ASN A N 1
ATOM 3758 C CA . ASN A 1 477 ? -6.240 52.116 3.637 1.00 86.31 477 ASN A CA 1
ATOM 3759 C C . ASN A 1 477 ? -7.174 50.973 3.247 1.00 86.31 477 ASN A C 1
ATOM 3761 O O . ASN A 1 477 ? -6.970 50.323 2.224 1.00 86.31 477 ASN A O 1
ATOM 3765 N N . ASN A 1 478 ? -8.258 50.822 4.008 1.00 82.75 478 ASN A N 1
ATOM 3766 C CA . ASN A 1 478 ? -9.394 49.950 3.701 1.00 82.75 478 ASN A CA 1
ATOM 3767 C C . ASN A 1 478 ? -9.058 48.456 3.541 1.00 82.75 478 ASN A C 1
ATOM 3769 O O . ASN A 1 478 ? -9.713 47.752 2.769 1.00 82.75 478 ASN A O 1
ATOM 3773 N N . ILE A 1 479 ? -8.088 47.954 4.306 1.00 86.56 479 ILE A N 1
ATOM 3774 C CA . ILE A 1 479 ? -7.811 46.518 4.413 1.00 86.56 479 ILE A CA 1
ATOM 3775 C C . ILE A 1 479 ? -9.052 45.851 5.016 1.00 86.56 479 ILE A C 1
ATOM 3777 O O . ILE A 1 479 ? -9.472 46.193 6.122 1.00 86.56 479 ILE A O 1
ATOM 3781 N N . SER A 1 480 ? -9.686 44.950 4.267 1.00 85.50 480 SER A N 1
ATOM 3782 C CA . SER A 1 480 ? -10.944 44.327 4.683 1.00 85.50 480 SER A CA 1
ATOM 3783 C C . SER A 1 480 ? -10.678 43.184 5.652 1.00 85.50 480 SER A C 1
ATOM 3785 O O . SER A 1 480 ? -9.959 42.256 5.300 1.00 85.50 480 SER A O 1
ATOM 3787 N N . ILE A 1 481 ? -11.288 43.234 6.837 1.00 87.38 481 ILE A N 1
ATOM 3788 C CA . ILE A 1 481 ? -11.173 42.199 7.867 1.00 87.38 481 ILE A CA 1
ATOM 3789 C C . ILE A 1 481 ? -12.543 41.571 8.090 1.00 87.38 481 ILE A C 1
ATOM 3791 O O . ILE A 1 481 ? -13.467 42.250 8.538 1.00 87.38 481 ILE A O 1
ATOM 3795 N N . SER A 1 482 ? -12.693 40.289 7.755 1.00 85.19 482 SER A N 1
ATOM 3796 C CA . SER A 1 482 ? -13.963 39.577 7.913 1.00 85.19 482 SER A CA 1
ATOM 3797 C C . SER A 1 482 ? -13.916 38.581 9.068 1.00 85.19 482 SER A C 1
ATOM 3799 O O . SER A 1 482 ? -13.065 37.690 9.112 1.00 85.19 482 SER A O 1
ATOM 3801 N N . LEU A 1 483 ? -14.896 38.664 9.971 1.00 82.75 483 LEU A N 1
ATOM 3802 C CA . LEU A 1 483 ? -15.082 37.671 11.036 1.00 82.75 483 LEU A CA 1
ATOM 3803 C C . LEU A 1 483 ? -15.778 36.400 10.517 1.00 82.75 483 LEU A C 1
ATOM 3805 O O . LEU A 1 483 ? -16.020 35.476 11.282 1.00 82.75 483 LEU A O 1
ATOM 3809 N N . ALA A 1 484 ? -16.050 36.313 9.208 1.00 73.88 484 ALA A N 1
ATOM 3810 C CA . ALA A 1 484 ? -16.598 35.123 8.561 1.00 73.88 484 ALA A CA 1
ATOM 3811 C C . ALA A 1 484 ? -15.614 33.950 8.450 1.00 73.88 484 ALA A C 1
ATOM 3813 O O . ALA A 1 484 ? -16.035 32.833 8.143 1.00 73.88 484 ALA A O 1
ATOM 3814 N N . LYS A 1 485 ? -14.315 34.218 8.616 1.00 75.56 485 LYS A N 1
ATOM 3815 C CA . LYS A 1 485 ? -13.237 33.229 8.505 1.00 75.56 485 LYS A CA 1
ATOM 3816 C C . LYS A 1 485 ? -13.039 32.486 9.827 1.00 75.56 485 LYS A C 1
ATOM 3818 O O . LYS A 1 485 ? -13.462 32.943 10.884 1.00 75.56 485 LYS A O 1
ATOM 3823 N N . THR A 1 486 ? -12.349 31.348 9.782 1.00 77.62 486 THR A N 1
ATOM 3824 C CA . THR A 1 486 ? -12.062 30.561 10.988 1.00 77.62 486 THR A CA 1
ATOM 3825 C C . THR A 1 486 ? -10.908 31.181 11.777 1.00 77.62 486 THR A C 1
ATOM 3827 O O . THR A 1 486 ? -9.727 30.957 11.480 1.00 77.62 486 THR A O 1
ATOM 3830 N N . TRP A 1 487 ? -11.264 31.956 12.797 1.00 76.38 487 TRP A N 1
ATOM 3831 C CA . TRP A 1 487 ? -10.345 32.572 13.750 1.00 76.38 487 TRP A CA 1
ATOM 3832 C C . TRP A 1 487 ? -10.237 31.708 15.003 1.00 76.38 487 TRP A C 1
ATOM 3834 O O . TRP A 1 487 ? -11.246 31.338 15.595 1.00 76.38 487 TRP A O 1
ATOM 3844 N N . VAL A 1 488 ? -9.022 31.371 15.424 1.00 73.81 488 VAL A N 1
ATOM 3845 C CA . VAL A 1 488 ? -8.778 30.453 16.543 1.00 73.81 488 VAL A CA 1
ATOM 3846 C C . VAL A 1 488 ? -8.028 31.185 17.646 1.00 73.81 488 VAL A C 1
ATOM 3848 O O . VAL A 1 488 ? -6.953 31.747 17.421 1.00 73.81 488 VAL A O 1
ATOM 3851 N N . GLY A 1 489 ? -8.645 31.212 18.827 1.00 63.56 489 GLY A N 1
ATOM 3852 C CA . GLY A 1 489 ? -8.084 31.754 20.063 1.00 63.56 489 GLY A CA 1
ATOM 3853 C C . GLY A 1 489 ? -7.379 30.674 20.880 1.00 63.56 489 GLY A C 1
ATOM 3854 O O . GLY A 1 489 ? -7.211 29.539 20.435 1.00 63.56 489 GLY A O 1
ATOM 3855 N N . LYS A 1 490 ? -6.968 31.003 22.107 1.00 54.59 490 LYS A N 1
ATOM 3856 C CA . LYS A 1 490 ? -6.266 30.051 22.988 1.00 54.59 490 LYS A CA 1
ATOM 3857 C C . LYS A 1 490 ? -7.177 28.916 23.451 1.00 54.59 490 LYS A C 1
ATOM 3859 O O . LYS A 1 490 ? -6.684 27.822 23.719 1.00 54.59 490 LYS A O 1
ATOM 3864 N N . LYS A 1 491 ? -8.477 29.190 23.595 1.00 48.59 491 LYS A N 1
ATOM 3865 C CA . LYS A 1 491 ? -9.443 28.254 24.190 1.00 48.59 491 LYS A CA 1
ATOM 3866 C C . LYS A 1 491 ? -10.438 27.669 23.190 1.00 48.59 491 LYS A C 1
ATOM 3868 O O . LYS A 1 491 ? -10.920 26.565 23.418 1.00 48.59 491 LYS A O 1
ATOM 3873 N N . SER A 1 492 ? -10.762 28.387 22.114 1.00 60.25 492 SER A N 1
ATOM 3874 C CA . SER A 1 492 ? -11.801 27.974 21.161 1.00 60.25 492 SER A CA 1
ATOM 3875 C C . SER A 1 492 ? -11.696 28.695 19.810 1.00 60.25 492 SER A C 1
ATOM 3877 O O . SER A 1 492 ? -10.948 29.666 19.655 1.00 60.25 492 SER A O 1
ATOM 3879 N N . VAL A 1 493 ? -12.442 28.196 18.819 1.00 71.88 493 VAL A N 1
ATOM 3880 C CA . VAL A 1 493 ? -12.762 28.953 17.599 1.00 71.88 493 VAL A CA 1
ATOM 3881 C C . VAL A 1 493 ? -13.630 30.145 18.006 1.00 71.88 493 VAL A C 1
ATOM 3883 O O . VAL A 1 493 ? -14.514 29.990 18.845 1.00 71.88 493 VAL A O 1
ATOM 3886 N N . LEU A 1 494 ? -13.369 31.322 17.437 1.00 75.12 494 LEU A N 1
ATOM 3887 C CA . LEU A 1 494 ? -14.142 32.532 17.703 1.00 75.12 494 LEU A CA 1
ATOM 3888 C C . LEU A 1 494 ? -15.635 32.274 17.445 1.00 75.12 494 LEU A C 1
ATOM 3890 O O . LEU A 1 494 ? -16.023 31.963 16.320 1.00 75.12 494 LEU A O 1
ATOM 3894 N N . ALA A 1 495 ? -16.456 32.447 18.480 1.00 74.06 495 ALA A N 1
ATOM 3895 C CA . ALA A 1 495 ? -17.910 32.425 18.401 1.00 74.06 495 ALA A CA 1
ATOM 3896 C C . ALA A 1 495 ? -18.449 33.733 18.990 1.00 74.06 495 ALA A C 1
ATOM 3898 O O . ALA A 1 495 ? -18.206 34.031 20.158 1.00 74.06 495 ALA A O 1
ATOM 3899 N N . LEU A 1 496 ? -19.154 34.521 18.177 1.00 77.50 496 LEU A N 1
ATOM 3900 C CA . LEU A 1 496 ? -19.807 35.748 18.628 1.00 77.50 496 LEU A CA 1
ATOM 3901 C C . LEU A 1 496 ? -21.177 35.396 19.206 1.00 77.50 496 LEU A C 1
ATOM 3903 O O . LEU A 1 496 ? -22.039 34.869 18.505 1.00 77.50 496 LEU A O 1
ATOM 3907 N N . THR A 1 497 ? -21.365 35.654 20.494 1.00 80.12 497 THR A N 1
ATOM 3908 C CA . THR A 1 497 ? -22.662 35.491 21.157 1.00 80.12 497 THR A CA 1
ATOM 3909 C C . THR A 1 497 ? -23.534 36.727 20.949 1.00 80.12 497 THR A C 1
ATOM 3911 O O . THR A 1 497 ? -23.064 37.745 20.464 1.00 80.12 497 THR A O 1
ATOM 3914 N N . ALA A 1 498 ? -24.814 36.672 21.317 1.00 81.50 498 ALA A N 1
ATOM 3915 C CA . ALA A 1 498 ? -25.613 37.892 21.392 1.00 81.50 498 ALA A CA 1
ATOM 3916 C C . ALA A 1 498 ? -25.092 38.797 22.527 1.00 81.50 498 ALA A C 1
ATOM 3918 O O . ALA A 1 498 ? -24.875 38.315 23.641 1.00 81.50 498 ALA A O 1
ATOM 3919 N N . GLY A 1 499 ? -24.913 40.089 22.259 1.00 80.44 499 GLY A N 1
ATOM 3920 C CA . GLY A 1 499 ? -24.360 41.059 23.206 1.00 80.44 499 GLY A CA 1
ATOM 3921 C C . GLY A 1 499 ? -23.443 42.095 22.556 1.00 80.44 499 GLY A C 1
ATOM 3922 O O . GLY A 1 499 ? -23.227 42.088 21.347 1.00 80.44 499 GLY A O 1
ATOM 3923 N N . VAL A 1 500 ? -22.918 43.016 23.367 1.00 87.00 500 VAL A N 1
ATOM 3924 C CA . VAL A 1 500 ? -21.929 44.009 22.923 1.00 87.00 500 VAL A CA 1
ATOM 3925 C C . VAL A 1 500 ? -20.529 43.406 23.029 1.00 87.00 500 VAL A C 1
ATOM 3927 O O . VAL A 1 500 ? -20.152 42.917 24.090 1.00 87.00 500 VAL A O 1
ATOM 3930 N N . HIS A 1 501 ? -19.771 43.478 21.938 1.00 86.56 501 HIS A N 1
ATOM 3931 C CA . HIS A 1 501 ? -18.423 42.945 21.790 1.00 86.56 501 HIS A CA 1
ATOM 3932 C C . HIS A 1 501 ? -17.435 44.055 21.431 1.00 86.56 501 HIS A C 1
ATOM 3934 O O . HIS A 1 501 ? -17.720 44.900 20.583 1.00 86.56 501 HIS A O 1
ATOM 3940 N N . THR A 1 502 ? -16.245 44.036 22.028 1.00 91.62 502 THR A N 1
ATOM 3941 C CA . THR A 1 502 ? -15.154 44.960 21.685 1.00 91.62 502 THR A CA 1
ATOM 3942 C C . THR A 1 502 ? -14.151 44.288 20.757 1.00 91.62 502 THR A C 1
ATOM 3944 O O . THR A 1 502 ? -13.592 43.249 21.098 1.00 91.62 502 THR A O 1
ATOM 3947 N N . VAL A 1 503 ? -13.871 44.913 19.610 1.00 90.06 503 VAL A N 1
ATOM 3948 C CA . VAL A 1 503 ? -13.000 44.380 18.554 1.00 90.06 503 VAL A CA 1
ATOM 3949 C C . VAL A 1 503 ? -11.763 45.251 18.339 1.00 90.06 503 VAL A C 1
ATOM 3951 O O . VAL A 1 503 ? -11.866 46.474 18.208 1.00 90.06 503 VAL A O 1
ATOM 3954 N N . ARG A 1 504 ? -10.581 44.630 18.239 1.00 92.88 504 ARG A N 1
ATOM 3955 C CA . ARG A 1 504 ? -9.331 45.263 17.766 1.00 92.88 504 ARG A CA 1
ATOM 3956 C C . ARG A 1 504 ? -8.633 44.380 16.742 1.00 92.88 504 ARG A C 1
ATOM 3958 O O . ARG A 1 504 ? -8.828 43.170 16.713 1.00 92.88 504 ARG A O 1
ATOM 3965 N N . VAL A 1 505 ? -7.776 44.979 15.919 1.00 92.44 505 VAL A N 1
ATOM 3966 C CA . VAL A 1 505 ? -6.901 44.251 14.992 1.00 92.44 505 VAL A CA 1
ATOM 3967 C C . VAL A 1 505 ? -5.443 44.618 15.240 1.00 92.44 505 VAL A C 1
ATOM 3969 O O . VAL A 1 505 ? -5.125 45.764 15.563 1.00 92.44 505 VAL A O 1
ATOM 3972 N N . ALA A 1 506 ? -4.546 43.651 15.078 1.00 90.50 506 ALA A N 1
ATOM 3973 C CA . ALA A 1 506 ? -3.109 43.866 15.102 1.00 90.50 506 ALA A CA 1
ATOM 3974 C C . ALA A 1 506 ? -2.453 43.343 13.826 1.00 90.50 506 ALA A C 1
ATOM 3976 O O . ALA A 1 506 ? -2.689 42.204 13.421 1.00 90.50 506 ALA A O 1
ATOM 3977 N N . PHE A 1 507 ? -1.579 44.156 13.241 1.00 88.81 507 PHE A N 1
ATOM 3978 C CA . PHE A 1 507 ? -0.736 43.758 12.117 1.00 88.81 507 PHE A CA 1
ATOM 3979 C C . PHE A 1 507 ? 0.700 43.546 12.580 1.00 88.81 507 PHE A C 1
ATOM 3981 O O . PHE A 1 507 ? 1.202 44.276 13.437 1.00 88.81 507 PHE A O 1
ATOM 3988 N N . ILE A 1 508 ? 1.349 42.538 11.997 1.00 84.38 508 ILE A N 1
ATOM 3989 C CA . ILE A 1 508 ? 2.754 42.212 12.240 1.00 84.38 508 ILE A CA 1
ATOM 3990 C C . ILE A 1 508 ? 3.554 42.656 11.014 1.00 84.38 508 ILE A C 1
ATOM 3992 O O . ILE A 1 508 ? 3.392 42.092 9.933 1.00 84.38 508 ILE A O 1
ATOM 3996 N N . LEU A 1 509 ? 4.385 43.682 11.180 1.00 84.31 509 LEU A N 1
ATOM 3997 C CA . LEU A 1 509 ? 5.225 44.249 10.130 1.00 84.31 509 LEU A CA 1
ATOM 3998 C C . LEU A 1 509 ? 6.670 43.763 10.282 1.00 84.31 509 LEU A C 1
ATOM 4000 O O . LEU A 1 509 ? 7.151 43.560 11.397 1.00 84.31 509 LEU A O 1
ATOM 4004 N N . GLN A 1 510 ? 7.361 43.590 9.159 1.00 77.38 510 GLN A N 1
ATOM 4005 C CA . GLN A 1 510 ? 8.755 43.139 9.099 1.00 77.38 510 GLN A CA 1
ATOM 4006 C C . GLN A 1 510 ? 9.669 44.269 8.620 1.00 77.38 510 GLN A C 1
ATOM 4008 O O . GLN A 1 510 ? 9.272 45.059 7.765 1.00 77.38 510 GLN A O 1
ATOM 4013 N N . ARG A 1 511 ? 10.892 44.348 9.149 1.00 75.56 511 ARG A N 1
ATOM 4014 C CA . ARG A 1 511 ? 11.928 45.276 8.660 1.00 75.56 511 ARG A CA 1
ATOM 4015 C C . ARG A 1 511 ? 12.594 44.729 7.389 1.00 75.56 511 ARG A C 1
ATOM 4017 O O . ARG A 1 511 ? 12.579 43.524 7.156 1.00 75.56 511 ARG A O 1
ATOM 4024 N N . SER A 1 512 ? 13.166 45.610 6.563 1.00 54.88 512 SER A N 1
ATOM 4025 C CA . SER A 1 512 ? 13.810 45.250 5.284 1.00 54.88 512 SER A CA 1
ATOM 4026 C C . SER A 1 512 ? 15.074 44.380 5.425 1.00 54.88 512 SER A C 1
ATOM 4028 O O . SER A 1 512 ? 15.445 43.667 4.490 1.00 54.88 512 SER A O 1
ATOM 4030 N N . GLU A 1 513 ? 15.727 44.400 6.589 1.00 50.59 513 GLU A N 1
ATOM 4031 C CA . GLU A 1 513 ? 16.930 43.614 6.876 1.00 50.59 513 GLU A CA 1
ATOM 4032 C C . GLU A 1 513 ? 16.569 42.164 7.240 1.00 50.59 513 GLU A C 1
ATOM 4034 O O . GLU A 1 513 ? 15.727 41.910 8.100 1.00 50.59 513 GLU A O 1
ATOM 4039 N N . ARG A 1 514 ? 17.196 41.195 6.554 1.00 39.28 514 ARG A N 1
ATOM 4040 C CA . ARG A 1 514 ? 16.882 39.749 6.584 1.00 39.28 514 ARG A CA 1
ATOM 4041 C C . ARG A 1 514 ? 17.279 39.042 7.896 1.00 39.28 514 ARG A C 1
ATOM 4043 O O . ARG A 1 514 ? 17.985 38.033 7.872 1.00 39.28 514 ARG A O 1
ATOM 4050 N N . GLU A 1 515 ? 16.783 39.523 9.028 1.00 39.84 515 GLU A N 1
ATOM 4051 C CA . GLU A 1 515 ? 16.797 38.831 10.318 1.00 39.84 515 GLU A CA 1
ATOM 4052 C C . GLU A 1 515 ? 15.356 38.632 10.815 1.00 39.84 515 GLU A C 1
ATOM 4054 O O . GLU A 1 515 ? 14.642 39.581 11.126 1.00 39.84 515 GLU A O 1
ATOM 4059 N N . TYR A 1 516 ? 14.916 37.374 10.924 1.00 40.31 516 TYR A N 1
ATOM 4060 C CA . TYR A 1 516 ? 13.559 36.971 11.339 1.00 40.31 516 TYR A CA 1
ATOM 4061 C C . TYR A 1 516 ? 13.204 37.287 12.815 1.00 40.31 516 TYR A C 1
ATOM 4063 O O . TYR A 1 516 ? 12.264 36.703 13.353 1.00 40.31 516 TYR A O 1
ATOM 4071 N N . GLN A 1 517 ? 13.926 38.186 13.495 1.00 43.97 517 GLN A N 1
ATOM 4072 C CA . GLN A 1 517 ? 13.728 38.479 14.925 1.00 43.97 517 GLN A CA 1
ATOM 4073 C C . GLN A 1 517 ? 13.208 39.887 15.253 1.00 43.97 517 GLN A C 1
ATOM 4075 O O . GLN A 1 517 ? 12.818 40.113 16.394 1.00 43.97 517 GLN A O 1
ATOM 4080 N N . ASN A 1 518 ? 13.081 40.797 14.280 1.00 55.47 518 ASN A N 1
ATOM 4081 C CA . ASN A 1 518 ? 12.614 42.166 14.539 1.00 55.47 518 ASN A CA 1
ATOM 4082 C C . ASN A 1 518 ? 11.262 42.442 13.859 1.00 55.47 518 ASN A C 1
ATOM 4084 O O . ASN A 1 518 ? 11.206 42.953 12.739 1.00 55.47 518 ASN A O 1
ATOM 4088 N N . ILE A 1 519 ? 10.167 42.081 14.538 1.00 73.38 519 ILE A N 1
ATOM 4089 C CA . ILE A 1 519 ? 8.788 42.343 14.092 1.00 73.38 519 ILE A CA 1
ATOM 4090 C C . ILE A 1 519 ? 8.190 43.546 14.829 1.00 73.38 519 ILE A C 1
ATOM 4092 O O . ILE A 1 519 ? 8.322 43.661 16.045 1.00 73.38 519 ILE A O 1
ATOM 4096 N N . VAL A 1 520 ? 7.475 44.412 14.111 1.00 80.94 520 VAL A N 1
ATOM 4097 C CA . VAL A 1 520 ? 6.698 45.511 14.704 1.00 80.94 520 VAL A CA 1
ATOM 4098 C C . VAL A 1 520 ? 5.238 45.084 14.765 1.00 80.94 520 VAL A C 1
ATOM 4100 O O . VAL A 1 520 ? 4.621 44.817 13.736 1.00 80.94 520 VAL A O 1
ATOM 4103 N N . ARG A 1 521 ? 4.667 45.003 15.971 1.00 89.69 521 ARG A N 1
ATOM 4104 C CA . ARG A 1 521 ? 3.243 44.700 16.172 1.00 89.69 521 ARG A CA 1
ATOM 4105 C C . ARG A 1 521 ? 2.484 45.979 16.500 1.00 89.69 521 ARG A C 1
ATOM 4107 O O . ARG A 1 521 ? 2.546 46.449 17.631 1.00 89.69 521 ARG A O 1
ATOM 4114 N N . ALA A 1 522 ? 1.733 46.500 15.536 1.00 88.81 522 ALA A N 1
ATOM 4115 C CA . ALA A 1 522 ? 0.905 47.688 15.721 1.00 88.81 522 ALA A CA 1
ATOM 4116 C C . ALA A 1 522 ? -0.572 47.291 15.891 1.00 88.81 522 ALA A C 1
ATOM 4118 O O . ALA A 1 522 ? -1.081 46.452 15.144 1.00 88.81 522 ALA A O 1
ATOM 4119 N N . VAL A 1 523 ? -1.249 47.870 16.889 1.00 91.75 523 VAL A N 1
ATOM 4120 C CA . VAL A 1 523 ? -2.622 47.515 17.300 1.00 91.75 523 VAL A CA 1
ATOM 4121 C C . VAL A 1 523 ? -3.574 48.679 17.049 1.00 91.75 523 VAL A C 1
ATOM 4123 O O . VAL A 1 523 ? -3.215 49.833 17.272 1.00 91.75 523 VAL A O 1
ATOM 4126 N N . SER A 1 524 ? -4.800 48.390 16.615 1.00 94.00 524 SER A N 1
ATOM 4127 C CA . SER A 1 524 ? -5.818 49.406 16.353 1.00 94.00 524 SER A CA 1
ATOM 4128 C C . SER A 1 524 ? -6.441 50.010 17.616 1.00 94.00 524 SER A C 1
ATOM 4130 O O . SER A 1 524 ? -6.302 49.505 18.736 1.00 94.00 524 SER A O 1
ATOM 4132 N N . ASN A 1 525 ? -7.210 51.081 17.429 1.00 90.88 525 ASN A N 1
ATOM 4133 C CA . ASN A 1 525 ? -8.252 51.484 18.373 1.00 90.88 525 ASN A CA 1
ATOM 4134 C C . ASN A 1 525 ? -9.289 50.352 18.570 1.00 90.88 525 ASN A C 1
ATOM 4136 O O . ASN A 1 525 ? -9.482 49.547 17.649 1.00 90.88 525 ASN A O 1
ATOM 4140 N N . PRO A 1 526 ? -9.954 50.282 19.737 1.00 89.38 526 PRO A N 1
ATOM 4141 C CA . PRO A 1 526 ? -11.127 49.433 19.933 1.00 89.38 526 PRO A CA 1
ATOM 4142 C C . PRO A 1 526 ? -12.333 49.936 19.137 1.00 89.38 526 PRO A C 1
ATOM 4144 O O . PRO A 1 526 ? -12.503 51.142 18.935 1.00 89.38 526 PRO A O 1
ATOM 4147 N N . VAL A 1 527 ? -13.157 48.990 18.689 1.00 89.94 527 VAL A N 1
ATOM 4148 C CA . VAL A 1 527 ? -14.452 49.212 18.040 1.00 89.94 527 VAL A CA 1
ATOM 4149 C C . VAL A 1 527 ? -15.481 48.315 18.718 1.00 89.94 527 VAL A C 1
ATOM 4151 O O . VAL A 1 527 ? -15.328 47.099 18.701 1.00 89.94 527 VAL A O 1
ATOM 4154 N N . GLU A 1 528 ? -16.518 48.898 19.309 1.00 90.38 528 GLU A N 1
ATOM 4155 C CA . GLU A 1 528 ? -17.630 48.139 19.890 1.00 90.38 528 GLU A CA 1
ATOM 4156 C C . GLU A 1 528 ? -18.663 47.802 18.811 1.00 90.38 528 GLU A C 1
ATOM 4158 O O . GLU A 1 528 ? -19.014 48.664 18.009 1.00 90.38 528 GLU A O 1
ATOM 4163 N N . ILE A 1 529 ? -19.145 46.563 18.780 1.00 88.81 529 ILE A N 1
ATOM 4164 C CA . ILE A 1 529 ? -20.276 46.130 17.952 1.00 88.81 529 ILE A CA 1
ATOM 4165 C C . ILE A 1 529 ? -21.304 45.406 18.823 1.00 88.81 529 ILE A C 1
ATOM 4167 O O . ILE A 1 529 ? -20.940 44.769 19.801 1.00 88.81 529 ILE A O 1
ATOM 4171 N N . GLU A 1 530 ? -22.580 45.461 18.466 1.00 88.00 530 GLU A N 1
ATOM 4172 C CA . GLU A 1 530 ? -23.654 44.729 19.138 1.00 88.00 530 GLU A CA 1
ATOM 4173 C C . GLU A 1 530 ? -24.186 43.613 18.235 1.00 88.00 530 GLU A C 1
ATOM 4175 O O . GLU A 1 530 ? -24.541 43.858 17.082 1.00 88.00 530 GLU A O 1
ATOM 4180 N N . ILE A 1 531 ? -24.256 42.393 18.763 1.00 87.69 531 ILE A N 1
ATOM 4181 C CA . ILE A 1 531 ? -24.888 41.243 18.119 1.00 87.69 531 ILE A CA 1
ATOM 4182 C C . ILE A 1 531 ? -26.275 41.036 18.731 1.00 87.69 531 ILE A C 1
ATOM 4184 O O . ILE A 1 531 ? -26.395 40.691 19.909 1.00 87.69 531 ILE A O 1
ATOM 4188 N N . VAL A 1 532 ? -27.334 41.225 17.946 1.00 82.69 532 VAL A N 1
ATOM 4189 C CA . VAL A 1 532 ? -28.720 41.058 18.407 1.00 82.69 532 VAL A CA 1
ATOM 4190 C C . VAL A 1 532 ? -29.266 39.661 18.065 1.00 82.69 532 VAL A C 1
ATOM 4192 O O . VAL A 1 532 ? -29.036 39.160 16.961 1.00 82.69 532 VAL A O 1
ATOM 4195 N N . PRO A 1 533 ? -30.000 38.999 18.979 1.00 74.19 533 PRO A N 1
ATOM 4196 C CA . PRO A 1 533 ? -30.599 37.691 18.718 1.00 74.19 533 PRO A CA 1
ATOM 4197 C C . PRO A 1 533 ? -31.790 37.802 17.750 1.00 74.19 533 PRO A C 1
ATOM 4199 O O . PRO A 1 533 ? -32.589 38.737 17.832 1.00 74.19 533 PRO A O 1
ATOM 4202 N N . VAL A 1 534 ? -31.933 36.826 16.848 1.00 62.75 534 VAL A N 1
ATOM 4203 C CA . VAL A 1 534 ? -32.995 36.806 15.826 1.00 62.75 534 VAL A CA 1
ATOM 4204 C C . VAL A 1 534 ? -34.374 36.648 16.487 1.00 62.75 534 VAL A C 1
ATOM 4206 O O . VAL A 1 534 ? -34.596 35.745 17.297 1.00 62.75 534 VAL A O 1
ATOM 4209 N N . LYS A 1 535 ? -35.335 37.522 16.151 1.00 45.44 535 LYS A N 1
ATOM 4210 C CA . LYS A 1 535 ? -36.726 37.430 16.639 1.00 45.44 535 LYS A CA 1
ATOM 4211 C C . LYS A 1 535 ? -37.431 36.206 16.040 1.00 45.44 535 LYS A C 1
ATOM 4213 O O . LYS A 1 535 ? -37.660 36.146 14.835 1.00 45.44 535 LYS A O 1
ATOM 4218 N N . ALA A 1 536 ? -37.842 35.274 16.899 1.00 36.16 536 ALA A N 1
ATOM 4219 C CA . ALA A 1 536 ? -38.573 34.068 16.520 1.00 36.16 536 ALA A CA 1
ATOM 4220 C C . ALA A 1 536 ? -39.942 34.378 15.877 1.00 36.16 536 ALA A C 1
ATOM 4222 O O . ALA A 1 536 ? -40.759 35.105 16.448 1.00 36.16 536 ALA A O 1
ATOM 4223 N N . LYS A 1 537 ? -40.215 33.773 14.712 1.00 32.53 537 LYS A N 1
ATOM 4224 C CA . LYS A 1 537 ? -41.576 33.597 14.180 1.00 32.53 537 LYS A CA 1
ATOM 4225 C C . LYS A 1 537 ? -42.194 32.327 14.769 1.00 32.53 537 LYS A C 1
ATOM 4227 O O . LYS A 1 537 ? -41.543 31.296 14.884 1.00 32.53 537 LYS A O 1
ATOM 4232 N N . THR A 1 538 ? -43.453 32.449 15.163 1.00 31.12 538 THR A N 1
ATOM 4233 C CA . THR A 1 538 ? -44.202 31.529 16.021 1.00 31.12 538 THR A CA 1
ATOM 4234 C C . THR A 1 538 ? -44.651 30.234 15.320 1.00 31.12 538 THR A C 1
ATOM 4236 O O . THR A 1 538 ? -45.283 30.292 14.272 1.00 31.12 538 THR A O 1
ATOM 4239 N N . ALA A 1 539 ? -44.334 29.114 15.982 1.00 33.66 539 ALA A N 1
ATOM 4240 C CA . ALA A 1 539 ? -44.956 27.781 16.090 1.00 33.66 539 ALA A CA 1
ATOM 4241 C C . ALA A 1 539 ? -45.791 27.156 14.946 1.00 33.66 539 ALA A C 1
ATOM 4243 O O . ALA A 1 539 ? -46.899 27.609 14.674 1.00 33.66 539 ALA A O 1
ATOM 4244 N N . VAL A 1 540 ? -45.346 25.971 14.489 1.00 28.42 540 VAL A N 1
ATOM 4245 C CA . VAL A 1 540 ? -46.166 24.740 14.365 1.00 28.42 540 VAL A CA 1
ATOM 4246 C C . VAL A 1 540 ? -45.307 23.534 14.806 1.00 28.42 540 VAL A C 1
ATOM 4248 O O . VAL A 1 540 ? -44.098 23.530 14.595 1.00 28.42 540 VAL A O 1
ATOM 4251 N N . GLU A 1 541 ? -45.934 22.578 15.494 1.00 32.47 541 GLU A N 1
ATOM 4252 C CA . GLU A 1 541 ? -45.360 21.450 16.246 1.00 32.47 541 GLU A CA 1
ATOM 4253 C C . GLU A 1 541 ? -44.779 20.277 15.412 1.00 32.47 541 GLU A C 1
ATOM 4255 O O . GLU A 1 541 ? -45.202 20.031 14.285 1.00 32.47 541 GLU A O 1
ATOM 4260 N N . VAL A 1 542 ? -43.948 19.483 16.119 1.00 29.69 542 VAL A N 1
ATOM 4261 C CA . VAL A 1 542 ? -43.677 18.021 16.045 1.00 29.69 542 VAL A CA 1
ATOM 4262 C C . VAL A 1 542 ? -42.287 17.547 15.536 1.00 29.69 542 VAL A C 1
ATOM 4264 O O . VAL A 1 542 ? -41.918 17.718 14.383 1.00 29.69 542 VAL A O 1
ATOM 4267 N N . GLU A 1 543 ? -41.609 16.858 16.473 1.00 25.56 543 GLU A N 1
ATOM 4268 C CA . GLU A 1 543 ? -40.606 15.764 16.412 1.00 25.56 543 GLU A CA 1
ATOM 4269 C C . GLU A 1 543 ? -39.089 15.973 16.161 1.00 25.56 543 GLU A C 1
ATOM 4271 O O . GLU A 1 543 ? -38.602 16.285 15.083 1.00 25.56 543 GLU A O 1
ATOM 4276 N N . ALA A 1 544 ? -38.367 15.696 17.259 1.00 31.19 544 ALA A N 1
ATOM 4277 C CA . ALA A 1 544 ? -37.056 15.078 17.469 1.00 31.19 544 ALA A CA 1
ATOM 4278 C C . ALA A 1 544 ? -36.087 14.823 16.290 1.00 31.19 544 ALA A C 1
ATOM 4280 O O . ALA A 1 544 ? -36.254 13.891 15.514 1.00 31.19 544 ALA A O 1
ATOM 4281 N N . GLY A 1 545 ? -34.927 15.491 16.386 1.00 37.28 545 GLY A N 1
ATOM 4282 C CA . GLY A 1 545 ? -33.614 14.850 16.230 1.00 37.28 545 GLY A CA 1
ATOM 4283 C C . GLY A 1 545 ? -32.910 15.017 14.882 1.00 37.28 545 GLY A C 1
ATOM 4284 O O . GLY A 1 545 ? -32.822 14.061 14.123 1.00 37.28 545 GLY A O 1
ATOM 4285 N N . GLU A 1 546 ? -32.291 16.176 14.632 1.00 32.88 546 GLU A N 1
ATOM 4286 C CA . GLU A 1 546 ? -31.246 16.313 13.604 1.00 32.88 546 GLU A CA 1
ATOM 4287 C C . GLU A 1 546 ? -29.942 16.839 14.222 1.00 32.88 546 GLU A C 1
ATOM 4289 O O . GLU A 1 546 ? -29.905 17.905 14.838 1.00 32.88 546 GLU A O 1
ATOM 4294 N N . GLU A 1 547 ? -28.863 16.066 14.059 1.00 37.59 547 GLU A N 1
ATOM 4295 C CA . GLU A 1 547 ? -27.484 16.511 14.273 1.00 37.59 547 GLU A CA 1
ATOM 4296 C C . GLU A 1 547 ? -27.177 17.707 13.358 1.00 37.59 547 GLU A C 1
ATOM 4298 O O . GLU A 1 547 ? -27.493 17.693 12.167 1.00 37.59 547 GLU A O 1
ATOM 4303 N N . ALA A 1 548 ? -26.534 18.743 13.899 1.00 35.75 548 ALA A N 1
ATOM 4304 C CA . ALA A 1 548 ? -26.170 19.938 13.147 1.00 35.75 548 ALA A CA 1
ATOM 4305 C C . ALA A 1 548 ? -25.260 19.595 11.946 1.00 35.75 548 ALA A C 1
ATOM 4307 O O . ALA A 1 548 ? -24.128 19.136 12.110 1.00 35.75 548 ALA A O 1
ATOM 4308 N N . LEU A 1 549 ? -25.757 19.841 10.731 1.00 49.44 549 LEU A N 1
ATOM 4309 C CA . LEU A 1 549 ? -25.036 19.648 9.471 1.00 49.44 549 LEU A CA 1
ATOM 4310 C C . LEU A 1 549 ? -23.840 20.608 9.377 1.00 49.44 549 LEU A C 1
ATOM 4312 O O . LEU A 1 549 ? -24.013 21.820 9.255 1.00 49.44 549 LEU A O 1
ATOM 4316 N N . THR A 1 550 ? -22.616 20.078 9.415 1.00 54.78 550 THR A N 1
ATOM 4317 C CA . THR A 1 550 ? -21.389 20.856 9.178 1.00 54.78 550 THR A CA 1
ATOM 4318 C C . THR A 1 550 ? -21.098 20.980 7.676 1.00 54.78 550 THR A C 1
ATOM 4320 O O . THR A 1 550 ? -21.488 20.118 6.890 1.00 54.78 550 THR A O 1
ATOM 4323 N N . ALA A 1 551 ? -20.352 22.013 7.259 1.00 58.81 551 ALA A N 1
ATOM 4324 C CA . ALA A 1 551 ? -19.943 22.222 5.857 1.00 58.81 551 ALA A CA 1
ATOM 4325 C C . ALA A 1 551 ? -19.055 21.095 5.273 1.00 58.81 551 ALA A C 1
ATOM 4327 O O . ALA A 1 551 ? -18.785 21.055 4.076 1.00 58.81 551 ALA A O 1
ATOM 4328 N N . GLU A 1 552 ? -18.599 20.164 6.113 1.00 73.06 552 GLU A N 1
ATOM 4329 C CA . GLU A 1 552 ? -17.795 18.999 5.727 1.00 73.06 552 GLU A CA 1
ATOM 4330 C C . GLU A 1 552 ? -18.654 17.792 5.299 1.00 73.06 552 GLU A C 1
ATOM 4332 O O . GLU A 1 552 ? -18.134 16.806 4.759 1.00 73.06 552 GLU A O 1
ATOM 4337 N N . LYS A 1 553 ? -19.971 17.850 5.537 1.00 84.81 553 LYS A N 1
ATOM 4338 C CA . LYS A 1 553 ? -20.929 16.777 5.253 1.00 84.81 553 LYS A CA 1
ATOM 4339 C C . LYS A 1 553 ? -21.837 17.138 4.080 1.00 84.81 553 LYS A C 1
ATOM 4341 O O . LYS A 1 553 ? -22.264 18.275 3.918 1.00 84.81 553 LYS A O 1
ATOM 4346 N N . LEU A 1 554 ? -22.136 16.134 3.266 1.00 89.56 554 LEU A N 1
ATOM 4347 C CA . LEU A 1 554 ? -23.092 16.180 2.170 1.00 89.56 554 LEU A CA 1
ATOM 4348 C C . LEU A 1 554 ? -24.199 15.164 2.448 1.00 89.56 554 LEU A C 1
ATOM 4350 O O . LEU A 1 554 ? -23.925 13.970 2.540 1.00 89.56 554 LEU A O 1
ATOM 4354 N N . VAL A 1 555 ? -25.442 15.619 2.542 1.00 92.62 555 VAL A N 1
ATOM 4355 C CA . VAL A 1 555 ? -26.608 14.748 2.718 1.00 92.62 555 VAL A CA 1
ATOM 4356 C C . VAL A 1 555 ? -27.319 14.545 1.394 1.00 92.62 555 VAL A C 1
ATOM 4358 O O . VAL A 1 555 ? -27.822 15.494 0.806 1.00 92.62 555 VAL A O 1
ATOM 4361 N N . LEU A 1 556 ? -27.419 13.304 0.938 1.00 94.56 556 LEU A N 1
ATOM 4362 C CA . LEU A 1 556 ? -28.313 12.927 -0.149 1.00 94.56 556 LEU A CA 1
ATOM 4363 C C . LEU A 1 556 ? -29.661 12.544 0.455 1.00 94.56 556 LEU A C 1
ATOM 4365 O O . LEU A 1 556 ? -29.724 11.603 1.241 1.00 94.56 556 LEU A O 1
ATOM 4369 N N . LYS A 1 557 ? -30.729 13.258 0.106 1.00 96.19 557 LYS A N 1
ATOM 4370 C CA . LYS A 1 557 ? -32.103 12.923 0.494 1.00 96.19 557 LYS A CA 1
ATOM 4371 C C . LYS A 1 557 ? -32.799 12.274 -0.697 1.00 96.19 557 LYS A C 1
ATOM 4373 O O . LYS A 1 557 ? -33.024 12.925 -1.707 1.00 96.19 557 LYS A O 1
ATOM 4378 N N . LEU A 1 558 ? -33.098 10.990 -0.589 1.00 97.44 558 LEU A N 1
ATOM 4379 C CA . LEU A 1 558 ? -33.631 10.170 -1.667 1.00 97.44 558 LEU A CA 1
ATOM 4380 C C . LEU A 1 558 ? -35.141 10.021 -1.514 1.00 97.44 558 LEU A C 1
ATOM 4382 O O . LEU A 1 558 ? -35.617 9.516 -0.494 1.00 97.44 558 LEU A O 1
ATOM 4386 N N . VAL A 1 559 ? -35.885 10.426 -2.537 1.00 96.44 559 VAL A N 1
ATOM 4387 C CA . VAL A 1 559 ? -37.349 10.332 -2.587 1.00 96.44 559 VAL A CA 1
ATOM 4388 C C . VAL A 1 559 ? -37.799 9.593 -3.845 1.00 96.44 559 VAL A C 1
ATOM 4390 O O . VAL A 1 559 ? -37.059 9.520 -4.818 1.00 96.44 559 VAL A O 1
ATOM 4393 N N . ASP A 1 560 ? -38.987 8.999 -3.835 1.00 93.19 560 ASP A N 1
ATOM 4394 C CA . ASP A 1 560 ? -39.614 8.453 -5.042 1.00 93.19 560 ASP A CA 1
ATOM 4395 C C . ASP A 1 560 ? -40.454 9.520 -5.768 1.00 93.19 560 ASP A C 1
ATOM 4397 O O . ASP A 1 560 ? -40.628 10.632 -5.273 1.00 93.19 560 ASP A O 1
ATOM 4401 N N . ASN A 1 561 ? -41.035 9.177 -6.923 1.00 88.62 561 ASN A N 1
ATOM 4402 C CA . ASN A 1 561 ? -41.886 10.086 -7.711 1.00 88.62 561 ASN A CA 1
ATOM 4403 C C . ASN A 1 561 ? -43.132 10.616 -6.970 1.00 88.62 561 ASN A C 1
ATOM 4405 O O . ASN A 1 561 ? -43.796 11.525 -7.462 1.00 88.62 561 ASN A O 1
ATOM 4409 N N . SER A 1 562 ? -43.478 10.053 -5.809 1.00 88.62 562 SER A N 1
ATOM 4410 C CA . SER A 1 562 ? -44.553 10.551 -4.940 1.00 88.62 562 SER A CA 1
ATOM 4411 C C . SER A 1 562 ? -44.045 11.434 -3.793 1.00 88.62 562 SER A C 1
ATOM 4413 O O . SER A 1 562 ? -44.827 11.811 -2.923 1.00 88.62 562 SER A O 1
ATOM 4415 N N . GLY A 1 563 ? -42.747 11.754 -3.772 1.00 88.31 563 GLY A N 1
ATOM 4416 C CA . GLY A 1 563 ? -42.092 12.533 -2.722 1.00 88.31 563 GLY A CA 1
ATOM 4417 C C . GLY A 1 563 ? -41.849 11.750 -1.430 1.00 88.31 563 GLY A C 1
ATOM 4418 O O . GLY A 1 563 ? -41.484 12.347 -0.417 1.00 88.31 563 GLY A O 1
ATOM 4419 N N . ARG A 1 564 ? -42.056 10.424 -1.425 1.00 93.38 564 ARG A N 1
ATOM 4420 C CA . ARG A 1 564 ? -41.847 9.596 -0.229 1.00 93.38 564 ARG A CA 1
ATOM 4421 C C . ARG A 1 564 ? -40.379 9.188 -0.114 1.00 93.38 564 ARG A C 1
ATOM 4423 O O . ARG A 1 564 ? -39.797 8.817 -1.134 1.00 93.38 564 ARG A O 1
ATOM 4430 N N . PRO A 1 565 ? -39.793 9.186 1.095 1.00 95.12 565 PRO A N 1
ATOM 4431 C CA . PRO A 1 565 ? -38.427 8.726 1.298 1.00 95.12 565 PRO A CA 1
ATOM 4432 C C . PRO A 1 565 ? -38.174 7.305 0.787 1.00 95.12 565 PRO A C 1
ATOM 4434 O O . PRO A 1 565 ? -39.032 6.424 0.894 1.00 95.12 565 PRO A O 1
ATOM 4437 N N . VAL A 1 566 ? -36.979 7.067 0.246 1.00 94.75 566 VAL A N 1
ATOM 4438 C CA . VAL A 1 566 ? -36.562 5.744 -0.233 1.00 94.75 566 VAL A CA 1
ATOM 4439 C C . VAL A 1 566 ? -35.453 5.192 0.646 1.00 94.75 566 VAL A C 1
ATOM 4441 O O . VAL A 1 566 ? -34.279 5.526 0.482 1.00 94.75 566 VAL A O 1
ATOM 4444 N N . ALA A 1 567 ? -35.831 4.295 1.550 1.00 93.50 567 ALA A N 1
ATOM 4445 C CA . ALA A 1 567 ? -34.902 3.526 2.364 1.00 93.50 567 ALA A CA 1
ATOM 4446 C C . ALA A 1 567 ? -34.224 2.401 1.564 1.00 93.50 567 ALA A C 1
ATOM 4448 O O . ALA A 1 567 ? -34.796 1.866 0.611 1.00 93.50 567 ALA A O 1
ATOM 4449 N N . GLY A 1 568 ? -33.005 2.025 1.960 1.00 89.56 568 GLY A N 1
ATOM 4450 C CA . GLY A 1 568 ? -32.297 0.870 1.398 1.00 89.56 568 GLY A CA 1
ATOM 4451 C C . GLY A 1 568 ? -31.651 1.080 0.022 1.00 89.56 568 GLY A C 1
ATOM 4452 O O . GLY A 1 568 ? -31.097 0.130 -0.527 1.00 89.56 568 GLY A O 1
ATOM 4453 N N . ALA A 1 569 ? -31.680 2.292 -0.540 1.00 92.62 569 ALA A N 1
ATOM 4454 C CA . ALA A 1 569 ? -30.978 2.609 -1.783 1.00 92.62 569 ALA A CA 1
ATOM 4455 C C . ALA A 1 569 ? -29.470 2.755 -1.530 1.00 92.62 569 ALA A C 1
ATOM 4457 O O . ALA A 1 569 ? -29.068 3.361 -0.536 1.00 92.62 569 ALA A O 1
ATOM 4458 N N . LYS A 1 570 ? -28.636 2.213 -2.422 1.00 92.81 570 LYS A N 1
ATOM 4459 C CA . LYS A 1 570 ? -27.170 2.272 -2.331 1.00 92.81 570 LYS A CA 1
ATOM 4460 C C . LYS A 1 570 ? -26.585 3.418 -3.138 1.00 92.81 570 LYS A C 1
ATOM 4462 O O . LYS A 1 570 ? -27.123 3.712 -4.197 1.00 92.81 570 LYS A O 1
ATOM 4467 N N . VAL A 1 571 ? -25.461 3.990 -2.700 1.00 93.12 571 VAL A N 1
ATOM 4468 C CA . VAL A 1 571 ? -24.664 4.978 -3.444 1.00 93.12 571 VAL A CA 1
ATOM 4469 C C . VAL A 1 571 ? -23.230 4.507 -3.689 1.00 93.12 571 VAL A C 1
ATOM 4471 O O . VAL A 1 571 ? -22.585 3.930 -2.817 1.00 93.12 571 VAL A O 1
ATOM 4474 N N . GLY A 1 572 ? -22.686 4.800 -4.872 1.00 90.12 572 GLY A N 1
ATOM 4475 C CA . GLY A 1 572 ? -21.301 4.486 -5.219 1.00 90.12 572 GLY A CA 1
ATOM 4476 C C . GLY A 1 572 ? -20.651 5.490 -6.165 1.00 90.12 572 GLY A C 1
ATOM 4477 O O . GLY A 1 572 ? -21.314 6.170 -6.941 1.00 90.12 572 GLY A O 1
ATOM 4478 N N . THR A 1 573 ? -19.319 5.544 -6.106 1.00 87.69 573 THR A N 1
ATOM 4479 C CA . THR A 1 573 ? -18.454 6.340 -7.006 1.00 87.69 573 THR A CA 1
ATOM 4480 C C . THR A 1 573 ? -17.818 5.506 -8.123 1.00 87.69 573 THR A C 1
ATOM 4482 O O . THR A 1 573 ? -17.199 6.044 -9.037 1.00 87.69 573 THR A O 1
ATOM 4485 N N . SER A 1 574 ? -17.937 4.181 -8.037 1.00 84.75 574 SER A N 1
ATOM 4486 C CA . SER A 1 574 ? -17.608 3.224 -9.092 1.00 84.75 574 SER A CA 1
ATOM 4487 C C . SER A 1 574 ? -18.403 1.953 -8.817 1.00 84.75 574 SER A C 1
ATOM 4489 O O . SER A 1 574 ? -18.279 1.389 -7.733 1.00 84.75 574 SER A O 1
ATOM 4491 N N . VAL A 1 575 ? -19.165 1.475 -9.792 1.00 85.56 575 VAL A N 1
ATOM 4492 C CA . VAL A 1 575 ? -19.913 0.219 -9.731 1.00 85.56 575 VAL A CA 1
ATOM 4493 C C . VAL A 1 575 ? -19.496 -0.652 -10.906 1.00 85.56 575 VAL A C 1
ATOM 4495 O O . VAL A 1 575 ? -19.432 -0.191 -12.046 1.00 85.56 575 VAL A O 1
ATOM 4498 N N . ARG A 1 576 ? -19.123 -1.901 -10.621 1.00 82.62 576 ARG A N 1
ATOM 4499 C CA . ARG A 1 576 ? -18.582 -2.820 -11.631 1.00 82.62 576 ARG A CA 1
ATOM 4500 C C . ARG A 1 576 ? -19.423 -4.080 -11.753 1.00 82.62 576 ARG A C 1
ATOM 4502 O O . ARG A 1 576 ? -19.917 -4.582 -10.745 1.00 82.62 576 ARG A O 1
ATOM 4509 N N . THR A 1 577 ? -19.496 -4.610 -12.969 1.00 76.38 577 THR A N 1
ATOM 4510 C CA . THR A 1 577 ? -20.082 -5.916 -13.299 1.00 76.38 577 THR A CA 1
ATOM 4511 C C . THR A 1 577 ? -19.147 -6.721 -14.227 1.00 76.38 577 THR A C 1
ATOM 4513 O O . THR A 1 577 ? -18.247 -6.144 -14.850 1.00 76.38 577 THR A O 1
ATOM 4516 N N . ARG A 1 578 ? -19.301 -8.055 -14.266 1.00 70.06 578 ARG A N 1
ATOM 4517 C CA . ARG A 1 578 ? -18.533 -8.991 -15.114 1.00 70.06 578 ARG A CA 1
ATOM 4518 C C . ARG A 1 578 ? -19.417 -10.157 -15.590 1.00 70.06 578 ARG A C 1
ATOM 4520 O O . ARG A 1 578 ? -20.112 -10.711 -14.750 1.00 70.06 578 ARG A O 1
ATOM 4527 N N . ASP A 1 579 ? -19.323 -10.503 -16.884 1.00 59.84 579 ASP A N 1
ATOM 4528 C CA . ASP A 1 579 ? -19.938 -11.622 -17.651 1.00 59.84 579 ASP A CA 1
ATOM 4529 C C . ASP A 1 579 ? -21.185 -12.359 -17.090 1.00 59.84 579 ASP A C 1
ATOM 4531 O O . ASP A 1 579 ? -21.160 -12.977 -16.028 1.00 59.84 579 ASP A O 1
ATOM 4535 N N . GLU A 1 580 ? -22.235 -12.437 -17.925 1.00 55.19 580 GLU A N 1
ATOM 4536 C CA . GLU A 1 580 ? -23.554 -13.079 -17.726 1.00 55.19 580 GLU A CA 1
ATOM 4537 C C . GLU A 1 580 ? -23.542 -14.606 -17.440 1.00 55.19 580 GLU A C 1
ATOM 4539 O O . GLU A 1 580 ? -23.955 -15.441 -18.252 1.00 55.19 580 GLU A O 1
ATOM 4544 N N . GLN A 1 581 ? -23.081 -15.019 -16.268 1.00 41.09 581 GLN A N 1
ATOM 4545 C CA . GLN A 1 581 ? -23.665 -16.129 -15.503 1.00 41.09 581 GLN A CA 1
ATOM 4546 C C . GLN A 1 581 ? -23.605 -15.659 -14.047 1.00 41.09 581 GLN A C 1
ATOM 4548 O O . GLN A 1 581 ? -22.578 -15.792 -13.396 1.00 41.09 581 GLN A O 1
ATOM 4553 N N . VAL A 1 582 ? -24.615 -15.002 -13.487 1.00 36.88 582 VAL A N 1
ATOM 4554 C CA . VAL A 1 582 ? -26.008 -15.431 -13.321 1.00 36.88 582 VAL A CA 1
ATOM 4555 C C . VAL A 1 582 ? -26.856 -14.160 -13.130 1.00 36.88 582 VAL A C 1
ATOM 4557 O O . VAL A 1 582 ? -26.391 -13.235 -12.469 1.00 36.88 582 VAL A O 1
ATOM 4560 N N . LEU A 1 583 ? -28.091 -14.115 -13.645 1.00 34.75 583 LEU A N 1
ATOM 4561 C CA . LEU A 1 583 ? -29.152 -13.214 -13.154 1.00 34.75 583 LEU A CA 1
ATOM 4562 C C . LEU A 1 583 ? -29.075 -13.117 -11.613 1.00 34.75 583 LEU A C 1
ATOM 4564 O O . LEU A 1 583 ? -29.276 -14.133 -10.955 1.00 34.75 583 LEU A O 1
ATOM 4568 N N . ASN A 1 584 ? -28.765 -11.933 -11.061 1.00 39.72 584 ASN A N 1
ATOM 4569 C CA . ASN A 1 584 ? -28.196 -11.656 -9.715 1.00 39.72 584 ASN A CA 1
ATOM 4570 C C . ASN A 1 584 ? -26.682 -11.328 -9.710 1.00 39.72 584 ASN A C 1
ATOM 4572 O O . ASN A 1 584 ? -25.991 -11.616 -8.724 1.00 39.72 584 ASN A O 1
ATOM 4576 N N . SER A 1 585 ? -26.139 -10.722 -10.771 1.00 48.75 585 SER A N 1
ATOM 4577 C CA . SER A 1 585 ? -24.766 -10.212 -10.785 1.00 48.75 585 SER A CA 1
ATOM 4578 C C . SER A 1 585 ? -24.589 -9.216 -9.628 1.00 48.75 585 SER A C 1
ATOM 4580 O O . SER A 1 585 ? -25.212 -8.159 -9.565 1.00 48.75 585 SER A O 1
ATOM 4582 N N . LYS A 1 586 ? -23.772 -9.589 -8.634 1.00 58.09 586 LYS A N 1
ATOM 4583 C CA . LYS A 1 586 ? -23.512 -8.753 -7.459 1.00 58.09 586 LYS A CA 1
ATOM 4584 C C . LYS A 1 586 ? -22.783 -7.498 -7.931 1.00 58.09 586 LYS A C 1
ATOM 4586 O O . LYS A 1 586 ? -21.585 -7.557 -8.198 1.00 58.09 586 LYS A O 1
ATOM 4591 N N . LEU A 1 587 ? -23.500 -6.380 -8.028 1.00 72.62 587 LEU A N 1
ATOM 4592 C CA . LEU A 1 587 ? -22.909 -5.078 -8.313 1.00 72.62 587 LEU A CA 1
ATOM 4593 C C . LEU A 1 587 ? -21.768 -4.828 -7.320 1.00 72.62 587 LEU A C 1
ATOM 4595 O O . LEU A 1 587 ? -21.957 -4.856 -6.099 1.00 72.62 587 LEU A O 1
ATOM 4599 N N . TYR A 1 588 ? -20.559 -4.620 -7.838 1.00 73.31 588 TYR A N 1
ATOM 4600 C CA . TYR A 1 588 ? -19.400 -4.311 -7.011 1.00 73.31 588 TYR A CA 1
ATOM 4601 C C . TYR A 1 588 ? -19.349 -2.808 -6.779 1.00 73.31 588 TYR A C 1
ATOM 4603 O O . TYR A 1 588 ? -18.791 -2.065 -7.587 1.00 73.31 588 TYR A O 1
ATOM 4611 N N . TRP A 1 589 ? -19.951 -2.376 -5.674 1.00 82.62 589 TRP A N 1
ATOM 4612 C CA . TRP A 1 589 ? -19.985 -0.985 -5.242 1.00 82.62 589 TRP A CA 1
ATOM 4613 C C . TRP A 1 589 ? -18.644 -0.559 -4.640 1.00 82.62 589 TRP A C 1
ATOM 4615 O O . TRP A 1 589 ? -18.066 -1.248 -3.800 1.00 82.62 589 TRP A O 1
ATOM 4625 N N . SER A 1 590 ? -18.155 0.603 -5.057 1.00 77.69 590 SER A N 1
ATOM 4626 C CA . SER A 1 590 ? -17.024 1.286 -4.446 1.00 77.69 590 SER A CA 1
ATOM 4627 C C . SER A 1 590 ? -17.441 2.686 -4.013 1.00 77.69 590 SER A C 1
ATOM 4629 O O . SER A 1 590 ? -17.775 3.555 -4.826 1.00 77.69 590 SER A O 1
ATOM 4631 N N . LEU A 1 591 ? -17.367 2.898 -2.706 1.00 78.25 591 LEU A N 1
ATOM 4632 C CA . LEU A 1 591 ? -17.416 4.185 -2.032 1.00 78.25 591 LEU A CA 1
ATOM 4633 C C . LEU A 1 591 ? -16.161 4.277 -1.149 1.00 78.25 591 LEU A C 1
ATOM 4635 O O . LEU A 1 591 ? -15.548 3.250 -0.843 1.00 78.25 591 LEU A O 1
ATOM 4639 N N . SER A 1 592 ? -15.716 5.481 -0.784 1.00 60.50 592 SER A N 1
ATOM 4640 C CA . SER A 1 592 ? -14.541 5.634 0.086 1.00 60.50 592 SER A CA 1
ATOM 4641 C C . SER A 1 592 ? -14.711 4.785 1.357 1.00 60.50 592 SER A C 1
ATOM 4643 O O . SER A 1 592 ? -15.798 4.720 1.925 1.00 60.50 592 SER A O 1
ATOM 4645 N N . SER A 1 593 ? -13.649 4.083 1.771 1.00 46.03 593 SER A N 1
ATOM 4646 C CA . SER A 1 593 ? -13.696 2.830 2.556 1.00 46.03 593 SER A CA 1
ATOM 4647 C C . SER A 1 593 ? -14.273 2.902 3.984 1.00 46.03 593 SER A C 1
ATOM 4649 O O . SER A 1 593 ? -14.072 1.976 4.761 1.00 46.03 593 SER A O 1
ATOM 4651 N N . LYS A 1 594 ? -14.923 4.005 4.368 1.00 56.84 594 LYS A N 1
ATOM 4652 C CA . LYS A 1 594 ? -15.524 4.247 5.687 1.00 56.84 594 LYS A CA 1
ATOM 4653 C C . LYS A 1 594 ? -16.840 5.053 5.628 1.00 56.84 594 LYS A C 1
ATOM 4655 O O . LYS A 1 594 ? -17.257 5.566 6.662 1.00 56.84 594 LYS A O 1
ATOM 4660 N N . GLU A 1 595 ? -17.433 5.291 4.457 1.00 69.56 595 GLU A N 1
ATOM 4661 C CA . GLU A 1 595 ? -18.720 6.005 4.341 1.00 69.56 595 GLU A CA 1
ATOM 4662 C C . GLU A 1 595 ? -19.897 5.023 4.363 1.00 69.56 595 GLU A C 1
ATOM 4664 O O . GLU A 1 595 ? -19.792 3.924 3.819 1.00 69.56 595 GLU A O 1
ATOM 4669 N N . LYS A 1 596 ? -21.019 5.422 4.978 1.00 77.19 596 LYS A N 1
ATOM 4670 C CA . LYS A 1 596 ? -22.271 4.663 4.874 1.00 77.19 596 LYS A CA 1
ATOM 4671 C C . LYS A 1 596 ? -22.805 4.837 3.455 1.00 77.19 596 LYS A C 1
ATOM 4673 O O . LYS A 1 596 ? -23.012 5.959 3.005 1.00 77.19 596 LYS A O 1
ATOM 4678 N N . ASP A 1 597 ? -23.022 3.728 2.764 1.00 83.75 597 ASP A N 1
ATOM 4679 C CA . ASP A 1 597 ? -23.397 3.696 1.352 1.00 83.75 597 ASP A CA 1
ATOM 4680 C C . ASP A 1 597 ? -24.881 3.391 1.125 1.00 83.75 597 ASP A C 1
ATOM 4682 O O . ASP A 1 597 ? -25.294 3.315 -0.021 1.00 83.75 597 ASP A O 1
ATOM 4686 N N . VAL A 1 598 ? -25.692 3.232 2.178 1.00 90.62 598 VAL A N 1
ATOM 4687 C CA . VAL A 1 598 ? -27.120 2.872 2.093 1.00 90.62 598 VAL A CA 1
ATOM 4688 C C . VAL A 1 598 ? -27.990 3.927 2.773 1.00 90.62 598 VAL A C 1
ATOM 4690 O O . VAL A 1 598 ? -27.665 4.362 3.880 1.00 90.62 598 VAL A O 1
ATOM 4693 N N . SER A 1 599 ? -29.118 4.294 2.157 1.00 93.44 599 SER A N 1
ATOM 4694 C CA . SER A 1 599 ? -30.086 5.228 2.739 1.00 93.44 599 SER A CA 1
ATOM 4695 C C . SER A 1 599 ? -30.834 4.653 3.940 1.00 93.44 599 SER A C 1
ATOM 4697 O O . SER A 1 599 ? -31.224 3.480 3.954 1.00 93.44 599 SER A O 1
ATOM 4699 N N . ASN A 1 600 ? -31.030 5.492 4.960 1.00 90.81 600 ASN A N 1
ATOM 4700 C CA . ASN A 1 600 ? -31.821 5.168 6.150 1.00 90.81 600 ASN A CA 1
ATOM 4701 C C . ASN A 1 600 ? -33.340 5.226 5.867 1.00 90.81 600 ASN A C 1
ATOM 4703 O O . ASN A 1 600 ? -33.757 5.432 4.728 1.00 90.81 600 ASN A O 1
ATOM 4707 N N . GLU A 1 601 ? -34.171 5.041 6.897 1.00 91.25 601 GLU A N 1
ATOM 4708 C CA . GLU A 1 601 ? -35.641 5.063 6.777 1.00 91.25 601 GLU A CA 1
ATOM 4709 C C . GLU A 1 601 ? -36.187 6.401 6.245 1.00 91.25 601 GLU A C 1
ATOM 4711 O O . GLU A 1 601 ? -37.145 6.409 5.474 1.00 91.25 601 GLU A O 1
ATOM 4716 N N . ASP A 1 602 ? -35.499 7.511 6.533 1.00 90.25 602 ASP A N 1
ATOM 4717 C CA . ASP A 1 602 ? -35.803 8.851 6.009 1.00 90.25 602 ASP A CA 1
ATOM 4718 C C . ASP A 1 602 ? -35.253 9.096 4.596 1.00 90.25 602 ASP A C 1
ATOM 4720 O O . ASP A 1 602 ? -35.267 10.226 4.096 1.00 90.25 602 ASP A O 1
ATOM 4724 N N . GLY A 1 603 ? -34.724 8.060 3.943 1.00 91.94 603 GLY A N 1
ATOM 4725 C CA . GLY A 1 603 ? -34.119 8.155 2.620 1.00 91.94 603 GLY A CA 1
ATOM 4726 C C . GLY A 1 603 ? -32.817 8.956 2.593 1.00 91.94 603 GLY A C 1
ATOM 4727 O O . GLY A 1 603 ? -32.388 9.371 1.523 1.00 91.94 603 GLY A O 1
ATOM 4728 N N . LYS A 1 604 ? -32.162 9.196 3.731 1.00 94.25 604 LYS A N 1
ATOM 4729 C CA . LYS A 1 604 ? -30.942 10.008 3.819 1.00 94.25 604 LYS A CA 1
ATOM 4730 C C . LYS A 1 604 ? -29.674 9.157 3.740 1.00 94.25 604 LYS A C 1
ATOM 4732 O O . LYS A 1 604 ? -29.567 8.121 4.396 1.00 94.25 604 LYS A O 1
ATOM 4737 N N . ILE A 1 605 ? -28.684 9.642 2.992 1.00 92.56 605 ILE A N 1
ATOM 4738 C CA . ILE A 1 605 ? -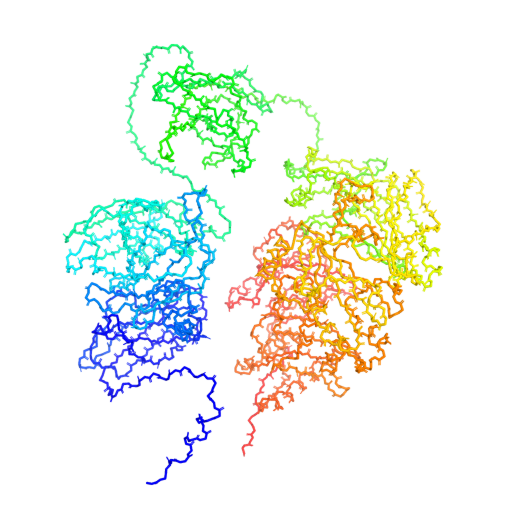27.291 9.175 3.012 1.00 92.56 605 ILE A CA 1
ATOM 4739 C C . ILE A 1 605 ? -26.400 10.360 3.366 1.00 92.56 605 ILE A C 1
ATOM 4741 O O . ILE A 1 605 ? -26.479 11.399 2.719 1.00 92.56 605 ILE A O 1
ATOM 4745 N N . VAL A 1 606 ? -25.534 10.209 4.366 1.00 90.12 606 VAL A N 1
ATOM 4746 C CA . VAL A 1 606 ? -24.588 11.256 4.774 1.00 90.12 606 VAL A CA 1
ATOM 4747 C C . VAL A 1 606 ? -23.190 10.869 4.312 1.00 90.12 606 VAL A C 1
ATOM 4749 O O . VAL A 1 606 ? -22.665 9.842 4.735 1.00 90.12 606 VAL A O 1
ATOM 4752 N N . LEU A 1 607 ? -22.594 11.705 3.466 1.00 88.56 607 LEU A N 1
ATOM 4753 C CA . LEU A 1 607 ? -21.266 11.524 2.893 1.00 88.56 607 LEU A CA 1
ATOM 4754 C C . LEU A 1 607 ? -20.301 12.608 3.385 1.00 88.56 607 LEU A C 1
ATOM 4756 O O . LEU A 1 607 ? -20.671 13.770 3.533 1.00 88.56 607 LEU A O 1
ATOM 4760 N N . THR A 1 608 ? -19.036 12.258 3.602 1.00 86.88 608 THR A N 1
ATOM 4761 C CA . THR A 1 608 ? -17.980 13.232 3.939 1.00 86.88 608 THR A CA 1
ATOM 4762 C C . THR A 1 608 ? -17.297 13.769 2.679 1.00 86.88 608 THR A C 1
ATOM 4764 O O . THR A 1 608 ? -16.737 12.996 1.894 1.00 86.88 608 THR A O 1
ATOM 4767 N N . ARG A 1 609 ? -17.268 15.097 2.507 1.00 82.75 609 ARG A N 1
ATOM 4768 C CA . ARG A 1 609 ? -16.732 15.762 1.303 1.00 82.75 609 ARG A CA 1
ATOM 4769 C C . ARG A 1 609 ? -15.254 15.465 1.048 1.00 82.75 609 ARG A C 1
ATOM 4771 O O . ARG A 1 609 ? -14.911 15.081 -0.065 1.00 82.75 609 ARG A O 1
ATOM 4778 N N . ASP A 1 610 ? -14.401 15.504 2.066 1.00 77.94 610 ASP A N 1
ATOM 4779 C CA . ASP A 1 610 ? -12.963 15.210 1.916 1.00 77.94 610 ASP A CA 1
ATOM 4780 C C . ASP A 1 610 ? -12.668 13.761 1.508 1.00 77.94 610 ASP A C 1
ATOM 4782 O O . ASP A 1 610 ? -11.660 13.474 0.859 1.00 77.94 610 ASP A O 1
ATOM 4786 N N . LYS A 1 611 ? -13.557 12.823 1.859 1.00 80.19 611 LYS A N 1
ATOM 4787 C CA . LYS A 1 611 ? -13.422 11.428 1.421 1.00 80.19 611 LYS A CA 1
ATOM 4788 C C . LYS A 1 611 ? -13.944 11.213 0.004 1.00 80.19 611 LYS A C 1
ATOM 4790 O O . LYS A 1 611 ? -13.477 10.300 -0.677 1.00 80.19 611 LYS A O 1
ATOM 4795 N N . LEU A 1 612 ? -14.906 12.026 -0.435 1.00 79.62 612 LEU A N 1
ATOM 4796 C CA . LEU A 1 612 ? -15.313 12.090 -1.835 1.00 79.62 612 LEU A CA 1
ATOM 4797 C C . LEU A 1 612 ? -14.225 12.772 -2.671 1.00 79.62 612 LEU A C 1
ATOM 4799 O O . LEU A 1 612 ? -13.929 12.304 -3.757 1.00 79.62 612 LEU A O 1
ATOM 4803 N N . PHE A 1 613 ? -13.550 13.799 -2.168 1.00 83.44 613 PHE A N 1
ATOM 4804 C CA . PHE A 1 613 ? -12.533 14.549 -2.905 1.00 83.44 613 PHE A CA 1
ATOM 4805 C C . PHE A 1 613 ? -11.170 14.491 -2.196 1.00 83.44 613 PHE A C 1
ATOM 4807 O O . PHE A 1 613 ? -10.786 15.455 -1.531 1.00 83.44 613 PHE A O 1
ATOM 4814 N N . PRO A 1 614 ? -10.402 13.388 -2.339 1.00 71.12 614 PRO A N 1
ATOM 4815 C CA . PRO A 1 614 ? -9.085 13.275 -1.712 1.00 71.12 614 PRO A CA 1
ATOM 4816 C C . PRO A 1 614 ? -8.128 14.370 -2.207 1.00 71.12 614 PRO A C 1
ATOM 4818 O O . PRO A 1 614 ? -8.321 14.942 -3.277 1.00 71.12 614 PRO A O 1
ATOM 4821 N N . GLN A 1 615 ? -7.041 14.632 -1.472 1.00 63.47 615 GLN A N 1
ATOM 4822 C CA . GLN A 1 615 ? -6.086 15.708 -1.799 1.00 63.47 615 GLN A CA 1
ATOM 4823 C C . GLN A 1 615 ? -5.480 15.622 -3.213 1.00 63.47 615 GLN A C 1
ATOM 4825 O O . GLN A 1 615 ? -5.069 16.642 -3.757 1.00 63.47 615 GLN A O 1
ATOM 4830 N N . SER A 1 616 ? -5.429 14.427 -3.808 1.00 65.81 616 SER A N 1
ATOM 4831 C CA . SER A 1 616 ? -4.963 14.183 -5.179 1.00 65.81 616 SER A CA 1
ATOM 4832 C C . SER A 1 616 ? -6.039 14.377 -6.259 1.00 65.81 616 SER A C 1
ATOM 4834 O O . SER A 1 616 ? -5.750 14.185 -7.440 1.00 65.81 616 SER A O 1
ATOM 4836 N N . TRP A 1 617 ? -7.278 14.710 -5.886 1.00 73.81 617 TRP A N 1
ATOM 4837 C CA . TRP A 1 617 ? -8.380 14.911 -6.824 1.00 73.81 617 TRP A CA 1
ATOM 4838 C C . TRP A 1 617 ? -8.187 16.189 -7.641 1.00 73.81 617 TRP A C 1
ATOM 4840 O O . TRP A 1 617 ? -7.912 17.251 -7.080 1.00 73.81 617 TRP A O 1
ATOM 4850 N N . ASN A 1 618 ? -8.374 16.089 -8.959 1.00 75.12 618 ASN A N 1
ATOM 4851 C CA . ASN A 1 618 ? -8.335 17.248 -9.845 1.00 75.12 618 ASN A CA 1
ATOM 4852 C C . ASN A 1 618 ? -9.551 18.156 -9.556 1.00 75.12 618 ASN A C 1
ATOM 4854 O O . ASN A 1 618 ? -10.676 17.688 -9.744 1.00 75.12 618 ASN A O 1
ATOM 4858 N N . PRO A 1 619 ? -9.359 19.412 -9.103 1.00 73.62 619 PRO A N 1
ATOM 4859 C CA . PRO A 1 619 ? -10.463 20.316 -8.772 1.00 73.62 619 PRO A CA 1
ATOM 4860 C C . PRO A 1 619 ? -11.405 20.580 -9.954 1.00 73.62 619 PRO A C 1
ATOM 4862 O O . PRO A 1 619 ? -12.607 20.707 -9.739 1.00 73.62 619 PRO A O 1
ATOM 4865 N N . ASP A 1 620 ? -10.896 20.543 -11.187 1.00 75.12 620 ASP A N 1
ATOM 4866 C CA . ASP A 1 620 ? -11.691 20.785 -12.397 1.00 75.12 620 ASP A CA 1
ATOM 4867 C C . ASP A 1 620 ? -12.579 19.585 -12.780 1.00 75.12 620 ASP A C 1
ATOM 4869 O O . ASP A 1 620 ? -13.431 19.682 -13.664 1.00 75.12 620 ASP A O 1
ATOM 4873 N N . ARG A 1 621 ? -12.401 18.428 -12.123 1.00 78.69 621 ARG A N 1
ATOM 4874 C CA . ARG A 1 621 ? -13.138 17.197 -12.429 1.00 78.69 621 ARG A CA 1
ATOM 4875 C C . ARG A 1 621 ? -14.342 17.015 -11.508 1.00 78.69 621 ARG A C 1
ATOM 4877 O O . ARG A 1 621 ? -14.196 16.897 -10.287 1.00 78.69 621 ARG A O 1
ATOM 4884 N N . ARG A 1 622 ? -15.529 16.868 -12.101 1.00 85.25 622 ARG A N 1
ATOM 4885 C CA . ARG A 1 622 ? -16.750 16.485 -11.378 1.00 85.25 622 ARG A CA 1
ATOM 4886 C C . ARG A 1 622 ? -16.725 15.013 -10.981 1.00 85.25 622 ARG A C 1
ATOM 4888 O O . ARG A 1 622 ? -16.217 14.152 -11.704 1.00 85.25 622 ARG A O 1
ATOM 4895 N N . ARG A 1 623 ? -17.299 14.719 -9.819 1.00 86.62 623 ARG A N 1
ATOM 4896 C CA . ARG A 1 623 ? -17.487 13.365 -9.308 1.00 86.62 623 ARG A CA 1
ATOM 4897 C C . ARG A 1 623 ? -18.931 12.938 -9.515 1.00 86.62 623 ARG A C 1
ATOM 4899 O O . ARG A 1 623 ? -19.845 13.613 -9.050 1.00 86.62 623 ARG A O 1
ATOM 4906 N N . ALA A 1 624 ? -19.108 11.809 -10.190 1.00 87.94 624 ALA A N 1
ATOM 4907 C CA . ALA A 1 624 ? -20.406 11.185 -10.383 1.00 87.94 624 ALA A CA 1
ATOM 4908 C C . ALA A 1 624 ? -20.711 10.215 -9.232 1.00 87.94 624 ALA A C 1
ATOM 4910 O O . ALA A 1 624 ? -19.850 9.443 -8.802 1.00 87.94 624 ALA A O 1
ATOM 4911 N N . LEU A 1 625 ? -21.947 10.260 -8.752 1.00 91.19 625 LEU A N 1
ATOM 4912 C CA . LEU A 1 625 ? -22.537 9.338 -7.796 1.00 91.19 625 LEU A CA 1
ATOM 4913 C C . LEU A 1 625 ? -23.654 8.580 -8.502 1.00 91.19 625 LEU A C 1
ATOM 4915 O O . LEU A 1 625 ? -24.538 9.193 -9.101 1.00 91.19 625 LEU A O 1
ATOM 4919 N N . TYR A 1 626 ? -23.609 7.258 -8.414 1.00 92.69 626 TYR A N 1
ATOM 4920 C CA . TYR A 1 626 ? -24.690 6.384 -8.844 1.00 92.69 626 TYR A CA 1
ATOM 4921 C C . TYR A 1 626 ? -25.482 5.938 -7.631 1.00 92.69 626 TYR A C 1
ATOM 4923 O O . TYR A 1 626 ? -24.875 5.497 -6.654 1.00 92.69 626 TYR A O 1
ATOM 4931 N N . ILE A 1 627 ? -26.805 6.048 -7.699 1.00 94.31 627 ILE A N 1
ATOM 4932 C CA . ILE A 1 627 ? -27.716 5.614 -6.652 1.00 94.31 627 ILE A CA 1
ATOM 4933 C C . ILE A 1 627 ? -28.683 4.586 -7.237 1.00 94.31 627 ILE A C 1
ATOM 4935 O O . ILE A 1 627 ? -29.303 4.848 -8.266 1.00 94.31 627 ILE A O 1
ATOM 4939 N N . LEU A 1 628 ? -28.841 3.440 -6.573 1.00 93.19 628 LEU A N 1
ATOM 4940 C CA . LEU A 1 628 ? -29.775 2.393 -6.993 1.00 93.19 628 LEU A CA 1
ATOM 4941 C C . LEU A 1 628 ? -30.479 1.763 -5.792 1.00 93.19 628 LEU A C 1
ATOM 4943 O O . LEU A 1 628 ? -29.841 1.314 -4.839 1.00 93.19 628 LEU A O 1
ATOM 4947 N N . ASN A 1 629 ? -31.801 1.669 -5.869 1.00 93.06 629 ASN A N 1
ATOM 4948 C CA . ASN A 1 629 ? -32.584 0.729 -5.085 1.00 93.06 629 ASN A CA 1
ATOM 4949 C C . ASN A 1 629 ? -32.898 -0.481 -5.974 1.00 93.06 629 ASN A C 1
ATOM 4951 O O . ASN A 1 629 ? -33.763 -0.411 -6.847 1.00 93.06 629 ASN A O 1
ATOM 4955 N N . GLU A 1 630 ? -32.157 -1.570 -5.764 1.00 86.06 630 GLU A N 1
ATOM 4956 C CA . GLU A 1 630 ? -32.260 -2.789 -6.576 1.00 86.06 630 GLU A CA 1
ATOM 4957 C C . GLU A 1 630 ? -33.652 -3.437 -6.456 1.00 86.06 630 GLU A C 1
ATOM 4959 O O . GLU A 1 630 ? -34.228 -3.834 -7.464 1.00 86.06 630 GLU A O 1
ATOM 4964 N N . GLU A 1 631 ? -34.233 -3.477 -5.250 1.00 86.06 631 GLU A N 1
ATOM 4965 C CA . GLU A 1 631 ? -35.533 -4.120 -4.989 1.00 86.06 631 GLU A CA 1
ATOM 4966 C C . GLU A 1 631 ? -36.697 -3.415 -5.690 1.00 86.06 631 GLU A C 1
ATOM 4968 O O . GLU A 1 631 ? -37.610 -4.058 -6.205 1.00 86.06 631 GLU A O 1
ATOM 4973 N N . ARG A 1 632 ? -36.673 -2.080 -5.701 1.00 89.44 632 ARG A N 1
ATOM 4974 C CA . ARG A 1 632 ? -37.708 -1.247 -6.325 1.00 89.44 632 ARG A CA 1
ATOM 4975 C C . ARG A 1 632 ? -37.401 -0.910 -7.784 1.00 89.44 632 ARG A C 1
ATOM 4977 O O . ARG A 1 632 ? -38.248 -0.291 -8.419 1.00 89.44 632 ARG A O 1
ATOM 4984 N N . GLN A 1 633 ? -36.215 -1.268 -8.285 1.00 90.94 633 GLN A N 1
ATOM 4985 C CA . GLN A 1 633 ? -35.701 -0.893 -9.608 1.00 90.94 633 GLN A CA 1
ATOM 4986 C C . GLN A 1 633 ? -35.866 0.606 -9.908 1.00 90.94 633 GLN A C 1
ATOM 4988 O O . GLN A 1 633 ? -36.340 1.009 -10.971 1.00 90.94 633 GLN A O 1
ATOM 4993 N N . ILE A 1 634 ? -35.461 1.443 -8.953 1.00 94.31 634 ILE A N 1
ATOM 4994 C CA . ILE A 1 634 ? -35.421 2.903 -9.102 1.00 94.31 634 ILE A CA 1
ATOM 4995 C C . ILE A 1 634 ? -34.024 3.425 -8.768 1.00 94.31 634 ILE A C 1
ATOM 4997 O O . ILE A 1 634 ? -33.351 2.892 -7.884 1.00 94.31 634 ILE A O 1
ATOM 5001 N N . GLY A 1 635 ? -33.576 4.461 -9.464 1.00 94.38 635 GLY A N 1
ATOM 5002 C CA . GLY A 1 635 ? -32.200 4.938 -9.417 1.00 94.38 635 GLY A CA 1
ATOM 5003 C C . GLY A 1 635 ? -32.085 6.422 -9.733 1.00 94.38 635 GLY A C 1
ATOM 5004 O O . GLY A 1 635 ? -33.029 7.054 -10.200 1.00 94.38 635 GLY A O 1
ATOM 5005 N N . ALA A 1 636 ? -30.919 6.985 -9.446 1.00 94.25 636 ALA A N 1
ATOM 5006 C CA . ALA A 1 636 ? -30.581 8.362 -9.774 1.00 94.25 636 ALA A CA 1
ATOM 5007 C C . ALA A 1 636 ? -29.078 8.481 -10.012 1.00 94.25 636 ALA A C 1
ATOM 5009 O O . ALA A 1 636 ? -28.272 7.717 -9.475 1.00 94.25 636 ALA A O 1
ATOM 5010 N N . PHE A 1 637 ? -28.706 9.488 -10.788 1.00 91.00 637 PHE A N 1
ATOM 5011 C CA . PHE A 1 637 ? -27.327 9.912 -10.933 1.00 91.00 637 PHE A CA 1
ATOM 5012 C C . PHE A 1 637 ? -27.169 11.346 -10.432 1.00 91.00 637 PHE A C 1
ATOM 5014 O O . PHE A 1 637 ? -28.055 12.180 -10.604 1.00 91.00 637 PHE A O 1
ATOM 5021 N N . CYS A 1 638 ? -26.029 11.640 -9.815 1.00 88.62 638 CYS A N 1
ATOM 5022 C CA . CYS A 1 638 ? -25.722 12.971 -9.306 1.00 88.62 638 CYS A CA 1
ATOM 5023 C C . CYS A 1 638 ? -24.267 13.335 -9.607 1.00 88.62 638 CYS A C 1
ATOM 5025 O O . CYS A 1 638 ? -23.364 12.555 -9.313 1.00 88.62 638 CYS A O 1
ATOM 5027 N N . GLU A 1 639 ? -24.029 14.518 -10.172 1.00 88.12 639 GLU A N 1
ATOM 5028 C CA . GLU A 1 639 ? -22.689 15.096 -10.269 1.00 88.12 639 GLU A CA 1
ATOM 5029 C C . GLU A 1 639 ? -22.476 16.154 -9.195 1.00 88.12 639 GLU A C 1
ATOM 5031 O O . GLU A 1 639 ? -23.306 17.046 -9.004 1.00 88.12 639 GLU A O 1
ATOM 5036 N N . ILE A 1 640 ? -21.317 16.085 -8.549 1.00 87.62 640 ILE A N 1
ATOM 5037 C CA . ILE A 1 640 ? -20.860 17.071 -7.574 1.00 87.62 640 ILE A CA 1
ATOM 5038 C C . ILE A 1 640 ? -19.437 17.512 -7.918 1.00 87.62 640 ILE A C 1
ATOM 5040 O O . ILE A 1 640 ? -18.580 16.695 -8.271 1.00 87.62 640 ILE A O 1
ATOM 5044 N N . SER A 1 641 ? -19.169 18.813 -7.838 1.00 85.81 641 SER A N 1
ATOM 5045 C CA . SER A 1 641 ? -17.807 19.354 -7.895 1.00 85.81 641 SER A CA 1
ATOM 5046 C C . SER A 1 641 ? -17.227 19.468 -6.485 1.00 85.81 641 SER A C 1
ATOM 5048 O O . SER A 1 641 ? -17.945 19.379 -5.487 1.00 85.81 641 SER A O 1
ATOM 5050 N N . LYS A 1 642 ? -15.910 19.666 -6.394 1.00 82.81 642 LYS A N 1
ATOM 5051 C CA . LYS A 1 642 ? -15.245 19.885 -5.105 1.00 82.81 642 LYS A CA 1
ATOM 5052 C C . LYS A 1 642 ? -15.745 21.160 -4.409 1.00 82.81 642 LYS A C 1
ATOM 5054 O O . LYS A 1 642 ? -15.927 21.148 -3.195 1.00 82.81 642 LYS A O 1
ATOM 5059 N N . ASP A 1 643 ? -16.015 22.202 -5.193 1.00 80.69 643 ASP A N 1
ATOM 5060 C CA . ASP A 1 643 ? -16.435 23.531 -4.724 1.00 80.69 643 ASP A CA 1
ATOM 5061 C C . ASP A 1 643 ? -17.963 23.690 -4.629 1.00 80.69 643 ASP A C 1
ATOM 5063 O O . ASP A 1 643 ? -18.473 24.793 -4.469 1.00 80.69 643 ASP A O 1
ATOM 5067 N N . ASP A 1 644 ? -18.720 22.600 -4.762 1.00 82.56 644 ASP A N 1
ATOM 5068 C CA . ASP A 1 644 ? -20.173 22.628 -4.611 1.00 82.56 644 ASP A CA 1
ATOM 5069 C C . ASP A 1 644 ? -20.542 23.082 -3.190 1.00 82.56 644 ASP A C 1
ATOM 5071 O O . ASP A 1 644 ? -20.088 22.464 -2.237 1.00 82.56 644 ASP A O 1
ATOM 5075 N N . GLU A 1 645 ? -21.360 24.115 -2.999 1.00 79.25 645 GLU A N 1
ATOM 5076 C CA . GLU A 1 645 ? -21.695 24.630 -1.656 1.00 79.25 645 GLU A CA 1
ATOM 5077 C C . GLU A 1 645 ? -22.889 23.906 -1.003 1.00 79.25 645 GLU A C 1
ATOM 5079 O O . GLU A 1 645 ? -23.218 24.145 0.161 1.00 79.25 645 GLU A O 1
ATOM 5084 N N . ARG A 1 646 ? -23.563 23.002 -1.730 1.00 86.44 646 ARG A N 1
ATOM 5085 C CA . ARG A 1 646 ? -24.764 22.315 -1.236 1.00 86.44 646 ARG A CA 1
ATOM 5086 C C . ARG A 1 646 ? -24.401 21.287 -0.169 1.00 86.44 646 ARG A C 1
ATOM 5088 O O . ARG A 1 646 ? -23.809 20.255 -0.471 1.00 86.44 646 ARG A O 1
ATOM 5095 N N . ASN A 1 647 ? -24.811 21.499 1.076 1.00 83.31 647 ASN A N 1
ATOM 5096 C CA . ASN A 1 647 ? -24.636 20.493 2.139 1.00 83.31 647 ASN A CA 1
ATOM 5097 C C . ASN A 1 647 ? -25.752 19.438 2.144 1.00 83.31 647 ASN A C 1
ATOM 5099 O O . ASN A 1 647 ? -25.649 18.423 2.830 1.00 83.31 647 ASN A O 1
ATOM 5103 N N . GLN A 1 648 ? -26.794 19.646 1.336 1.00 90.69 648 GLN A N 1
ATOM 5104 C CA . GLN A 1 648 ? -27.873 18.697 1.111 1.00 90.69 648 GLN A CA 1
ATOM 5105 C C . GLN A 1 648 ? -28.301 18.717 -0.362 1.00 90.69 648 GLN A C 1
ATOM 5107 O O . GLN A 1 648 ? -28.437 19.784 -0.960 1.00 90.69 648 GLN A O 1
ATOM 5112 N N . ILE A 1 649 ? -28.523 17.539 -0.939 1.00 93.25 649 ILE A N 1
ATOM 5113 C CA . ILE A 1 649 ? -29.022 17.340 -2.300 1.00 93.25 649 ILE A CA 1
ATOM 5114 C C . ILE A 1 649 ? -30.208 16.384 -2.219 1.00 93.25 649 ILE A C 1
ATOM 5116 O O . ILE A 1 649 ? -30.062 15.239 -1.796 1.00 93.25 649 ILE A O 1
ATOM 5120 N N . GLU A 1 650 ? -31.386 16.852 -2.619 1.00 95.25 650 GLU A N 1
ATOM 5121 C CA . GLU A 1 650 ? -32.557 15.994 -2.779 1.00 95.25 650 GLU A CA 1
ATOM 5122 C C . GLU A 1 650 ? -32.546 15.367 -4.181 1.00 95.25 650 GLU A C 1
ATOM 5124 O O . GLU A 1 650 ? -32.380 16.072 -5.176 1.00 95.25 650 GLU A O 1
ATOM 5129 N N . LEU A 1 651 ? -32.672 14.041 -4.255 1.00 95.81 651 LEU A N 1
ATOM 5130 C CA . LEU A 1 651 ? -32.664 13.258 -5.488 1.00 95.81 651 LEU A CA 1
ATOM 5131 C C . LEU A 1 651 ? -33.952 12.442 -5.573 1.00 95.81 651 LEU A C 1
ATOM 5133 O O . LEU A 1 651 ? -34.265 11.666 -4.668 1.00 95.81 651 LEU A O 1
ATOM 5137 N N . THR A 1 652 ? -34.672 12.593 -6.682 1.00 96.12 652 THR A N 1
ATOM 5138 C CA . THR A 1 652 ? -35.809 11.725 -7.001 1.00 96.12 652 THR A CA 1
ATOM 5139 C C . THR A 1 652 ? -35.290 10.477 -7.710 1.00 96.12 652 THR A C 1
ATOM 5141 O O . THR A 1 652 ? -34.587 10.580 -8.711 1.00 96.12 652 THR A O 1
ATOM 5144 N N . LEU A 1 653 ? -35.587 9.301 -7.159 1.00 95.88 653 LEU A N 1
ATOM 5145 C CA . LEU A 1 653 ? -35.251 8.009 -7.742 1.00 95.88 653 LEU A CA 1
ATOM 5146 C C . LEU A 1 653 ? -36.337 7.611 -8.741 1.00 95.88 653 LEU A C 1
ATOM 5148 O O . LEU A 1 653 ? -37.483 7.349 -8.366 1.00 95.88 653 LEU A O 1
ATOM 5152 N N . GLU A 1 654 ? -35.946 7.530 -10.005 1.00 95.06 654 GLU A N 1
ATOM 5153 C CA . GLU A 1 654 ? -36.821 7.197 -11.125 1.00 95.06 654 GLU A CA 1
ATOM 5154 C C . GLU A 1 654 ? -36.627 5.739 -11.566 1.00 95.06 654 GLU A C 1
ATOM 5156 O O . GLU A 1 654 ? -35.559 5.172 -11.324 1.00 95.06 654 GLU A O 1
ATOM 5161 N N . PRO A 1 655 ? -37.629 5.106 -12.211 1.00 94.69 655 PRO A N 1
ATOM 5162 C CA . PRO A 1 655 ? -37.484 3.762 -12.768 1.00 94.69 655 PRO A CA 1
ATOM 5163 C C . PRO A 1 655 ? -36.247 3.644 -13.660 1.00 94.69 655 PRO A C 1
ATOM 5165 O O . PRO A 1 655 ? -36.079 4.430 -14.593 1.00 94.69 655 PRO A O 1
ATOM 5168 N N . VAL A 1 656 ? -35.384 2.669 -13.368 1.00 93.94 656 VAL A N 1
ATOM 5169 C CA . VAL A 1 656 ? -34.182 2.424 -14.175 1.00 93.94 656 VAL A CA 1
ATOM 5170 C C . VAL A 1 656 ? -34.510 1.613 -15.425 1.00 93.94 656 VAL A C 1
ATOM 5172 O O . VAL A 1 656 ? -35.320 0.689 -15.397 1.00 93.94 656 VAL A O 1
ATOM 5175 N N . CYS A 1 657 ? -33.830 1.943 -16.513 1.00 94.19 657 CYS A N 1
ATOM 5176 C CA . CYS A 1 657 ? -33.840 1.227 -17.776 1.00 94.19 657 CYS A CA 1
ATOM 5177 C C . CYS A 1 657 ? -32.743 0.159 -17.795 1.00 94.19 657 CYS A C 1
ATOM 5179 O O . CYS A 1 657 ? -31.610 0.418 -17.375 1.00 94.19 657 CYS A O 1
ATOM 5181 N N . HIS A 1 658 ? -33.060 -1.024 -18.316 1.00 92.31 658 HIS A N 1
ATOM 5182 C CA . HIS A 1 658 ? -32.072 -2.040 -18.652 1.00 92.31 658 HIS A CA 1
ATOM 5183 C C . HIS A 1 658 ? -31.384 -1.677 -19.974 1.00 92.31 658 HIS A C 1
ATOM 5185 O O . HIS A 1 658 ? -31.966 -1.848 -21.045 1.00 92.31 658 HIS A O 1
ATOM 5191 N N . VAL A 1 659 ? -30.162 -1.155 -19.903 1.00 92.75 659 VAL A N 1
ATOM 5192 C CA . VAL A 1 659 ? -29.351 -0.812 -21.077 1.00 92.75 659 VAL A CA 1
ATOM 5193 C C . VAL A 1 659 ? -28.392 -1.956 -21.362 1.00 92.75 659 VAL A C 1
ATOM 5195 O O . VAL A 1 659 ? -27.537 -2.247 -20.526 1.00 92.75 659 VAL A O 1
ATOM 5198 N N . HIS A 1 660 ? -28.492 -2.581 -22.532 1.00 92.19 660 HIS A N 1
ATOM 5199 C CA . HIS A 1 660 ? -27.650 -3.725 -22.888 1.00 92.19 660 HIS A CA 1
ATOM 5200 C C . HIS A 1 660 ? -27.248 -3.731 -24.363 1.00 92.19 660 HIS A C 1
ATOM 5202 O O . HIS A 1 660 ? -27.784 -2.976 -25.174 1.00 92.19 660 HIS A O 1
ATOM 5208 N N . GLY A 1 661 ? -26.243 -4.538 -24.697 1.00 92.50 661 GLY A N 1
ATOM 5209 C CA . GLY A 1 661 ? -25.773 -4.696 -26.068 1.00 92.50 661 GLY A CA 1
ATOM 5210 C C . GLY A 1 661 ? -24.578 -5.636 -26.197 1.00 92.50 661 GLY A C 1
ATOM 5211 O O . GLY A 1 661 ? -24.064 -6.188 -25.219 1.00 92.50 661 GLY A O 1
ATOM 5212 N N . LYS A 1 662 ? -24.119 -5.811 -27.437 1.00 92.88 662 LYS A N 1
ATOM 5213 C CA . LYS A 1 662 ? -22.942 -6.611 -27.796 1.00 92.88 662 LYS A CA 1
ATOM 5214 C C . LYS A 1 662 ? -21.866 -5.746 -28.428 1.00 92.88 662 LYS A C 1
ATOM 5216 O O . LYS A 1 662 ? -22.162 -4.734 -29.056 1.00 92.88 662 LYS A O 1
ATOM 5221 N N . LEU A 1 663 ? -20.620 -6.178 -28.297 1.00 94.38 663 LEU A N 1
ATOM 5222 C CA . LEU A 1 663 ? -19.466 -5.557 -28.931 1.00 94.38 663 LEU A CA 1
ATOM 5223 C C . LEU A 1 663 ? -18.909 -6.487 -30.011 1.00 94.38 663 LEU A C 1
ATOM 5225 O O . LEU A 1 663 ? -18.712 -7.676 -29.769 1.00 94.38 663 LEU A O 1
ATOM 5229 N N . SER A 1 664 ? -18.631 -5.942 -31.190 1.00 94.94 664 SER A N 1
ATOM 5230 C CA . SER A 1 664 ? -17.935 -6.637 -32.280 1.00 94.94 664 SER A CA 1
ATOM 5231 C C . SER A 1 664 ? -16.748 -5.812 -32.762 1.00 94.94 664 SER A C 1
ATOM 5233 O O . SER A 1 664 ? -16.543 -4.684 -32.316 1.00 94.94 664 SER A O 1
ATOM 5235 N N . SER A 1 665 ? -15.927 -6.383 -33.636 1.00 96.62 665 SER A N 1
ATOM 5236 C CA . SER A 1 665 ? -14.897 -5.629 -34.346 1.00 96.62 665 SER A CA 1
ATOM 5237 C C . SER A 1 665 ? -14.614 -6.3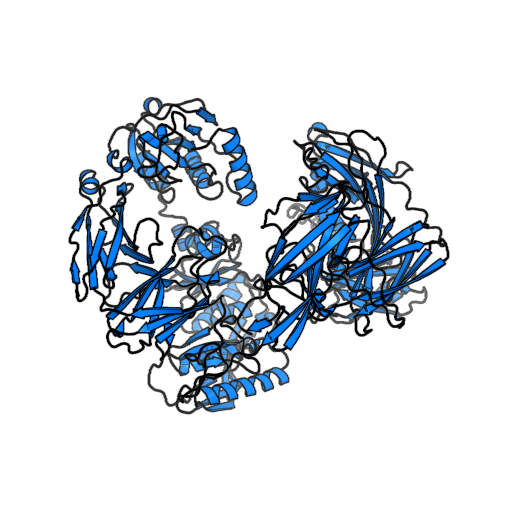00 -35.683 1.00 96.62 665 SER A C 1
ATOM 5239 O O . SER A 1 665 ? -13.844 -7.261 -35.736 1.00 96.62 665 SER A O 1
ATOM 5241 N N . GLU A 1 666 ? -15.236 -5.793 -36.747 1.00 94.50 666 GLU A N 1
ATOM 5242 C CA . GLU A 1 666 ? -15.024 -6.295 -38.113 1.00 94.50 666 GLU A CA 1
ATOM 5243 C C . GLU A 1 666 ? -13.537 -6.210 -38.501 1.00 94.50 666 GLU A C 1
ATOM 5245 O O . GLU A 1 666 ? -12.944 -7.197 -38.934 1.00 94.50 666 GLU A O 1
ATOM 5250 N N . ASP A 1 667 ? -12.889 -5.075 -38.214 1.00 92.69 667 ASP A N 1
ATOM 5251 C CA . ASP A 1 667 ? -11.462 -4.856 -38.492 1.00 92.69 667 ASP A CA 1
ATOM 5252 C C . ASP A 1 667 ? -10.549 -5.909 -37.835 1.00 92.69 667 ASP A C 1
ATOM 5254 O O . ASP A 1 667 ? -9.532 -6.321 -38.403 1.00 92.69 667 ASP A O 1
ATOM 5258 N N . LEU A 1 668 ? -10.860 -6.310 -36.596 1.00 93.88 668 LEU A N 1
ATOM 5259 C CA . LEU A 1 668 ? -10.072 -7.305 -35.872 1.00 93.88 668 LEU A CA 1
ATOM 5260 C C . LEU A 1 668 ? -10.335 -8.726 -36.381 1.00 93.88 668 LEU A C 1
ATOM 5262 O O . LEU A 1 668 ? -9.411 -9.545 -36.409 1.00 93.88 668 LEU A O 1
ATOM 5266 N N . GLU A 1 669 ? -11.566 -9.021 -36.797 1.00 92.81 669 GLU A N 1
ATOM 5267 C CA . GLU A 1 669 ? -11.903 -10.279 -37.462 1.00 92.81 669 GLU A CA 1
ATOM 5268 C C . GLU A 1 669 ? -11.172 -10.421 -38.803 1.00 92.81 669 GLU A C 1
ATOM 5270 O O . GLU A 1 669 ? -10.580 -11.473 -39.056 1.00 92.81 669 GLU A O 1
ATOM 5275 N N . GLU A 1 670 ? -11.109 -9.359 -39.615 1.00 92.25 670 GLU A N 1
ATOM 5276 C CA . GLU A 1 670 ? -10.422 -9.358 -40.917 1.00 92.25 670 GLU A CA 1
ATOM 5277 C C . GLU A 1 670 ? -8.930 -9.704 -40.816 1.00 92.25 670 GLU A C 1
ATOM 5279 O O . GLU A 1 670 ? -8.384 -10.404 -41.672 1.00 92.25 670 GLU A O 1
ATOM 5284 N N . ILE A 1 671 ? -8.256 -9.255 -39.754 1.00 91.44 671 ILE A N 1
ATOM 5285 C CA . ILE A 1 671 ? -6.841 -9.577 -39.506 1.00 91.44 671 ILE A CA 1
ATOM 5286 C C . ILE A 1 671 ? -6.648 -10.896 -38.738 1.00 91.44 671 ILE A C 1
ATOM 5288 O O . ILE A 1 671 ? -5.526 -11.223 -38.340 1.00 91.44 671 ILE A O 1
ATOM 5292 N N . GLY A 1 672 ? -7.725 -11.655 -38.506 1.00 90.38 672 GLY A N 1
ATOM 5293 C CA . GLY A 1 672 ? -7.702 -12.946 -37.817 1.00 90.38 672 GLY A CA 1
ATOM 5294 C C . GLY A 1 672 ? -7.407 -12.851 -36.318 1.00 90.38 672 GLY A C 1
ATOM 5295 O O . GLY A 1 672 ? -6.868 -13.795 -35.740 1.00 90.38 672 GLY A O 1
ATOM 5296 N N . ARG A 1 673 ? -7.716 -11.714 -35.681 1.00 91.81 673 ARG A N 1
ATOM 5297 C CA . ARG A 1 673 ? -7.482 -11.440 -34.252 1.00 91.81 673 ARG A CA 1
ATOM 5298 C C . ARG A 1 673 ? -8.776 -11.005 -33.549 1.00 91.81 673 ARG A C 1
ATOM 5300 O O . ARG A 1 673 ? -8.788 -9.915 -32.977 1.00 91.81 673 ARG A O 1
ATOM 5307 N N . PRO A 1 674 ? -9.843 -11.830 -33.564 1.00 92.62 674 PRO A N 1
ATOM 5308 C CA . PRO A 1 674 ? -11.159 -11.442 -33.058 1.00 92.62 674 PRO A CA 1
ATOM 5309 C C . PRO A 1 674 ? -11.112 -10.998 -31.591 1.00 92.62 674 PRO A C 1
ATOM 5311 O O . PRO A 1 674 ? -10.205 -11.369 -30.837 1.00 92.62 674 PRO A O 1
ATOM 5314 N N . LEU A 1 675 ? -12.113 -10.216 -31.183 1.00 90.94 675 LEU A N 1
ATOM 5315 C CA . LEU A 1 675 ? -12.279 -9.803 -29.792 1.00 90.94 675 LEU A CA 1
ATOM 5316 C C . LEU A 1 675 ? -12.393 -11.025 -28.876 1.00 90.94 675 LEU A C 1
ATOM 5318 O O . LEU A 1 675 ? -13.243 -11.886 -29.071 1.00 90.94 675 LEU A O 1
ATOM 5322 N N . THR A 1 676 ? -11.553 -11.071 -27.846 1.00 90.38 676 THR A N 1
ATOM 5323 C CA . THR A 1 676 ? -11.619 -12.079 -26.775 1.00 90.38 676 THR A CA 1
ATOM 5324 C C . THR A 1 676 ? -11.967 -11.459 -25.429 1.00 90.38 676 THR A C 1
ATOM 5326 O O . THR A 1 676 ? -12.354 -12.155 -24.495 1.00 90.38 676 THR A O 1
ATOM 5329 N N . TRP A 1 677 ? -11.851 -10.135 -25.323 1.00 92.44 677 TRP A N 1
ATOM 5330 C CA . TRP A 1 677 ? -12.147 -9.374 -24.122 1.00 92.44 677 TRP A CA 1
ATOM 5331 C C . TRP A 1 677 ? -12.615 -7.966 -24.484 1.00 92.44 677 TRP A C 1
ATOM 5333 O O . TRP A 1 677 ? -12.150 -7.372 -25.459 1.00 92.44 677 TRP A O 1
ATOM 5343 N N . SER A 1 678 ? -13.514 -7.415 -23.678 1.00 90.62 678 SER A N 1
ATOM 5344 C CA . SER A 1 678 ? -14.051 -6.070 -23.842 1.00 90.62 678 SER A CA 1
ATOM 5345 C C . SER A 1 678 ? -14.388 -5.420 -22.505 1.00 90.62 678 SER A C 1
ATOM 5347 O O . SER A 1 678 ? -14.548 -6.097 -21.485 1.00 90.62 678 SER A O 1
ATOM 5349 N N . ASN A 1 679 ? -14.495 -4.095 -22.510 1.00 92.50 679 ASN A N 1
ATOM 5350 C CA . ASN A 1 679 ? -14.935 -3.328 -21.361 1.00 92.50 679 ASN A CA 1
ATOM 5351 C C . ASN A 1 679 ? -15.712 -2.089 -21.811 1.00 92.50 679 ASN A C 1
ATOM 5353 O O . ASN A 1 679 ? -15.322 -1.401 -22.758 1.00 92.50 679 ASN A O 1
ATOM 5357 N N . VAL A 1 680 ? -16.798 -1.802 -21.104 1.00 92.38 680 VAL A N 1
ATOM 5358 C CA . VAL A 1 680 ? -17.659 -0.645 -21.345 1.00 92.38 680 VAL A CA 1
ATOM 5359 C C . VAL A 1 680 ? -17.724 0.186 -20.083 1.00 92.38 680 VAL A C 1
ATOM 5361 O O . VAL A 1 680 ? -18.051 -0.326 -19.018 1.00 92.38 680 VAL A O 1
ATOM 5364 N N . TYR A 1 681 ? -17.433 1.474 -20.204 1.00 91.88 681 TYR A N 1
ATOM 5365 C CA . TYR A 1 681 ? -17.669 2.462 -19.159 1.00 91.88 681 TYR A CA 1
ATOM 5366 C C . TYR A 1 681 ? -18.908 3.290 -19.484 1.00 91.88 681 TYR A C 1
ATOM 5368 O O . TYR A 1 681 ? -19.135 3.604 -20.649 1.00 91.88 681 TYR A O 1
ATOM 5376 N N . LEU A 1 682 ? -19.664 3.692 -18.463 1.00 89.56 682 LEU A N 1
ATOM 5377 C CA . LEU A 1 682 ? -20.783 4.627 -18.601 1.00 89.56 682 LEU A CA 1
ATOM 5378 C C . LEU A 1 682 ? -20.610 5.791 -17.618 1.00 89.56 682 LEU A C 1
ATOM 5380 O O . LEU A 1 682 ? -20.294 5.605 -16.434 1.00 89.56 682 LEU A O 1
ATOM 5384 N N . GLY A 1 683 ? -20.778 7.005 -18.133 1.00 85.81 683 GLY A N 1
ATOM 5385 C CA . GLY A 1 683 ? -20.778 8.258 -17.380 1.00 85.81 683 GLY A CA 1
ATOM 5386 C C . GLY A 1 683 ? -21.593 9.325 -18.110 1.00 85.81 683 GLY A C 1
ATOM 5387 O O . GLY A 1 683 ? -22.254 9.027 -19.096 1.00 85.81 683 GLY A O 1
ATOM 5388 N N . PHE A 1 684 ? -21.553 10.569 -17.639 1.00 78.38 684 PHE A N 1
ATOM 5389 C CA . PHE A 1 684 ? -22.302 11.667 -18.265 1.00 78.38 684 PHE A CA 1
ATOM 5390 C C . PHE A 1 684 ? -21.632 12.199 -19.535 1.00 78.38 684 PHE A C 1
ATOM 5392 O O . PHE A 1 684 ? -22.297 12.489 -20.521 1.00 78.38 684 PHE A O 1
ATOM 5399 N N . ASN A 1 685 ? -20.308 12.346 -19.505 1.00 72.69 685 ASN A N 1
ATOM 5400 C CA . ASN A 1 685 ? -19.487 12.809 -20.620 1.00 72.69 685 ASN A CA 1
ATOM 5401 C C . ASN A 1 685 ? -18.011 12.454 -20.364 1.00 72.69 685 ASN A C 1
ATOM 5403 O O . ASN A 1 685 ? -17.652 11.953 -19.291 1.00 72.69 685 ASN A O 1
ATOM 5407 N N . LYS A 1 686 ? -17.151 12.768 -21.337 1.00 64.31 686 LYS A N 1
ATOM 5408 C CA . LYS A 1 686 ? -15.702 12.527 -21.293 1.00 64.31 686 LYS A CA 1
ATOM 5409 C C . LYS A 1 686 ? -14.950 13.180 -20.120 1.00 64.31 686 LYS A C 1
ATOM 5411 O O . LYS A 1 686 ? -13.890 12.674 -19.750 1.00 64.31 686 LYS A O 1
ATOM 5416 N N . ASP A 1 687 ? -15.457 14.285 -19.575 1.00 66.31 687 ASP A N 1
ATOM 5417 C CA . ASP A 1 687 ? -14.807 15.088 -18.530 1.00 66.31 687 ASP A CA 1
ATOM 5418 C C . ASP A 1 687 ? -15.238 14.637 -17.121 1.00 66.31 687 ASP A C 1
ATOM 5420 O O . ASP A 1 687 ? -14.534 14.852 -16.127 1.00 66.31 687 ASP A O 1
ATOM 5424 N N . SER A 1 688 ? -16.353 13.916 -17.029 1.00 65.12 688 SER A N 1
ATOM 5425 C CA . SER A 1 688 ? -16.853 13.319 -15.796 1.00 65.12 688 SER A CA 1
ATOM 5426 C C . SER A 1 688 ? -16.143 12.005 -15.448 1.00 65.12 688 SER A C 1
ATOM 5428 O O . SER A 1 688 ? -15.487 11.341 -16.256 1.00 65.12 688 SER A O 1
ATOM 5430 N N . GLN A 1 689 ? -16.210 11.606 -14.179 1.00 73.06 689 GLN A N 1
ATOM 5431 C CA . GLN A 1 689 ? -15.790 10.262 -13.786 1.00 73.06 689 GLN A CA 1
ATOM 5432 C C . GLN A 1 689 ? -16.796 9.224 -14.304 1.00 73.06 689 GLN A C 1
ATOM 5434 O O . GLN A 1 689 ? -17.964 9.273 -13.930 1.00 73.06 689 GLN A O 1
ATOM 5439 N N . SER A 1 690 ? -16.345 8.254 -15.109 1.00 81.12 690 SER A N 1
ATOM 5440 C CA . SER A 1 690 ? -17.151 7.067 -15.413 1.00 81.12 690 SER A CA 1
ATOM 5441 C C . SER A 1 690 ? -17.427 6.292 -14.129 1.00 81.12 690 SER A C 1
ATOM 5443 O O . SER A 1 690 ? -16.509 5.992 -13.361 1.00 81.12 690 SER A O 1
ATOM 5445 N N . VAL A 1 691 ? -18.694 5.985 -13.903 1.00 85.00 691 VAL A N 1
ATOM 5446 C CA . VAL A 1 691 ? -19.203 5.507 -12.616 1.00 85.00 691 VAL A CA 1
ATOM 5447 C C . VAL A 1 691 ? -19.739 4.085 -12.714 1.00 85.00 691 VAL A C 1
ATOM 5449 O O . VAL A 1 691 ? -19.666 3.364 -11.725 1.00 85.00 691 VAL A O 1
ATOM 5452 N N . LEU A 1 692 ? -20.167 3.634 -13.898 1.00 89.94 692 LEU A N 1
ATOM 5453 C CA . LEU A 1 692 ? -20.443 2.221 -14.164 1.00 89.94 692 LEU A CA 1
ATOM 5454 C C . LEU A 1 692 ? -19.373 1.634 -15.088 1.00 89.94 692 LEU A C 1
ATOM 5456 O O . LEU A 1 692 ? -18.851 2.322 -15.969 1.00 89.94 692 LEU A O 1
ATOM 5460 N N . SER A 1 693 ? -19.055 0.355 -14.894 1.00 90.94 693 SER A N 1
ATOM 5461 C CA . SER A 1 693 ? -18.211 -0.404 -15.822 1.00 90.94 693 SER A CA 1
ATOM 5462 C C . SER A 1 693 ? -18.639 -1.862 -15.937 1.00 90.94 693 SER A C 1
ATOM 5464 O O . SER A 1 693 ? -18.991 -2.480 -14.931 1.00 90.94 693 SER A O 1
ATOM 5466 N N . CYS A 1 694 ? -18.579 -2.406 -17.148 1.00 87.00 694 CYS A N 1
ATOM 5467 C CA . CYS A 1 694 ? -18.880 -3.798 -17.450 1.00 87.00 694 CYS A CA 1
ATOM 5468 C C . CYS A 1 694 ? -17.722 -4.414 -18.231 1.00 87.00 694 CYS A C 1
ATOM 5470 O O . CYS A 1 694 ? -17.441 -4.001 -19.353 1.00 87.00 694 CYS A O 1
ATOM 5472 N N . MET A 1 695 ? -17.062 -5.400 -17.625 1.00 85.62 695 MET A N 1
ATOM 5473 C CA . MET A 1 695 ? -15.993 -6.169 -18.255 1.00 85.62 695 MET A CA 1
ATOM 5474 C C . MET A 1 695 ? -16.542 -7.498 -18.770 1.00 85.62 695 MET A C 1
ATOM 5476 O O . MET A 1 695 ? -17.217 -8.203 -18.020 1.00 85.62 695 MET A O 1
ATOM 5480 N N . SER A 1 696 ? -16.208 -7.880 -20.002 1.00 84.19 696 SER A N 1
ATOM 5481 C CA . SER A 1 696 ? -16.758 -9.092 -20.607 1.00 84.19 696 SER A CA 1
ATOM 5482 C C . SER A 1 696 ? -15.783 -9.846 -21.513 1.00 84.19 696 SER A C 1
ATOM 5484 O O . SER A 1 696 ? -15.202 -9.275 -22.437 1.00 84.19 696 SER A O 1
ATOM 5486 N N . GLU A 1 697 ? -15.660 -11.154 -21.281 1.00 84.88 697 GLU A N 1
ATOM 5487 C CA . GLU A 1 697 ? -15.040 -12.157 -22.160 1.00 84.88 697 GLU A CA 1
ATOM 5488 C C . GLU A 1 697 ? -16.031 -12.713 -23.200 1.00 84.88 697 GLU A C 1
ATOM 5490 O O . GLU A 1 697 ? -15.614 -13.368 -24.152 1.00 84.88 697 GLU A O 1
ATOM 5495 N N . LYS A 1 698 ? -17.333 -12.427 -23.048 1.00 84.62 698 LYS A N 1
ATOM 5496 C CA . LYS A 1 698 ? -18.405 -12.748 -24.012 1.00 84.62 698 LYS A CA 1
ATOM 5497 C C . LYS A 1 698 ? -18.776 -11.594 -24.952 1.00 84.62 698 LYS A C 1
ATOM 5499 O O . LYS A 1 698 ? -19.699 -11.738 -25.752 1.00 84.62 698 LYS A O 1
ATOM 5504 N N . GLN A 1 699 ? -18.103 -10.451 -24.815 1.00 89.75 699 GLN A N 1
ATOM 5505 C CA . GLN A 1 699 ? -18.355 -9.227 -25.580 1.00 89.75 699 GLN A CA 1
ATOM 5506 C C . GLN A 1 699 ? -19.793 -8.699 -25.417 1.00 89.75 699 GLN A C 1
ATOM 5508 O O . GLN A 1 699 ? -20.394 -8.198 -26.364 1.00 89.75 699 GLN A O 1
ATOM 5513 N N . GLN A 1 700 ? -20.358 -8.822 -24.216 1.00 89.38 700 GLN A N 1
ATOM 5514 C CA . GLN A 1 700 ? -21.708 -8.364 -23.869 1.00 89.38 700 GLN A CA 1
ATOM 5515 C C . GLN A 1 700 ? -21.646 -7.392 -22.694 1.00 89.38 700 GLN A C 1
ATOM 5517 O O . GLN A 1 700 ? -20.770 -7.514 -21.838 1.00 89.38 700 GLN A O 1
ATOM 5522 N N . PHE A 1 701 ? -22.564 -6.431 -22.639 1.00 89.88 701 PHE A N 1
ATOM 5523 C CA . PHE A 1 701 ? -22.668 -5.523 -21.501 1.00 89.88 701 PHE A CA 1
ATOM 5524 C C . PHE A 1 701 ? -24.118 -5.245 -21.117 1.00 89.88 701 PHE A C 1
ATOM 5526 O O . PHE A 1 701 ? -24.996 -5.205 -21.973 1.00 89.88 701 PHE A O 1
ATOM 5533 N N . GLU A 1 702 ? -24.326 -5.002 -19.824 1.00 88.06 702 GLU A N 1
ATOM 5534 C CA . GLU A 1 702 ? -25.611 -4.657 -19.216 1.00 88.06 702 GLU A CA 1
ATOM 5535 C C . GLU A 1 702 ? -25.408 -3.591 -18.126 1.00 88.06 702 GLU A C 1
ATOM 5537 O O . GLU A 1 702 ? -24.431 -3.628 -17.367 1.00 88.06 702 GLU A O 1
ATOM 5542 N N . PHE A 1 703 ? -26.336 -2.637 -18.038 1.00 90.12 703 PHE A N 1
ATOM 5543 C CA . PHE A 1 703 ? -26.403 -1.610 -17.001 1.00 90.12 703 PHE A CA 1
ATOM 5544 C C . PHE A 1 703 ? -27.855 -1.314 -16.617 1.00 90.12 703 PHE A C 1
ATOM 5546 O O . PHE A 1 703 ? -28.755 -1.349 -17.451 1.00 90.12 703 PHE A O 1
ATOM 5553 N N . TRP A 1 704 ? -28.064 -0.924 -15.360 1.00 90.62 704 TRP A N 1
ATOM 5554 C CA . TRP A 1 704 ? -29.331 -0.370 -14.882 1.00 90.62 704 TRP A CA 1
ATOM 5555 C C . TRP A 1 704 ? -29.198 1.145 -14.768 1.00 90.62 704 TRP A C 1
ATOM 5557 O O . TRP A 1 704 ? -28.479 1.648 -13.906 1.00 90.62 704 TRP A O 1
ATOM 5567 N N . VAL A 1 705 ? -29.838 1.892 -15.658 1.00 92.31 705 VAL A N 1
ATOM 5568 C CA . VAL A 1 705 ? -29.544 3.316 -15.859 1.00 92.31 705 VAL A CA 1
ATOM 5569 C C . VAL A 1 705 ? -30.831 4.125 -15.679 1.00 92.31 705 VAL A C 1
ATOM 5571 O O . VAL A 1 705 ? -31.812 3.824 -16.353 1.00 92.31 705 VAL A O 1
ATOM 5574 N N . PRO A 1 706 ? -30.893 5.116 -14.772 1.00 93.81 706 PRO A N 1
ATOM 5575 C CA . PRO A 1 706 ? -32.050 6.000 -14.678 1.00 93.81 706 PRO A CA 1
ATOM 5576 C C . PRO A 1 706 ? -32.162 6.896 -15.928 1.00 93.81 706 PRO A C 1
ATOM 5578 O O . PRO A 1 706 ? -31.248 6.919 -16.753 1.00 93.81 706 PRO A O 1
ATOM 5581 N N . PRO A 1 707 ? -33.276 7.624 -16.098 1.00 93.69 707 PRO A N 1
ATOM 5582 C CA . PRO A 1 707 ? -33.456 8.530 -17.225 1.00 93.69 707 PRO A CA 1
ATOM 5583 C C . PRO A 1 707 ? -32.379 9.619 -17.294 1.00 93.69 707 PRO A C 1
ATOM 5585 O O . PRO A 1 707 ? -31.988 10.190 -16.274 1.00 93.69 707 PRO A O 1
ATOM 5588 N N . GLY A 1 708 ? -31.913 9.919 -18.506 1.00 91.69 708 GLY A N 1
ATOM 5589 C CA . GLY A 1 708 ? -30.867 10.909 -18.748 1.00 91.69 708 GLY A CA 1
ATOM 5590 C C . GLY A 1 708 ? -30.057 10.660 -20.019 1.00 91.69 708 GLY A C 1
ATOM 5591 O O . GLY A 1 708 ? -30.250 9.669 -20.725 1.00 91.69 708 GLY A O 1
ATOM 5592 N N . GLU A 1 709 ? -29.131 11.577 -20.292 1.00 92.31 709 GLU A N 1
ATOM 5593 C CA . GLU A 1 709 ? -28.141 11.460 -21.365 1.00 92.31 709 GLU A CA 1
ATOM 5594 C C . GLU A 1 709 ? -26.803 10.974 -20.799 1.00 92.31 709 GLU A C 1
ATOM 5596 O O . GLU A 1 709 ? -26.309 11.494 -19.793 1.00 92.31 709 GLU A O 1
ATOM 5601 N N . TYR A 1 710 ? -26.210 9.979 -21.459 1.00 90.69 710 TYR A N 1
ATOM 5602 C CA . TYR A 1 710 ? -24.975 9.334 -21.022 1.00 90.69 710 TYR A CA 1
ATOM 5603 C C . TYR A 1 710 ? -24.015 9.124 -22.188 1.00 90.69 710 TYR A C 1
ATOM 5605 O O . TYR A 1 710 ? -24.426 8.914 -23.326 1.00 90.69 710 TYR A O 1
ATOM 5613 N N . GLU A 1 711 ? -22.720 9.111 -21.893 1.00 89.88 711 GLU A N 1
ATOM 5614 C CA . GLU A 1 711 ? -21.669 8.692 -22.814 1.00 89.88 711 GLU A CA 1
ATOM 5615 C C . GLU A 1 711 ? -21.195 7.289 -22.419 1.00 89.88 711 GLU A C 1
ATOM 5617 O O . GLU A 1 711 ? -20.761 7.047 -21.284 1.00 89.88 711 GLU A O 1
ATOM 5622 N N . LEU A 1 712 ? -21.264 6.360 -23.371 1.00 90.31 712 LEU A N 1
ATOM 5623 C CA . LEU A 1 712 ? -20.580 5.078 -23.271 1.00 90.31 712 LEU A CA 1
ATOM 5624 C C . LEU A 1 712 ? -19.118 5.249 -23.684 1.00 90.31 712 LEU A C 1
ATOM 5626 O O . LEU A 1 712 ? -18.790 6.089 -24.507 1.00 90.31 712 LEU A O 1
ATOM 5630 N N . SER A 1 713 ? -18.217 4.436 -23.151 1.00 91.56 713 SER A N 1
ATOM 5631 C CA . SER A 1 713 ? -16.843 4.313 -23.644 1.00 91.56 713 SER A CA 1
ATOM 5632 C C . SER A 1 713 ? -16.500 2.836 -23.705 1.00 91.56 713 SER A C 1
ATOM 5634 O O . SER A 1 713 ? -16.137 2.223 -22.699 1.00 91.56 713 SER A O 1
ATOM 5636 N N . ALA A 1 714 ? -16.688 2.268 -24.893 1.00 92.81 714 ALA A N 1
ATOM 5637 C CA . ALA A 1 714 ? -16.497 0.857 -25.180 1.00 92.81 714 ALA A CA 1
ATOM 5638 C C . ALA A 1 714 ? -15.165 0.634 -25.899 1.00 92.81 714 ALA A C 1
ATOM 5640 O O . ALA A 1 714 ? -14.804 1.376 -26.813 1.00 92.81 714 ALA A O 1
ATOM 5641 N N . TYR A 1 715 ? -14.425 -0.385 -25.478 1.00 93.81 715 TYR A N 1
ATOM 5642 C CA . TYR A 1 715 ? -13.194 -0.826 -26.127 1.00 93.81 715 TYR A CA 1
ATOM 5643 C C . TYR A 1 715 ? -12.953 -2.306 -25.834 1.00 93.81 715 TYR A C 1
ATOM 5645 O O . TYR A 1 715 ? -13.522 -2.880 -24.904 1.00 93.81 715 TYR A O 1
ATOM 5653 N N . GLY A 1 716 ? -12.080 -2.931 -26.612 1.00 91.62 716 GLY A N 1
ATOM 5654 C CA . GLY A 1 716 ? -11.737 -4.328 -26.429 1.00 91.62 716 GLY A CA 1
ATOM 5655 C C . GLY A 1 716 ? -10.390 -4.701 -27.015 1.00 91.62 716 GLY A C 1
ATOM 5656 O O . GLY A 1 716 ? -9.638 -3.877 -27.550 1.00 91.62 716 GLY A O 1
ATOM 5657 N N . SER A 1 717 ? -10.068 -5.977 -26.867 1.00 91.75 717 SER A N 1
ATOM 5658 C CA . SER A 1 717 ? -8.824 -6.555 -27.348 1.00 91.75 717 SER A CA 1
ATOM 5659 C C . SER A 1 717 ? -9.000 -7.995 -27.800 1.00 91.75 717 SER A C 1
ATOM 5661 O O . SER A 1 717 ? -9.818 -8.738 -27.257 1.00 91.75 717 SER A O 1
ATOM 5663 N N . GLY A 1 718 ? -8.171 -8.367 -28.768 1.00 88.38 718 GLY A N 1
ATOM 5664 C CA . GLY A 1 718 ? -7.915 -9.734 -29.202 1.00 88.38 718 GLY A CA 1
ATOM 5665 C C . GLY A 1 718 ? -6.443 -10.093 -28.992 1.00 88.38 718 GLY A C 1
ATOM 5666 O O . GLY A 1 718 ? -5.676 -9.349 -28.372 1.00 88.38 718 GLY A O 1
ATOM 5667 N N . GLU A 1 719 ? -6.007 -11.231 -29.526 1.00 86.44 719 GLU A N 1
ATOM 5668 C CA . GLU A 1 719 ? -4.616 -11.674 -29.386 1.00 86.44 719 GLU A CA 1
ATOM 5669 C C . GLU A 1 719 ? -3.632 -10.673 -30.028 1.00 86.44 719 GLU A C 1
ATOM 5671 O O . GLU A 1 719 ? -3.530 -10.564 -31.247 1.00 86.44 719 GLU A O 1
ATOM 5676 N N . GLY A 1 720 ? -2.885 -9.933 -29.202 1.00 85.31 720 GLY A N 1
ATOM 5677 C CA . GLY A 1 720 ? -1.912 -8.940 -29.675 1.00 85.31 720 GLY A CA 1
ATOM 5678 C C . GLY A 1 720 ? -2.527 -7.740 -30.407 1.00 85.31 720 GLY A C 1
ATOM 5679 O O . GLY A 1 720 ? -1.786 -6.940 -30.979 1.00 85.31 720 GLY A O 1
ATOM 5680 N N . ALA A 1 721 ? -3.851 -7.584 -30.375 1.00 90.62 721 ALA A N 1
ATOM 5681 C CA . ALA A 1 721 ? -4.584 -6.532 -31.066 1.00 90.62 721 ALA A CA 1
ATOM 5682 C C . ALA A 1 721 ? -5.567 -5.833 -30.115 1.00 90.62 721 ALA A C 1
ATOM 5684 O O . ALA A 1 721 ? -6.025 -6.398 -29.125 1.00 90.62 721 ALA A O 1
ATOM 5685 N N . SER A 1 722 ? -5.883 -4.576 -30.400 1.00 91.81 722 SER A N 1
ATOM 5686 C CA . SER A 1 722 ? -6.802 -3.749 -29.608 1.00 91.81 722 SER A CA 1
ATOM 5687 C C . SER A 1 722 ? -7.663 -2.860 -30.494 1.00 91.81 722 SER A C 1
ATOM 5689 O O . SER A 1 722 ? -7.228 -2.479 -31.587 1.00 91.81 722 SER A O 1
ATOM 5691 N N . THR A 1 723 ? -8.824 -2.463 -29.989 1.00 93.12 723 THR A N 1
ATOM 5692 C CA . THR A 1 723 ? -9.727 -1.517 -30.652 1.00 93.12 723 THR A CA 1
ATOM 5693 C C . THR A 1 723 ? -9.513 -0.092 -30.151 1.00 93.12 723 THR A C 1
ATOM 5695 O O . THR A 1 723 ? -8.917 0.145 -29.095 1.00 93.12 723 THR A O 1
ATOM 5698 N N . LYS A 1 724 ? -10.004 0.878 -30.918 1.00 90.19 724 LYS A N 1
ATOM 5699 C CA . LYS A 1 724 ? -10.217 2.244 -30.447 1.00 90.19 724 LYS A CA 1
ATOM 5700 C C . LYS A 1 724 ? -11.334 2.258 -29.402 1.00 90.19 724 LYS A C 1
ATOM 5702 O O . LYS A 1 724 ? -12.138 1.329 -29.315 1.00 90.19 724 LYS A O 1
ATOM 5707 N N . HIS A 1 725 ? -11.374 3.335 -28.625 1.00 88.94 725 HIS A N 1
ATOM 5708 C CA . HIS A 1 725 ? -12.533 3.635 -27.794 1.00 88.94 725 HIS A CA 1
ATOM 5709 C C . HIS A 1 725 ? -13.644 4.206 -28.674 1.00 88.94 725 HIS A C 1
ATOM 5711 O O . HIS A 1 725 ? -13.437 5.229 -29.328 1.00 88.94 725 HIS A O 1
ATOM 5717 N N . VAL A 1 726 ? -14.813 3.577 -28.651 1.00 90.75 726 VAL A N 1
ATOM 5718 C CA . VAL A 1 726 ? -16.034 4.086 -29.281 1.00 90.75 726 VAL A CA 1
ATOM 5719 C C . VAL A 1 726 ? -16.895 4.708 -28.196 1.00 90.75 726 VAL A C 1
ATOM 5721 O O . VAL A 1 726 ? -17.100 4.102 -27.140 1.00 90.75 726 VAL A O 1
ATOM 5724 N N . ARG A 1 727 ? -17.341 5.947 -28.434 1.00 90.25 727 ARG A N 1
ATOM 5725 C CA . ARG A 1 727 ? -18.053 6.746 -27.435 1.00 90.25 727 ARG A CA 1
ATOM 5726 C C . ARG A 1 727 ? -19.425 7.231 -27.899 1.00 90.25 727 ARG A C 1
ATOM 5728 O O . ARG A 1 727 ? -19.581 8.416 -28.183 1.00 90.25 727 ARG A O 1
ATOM 5735 N N . PRO A 1 728 ? -20.407 6.332 -28.052 1.00 89.38 728 PRO A N 1
ATOM 5736 C CA . PRO A 1 728 ? -21.746 6.737 -28.428 1.00 89.38 728 PRO A CA 1
ATOM 5737 C C . PRO A 1 728 ? -22.430 7.417 -27.239 1.00 89.38 728 PRO A C 1
ATOM 5739 O O . PRO A 1 728 ? -22.336 6.960 -26.096 1.00 89.38 728 PRO A O 1
ATOM 5742 N N . THR A 1 729 ? -23.139 8.503 -27.526 1.00 91.31 729 THR A N 1
ATOM 5743 C CA . THR A 1 729 ? -24.099 9.090 -26.591 1.00 91.31 729 THR A CA 1
ATOM 5744 C C . THR A 1 729 ? -25.394 8.291 -26.658 1.00 91.31 729 THR A C 1
ATOM 5746 O O . THR A 1 729 ? -25.881 7.987 -27.747 1.00 91.31 729 THR A O 1
ATOM 5749 N N . ILE A 1 730 ? -25.947 7.951 -25.499 1.00 92.75 730 ILE A N 1
ATOM 5750 C CA . ILE A 1 730 ? -27.230 7.265 -25.364 1.00 92.75 730 ILE A CA 1
ATOM 5751 C C . ILE A 1 730 ? -28.184 8.125 -24.537 1.00 92.75 730 ILE A C 1
ATOM 5753 O O . ILE A 1 730 ? -27.773 8.785 -23.583 1.00 92.75 730 ILE A O 1
ATOM 5757 N N . GLU A 1 731 ? -29.462 8.101 -24.900 1.00 94.69 731 GLU A N 1
ATOM 5758 C CA . GLU A 1 731 ? -30.541 8.769 -24.171 1.00 94.69 731 GLU A CA 1
ATOM 5759 C C . GLU A 1 731 ? -31.468 7.696 -23.592 1.00 94.69 731 GLU A C 1
ATOM 5761 O O . GLU A 1 731 ? -32.031 6.884 -24.331 1.00 94.69 731 GLU A O 1
ATOM 5766 N N . VAL A 1 732 ? -31.631 7.692 -22.270 1.00 95.38 732 VAL A N 1
ATOM 5767 C CA . VAL A 1 732 ? -32.629 6.877 -21.575 1.00 95.38 732 VAL A CA 1
ATOM 5768 C C . VAL A 1 732 ? -33.831 7.760 -21.271 1.00 95.38 732 VAL A C 1
ATOM 5770 O O . VAL A 1 732 ? -33.732 8.707 -20.490 1.00 95.38 732 VAL A O 1
ATOM 5773 N N . LYS A 1 733 ? -34.982 7.449 -21.872 1.00 92.94 733 LYS A N 1
ATOM 5774 C CA . LYS A 1 733 ? -36.205 8.237 -21.680 1.00 92.94 733 LYS A CA 1
ATOM 5775 C C . LYS A 1 733 ? -36.896 7.877 -20.371 1.00 92.94 733 LYS A C 1
ATOM 5777 O O . LYS A 1 733 ? -36.897 6.721 -19.949 1.00 92.94 733 LYS A O 1
ATOM 5782 N N . THR A 1 734 ? -37.563 8.850 -19.757 1.00 90.94 734 THR A N 1
ATOM 5783 C CA . THR A 1 734 ? -38.398 8.608 -18.575 1.00 90.94 734 THR A CA 1
ATOM 5784 C C . THR A 1 734 ? -39.437 7.518 -18.855 1.00 90.94 734 THR A C 1
ATOM 5786 O O . THR A 1 734 ? -40.188 7.594 -19.827 1.00 90.94 734 THR A O 1
ATOM 5789 N N . GLY A 1 735 ? -39.478 6.495 -17.995 1.00 87.00 735 GLY A N 1
ATOM 5790 C CA . GLY A 1 735 ? -40.395 5.355 -18.114 1.00 87.00 735 GLY A CA 1
ATOM 5791 C C . GLY A 1 735 ? -39.965 4.265 -19.103 1.00 87.00 735 GLY A C 1
ATOM 5792 O O . GLY A 1 735 ? -40.696 3.291 -19.272 1.00 87.00 735 GLY A O 1
ATOM 5793 N N . GLN A 1 736 ? -38.801 4.391 -19.746 1.00 93.31 736 GLN A N 1
ATOM 5794 C CA . GLN A 1 736 ? -38.242 3.341 -20.592 1.00 93.31 736 GLN A CA 1
ATOM 5795 C C . GLN A 1 736 ? -37.676 2.208 -19.727 1.00 93.31 736 GLN A C 1
ATOM 5797 O O . GLN A 1 736 ? -36.804 2.438 -18.896 1.00 93.31 736 GLN A O 1
ATOM 5802 N N . SER A 1 737 ? -38.166 0.983 -19.921 1.00 90.06 737 SER A N 1
ATOM 5803 C CA . SER A 1 737 ? -37.723 -0.187 -19.150 1.00 90.06 737 SER A CA 1
ATOM 5804 C C . SER A 1 737 ? -36.529 -0.914 -19.769 1.00 90.06 737 SER A C 1
ATOM 5806 O O . SER A 1 737 ? -35.804 -1.604 -19.058 1.00 90.06 737 SER A O 1
ATOM 5808 N N . GLU A 1 738 ? -36.329 -0.784 -21.082 1.00 94.50 738 GLU A N 1
ATOM 5809 C CA . GLU A 1 738 ? -35.281 -1.481 -21.829 1.00 94.50 738 GLU A CA 1
ATOM 5810 C C . GLU A 1 738 ? -34.750 -0.622 -22.986 1.00 94.50 738 GLU A C 1
ATOM 5812 O O . GLU A 1 738 ? -35.511 0.056 -23.687 1.00 94.50 738 GLU A O 1
ATOM 5817 N N . LEU A 1 739 ? -33.432 -0.655 -23.180 1.00 95.38 739 LEU A N 1
ATOM 5818 C CA . LEU A 1 739 ? -32.711 -0.039 -24.286 1.00 95.38 739 LEU A CA 1
ATOM 5819 C C . LEU A 1 739 ? -31.651 -1.025 -24.789 1.00 95.38 739 LEU A C 1
ATOM 5821 O O . LEU A 1 739 ? -30.578 -1.153 -24.201 1.00 95.38 739 LEU A O 1
ATOM 5825 N N . ASP A 1 740 ? -31.961 -1.698 -25.892 1.00 94.38 740 ASP A N 1
ATOM 5826 C CA . ASP A 1 740 ? -31.019 -2.552 -26.614 1.00 94.38 740 ASP A CA 1
ATOM 5827 C C . ASP A 1 740 ? -30.228 -1.703 -27.618 1.00 94.38 740 ASP A C 1
ATOM 5829 O O . ASP A 1 740 ? -30.798 -1.075 -28.516 1.00 94.38 740 ASP A O 1
ATOM 5833 N N . LEU A 1 741 ? -28.908 -1.662 -27.450 1.00 94.06 741 LEU A N 1
ATOM 5834 C CA . LEU A 1 741 ? -27.983 -0.953 -28.336 1.00 94.06 741 LEU A CA 1
ATOM 5835 C C . LEU A 1 741 ? -27.521 -1.815 -29.518 1.00 94.06 741 LEU A C 1
ATOM 5837 O O . LEU A 1 741 ? -26.743 -1.355 -30.354 1.00 94.06 741 LEU A O 1
ATOM 5841 N N . GLY A 1 742 ? -28.007 -3.053 -29.609 1.00 94.12 742 GLY A N 1
ATOM 5842 C CA . GLY A 1 742 ? -27.672 -4.003 -30.651 1.00 94.12 742 GLY A CA 1
ATOM 5843 C C . GLY A 1 742 ? -26.198 -4.386 -30.602 1.00 94.12 742 GLY A C 1
ATOM 5844 O O . GLY A 1 742 ? -25.654 -4.726 -29.550 1.00 94.12 742 GLY A O 1
ATOM 5845 N N . VAL A 1 743 ? -25.551 -4.355 -31.765 1.00 93.50 743 VAL A N 1
ATOM 5846 C CA . VAL A 1 743 ? -24.118 -4.623 -31.905 1.00 93.50 743 VAL A CA 1
ATOM 5847 C C . VAL A 1 743 ? -23.398 -3.301 -32.139 1.00 93.50 743 VAL A C 1
ATOM 5849 O O . VAL A 1 743 ? -23.646 -2.622 -33.134 1.00 93.50 743 VAL A O 1
ATOM 5852 N N . VAL A 1 744 ? -22.500 -2.944 -31.226 1.00 93.56 744 VAL A N 1
ATOM 5853 C CA . VAL A 1 744 ? -21.602 -1.799 -31.375 1.00 93.56 744 VAL A CA 1
ATOM 5854 C C . VAL A 1 744 ? -20.284 -2.307 -31.939 1.00 93.56 744 VAL A C 1
ATOM 5856 O O . VAL A 1 744 ? -19.542 -3.024 -31.263 1.00 93.56 744 VAL A O 1
ATOM 5859 N N . ASP A 1 745 ? -19.997 -1.925 -33.179 1.00 95.12 745 ASP A N 1
ATOM 5860 C CA . ASP A 1 745 ? -18.718 -2.231 -33.803 1.00 95.12 745 ASP A CA 1
ATOM 5861 C C . ASP A 1 745 ? -17.601 -1.340 -33.239 1.00 95.12 745 ASP A C 1
ATOM 5863 O O . ASP A 1 745 ? -17.765 -0.130 -33.044 1.00 95.12 745 ASP A O 1
ATOM 5867 N N . LEU A 1 746 ? -16.464 -1.961 -32.938 1.00 95.75 746 LEU A N 1
ATOM 5868 C CA . LEU A 1 746 ? -15.283 -1.328 -32.375 1.00 95.75 746 LEU A CA 1
ATOM 5869 C C . LEU A 1 746 ? -14.155 -1.319 -33.417 1.00 95.75 746 LEU A C 1
ATOM 5871 O O . LEU A 1 746 ? -13.509 -2.350 -33.616 1.00 95.75 746 LEU A O 1
ATOM 5875 N N . PRO A 1 747 ? -13.821 -0.163 -34.017 1.00 94.12 747 PRO A N 1
ATOM 5876 C CA . PRO A 1 747 ? -12.748 -0.079 -35.001 1.00 94.12 747 PRO A CA 1
ATOM 5877 C C . PRO A 1 747 ? -11.393 -0.458 -34.405 1.00 94.12 747 PRO A C 1
ATOM 5879 O O . PRO A 1 747 ? -11.087 -0.127 -33.253 1.00 94.12 747 PRO A O 1
ATOM 5882 N N . ALA A 1 748 ? -10.528 -1.088 -35.188 1.00 92.38 748 ALA A N 1
ATOM 5883 C CA . ALA A 1 748 ? -9.177 -1.424 -34.761 1.00 92.38 748 ALA A CA 1
ATOM 5884 C C . ALA A 1 748 ? -8.333 -0.157 -34.512 1.00 92.38 748 ALA A C 1
ATOM 5886 O O . ALA A 1 748 ? -8.455 0.867 -35.194 1.00 92.38 748 ALA A O 1
ATOM 5887 N N . THR A 1 749 ? -7.417 -0.200 -33.535 1.00 90.69 749 THR A N 1
ATOM 5888 C CA . THR A 1 749 ? -6.401 0.863 -33.432 1.00 90.69 749 THR A CA 1
ATOM 5889 C C . THR A 1 749 ? -5.504 0.851 -34.664 1.00 90.69 749 THR A C 1
ATOM 5891 O O . THR A 1 749 ? -5.284 -0.200 -35.268 1.00 90.69 749 THR A O 1
ATOM 5894 N N . LYS A 1 750 ? -4.903 1.997 -35.011 1.00 88.81 750 LYS A N 1
ATOM 5895 C CA . LYS A 1 750 ? -3.990 2.072 -36.159 1.00 88.81 750 LYS A CA 1
ATOM 5896 C C . LYS A 1 750 ? -2.868 1.035 -36.058 1.00 88.81 750 LYS A C 1
ATOM 5898 O O . LYS A 1 750 ? -2.601 0.359 -37.043 1.00 88.81 750 LYS A O 1
ATOM 5903 N N . LEU A 1 751 ? -2.294 0.817 -34.873 1.00 90.06 751 LEU A N 1
ATOM 5904 C CA . LEU A 1 751 ? -1.323 -0.260 -34.650 1.00 90.06 751 LEU A CA 1
ATOM 5905 C C . LEU A 1 751 ? -1.871 -1.653 -35.006 1.00 90.06 751 LEU A C 1
ATOM 5907 O O . LEU A 1 751 ? -1.185 -2.421 -35.674 1.00 90.06 751 LEU A O 1
ATOM 5911 N N . SER A 1 752 ? -3.099 -1.981 -34.598 1.00 92.94 752 SER A N 1
ATOM 5912 C CA . SER A 1 752 ? -3.729 -3.263 -34.938 1.00 92.94 752 SER A CA 1
ATOM 5913 C C . SER A 1 752 ? -3.930 -3.411 -36.448 1.00 92.94 752 SER A C 1
ATOM 5915 O O . SER A 1 752 ? -3.659 -4.476 -36.990 1.00 92.94 752 SER A O 1
ATOM 5917 N N . THR A 1 753 ? -4.283 -2.333 -37.162 1.00 91.56 753 THR A N 1
ATOM 5918 C CA . THR A 1 753 ? -4.404 -2.361 -38.636 1.00 91.56 753 THR A CA 1
ATOM 5919 C C . THR A 1 753 ? -3.077 -2.605 -39.369 1.00 91.56 753 THR A C 1
ATOM 5921 O O . THR A 1 753 ? -3.077 -2.858 -40.579 1.00 91.56 753 THR A O 1
ATOM 5924 N N . LEU A 1 754 ? -1.939 -2.496 -38.670 1.00 93.31 754 LEU A N 1
ATOM 5925 C CA . LEU A 1 754 ? -0.611 -2.795 -39.204 1.00 93.31 754 LEU A CA 1
ATOM 5926 C C . LEU A 1 754 ? -0.195 -4.258 -38.994 1.00 93.31 754 LEU A C 1
ATOM 5928 O O . LEU A 1 754 ? 0.824 -4.670 -39.545 1.00 93.31 754 LEU A O 1
ATOM 5932 N N . ILE A 1 755 ? -0.955 -5.052 -38.233 1.00 94.81 755 ILE A N 1
ATOM 5933 C CA . ILE A 1 755 ? -0.655 -6.472 -38.020 1.00 94.81 755 ILE A CA 1
ATOM 5934 C C . ILE A 1 755 ? -0.636 -7.203 -39.370 1.00 94.81 755 ILE A C 1
ATOM 5936 O O . ILE A 1 755 ? -1.488 -6.994 -40.231 1.00 94.81 755 ILE A O 1
ATOM 5940 N N . GLY A 1 756 ? 0.396 -8.020 -39.579 1.00 93.19 756 GLY A N 1
ATOM 5941 C CA . GLY A 1 756 ? 0.670 -8.720 -40.835 1.00 93.19 756 GLY A CA 1
ATOM 5942 C C . GLY A 1 756 ? 1.278 -7.849 -41.943 1.00 93.19 756 GLY A C 1
ATOM 5943 O O . GLY A 1 756 ? 1.717 -8.389 -42.962 1.00 93.19 756 GLY A O 1
ATOM 5944 N N . LYS A 1 757 ? 1.358 -6.522 -41.768 1.00 94.88 757 LYS A N 1
ATOM 5945 C CA . LYS A 1 757 ? 1.975 -5.591 -42.728 1.00 94.88 757 LYS A CA 1
ATOM 5946 C C . LYS A 1 757 ? 3.440 -5.316 -42.363 1.00 94.88 757 LYS A C 1
ATOM 5948 O O . LYS A 1 757 ? 3.816 -5.469 -41.198 1.00 94.88 757 LYS A O 1
ATOM 5953 N N . PRO A 1 758 ? 4.281 -4.898 -43.332 1.00 95.88 758 PRO A N 1
ATOM 5954 C CA . PRO A 1 758 ? 5.641 -4.455 -43.044 1.00 95.88 758 PRO A CA 1
ATOM 5955 C C . PRO A 1 758 ? 5.663 -3.355 -41.977 1.00 95.88 758 PRO A C 1
ATOM 5957 O O . PRO A 1 758 ? 4.899 -2.391 -42.060 1.00 95.88 758 PRO A O 1
ATOM 5960 N N . ALA A 1 759 ? 6.545 -3.501 -40.992 1.00 96.31 759 ALA A N 1
ATOM 5961 C CA . ALA A 1 759 ? 6.708 -2.537 -39.915 1.00 96.31 759 ALA A CA 1
ATOM 5962 C C . ALA A 1 759 ? 7.181 -1.178 -40.471 1.00 96.31 759 ALA A C 1
ATOM 5964 O O . ALA A 1 759 ? 8.193 -1.148 -41.182 1.00 96.31 759 ALA A O 1
ATOM 5965 N N . PRO A 1 760 ? 6.481 -0.064 -40.177 1.00 95.19 760 PRO A N 1
ATOM 5966 C CA . PRO A 1 760 ? 6.946 1.266 -40.555 1.00 95.19 760 PRO A CA 1
ATOM 5967 C C . PRO A 1 760 ? 8.314 1.589 -39.947 1.00 95.19 760 PRO A C 1
ATOM 5969 O O . PRO A 1 760 ? 8.588 1.215 -38.810 1.00 95.19 760 PRO A O 1
ATOM 5972 N N . GLU A 1 761 ? 9.162 2.301 -40.682 1.00 93.81 761 GLU A N 1
ATOM 5973 C CA . GLU A 1 761 ? 10.532 2.595 -40.244 1.00 93.81 761 GLU A CA 1
ATOM 5974 C C . GLU A 1 761 ? 10.582 3.462 -38.968 1.00 93.81 761 GLU A C 1
ATOM 5976 O O . GLU A 1 761 ? 9.670 4.253 -38.708 1.00 93.81 761 GLU A O 1
ATOM 5981 N N . ILE A 1 762 ? 11.649 3.311 -38.172 1.00 92.12 762 ILE A N 1
ATOM 5982 C CA . ILE A 1 762 ? 11.897 4.130 -36.981 1.00 92.12 762 ILE A CA 1
ATOM 5983 C C . ILE A 1 762 ? 12.637 5.428 -37.339 1.00 92.12 762 ILE A C 1
ATOM 5985 O O . ILE A 1 762 ? 13.597 5.436 -38.107 1.00 92.12 762 ILE A O 1
ATOM 5989 N N . GLY A 1 763 ? 12.225 6.536 -36.727 1.00 82.06 763 GLY A N 1
ATOM 5990 C CA . GLY A 1 763 ? 12.909 7.826 -36.787 1.00 82.06 763 GLY A CA 1
ATOM 5991 C C . GLY A 1 763 ? 12.200 8.929 -37.588 1.00 82.06 763 GLY A C 1
ATOM 5992 O O . GLY A 1 763 ? 11.128 8.711 -38.154 1.00 82.06 763 GLY A O 1
ATOM 5993 N N . PRO A 1 764 ? 12.782 10.149 -37.630 1.00 88.88 764 PRO A N 1
ATOM 5994 C CA . PRO A 1 764 ? 14.112 10.538 -37.126 1.00 88.88 764 PRO A CA 1
ATOM 5995 C C . PRO A 1 764 ? 14.276 10.379 -35.606 1.00 88.88 764 PRO A C 1
ATOM 5997 O O . PRO A 1 764 ? 13.356 10.672 -34.858 1.00 88.88 764 PRO A O 1
ATOM 6000 N N . ILE A 1 765 ? 15.452 9.942 -35.144 1.00 92.81 765 ILE A N 1
ATOM 6001 C CA . ILE A 1 765 ? 15.777 9.724 -33.720 1.00 92.81 765 ILE A CA 1
ATOM 6002 C C . ILE A 1 765 ? 16.735 10.819 -33.237 1.00 92.81 765 ILE A C 1
ATOM 6004 O O . ILE A 1 765 ? 17.693 11.142 -33.937 1.00 92.81 765 ILE A O 1
ATOM 6008 N N . LYS A 1 766 ? 16.498 11.390 -32.048 1.00 91.81 766 LYS A N 1
ATOM 6009 C CA . LYS A 1 766 ? 17.340 12.464 -31.481 1.00 91.81 766 LYS A CA 1
ATOM 6010 C C . LYS A 1 766 ? 18.678 11.947 -30.968 1.00 91.81 766 LYS A C 1
ATOM 6012 O O . LYS A 1 766 ? 19.706 12.577 -31.183 1.00 91.81 766 LYS A O 1
ATOM 6017 N N . ALA A 1 767 ? 18.647 10.831 -30.247 1.00 93.75 767 ALA A N 1
ATOM 6018 C CA . ALA A 1 767 ? 19.814 10.266 -29.586 1.00 93.75 767 ALA A CA 1
ATOM 6019 C C . ALA A 1 767 ? 19.682 8.748 -29.461 1.00 93.75 767 ALA A C 1
ATOM 6021 O O . ALA A 1 767 ? 18.579 8.231 -29.283 1.00 93.75 767 ALA A O 1
ATOM 6022 N N . TRP A 1 768 ? 20.822 8.062 -29.509 1.00 95.50 768 TRP A N 1
ATOM 6023 C CA . TRP A 1 768 ? 20.953 6.618 -29.330 1.00 95.50 768 TRP A CA 1
ATOM 6024 C C . TRP A 1 768 ? 21.917 6.314 -28.186 1.00 95.50 768 TRP A C 1
ATOM 6026 O O . TRP A 1 768 ? 22.880 7.045 -27.963 1.00 95.50 768 TRP A O 1
ATOM 6036 N N . LYS A 1 769 ? 21.671 5.209 -27.490 1.00 94.69 769 LYS A N 1
ATOM 6037 C CA . LYS A 1 769 ? 22.521 4.636 -26.449 1.00 94.69 769 LYS A CA 1
ATOM 6038 C C . LYS A 1 769 ? 22.571 3.116 -26.613 1.00 94.69 769 LYS A C 1
ATOM 6040 O O . LYS A 1 769 ? 21.631 2.503 -27.122 1.00 94.69 769 LYS A O 1
ATOM 6045 N N . ASN A 1 770 ? 23.676 2.512 -26.170 1.00 93.94 770 ASN A N 1
ATOM 6046 C CA . ASN A 1 770 ? 23.942 1.068 -26.246 1.00 93.94 770 ASN A CA 1
ATOM 6047 C C . ASN A 1 770 ? 23.932 0.510 -27.682 1.00 93.94 770 ASN A C 1
ATOM 6049 O O . ASN A 1 770 ? 23.535 -0.626 -27.931 1.00 93.94 770 ASN A O 1
ATOM 6053 N N . GLY A 1 771 ? 24.364 1.325 -28.645 1.00 89.50 771 GLY A N 1
ATOM 6054 C CA . GLY A 1 771 ? 24.544 0.924 -30.036 1.00 89.50 771 GLY A CA 1
ATOM 6055 C C . GLY A 1 771 ? 24.457 2.105 -30.996 1.00 89.50 771 GLY A C 1
ATOM 6056 O O . GLY A 1 771 ? 23.916 3.157 -30.662 1.00 89.50 771 GLY A O 1
ATOM 6057 N N . SER A 1 772 ? 24.997 1.917 -32.197 1.00 90.06 772 SER A N 1
ATOM 6058 C CA . SER A 1 772 ? 24.832 2.863 -33.303 1.00 90.06 772 SER A CA 1
ATOM 6059 C C . SER A 1 772 ? 23.376 2.892 -33.795 1.00 90.06 772 SER A C 1
ATOM 6061 O O . SER A 1 772 ? 22.661 1.895 -33.593 1.00 90.06 772 SER A O 1
ATOM 6063 N N . PRO A 1 773 ? 22.955 3.993 -34.456 1.00 93.62 773 PRO A N 1
ATOM 6064 C CA . PRO A 1 773 ? 21.667 4.075 -35.135 1.00 93.62 773 PRO A CA 1
ATOM 6065 C C . PRO A 1 773 ? 21.405 2.851 -36.009 1.00 93.62 773 PRO A C 1
ATOM 6067 O O . PRO A 1 773 ? 22.335 2.306 -36.602 1.00 93.62 773 PRO A O 1
ATOM 6070 N N . ILE A 1 774 ? 20.147 2.426 -36.062 1.00 94.56 774 ILE A N 1
ATOM 6071 C CA . ILE A 1 774 ? 19.723 1.251 -36.819 1.00 94.56 774 ILE A CA 1
ATOM 6072 C C . ILE A 1 774 ? 18.371 1.509 -37.477 1.00 94.56 774 ILE A C 1
ATOM 6074 O O . ILE A 1 774 ? 17.584 2.311 -36.974 1.00 94.56 774 ILE A O 1
ATOM 6078 N N . THR A 1 775 ? 18.111 0.820 -38.579 1.00 94.75 775 THR A N 1
ATOM 6079 C CA . THR A 1 775 ? 16.822 0.804 -39.280 1.00 94.75 775 THR A CA 1
ATOM 6080 C C . THR A 1 775 ? 16.170 -0.574 -39.172 1.00 94.75 775 THR A C 1
ATOM 6082 O O . THR A 1 775 ? 16.845 -1.596 -39.035 1.00 94.75 775 THR A O 1
ATOM 6085 N N . LEU A 1 776 ? 14.844 -0.644 -39.258 1.00 95.69 776 LEU A N 1
ATOM 6086 C CA . LEU A 1 776 ? 14.115 -1.910 -39.320 1.00 95.69 776 LEU A CA 1
ATOM 6087 C C . LEU A 1 776 ? 14.417 -2.676 -40.612 1.00 95.69 776 LEU A C 1
ATOM 6089 O O . LEU A 1 776 ? 14.333 -3.907 -40.627 1.00 95.69 776 LEU A O 1
ATOM 6093 N N . ALA A 1 777 ? 14.787 -1.976 -41.688 1.00 93.94 777 ALA A N 1
ATOM 6094 C CA . ALA A 1 777 ? 15.270 -2.596 -42.919 1.00 93.94 777 ALA A CA 1
ATOM 6095 C C . ALA A 1 777 ? 16.569 -3.402 -42.705 1.00 93.94 777 ALA A C 1
ATOM 6097 O O . ALA A 1 777 ? 16.677 -4.526 -43.192 1.00 93.94 777 ALA A O 1
ATOM 6098 N N . GLU A 1 778 ? 17.523 -2.882 -41.926 1.00 95.38 778 GLU A N 1
ATOM 6099 C CA . GLU A 1 778 ? 18.769 -3.588 -41.567 1.00 95.38 778 GLU A CA 1
ATOM 6100 C C . GLU A 1 778 ? 18.540 -4.779 -40.625 1.00 95.38 778 GLU A C 1
ATOM 6102 O O . GLU A 1 778 ? 19.402 -5.647 -40.490 1.00 95.38 778 GLU A O 1
ATOM 6107 N N . LEU A 1 779 ? 17.379 -4.828 -39.967 1.00 96.25 779 LEU A N 1
ATOM 6108 C CA . LEU A 1 779 ? 16.993 -5.891 -39.041 1.00 96.25 779 LEU A CA 1
ATOM 6109 C C . LEU A 1 779 ? 16.190 -7.020 -39.699 1.00 96.25 779 LEU A C 1
ATOM 6111 O O . LEU A 1 779 ? 15.722 -7.916 -39.000 1.00 96.25 779 LEU A O 1
ATOM 6115 N N . ARG A 1 780 ? 16.041 -7.028 -41.029 1.00 95.31 780 ARG A N 1
ATOM 6116 C CA . ARG A 1 780 ? 15.430 -8.163 -41.738 1.00 95.31 780 ARG A CA 1
ATOM 6117 C C . ARG A 1 780 ? 16.198 -9.461 -41.460 1.00 95.31 780 ARG A C 1
ATOM 6119 O O . ARG A 1 780 ? 17.425 -9.477 -41.400 1.00 95.31 780 ARG A O 1
ATOM 6126 N N . GLY A 1 781 ? 15.458 -10.548 -41.267 1.00 93.38 781 GLY A N 1
ATOM 6127 C CA . GLY A 1 781 ? 15.969 -11.838 -40.802 1.00 93.38 781 GLY A CA 1
ATOM 6128 C C . GLY A 1 781 ? 16.084 -11.968 -39.278 1.00 93.38 781 GLY A C 1
ATOM 6129 O O . GLY A 1 781 ? 16.517 -13.015 -38.802 1.00 93.38 781 GLY A O 1
ATOM 6130 N N . LYS A 1 782 ? 15.702 -10.943 -38.503 1.00 97.31 782 LYS A N 1
ATOM 6131 C CA . LYS A 1 782 ? 15.717 -10.947 -37.031 1.00 97.31 782 LYS A CA 1
ATOM 6132 C C . LYS A 1 782 ? 14.331 -10.654 -36.471 1.00 97.31 782 LYS A C 1
ATOM 6134 O O . LYS A 1 782 ? 13.610 -9.829 -37.021 1.00 97.31 782 LYS A O 1
ATOM 6139 N N . ALA A 1 783 ? 13.983 -11.274 -35.345 1.00 97.69 783 ALA A N 1
ATOM 6140 C CA . ALA A 1 783 ? 12.815 -10.839 -34.586 1.00 97.69 783 ALA A CA 1
ATOM 6141 C C . ALA A 1 783 ? 13.150 -9.526 -33.871 1.00 97.69 783 ALA A C 1
ATOM 6143 O O . ALA A 1 783 ? 14.229 -9.393 -33.287 1.00 97.69 783 ALA A O 1
ATOM 6144 N N . VAL A 1 784 ? 12.235 -8.558 -33.897 1.00 98.38 784 VAL A N 1
ATOM 6145 C CA . VAL A 1 784 ? 12.462 -7.241 -33.290 1.00 98.38 784 VAL A CA 1
ATOM 6146 C C . VAL A 1 784 ? 11.371 -6.923 -32.278 1.00 98.38 784 VAL A C 1
ATOM 6148 O O . VAL A 1 784 ? 10.185 -6.976 -32.592 1.00 98.38 784 VAL A O 1
ATOM 6151 N N . ILE A 1 785 ? 11.773 -6.553 -31.064 1.00 98.19 785 ILE A N 1
ATOM 6152 C CA . ILE A 1 785 ? 10.891 -5.926 -30.080 1.00 98.19 785 ILE A CA 1
ATOM 6153 C C . ILE A 1 785 ? 11.127 -4.424 -30.114 1.00 98.19 785 ILE A C 1
ATOM 6155 O O . ILE A 1 785 ? 12.247 -3.966 -29.881 1.00 98.19 785 ILE A O 1
ATOM 6159 N N . ILE A 1 786 ? 10.057 -3.663 -30.337 1.00 97.25 786 ILE A N 1
ATOM 6160 C CA . ILE A 1 786 ? 10.058 -2.219 -30.107 1.00 97.25 786 ILE A CA 1
ATOM 6161 C C . ILE A 1 786 ? 9.290 -1.946 -28.816 1.00 97.25 786 ILE A C 1
ATOM 6163 O O . ILE A 1 786 ? 8.100 -2.250 -28.713 1.00 97.25 786 ILE A O 1
ATOM 6167 N N . TYR A 1 787 ? 9.983 -1.399 -27.823 1.00 96.69 787 TYR A N 1
ATOM 6168 C CA . TYR A 1 787 ? 9.418 -1.040 -26.524 1.00 96.69 787 TYR A CA 1
ATOM 6169 C C . TYR A 1 787 ? 9.262 0.476 -26.439 1.00 96.69 787 TYR A C 1
ATOM 6171 O O . TYR A 1 787 ? 10.254 1.191 -26.504 1.00 96.69 787 TYR A O 1
ATOM 6179 N N . PHE A 1 788 ? 8.036 0.960 -26.300 1.00 93.31 788 PHE A N 1
ATOM 6180 C CA . PHE A 1 788 ? 7.702 2.372 -26.146 1.00 93.31 788 PHE A CA 1
ATOM 6181 C C . PHE A 1 788 ? 7.410 2.668 -24.673 1.00 93.31 788 PHE A C 1
ATOM 6183 O O . PHE A 1 788 ? 6.626 1.947 -24.054 1.00 93.31 788 PHE A O 1
ATOM 6190 N N . ASP A 1 789 ? 8.024 3.711 -24.118 1.00 89.50 789 ASP A N 1
ATOM 6191 C CA . ASP A 1 789 ? 7.786 4.189 -22.754 1.00 89.50 789 ASP A CA 1
ATOM 6192 C C . ASP A 1 789 ? 7.940 5.720 -22.646 1.00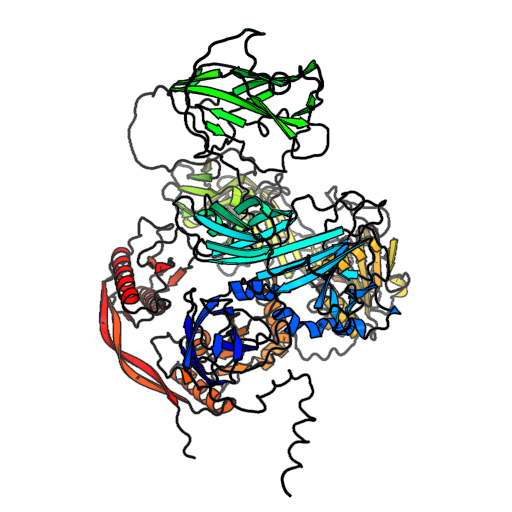 89.50 789 ASP A C 1
ATOM 6194 O O . ASP A 1 789 ? 8.576 6.381 -23.473 1.00 89.50 789 ASP A O 1
ATOM 6198 N N . GLY A 1 790 ? 7.344 6.294 -21.605 1.00 83.56 790 GLY A N 1
ATOM 6199 C CA . GLY A 1 790 ? 7.234 7.739 -21.425 1.00 83.56 790 GLY A CA 1
ATOM 6200 C C . GLY A 1 790 ? 8.511 8.398 -20.893 1.00 83.56 790 GLY A C 1
ATOM 6201 O O . GLY A 1 790 ? 9.627 7.913 -21.034 1.00 83.56 790 GLY A O 1
ATOM 6202 N N . THR A 1 791 ? 8.374 9.526 -20.200 1.00 78.81 791 THR A N 1
ATOM 6203 C CA . THR A 1 791 ? 9.519 10.288 -19.659 1.00 78.81 791 THR A CA 1
ATOM 6204 C C . THR A 1 791 ? 10.203 9.641 -18.448 1.00 78.81 791 THR A C 1
ATOM 6206 O O . THR A 1 791 ? 11.119 10.225 -17.869 1.00 78.81 791 THR A O 1
ATOM 6209 N N . SER A 1 792 ? 9.726 8.493 -17.967 1.00 77.75 792 SER A N 1
ATOM 6210 C CA . SER A 1 792 ? 10.252 7.823 -16.774 1.00 77.75 792 SER A CA 1
ATOM 6211 C C . SER A 1 792 ? 10.236 6.309 -16.975 1.00 77.75 792 SER A C 1
ATOM 6213 O O . SER A 1 792 ? 9.158 5.750 -17.144 1.00 77.75 792 SER A O 1
ATOM 6215 N N . PRO A 1 793 ? 11.402 5.643 -16.957 1.00 80.56 793 PRO A N 1
ATOM 6216 C CA . PRO A 1 793 ? 11.501 4.232 -17.307 1.00 80.56 793 PRO A CA 1
ATOM 6217 C C . PRO A 1 793 ? 10.984 3.325 -16.191 1.00 80.56 793 PRO A C 1
ATOM 6219 O O . PRO A 1 793 ? 11.240 3.559 -15.010 1.00 80.56 793 PRO A O 1
ATOM 6222 N N . ASN A 1 794 ? 10.326 2.228 -16.559 1.00 76.06 794 ASN A N 1
ATOM 6223 C CA . ASN A 1 794 ? 9.818 1.230 -15.613 1.00 76.06 794 ASN A CA 1
ATOM 6224 C C . ASN A 1 794 ? 10.921 0.252 -15.133 1.00 76.06 794 ASN A C 1
ATOM 6226 O O . ASN A 1 794 ? 10.899 -0.944 -15.444 1.00 76.06 794 ASN A O 1
ATOM 6230 N N . THR A 1 795 ? 11.902 0.755 -14.365 1.00 70.81 795 THR A N 1
ATOM 6231 C CA . THR A 1 795 ? 13.148 0.034 -13.993 1.00 70.81 795 THR A CA 1
ATOM 6232 C C . THR A 1 795 ? 12.943 -1.224 -13.161 1.00 70.81 795 THR A C 1
ATOM 6234 O O . THR A 1 795 ? 13.755 -2.143 -13.256 1.00 70.81 795 THR A O 1
ATOM 6237 N N . SER A 1 796 ? 11.882 -1.279 -12.356 1.00 58.38 796 SER A N 1
ATOM 6238 C CA . SER A 1 796 ? 11.585 -2.389 -11.445 1.00 58.38 796 SER A CA 1
ATOM 6239 C C . SER A 1 796 ? 10.642 -3.442 -12.030 1.00 58.38 796 SER A C 1
ATOM 6241 O O . SER A 1 796 ? 10.610 -4.558 -11.514 1.00 58.38 796 SER A O 1
ATOM 6243 N N . ARG A 1 797 ? 9.890 -3.115 -13.093 1.00 70.44 797 ARG A N 1
ATOM 6244 C CA . ARG A 1 797 ? 8.831 -3.979 -13.644 1.00 70.44 797 ARG A CA 1
ATOM 6245 C C . ARG A 1 797 ? 9.153 -4.524 -15.034 1.00 70.44 797 ARG A C 1
ATOM 6247 O O . ARG A 1 797 ? 9.202 -5.740 -15.204 1.00 70.44 797 ARG A O 1
ATOM 6254 N N . ASP A 1 798 ? 9.388 -3.646 -16.008 1.00 79.12 798 ASP A N 1
ATOM 6255 C CA . ASP A 1 798 ? 9.399 -4.028 -17.431 1.00 79.12 798 ASP A CA 1
ATOM 6256 C C . ASP A 1 798 ? 10.824 -4.242 -17.951 1.00 79.12 798 ASP A C 1
ATOM 6258 O O . ASP A 1 798 ? 11.114 -5.230 -18.627 1.00 79.12 798 ASP A O 1
ATOM 6262 N N . LEU A 1 799 ? 11.756 -3.369 -17.557 1.00 85.88 799 LEU A N 1
ATOM 6263 C CA . LEU A 1 799 ? 13.160 -3.467 -17.962 1.00 85.88 799 LEU A CA 1
ATOM 6264 C C . LEU A 1 799 ? 13.849 -4.775 -17.528 1.00 85.88 799 LEU A C 1
ATOM 6266 O O . LEU A 1 799 ? 14.558 -5.336 -18.363 1.00 85.88 799 LEU A O 1
ATOM 6270 N N . PRO A 1 800 ? 13.632 -5.331 -16.314 1.00 82.69 800 PRO A N 1
ATOM 6271 C CA . PRO A 1 800 ? 14.166 -6.648 -15.955 1.00 82.69 800 PRO A CA 1
ATOM 6272 C C . PRO A 1 800 ? 13.723 -7.758 -16.915 1.00 82.69 800 PRO A C 1
ATOM 6274 O O . PRO A 1 800 ? 14.534 -8.599 -17.294 1.00 82.69 800 PRO A O 1
ATOM 6277 N N . GLN A 1 801 ? 12.462 -7.731 -17.353 1.00 81.81 801 GLN A N 1
ATOM 6278 C CA . GLN A 1 801 ? 11.919 -8.734 -18.271 1.00 81.81 801 GLN A CA 1
ATOM 6279 C C . GLN A 1 801 ? 12.519 -8.586 -19.672 1.00 81.81 801 GLN A C 1
ATOM 6281 O O . GLN A 1 801 ? 12.899 -9.574 -20.288 1.00 81.81 801 GLN A O 1
ATOM 6286 N N . LEU A 1 802 ? 12.673 -7.357 -20.168 1.00 89.25 802 LEU A N 1
ATOM 6287 C CA . LEU A 1 802 ? 13.326 -7.108 -21.456 1.00 89.25 802 LEU A CA 1
ATOM 6288 C C . LEU A 1 802 ? 14.801 -7.536 -21.454 1.00 89.25 802 LEU A C 1
ATOM 6290 O O . LEU A 1 802 ? 15.275 -8.081 -22.449 1.00 89.25 802 LEU A O 1
ATOM 6294 N N . VAL A 1 803 ? 15.525 -7.320 -20.347 1.00 88.25 803 VAL A N 1
ATOM 6295 C CA . VAL A 1 803 ? 16.914 -7.793 -20.187 1.00 88.25 803 VAL A CA 1
ATOM 6296 C C . VAL A 1 803 ? 16.970 -9.315 -20.256 1.00 88.25 803 VAL A C 1
ATOM 6298 O O . VAL A 1 803 ? 17.812 -9.865 -20.955 1.00 88.25 803 VAL A O 1
ATOM 6301 N N . ASP A 1 804 ? 16.059 -9.991 -19.562 1.00 85.50 804 ASP A N 1
ATOM 6302 C CA . ASP A 1 804 ? 15.955 -11.449 -19.561 1.00 85.50 804 ASP A CA 1
ATOM 6303 C C . ASP A 1 804 ? 15.637 -12.004 -20.965 1.00 85.50 804 ASP A C 1
ATOM 6305 O O . ASP A 1 804 ? 16.308 -12.924 -21.431 1.00 85.50 804 ASP A O 1
ATOM 6309 N N . LEU A 1 805 ? 14.707 -11.384 -21.705 1.00 88.25 805 LEU A N 1
ATOM 6310 C CA . LEU A 1 805 ? 14.427 -11.746 -23.102 1.00 88.25 805 LEU A CA 1
ATOM 6311 C C . LEU A 1 805 ? 15.643 -11.529 -24.011 1.00 88.25 805 LEU A C 1
ATOM 6313 O O . LEU A 1 805 ? 15.956 -12.395 -24.826 1.00 88.25 805 LEU A O 1
ATOM 6317 N N . HIS A 1 806 ? 16.341 -10.400 -23.866 1.00 94.31 806 HIS A N 1
ATOM 6318 C CA . HIS A 1 806 ? 17.557 -10.123 -24.627 1.00 94.31 806 HIS A CA 1
ATOM 6319 C C . HIS A 1 806 ? 18.628 -11.182 -24.359 1.00 94.31 806 HIS A C 1
ATOM 6321 O O . HIS A 1 806 ? 19.075 -11.839 -25.293 1.00 94.31 806 HIS A O 1
ATOM 6327 N N . ASN A 1 807 ? 18.973 -11.412 -23.090 1.00 89.50 807 ASN A N 1
ATOM 6328 C CA . ASN A 1 807 ? 19.990 -12.388 -22.702 1.00 89.50 807 ASN A CA 1
ATOM 6329 C C . ASN A 1 807 ? 19.669 -13.798 -23.218 1.00 89.50 807 ASN A C 1
ATOM 6331 O O . ASN A 1 807 ? 20.577 -14.560 -23.538 1.00 89.50 807 ASN A O 1
ATOM 6335 N N . GLN A 1 808 ? 18.383 -14.151 -23.284 1.00 87.38 808 GLN A N 1
ATOM 6336 C CA . GLN A 1 808 ? 17.950 -15.474 -23.716 1.00 87.38 808 GLN A CA 1
ATOM 6337 C C . GLN A 1 808 ? 17.940 -15.651 -25.240 1.00 87.38 808 GLN A C 1
ATOM 6339 O O . GLN A 1 808 ? 18.269 -16.737 -25.707 1.00 87.38 808 GLN A O 1
ATOM 6344 N N . PHE A 1 809 ? 17.542 -14.635 -26.011 1.00 94.25 809 PHE A N 1
ATOM 6345 C CA . PHE A 1 809 ? 17.247 -14.798 -27.441 1.00 94.25 809 PHE A CA 1
ATOM 6346 C C . PHE A 1 809 ? 18.114 -13.952 -28.380 1.00 94.25 809 PHE A C 1
ATOM 6348 O O . PHE A 1 809 ? 17.997 -14.110 -29.595 1.00 94.25 809 PHE A O 1
ATOM 6355 N N . GLU A 1 810 ? 18.988 -13.072 -27.879 1.00 94.62 810 GLU A N 1
ATOM 6356 C CA . GLU A 1 810 ? 19.873 -12.259 -28.731 1.00 94.62 810 GLU A CA 1
ATOM 6357 C C . GLU A 1 810 ? 20.698 -13.145 -29.677 1.00 94.62 810 GLU A C 1
ATOM 6359 O O . GLU A 1 810 ? 20.716 -12.921 -30.890 1.00 94.62 810 GLU A O 1
ATOM 6364 N N . ALA A 1 811 ? 21.301 -14.212 -29.141 1.00 92.56 811 ALA A N 1
ATOM 6365 C CA . ALA A 1 811 ? 22.085 -15.177 -29.913 1.00 92.56 811 ALA A CA 1
ATOM 6366 C C . ALA A 1 811 ? 21.260 -15.921 -30.981 1.00 92.56 811 ALA A C 1
ATOM 6368 O O . ALA A 1 811 ? 21.818 -16.442 -31.945 1.00 92.56 811 ALA A O 1
ATOM 6369 N N . ASN A 1 812 ? 19.935 -15.952 -30.829 1.00 94.44 812 ASN A N 1
ATOM 6370 C CA . ASN A 1 812 ? 18.997 -16.578 -31.757 1.00 94.44 812 ASN A CA 1
ATOM 6371 C C . ASN A 1 812 ? 18.360 -15.577 -32.729 1.00 94.44 812 ASN A C 1
ATOM 6373 O O . ASN A 1 812 ? 17.460 -15.943 -33.477 1.00 94.44 812 ASN A O 1
ATOM 6377 N N . GLY A 1 813 ? 18.825 -14.325 -32.738 1.00 94.81 813 GLY A N 1
ATOM 6378 C CA . GLY A 1 813 ? 18.352 -13.306 -33.667 1.00 94.81 813 GLY A CA 1
ATOM 6379 C C . GLY A 1 813 ? 17.251 -12.402 -33.118 1.00 94.81 813 GLY A C 1
ATOM 6380 O O . GLY A 1 813 ? 16.560 -11.780 -33.919 1.00 94.81 813 GLY A O 1
ATOM 6381 N N . LEU A 1 814 ? 17.083 -12.287 -31.795 1.00 97.88 814 LEU A N 1
ATOM 6382 C CA . LEU A 1 814 ? 16.261 -11.227 -31.201 1.00 97.88 814 LEU A CA 1
ATOM 6383 C C . LEU A 1 814 ? 17.028 -9.901 -31.132 1.00 97.88 814 LEU A C 1
ATOM 6385 O O . LEU A 1 814 ? 18.156 -9.841 -30.645 1.00 97.88 814 LEU A O 1
ATOM 6389 N N . VAL A 1 815 ? 16.378 -8.807 -31.524 1.00 98.00 815 VAL A N 1
ATOM 6390 C CA . VAL A 1 815 ? 16.850 -7.437 -31.290 1.00 98.00 815 VAL A CA 1
ATOM 6391 C C . VAL A 1 815 ? 15.791 -6.654 -30.529 1.00 98.00 815 VAL A C 1
ATOM 6393 O O . VAL A 1 815 ? 14.616 -6.688 -30.875 1.00 98.00 815 VAL A O 1
ATOM 6396 N N . ILE A 1 816 ? 16.203 -5.920 -29.496 1.00 98.12 816 ILE A N 1
ATOM 6397 C CA . ILE A 1 816 ? 15.316 -5.033 -28.737 1.00 98.12 816 ILE A CA 1
ATOM 6398 C C . ILE A 1 816 ? 15.737 -3.581 -28.981 1.00 98.12 816 ILE A C 1
ATOM 6400 O O . ILE A 1 816 ? 16.924 -3.249 -28.900 1.00 98.12 816 ILE A O 1
ATOM 6404 N N . VAL A 1 817 ? 14.759 -2.725 -29.275 1.00 97.56 817 VAL A N 1
ATOM 6405 C CA . VAL A 1 817 ? 14.914 -1.272 -29.400 1.00 97.56 817 VAL A CA 1
ATOM 6406 C C . VAL A 1 817 ? 13.911 -0.599 -28.466 1.00 97.56 817 VAL A C 1
ATOM 6408 O O . VAL A 1 817 ? 12.704 -0.656 -28.691 1.00 97.56 817 VAL A O 1
ATOM 6411 N N . ALA A 1 818 ? 14.406 0.031 -27.402 1.00 96.31 818 ALA A N 1
ATOM 6412 C CA . ALA A 1 818 ? 13.582 0.793 -26.469 1.00 96.31 818 ALA A CA 1
ATOM 6413 C C . ALA A 1 818 ? 13.541 2.273 -26.876 1.00 96.31 818 ALA A C 1
ATOM 6415 O O . ALA A 1 818 ? 14.575 2.938 -26.891 1.00 96.31 818 ALA A O 1
ATOM 6416 N N . LEU A 1 819 ? 12.356 2.780 -27.203 1.00 94.50 819 LEU A N 1
ATOM 6417 C CA . LEU A 1 819 ? 12.093 4.141 -27.653 1.00 94.50 819 LEU A CA 1
ATOM 6418 C C . LEU A 1 819 ? 11.398 4.946 -26.560 1.00 94.50 819 LEU A C 1
ATOM 6420 O O . LEU A 1 819 ? 10.287 4.624 -26.142 1.00 94.50 819 LEU A O 1
ATOM 6424 N N . TYR A 1 820 ? 12.019 6.045 -26.157 1.00 92.44 820 TYR A N 1
ATOM 6425 C CA . TYR A 1 820 ? 11.501 6.917 -25.114 1.00 92.44 820 TYR A CA 1
ATOM 6426 C C . TYR A 1 820 ? 11.011 8.241 -25.675 1.00 92.44 820 TYR A C 1
ATOM 6428 O O . TYR A 1 820 ? 11.669 8.865 -26.516 1.00 92.44 820 TYR A O 1
ATOM 6436 N N . ASN A 1 821 ? 9.865 8.680 -25.164 1.00 85.38 821 ASN A N 1
ATOM 6437 C CA . ASN A 1 821 ? 9.314 9.988 -25.467 1.00 85.38 821 ASN A CA 1
ATOM 6438 C C . ASN A 1 821 ? 9.725 11.019 -24.403 1.00 85.38 821 ASN A C 1
ATOM 6440 O O . ASN A 1 821 ? 9.002 11.271 -23.439 1.00 85.38 821 ASN A O 1
ATOM 6444 N N . CYS A 1 822 ? 10.919 11.595 -24.554 1.00 84.94 822 CYS A N 1
ATOM 6445 C CA . CYS A 1 822 ? 11.481 12.565 -23.614 1.00 84.94 822 CYS A CA 1
ATOM 6446 C C . CYS A 1 822 ? 12.295 13.668 -24.324 1.00 84.94 822 CYS A C 1
ATOM 6448 O O . CYS A 1 822 ? 12.583 13.566 -25.523 1.00 84.94 822 CYS A O 1
ATOM 6450 N N . PRO A 1 823 ? 12.666 14.759 -23.621 1.00 85.31 823 PRO A N 1
ATOM 6451 C CA . PRO A 1 823 ? 13.386 15.872 -24.242 1.00 85.31 823 PRO A CA 1
ATOM 6452 C C . PRO A 1 823 ? 14.756 15.479 -24.814 1.00 85.31 823 PRO A C 1
ATOM 6454 O O . PRO A 1 823 ? 15.059 15.850 -25.950 1.00 85.31 823 PRO A O 1
ATOM 6457 N N . SER A 1 824 ? 15.552 14.717 -24.054 1.00 90.38 824 SER A N 1
ATOM 6458 C CA . SER A 1 824 ? 16.909 14.283 -24.413 1.00 90.38 824 SER A CA 1
ATOM 6459 C C . SER A 1 824 ? 17.300 12.970 -23.715 1.00 90.38 824 SER A C 1
ATOM 6461 O O . SER A 1 824 ? 16.569 12.490 -22.841 1.00 90.38 824 SER A O 1
ATOM 6463 N N . MET A 1 825 ? 18.448 12.392 -24.095 1.00 93.25 825 MET A N 1
ATOM 6464 C CA . MET A 1 825 ? 18.983 11.174 -23.467 1.00 93.25 825 MET A CA 1
ATOM 6465 C C . MET A 1 825 ? 19.417 11.436 -22.020 1.00 93.25 825 MET A C 1
ATOM 6467 O O . MET A 1 825 ? 19.152 10.627 -21.140 1.00 93.25 825 MET A O 1
ATOM 6471 N N . GLU A 1 826 ? 19.999 12.602 -21.747 1.00 93.56 826 GLU A N 1
ATOM 6472 C CA . GLU A 1 826 ? 20.446 13.005 -20.410 1.00 93.56 826 GLU A CA 1
ATOM 6473 C C . GLU A 1 826 ? 19.257 13.108 -19.442 1.00 93.56 826 GLU A C 1
ATOM 6475 O O . GLU A 1 826 ? 19.323 12.636 -18.307 1.00 93.56 826 GLU A O 1
ATOM 6480 N N . ALA A 1 827 ? 18.131 13.669 -19.904 1.00 90.38 827 ALA A N 1
ATOM 6481 C CA . ALA A 1 827 ? 16.905 13.748 -19.112 1.00 90.38 827 ALA A CA 1
ATOM 6482 C C . ALA A 1 827 ? 16.338 12.355 -18.788 1.00 90.38 827 ALA A C 1
ATOM 6484 O O . ALA A 1 827 ? 15.877 12.116 -17.668 1.00 90.38 827 ALA A O 1
ATOM 6485 N N . LEU A 1 828 ? 16.397 11.432 -19.755 1.00 91.44 828 LEU A N 1
ATOM 6486 C CA . LEU A 1 828 ? 15.988 10.045 -19.556 1.00 91.44 828 LEU A CA 1
ATOM 6487 C C . LEU A 1 828 ? 16.877 9.345 -18.527 1.00 91.44 828 LEU A C 1
ATOM 6489 O O . LEU A 1 828 ? 16.361 8.705 -17.616 1.00 91.44 828 LEU A O 1
ATOM 6493 N N . GLU A 1 829 ? 18.197 9.477 -18.641 1.00 91.94 829 GLU A N 1
ATOM 6494 C CA . GLU A 1 829 ? 19.152 8.851 -17.724 1.00 91.94 829 GLU A CA 1
ATOM 6495 C C . GLU A 1 829 ? 19.001 9.362 -16.292 1.00 91.94 829 GLU A C 1
ATOM 6497 O O . GLU A 1 829 ? 18.977 8.561 -15.355 1.00 91.94 829 GLU A O 1
ATOM 6502 N N . ALA A 1 830 ? 18.823 10.674 -16.113 1.00 90.75 830 ALA A N 1
ATOM 6503 C CA . ALA A 1 830 ? 18.567 11.260 -14.802 1.00 90.75 830 ALA A CA 1
ATOM 6504 C C . ALA A 1 830 ? 17.317 10.643 -14.153 1.00 90.75 830 ALA A C 1
ATOM 6506 O O . ALA A 1 830 ? 17.352 10.232 -12.988 1.00 90.75 830 ALA A O 1
ATOM 6507 N N . LYS A 1 831 ? 16.231 10.502 -14.926 1.00 88.31 831 LYS A N 1
ATOM 6508 C CA . LYS A 1 831 ? 15.003 9.846 -14.460 1.00 88.31 831 LYS A CA 1
ATOM 6509 C C . LYS A 1 831 ? 15.198 8.358 -14.205 1.00 88.31 831 LYS A C 1
ATOM 6511 O O . LYS A 1 831 ? 14.686 7.844 -13.215 1.00 88.31 831 LYS A O 1
ATOM 6516 N N . TRP A 1 832 ? 15.977 7.670 -15.030 1.00 90.38 832 TRP A N 1
ATOM 6517 C CA . TRP A 1 832 ? 16.306 6.260 -14.838 1.00 90.38 832 TRP A CA 1
ATOM 6518 C C . TRP A 1 832 ? 17.027 6.017 -13.511 1.00 90.38 832 TRP A C 1
ATOM 6520 O O . TRP A 1 832 ? 16.646 5.124 -12.754 1.00 90.38 832 TRP A O 1
ATOM 6530 N N . VAL A 1 833 ? 18.024 6.845 -13.187 1.00 85.38 833 VAL A N 1
ATOM 6531 C CA . VAL A 1 833 ? 18.760 6.773 -11.917 1.00 85.38 833 VAL A CA 1
ATOM 6532 C C . VAL A 1 833 ? 17.848 7.077 -10.729 1.00 85.38 833 VAL A C 1
ATOM 6534 O O . VAL A 1 833 ? 17.919 6.380 -9.717 1.00 85.38 833 VAL A O 1
ATOM 6537 N N . GLU A 1 834 ? 16.986 8.091 -10.836 1.00 83.31 834 GLU A N 1
ATOM 6538 C CA . GLU A 1 834 ? 16.009 8.442 -9.798 1.00 83.31 834 GLU A CA 1
ATOM 6539 C C . GLU A 1 834 ? 15.066 7.268 -9.489 1.00 83.31 834 GLU A C 1
ATOM 6541 O O . GLU A 1 834 ? 14.937 6.860 -8.331 1.00 83.31 834 GLU A O 1
ATOM 6546 N N . VAL A 1 835 ? 14.444 6.692 -10.523 1.00 66.94 835 VAL A N 1
ATOM 6547 C CA . VAL A 1 835 ? 13.491 5.583 -10.379 1.00 66.94 835 VAL A CA 1
ATOM 6548 C C . VAL A 1 835 ? 14.196 4.335 -9.847 1.00 66.94 835 VAL A C 1
ATOM 6550 O O . VAL A 1 835 ? 13.691 3.717 -8.911 1.00 66.94 835 VAL A O 1
ATOM 6553 N N . TYR A 1 836 ? 15.396 4.011 -10.339 1.00 70.50 836 TYR A N 1
ATOM 6554 C CA . TYR A 1 836 ? 16.190 2.898 -9.816 1.00 70.50 836 TYR A CA 1
ATOM 6555 C C . TYR A 1 836 ? 16.555 3.086 -8.335 1.00 70.50 836 TYR A C 1
ATOM 6557 O O . TYR A 1 836 ? 16.399 2.158 -7.545 1.00 70.50 836 TYR A O 1
ATOM 6565 N N . LYS A 1 837 ? 16.981 4.285 -7.914 1.00 65.50 837 LYS A N 1
ATOM 6566 C CA . LYS A 1 837 ? 17.269 4.567 -6.495 1.00 65.50 837 LYS A CA 1
ATOM 6567 C C . LYS A 1 837 ? 16.030 4.400 -5.611 1.00 65.50 837 LYS A C 1
ATOM 6569 O O . LYS A 1 837 ? 16.159 3.980 -4.465 1.00 65.50 837 LYS A O 1
ATOM 6574 N N . LYS A 1 838 ? 14.846 4.735 -6.130 1.00 57.38 838 LYS A N 1
ATOM 6575 C CA . LYS A 1 838 ? 13.583 4.692 -5.381 1.00 57.38 838 LYS A CA 1
ATOM 6576 C C . LYS A 1 838 ? 12.943 3.302 -5.337 1.00 57.38 838 LYS A C 1
ATOM 6578 O O . LYS A 1 838 ? 12.382 2.934 -4.309 1.00 57.38 838 LYS A O 1
ATOM 6583 N N . TYR A 1 839 ? 13.005 2.549 -6.434 1.00 53.34 839 TYR A N 1
ATOM 6584 C CA . TYR A 1 839 ? 12.242 1.308 -6.620 1.00 53.34 839 TYR A CA 1
ATOM 6585 C C . TYR A 1 839 ? 13.103 0.075 -6.949 1.00 53.34 839 TYR A C 1
ATOM 6587 O O . TYR A 1 839 ? 12.577 -1.036 -6.994 1.00 53.34 839 TYR A O 1
ATOM 6595 N N . GLY A 1 840 ? 14.410 0.239 -7.169 1.00 60.91 840 GLY A N 1
ATOM 6596 C CA . GLY A 1 840 ? 15.326 -0.826 -7.580 1.00 60.91 840 GLY A CA 1
ATOM 6597 C C . GLY A 1 840 ? 15.147 -1.272 -9.038 1.00 60.91 840 GLY A C 1
ATOM 6598 O O . GLY A 1 840 ? 14.591 -0.557 -9.878 1.00 60.91 840 GLY A O 1
ATOM 6599 N N . GLY A 1 841 ? 15.643 -2.476 -9.342 1.00 72.12 841 GLY A N 1
ATOM 6600 C CA . GLY A 1 841 ? 15.500 -3.126 -10.648 1.00 72.12 841 GLY A CA 1
ATOM 6601 C C . GLY A 1 841 ? 16.755 -3.054 -11.518 1.00 72.12 841 GLY A C 1
ATOM 6602 O O . GLY A 1 841 ? 17.847 -3.371 -11.054 1.00 72.12 841 GLY A O 1
ATOM 6603 N N . VAL A 1 842 ? 16.605 -2.680 -12.790 1.00 73.44 842 VAL A N 1
ATOM 6604 C CA . VAL A 1 842 ? 17.713 -2.638 -13.757 1.00 73.44 842 VAL A CA 1
ATOM 6605 C C . VAL A 1 842 ? 18.288 -1.229 -13.880 1.00 73.44 842 VAL A C 1
ATOM 6607 O O . VAL A 1 842 ? 17.613 -0.307 -14.341 1.00 73.44 842 VAL A O 1
ATOM 6610 N N . GLN A 1 843 ? 19.566 -1.083 -13.521 1.00 75.62 843 GLN A N 1
ATOM 6611 C CA . GLN A 1 843 ? 20.301 0.176 -13.662 1.00 75.62 843 GLN A CA 1
ATOM 6612 C C . GLN A 1 843 ? 20.804 0.417 -15.096 1.00 75.62 843 GLN A C 1
ATOM 6614 O O . GLN A 1 843 ? 20.841 1.558 -15.538 1.00 75.62 843 GLN A O 1
ATOM 6619 N N . ASN A 1 844 ? 21.174 -0.643 -15.824 1.00 84.06 844 ASN A N 1
ATOM 6620 C CA . ASN A 1 844 ? 21.655 -0.577 -17.206 1.00 84.06 844 ASN A CA 1
ATOM 6621 C C . ASN A 1 844 ? 21.081 -1.737 -18.022 1.00 84.06 844 ASN A C 1
ATOM 6623 O O . ASN A 1 844 ? 21.013 -2.859 -17.525 1.00 84.06 844 ASN A O 1
ATOM 6627 N N . VAL A 1 845 ? 20.717 -1.478 -19.276 1.00 93.12 845 VAL A N 1
ATOM 6628 C CA . VAL A 1 845 ? 20.182 -2.492 -20.199 1.00 93.12 845 VAL A CA 1
ATOM 6629 C C . VAL A 1 845 ? 21.204 -2.855 -21.279 1.00 93.12 845 VAL A C 1
ATOM 6631 O O . VAL A 1 845 ? 21.988 -1.988 -21.664 1.00 93.12 845 VAL A O 1
ATOM 6634 N N . PRO A 1 846 ? 21.203 -4.098 -21.789 1.00 95.31 846 PRO A N 1
ATOM 6635 C CA . PRO A 1 846 ? 22.146 -4.549 -22.813 1.00 95.31 846 PRO A CA 1
ATOM 6636 C C . PRO A 1 846 ? 21.701 -4.206 -24.247 1.00 95.31 846 PRO A C 1
ATOM 6638 O O . PRO A 1 846 ? 22.496 -4.256 -25.177 1.00 95.31 846 PRO A O 1
ATOM 6641 N N . PHE A 1 847 ? 20.438 -3.826 -24.439 1.00 96.62 847 PHE A N 1
ATOM 6642 C CA . PHE A 1 847 ? 19.864 -3.510 -25.745 1.00 96.62 847 PHE A CA 1
ATOM 6643 C C . PHE A 1 847 ? 19.851 -2.005 -26.050 1.00 96.62 847 PHE A C 1
ATOM 6645 O O . PHE A 1 847 ? 20.082 -1.167 -25.172 1.00 96.62 847 PHE A O 1
ATOM 6652 N N . ARG A 1 848 ? 19.560 -1.667 -27.315 1.00 96.88 848 ARG A N 1
ATOM 6653 C CA . ARG A 1 848 ? 19.557 -0.287 -27.817 1.00 96.88 848 ARG A CA 1
ATOM 6654 C C . ARG A 1 848 ? 18.442 0.530 -27.180 1.00 96.88 848 ARG A C 1
ATOM 6656 O O . ARG A 1 848 ? 17.294 0.091 -27.111 1.00 96.88 848 ARG A O 1
ATOM 6663 N N . VAL A 1 849 ? 18.793 1.748 -26.791 1.00 96.56 849 VAL A N 1
ATOM 6664 C CA . VAL A 1 849 ? 17.869 2.754 -26.270 1.00 96.56 849 VAL A CA 1
ATOM 6665 C C . VAL A 1 849 ? 17.935 3.973 -27.177 1.00 96.56 849 VAL A C 1
ATOM 6667 O O . VAL A 1 849 ? 19.022 4.408 -27.552 1.00 96.56 849 VAL A O 1
ATOM 6670 N N . ALA A 1 850 ? 16.788 4.531 -27.534 1.00 94.81 850 ALA A N 1
ATOM 6671 C CA . ALA A 1 850 ? 16.694 5.704 -28.383 1.00 94.81 850 ALA A CA 1
ATOM 6672 C C . ALA A 1 850 ? 15.657 6.693 -27.851 1.00 94.81 850 ALA A C 1
ATOM 6674 O O . ALA A 1 850 ? 14.660 6.312 -27.241 1.00 94.81 850 ALA A O 1
ATOM 6675 N N . VAL A 1 851 ? 15.903 7.978 -28.098 1.00 93.62 851 VAL A N 1
ATOM 6676 C CA . VAL A 1 851 ? 14.955 9.060 -27.810 1.00 93.62 851 VAL A CA 1
ATOM 6677 C C . VAL A 1 851 ? 14.318 9.493 -29.119 1.00 93.62 851 VAL A C 1
ATOM 6679 O O . VAL A 1 851 ? 15.020 9.961 -30.022 1.00 93.62 851 VAL A O 1
ATOM 6682 N N . ASP A 1 852 ? 13.001 9.329 -29.227 1.00 91.56 852 ASP A N 1
ATOM 6683 C CA . ASP A 1 852 ? 12.296 9.593 -30.480 1.00 91.56 852 ASP A CA 1
ATOM 6684 C C . ASP A 1 852 ? 12.382 11.079 -30.877 1.00 91.56 852 ASP A C 1
ATOM 6686 O O . ASP A 1 852 ? 12.393 11.989 -30.039 1.00 91.56 852 ASP A O 1
ATOM 6690 N N . GLY A 1 853 ? 12.501 11.333 -32.178 1.00 84.00 853 GLY A N 1
ATOM 6691 C CA . GLY A 1 853 ? 12.733 12.659 -32.748 1.00 84.00 853 GLY A CA 1
ATOM 6692 C C . GLY A 1 853 ? 11.716 13.049 -33.808 1.00 84.00 853 GLY A C 1
ATOM 6693 O O . GLY A 1 853 ? 10.784 12.316 -34.090 1.00 84.00 853 GLY A O 1
ATOM 6694 N N . GLY A 1 854 ? 11.875 14.234 -34.396 1.00 77.25 854 GLY A N 1
ATOM 6695 C CA . GLY A 1 854 ? 10.910 14.792 -35.350 1.00 77.25 854 GLY A CA 1
ATOM 6696 C C . GLY A 1 854 ? 9.967 15.823 -34.728 1.00 77.25 854 GLY A C 1
ATOM 6697 O O . GLY A 1 854 ? 10.051 16.118 -33.534 1.00 77.25 854 GLY A O 1
ATOM 6698 N N . LYS A 1 855 ? 9.115 16.431 -35.567 1.00 68.12 855 LYS A N 1
ATOM 6699 C CA . LYS A 1 855 ? 8.150 17.449 -35.126 1.00 68.12 855 LYS A CA 1
ATOM 6700 C C . LYS A 1 855 ? 7.169 16.824 -34.144 1.00 68.12 855 LYS A C 1
ATOM 6702 O O . LYS A 1 855 ? 6.688 15.717 -34.381 1.00 68.12 855 LYS A O 1
ATOM 6707 N N . SER A 1 856 ? 6.861 17.551 -33.081 1.00 64.88 856 SER A N 1
ATOM 6708 C CA . SER A 1 856 ? 5.812 17.150 -32.162 1.00 64.88 856 SER A CA 1
ATOM 6709 C C . SER A 1 856 ? 4.480 16.997 -32.887 1.00 64.88 856 SER A C 1
ATOM 6711 O O . SER A 1 856 ? 4.142 17.765 -33.790 1.00 64.88 856 SER A O 1
ATOM 6713 N N . THR A 1 857 ? 3.738 15.981 -32.476 1.00 69.50 857 THR A N 1
ATOM 6714 C CA . THR A 1 857 ? 2.347 15.748 -32.862 1.00 69.50 857 THR A CA 1
ATOM 6715 C C . THR A 1 857 ? 1.455 15.934 -31.636 1.00 69.50 857 THR A C 1
ATOM 6717 O O . THR A 1 857 ? 1.949 16.269 -30.562 1.00 69.50 857 THR A O 1
ATOM 6720 N N . PHE A 1 858 ? 0.148 15.743 -31.777 1.00 67.31 858 PHE A N 1
ATOM 6721 C CA . PHE A 1 858 ? -0.812 15.820 -30.674 1.00 67.31 858 PHE A CA 1
ATOM 6722 C C . PHE A 1 858 ? -1.590 14.509 -30.608 1.00 67.31 858 PHE A C 1
ATOM 6724 O O . PHE A 1 858 ? -1.821 13.887 -31.649 1.00 67.31 858 PHE A O 1
ATOM 6731 N N . TYR A 1 859 ? -1.977 14.063 -29.410 1.00 61.50 859 TYR A N 1
ATOM 6732 C CA . TYR A 1 859 ? -2.919 12.943 -29.322 1.00 61.50 859 TYR A CA 1
ATOM 6733 C C . TYR A 1 859 ? -4.260 13.374 -29.922 1.00 61.50 859 TYR A C 1
ATOM 6735 O O . TYR A 1 859 ? -4.721 14.488 -29.668 1.00 61.50 859 TYR A O 1
ATOM 6743 N N . GLU A 1 860 ? -4.875 12.494 -30.712 1.00 53.28 860 GLU A N 1
ATOM 6744 C CA . GLU A 1 860 ? -6.157 12.749 -31.369 1.00 53.28 860 GLU A CA 1
ATOM 6745 C C . GLU A 1 860 ? -7.205 13.215 -30.339 1.00 53.28 860 GLU A C 1
ATOM 6747 O O . GLU A 1 860 ? -7.482 12.521 -29.360 1.00 53.28 860 GLU A O 1
ATOM 6752 N N . GLY A 1 861 ? -7.741 14.427 -30.525 1.00 52.47 861 GLY A N 1
ATOM 6753 C CA . GLY A 1 861 ? -8.722 15.029 -29.614 1.00 52.47 861 GLY A CA 1
ATOM 6754 C C . GLY A 1 861 ? -8.163 15.673 -28.334 1.00 52.47 861 GLY A C 1
ATOM 6755 O O . GLY A 1 861 ? -8.944 15.919 -27.416 1.00 52.47 861 GLY A O 1
ATOM 6756 N N . SER A 1 862 ? -6.855 15.955 -28.240 1.00 56.25 862 SER A N 1
ATOM 6757 C CA . SER A 1 862 ? -6.258 16.658 -27.089 1.00 56.25 862 SER A CA 1
ATOM 6758 C C . SER A 1 862 ? -5.169 17.668 -27.478 1.00 56.25 862 SER A C 1
ATOM 6760 O O . SER A 1 862 ? -4.466 17.467 -28.465 1.00 56.25 862 SER A O 1
ATOM 6762 N N . ASP A 1 863 ? -4.932 18.663 -26.618 1.00 62.03 863 ASP A N 1
ATOM 6763 C CA . ASP A 1 863 ? -3.804 19.607 -26.731 1.00 62.03 863 ASP A CA 1
ATOM 6764 C C . ASP A 1 863 ? -2.490 19.053 -26.151 1.00 62.03 863 ASP A C 1
ATOM 6766 O O . ASP A 1 863 ? -1.485 19.759 -26.040 1.00 62.03 863 ASP A O 1
ATOM 6770 N N . LYS A 1 864 ? -2.474 17.777 -25.742 1.00 61.19 864 LYS A N 1
ATOM 6771 C CA . LYS A 1 864 ? -1.287 17.161 -25.157 1.00 61.19 864 LYS A CA 1
ATOM 6772 C C . LYS A 1 864 ? -0.282 16.852 -26.263 1.00 61.19 864 LYS A C 1
ATOM 6774 O O . LYS A 1 864 ? -0.520 16.013 -27.134 1.00 61.19 864 LYS A O 1
ATOM 6779 N N . GLU A 1 865 ? 0.855 17.529 -26.191 1.00 64.75 865 GLU A N 1
ATOM 6780 C CA . GLU A 1 865 ? 1.963 17.344 -27.115 1.00 64.75 865 GLU A CA 1
ATOM 6781 C C . GLU A 1 865 ? 2.548 15.931 -26.990 1.00 64.75 865 GLU A C 1
ATOM 6783 O O . GLU A 1 865 ? 2.745 15.381 -25.900 1.00 64.75 865 GLU A O 1
ATOM 6788 N N . ARG A 1 866 ? 2.834 15.344 -28.144 1.00 68.31 866 ARG A N 1
ATOM 6789 C CA . ARG A 1 866 ? 3.458 14.048 -28.320 1.00 68.31 866 ARG A CA 1
ATOM 6790 C C . ARG A 1 866 ? 4.740 14.244 -29.122 1.00 68.31 866 ARG A C 1
ATOM 6792 O O . ARG A 1 866 ? 4.688 14.331 -30.354 1.00 68.31 866 ARG A O 1
ATOM 6799 N N . PRO A 1 867 ? 5.895 14.334 -28.451 1.00 66.06 867 PRO A N 1
ATOM 6800 C CA . PRO A 1 867 ? 7.164 14.342 -29.156 1.00 66.06 867 PRO A CA 1
ATOM 6801 C C . PRO A 1 867 ? 7.372 13.000 -29.875 1.00 66.06 867 PRO A C 1
ATOM 6803 O O . PRO A 1 867 ? 6.955 11.956 -29.373 1.00 66.06 867 PRO A O 1
ATOM 6806 N N . GLY A 1 868 ? 8.005 13.032 -31.050 1.00 78.81 868 GLY A N 1
ATOM 6807 C CA . GLY A 1 868 ? 8.467 11.822 -31.733 1.00 78.81 868 GLY A CA 1
ATOM 6808 C C . GLY A 1 868 ? 7.646 11.365 -32.951 1.00 78.81 868 GLY A C 1
ATOM 6809 O O . GLY A 1 868 ? 6.431 11.163 -32.892 1.00 78.81 868 GLY A O 1
ATOM 6810 N N . ALA A 1 869 ? 8.333 11.175 -34.076 1.00 86.38 869 ALA A N 1
ATOM 6811 C CA . ALA A 1 869 ? 7.795 10.731 -35.354 1.00 86.38 869 ALA A CA 1
ATOM 6812 C C . ALA A 1 869 ? 7.491 9.230 -35.360 1.00 86.38 869 ALA A C 1
ATOM 6814 O O . ALA A 1 869 ? 6.479 8.817 -35.925 1.00 86.38 869 ALA A O 1
ATOM 6815 N N . THR A 1 870 ? 8.318 8.417 -34.700 1.00 89.75 870 THR A N 1
ATOM 6816 C CA . THR A 1 870 ? 8.098 6.968 -34.609 1.00 89.75 870 THR A CA 1
ATOM 6817 C C . THR A 1 870 ? 6.849 6.676 -33.795 1.00 89.75 870 THR A C 1
ATOM 6819 O O . THR A 1 870 ? 5.992 5.902 -34.221 1.00 89.75 870 THR A O 1
ATOM 6822 N N . TYR A 1 871 ? 6.696 7.364 -32.663 1.00 88.94 871 TYR A N 1
ATOM 6823 C CA . TYR A 1 871 ? 5.467 7.367 -31.887 1.00 88.94 871 TYR A CA 1
ATOM 6824 C C . TYR A 1 871 ? 4.279 7.681 -32.823 1.00 88.94 871 TYR A C 1
ATOM 6826 O O . TYR A 1 871 ? 3.370 6.852 -32.959 1.00 88.94 871 TYR A O 1
ATOM 6834 N N . ALA A 1 872 ? 4.284 8.818 -33.525 1.00 85.69 872 ALA A N 1
ATOM 6835 C CA . ALA A 1 872 ? 3.187 9.223 -34.413 1.00 85.69 872 ALA A CA 1
ATOM 6836 C C . ALA A 1 872 ? 2.833 8.184 -35.500 1.00 85.69 872 ALA A C 1
ATOM 6838 O O . ALA A 1 872 ? 1.657 7.913 -35.765 1.00 85.69 872 ALA A O 1
ATOM 6839 N N . ILE A 1 873 ? 3.841 7.566 -36.116 1.00 87.75 873 ILE A N 1
ATOM 6840 C CA . ILE A 1 873 ? 3.648 6.572 -37.176 1.00 87.75 873 ILE A CA 1
ATOM 6841 C C . ILE A 1 873 ? 2.953 5.314 -36.635 1.00 87.75 873 ILE A C 1
ATOM 6843 O O . ILE A 1 873 ? 2.004 4.840 -37.264 1.00 87.75 873 ILE A O 1
ATOM 6847 N N . TYR A 1 874 ? 3.362 4.832 -35.459 1.00 89.19 874 TYR A N 1
ATOM 6848 C CA . TYR A 1 874 ? 2.793 3.645 -34.806 1.00 89.19 874 TYR A CA 1
ATOM 6849 C C . TYR A 1 874 ? 1.528 3.919 -33.983 1.00 89.19 874 TYR A C 1
ATOM 6851 O O . TYR A 1 874 ? 0.891 2.982 -33.512 1.00 89.19 874 TYR A O 1
ATOM 6859 N N . ASP A 1 875 ? 1.158 5.189 -33.806 1.00 85.06 875 ASP A N 1
ATOM 6860 C CA . ASP A 1 875 ? -0.027 5.613 -33.050 1.00 85.06 875 ASP A CA 1
ATOM 6861 C C . ASP A 1 875 ? -0.073 5.115 -31.590 1.00 85.06 875 ASP A C 1
ATOM 6863 O O . ASP A 1 875 ? -1.108 4.752 -31.043 1.00 85.06 875 ASP A O 1
ATOM 6867 N N . ILE A 1 876 ? 1.093 5.073 -30.943 1.00 86.00 876 ILE A N 1
ATOM 6868 C CA . ILE A 1 876 ? 1.244 4.779 -29.506 1.00 86.00 876 ILE A CA 1
ATOM 6869 C C . ILE A 1 876 ? 0.585 5.848 -28.616 1.00 86.00 876 ILE A C 1
ATOM 6871 O O . ILE A 1 876 ? 1.153 6.909 -28.355 1.00 86.00 876 ILE A O 1
ATOM 6875 N N . THR A 1 877 ? -0.609 5.554 -28.120 1.00 74.12 877 THR A N 1
ATOM 6876 C CA . THR A 1 877 ? -1.391 6.464 -27.270 1.00 74.12 877 THR A CA 1
ATOM 6877 C C . THR A 1 877 ? -1.233 6.218 -25.766 1.00 74.12 877 THR A C 1
ATOM 6879 O O . THR A 1 877 ? -1.740 7.003 -24.966 1.00 74.12 877 THR A O 1
ATOM 6882 N N . ALA A 1 878 ? -0.529 5.153 -25.371 1.00 75.56 878 ALA A N 1
ATOM 6883 C CA . ALA A 1 878 ? -0.325 4.769 -23.979 1.00 75.56 878 ALA A CA 1
ATOM 6884 C C . ALA A 1 878 ? 1.073 4.181 -23.752 1.00 75.56 878 ALA A C 1
ATOM 6886 O O . ALA A 1 878 ? 1.544 3.363 -24.547 1.00 75.56 878 ALA A O 1
ATOM 6887 N N . ASP A 1 879 ? 1.676 4.549 -22.624 1.00 79.50 879 ASP A N 1
ATOM 6888 C CA . ASP A 1 879 ? 2.991 4.078 -22.199 1.00 79.50 879 ASP A CA 1
ATOM 6889 C C . ASP A 1 879 ? 2.858 3.213 -20.924 1.00 79.50 879 ASP A C 1
ATOM 6891 O O . ASP A 1 879 ? 2.120 3.595 -20.007 1.00 79.50 879 ASP A O 1
ATOM 6895 N N . PRO A 1 880 ? 3.560 2.069 -20.826 1.00 87.06 880 PRO A N 1
ATOM 6896 C CA . PRO A 1 880 ? 4.387 1.476 -21.873 1.00 87.06 880 PRO A CA 1
ATOM 6897 C C . PRO A 1 880 ? 3.560 0.695 -22.914 1.00 87.06 880 PRO A C 1
ATOM 6899 O O . PRO A 1 880 ? 2.522 0.113 -22.597 1.00 87.06 880 PRO A O 1
ATOM 6902 N N . THR A 1 881 ? 4.063 0.610 -24.150 1.00 89.62 881 THR A N 1
ATOM 6903 C CA . THR A 1 881 ? 3.543 -0.274 -25.210 1.00 89.62 881 THR A CA 1
ATOM 6904 C C . THR A 1 881 ? 4.682 -1.084 -25.823 1.00 89.62 881 THR A C 1
ATOM 6906 O O . THR A 1 881 ? 5.691 -0.529 -26.235 1.00 89.62 881 THR A O 1
ATOM 6909 N N . THR A 1 882 ? 4.522 -2.404 -25.943 1.00 93.81 882 THR A N 1
ATOM 6910 C CA . THR A 1 882 ? 5.528 -3.283 -26.569 1.00 93.81 882 THR A CA 1
ATOM 6911 C C . THR A 1 882 ? 4.971 -3.899 -27.845 1.00 93.81 882 THR A C 1
ATOM 6913 O O . THR A 1 882 ? 3.857 -4.424 -27.836 1.00 93.81 882 THR A O 1
ATOM 6916 N N . ILE A 1 883 ? 5.740 -3.857 -28.931 1.00 95.12 883 ILE A N 1
ATOM 6917 C CA . ILE A 1 883 ? 5.380 -4.404 -30.244 1.00 95.12 883 ILE A CA 1
ATOM 6918 C C . ILE A 1 883 ? 6.397 -5.468 -30.641 1.00 95.12 883 ILE A C 1
ATOM 6920 O O . ILE A 1 883 ? 7.597 -5.282 -30.442 1.00 95.12 883 ILE A O 1
ATOM 6924 N N . LEU A 1 884 ? 5.910 -6.561 -31.225 1.00 96.75 884 LEU A N 1
ATOM 6925 C CA . LEU A 1 884 ? 6.730 -7.617 -31.808 1.00 96.75 884 LEU A CA 1
ATOM 6926 C C . LEU A 1 884 ? 6.667 -7.569 -33.337 1.00 96.75 884 LEU A C 1
ATOM 6928 O O . LEU A 1 884 ? 5.586 -7.458 -33.921 1.00 96.75 884 LEU A O 1
ATOM 6932 N N . ILE A 1 885 ? 7.829 -7.692 -33.967 1.00 97.88 885 ILE A N 1
ATOM 6933 C CA . ILE A 1 885 ? 8.034 -7.779 -35.411 1.00 97.88 885 ILE A CA 1
ATOM 6934 C C . ILE A 1 885 ? 8.734 -9.109 -35.702 1.00 97.88 885 ILE A C 1
ATOM 6936 O O . ILE A 1 885 ? 9.689 -9.472 -35.010 1.00 97.88 885 ILE A O 1
ATOM 6940 N N . ASP A 1 886 ? 8.240 -9.839 -36.697 1.00 96.62 886 ASP A N 1
ATOM 6941 C CA . ASP A 1 886 ? 8.810 -11.120 -37.116 1.00 96.62 886 ASP A CA 1
ATOM 6942 C C . ASP A 1 886 ? 10.087 -10.949 -37.972 1.00 96.62 886 ASP A C 1
ATOM 6944 O O . ASP A 1 886 ? 10.412 -9.833 -38.390 1.00 96.62 886 ASP A O 1
ATOM 6948 N N . PRO A 1 887 ? 10.828 -12.036 -38.262 1.00 96.69 887 PRO A N 1
ATOM 6949 C CA . PRO A 1 887 ? 12.014 -11.982 -39.118 1.00 96.69 887 PRO A CA 1
ATOM 6950 C C . PRO A 1 887 ? 11.782 -11.457 -40.545 1.00 96.69 887 PRO A C 1
ATOM 6952 O O . PRO A 1 887 ? 12.708 -10.898 -41.136 1.00 96.69 887 PRO A O 1
ATOM 6955 N N . ASP A 1 888 ? 10.570 -11.567 -41.097 1.00 95.69 888 ASP A N 1
ATOM 6956 C CA . ASP A 1 888 ? 10.222 -10.977 -42.401 1.00 95.69 888 ASP A CA 1
ATOM 6957 C C . ASP A 1 888 ? 10.024 -9.451 -42.311 1.00 95.69 888 ASP A C 1
ATOM 6959 O O . ASP A 1 888 ? 9.887 -8.751 -43.323 1.00 95.69 888 ASP A O 1
ATOM 6963 N N . GLY A 1 889 ? 10.040 -8.912 -41.091 1.00 95.50 889 GLY A N 1
ATOM 6964 C CA . GLY A 1 889 ? 9.860 -7.506 -40.794 1.00 95.50 889 GLY A CA 1
ATOM 6965 C C . GLY A 1 889 ? 8.403 -7.065 -40.806 1.00 95.50 889 GLY A C 1
ATOM 6966 O O . GLY A 1 889 ? 8.135 -5.883 -41.047 1.00 95.50 889 GLY A O 1
ATOM 6967 N N . LYS A 1 890 ? 7.464 -7.990 -40.588 1.00 96.62 890 LYS A N 1
ATOM 6968 C CA . LYS A 1 890 ? 6.036 -7.701 -40.446 1.00 96.62 890 LYS A CA 1
ATOM 6969 C C . LYS A 1 890 ? 5.656 -7.591 -38.977 1.00 96.62 890 LYS A C 1
ATOM 6971 O O . LYS A 1 890 ? 6.216 -8.260 -38.111 1.00 96.62 890 LYS A O 1
ATOM 6976 N N . ILE A 1 891 ? 4.685 -6.734 -38.682 1.00 96.12 891 ILE A N 1
ATOM 6977 C CA . ILE A 1 891 ? 4.182 -6.570 -37.316 1.00 96.12 891 ILE A CA 1
ATOM 6978 C C . ILE A 1 891 ? 3.352 -7.794 -36.934 1.00 96.12 891 ILE A C 1
ATOM 6980 O O . ILE A 1 891 ? 2.373 -8.131 -37.595 1.00 96.12 891 ILE A O 1
ATOM 6984 N N . VAL A 1 892 ? 3.710 -8.422 -35.819 1.00 94.44 892 VAL A N 1
ATOM 6985 C CA . VAL A 1 892 ? 2.956 -9.534 -35.225 1.00 94.44 892 VAL A CA 1
ATOM 6986 C C . VAL A 1 892 ? 1.846 -9.016 -34.312 1.00 94.44 892 VAL A C 1
ATOM 6988 O O . VAL A 1 892 ? 0.799 -9.648 -34.196 1.00 94.44 892 VAL A O 1
ATOM 6991 N N . GLY A 1 893 ? 2.070 -7.861 -33.683 1.00 91.12 893 GLY A N 1
ATOM 6992 C CA . GLY A 1 893 ? 1.117 -7.171 -32.816 1.00 91.12 893 GLY A CA 1
ATOM 6993 C C . GLY A 1 893 ? 1.745 -6.715 -31.503 1.00 91.12 893 GLY A C 1
ATOM 6994 O O . GLY A 1 893 ? 2.968 -6.733 -31.331 1.00 91.12 893 GLY A O 1
ATOM 6995 N N . LYS A 1 894 ? 0.896 -6.306 -30.560 1.00 90.88 894 LYS A N 1
ATOM 6996 C CA . LYS A 1 894 ? 1.301 -6.011 -29.184 1.00 90.88 894 LYS A CA 1
ATOM 6997 C C . LYS A 1 894 ? 1.809 -7.278 -28.494 1.00 90.88 894 LYS A C 1
ATOM 6999 O O . LYS A 1 894 ? 1.246 -8.362 -28.657 1.00 90.88 894 LYS A O 1
ATOM 7004 N N . LEU A 1 895 ? 2.853 -7.125 -27.687 1.00 88.06 895 LEU A N 1
ATOM 7005 C CA . LEU A 1 895 ? 3.466 -8.199 -26.914 1.00 88.06 895 LEU A CA 1
ATOM 7006 C C . LEU A 1 895 ? 3.309 -7.918 -25.419 1.00 88.06 895 LEU A C 1
ATOM 7008 O O . LEU A 1 895 ? 3.866 -6.955 -24.902 1.00 88.06 895 LEU A O 1
ATOM 7012 N N . GLY A 1 896 ? 2.583 -8.777 -24.709 1.00 80.25 896 GLY A N 1
ATOM 7013 C CA . GLY A 1 896 ? 2.681 -8.820 -23.252 1.00 80.25 896 GLY A CA 1
ATOM 7014 C C . GLY A 1 896 ? 4.040 -9.398 -22.857 1.00 80.25 896 GLY A C 1
ATOM 7015 O O . GLY A 1 896 ? 4.411 -10.462 -23.347 1.00 80.25 896 GLY A O 1
ATOM 7016 N N . LEU A 1 897 ? 4.788 -8.713 -21.985 1.00 76.06 897 LEU A N 1
ATOM 7017 C CA . LEU A 1 897 ? 6.084 -9.222 -21.508 1.00 76.06 897 LEU A CA 1
ATOM 7018 C C . LEU A 1 897 ? 5.914 -10.529 -20.710 1.00 76.06 897 LEU A C 1
ATOM 7020 O O . LEU A 1 897 ? 6.719 -11.453 -20.834 1.00 76.06 897 LEU A O 1
ATOM 7024 N N . TYR A 1 898 ? 4.788 -10.662 -20.005 1.00 58.06 898 TYR A N 1
ATOM 7025 C CA . TYR A 1 898 ? 4.335 -11.921 -19.423 1.00 58.06 898 TYR A CA 1
ATOM 7026 C C . TYR A 1 898 ? 3.923 -12.903 -20.531 1.00 58.06 898 TYR A C 1
ATOM 7028 O O . TYR A 1 898 ? 2.936 -12.685 -21.229 1.00 58.06 898 TYR A O 1
ATOM 7036 N N . GLY A 1 899 ? 4.694 -13.982 -20.696 1.00 63.59 899 GLY A N 1
ATOM 7037 C CA . GLY A 1 899 ? 4.492 -14.990 -21.750 1.00 63.59 899 GLY A CA 1
ATOM 7038 C C . GLY A 1 899 ? 5.293 -14.747 -23.038 1.00 63.59 899 GLY A C 1
ATOM 7039 O O . GLY A 1 899 ? 5.293 -15.598 -23.925 1.00 63.59 899 GLY A O 1
ATOM 7040 N N . ALA A 1 900 ? 6.049 -13.645 -23.134 1.00 80.50 900 ALA A N 1
ATOM 7041 C CA . ALA A 1 900 ? 6.825 -13.306 -24.331 1.00 80.50 900 ALA A CA 1
ATOM 7042 C C . ALA A 1 900 ? 7.846 -14.382 -24.742 1.00 80.50 900 ALA A C 1
ATOM 7044 O O . ALA A 1 900 ? 8.079 -14.583 -25.933 1.00 80.50 900 ALA A O 1
ATOM 7045 N N . LYS A 1 901 ? 8.429 -15.099 -23.770 1.00 82.25 901 LYS A N 1
ATOM 7046 C CA . LYS A 1 901 ? 9.438 -16.145 -24.011 1.00 82.25 901 LYS A CA 1
ATOM 7047 C C . LYS A 1 901 ? 8.936 -17.264 -24.915 1.00 82.25 901 LYS A C 1
ATOM 7049 O O . LYS A 1 901 ? 9.664 -17.698 -25.796 1.00 82.25 901 LYS A O 1
ATOM 7054 N N . GLU A 1 902 ? 7.708 -17.725 -24.699 1.00 78.62 902 GLU A N 1
ATOM 7055 C CA . GLU A 1 902 ? 7.121 -18.810 -25.489 1.00 78.62 902 GLU A CA 1
ATOM 7056 C C . GLU A 1 902 ? 6.874 -18.352 -26.927 1.00 78.62 902 GLU A C 1
ATOM 7058 O O . GLU A 1 902 ? 7.298 -19.007 -27.878 1.00 78.62 902 GLU A O 1
ATOM 7063 N N . LYS A 1 903 ? 6.272 -17.166 -27.086 1.00 84.12 903 LYS A N 1
ATOM 7064 C CA . LYS A 1 903 ? 5.992 -16.585 -28.402 1.00 84.12 903 LYS A CA 1
ATOM 7065 C C . LYS A 1 903 ? 7.274 -16.352 -29.211 1.00 84.12 903 LYS A C 1
ATOM 7067 O O . LYS A 1 903 ? 7.303 -16.658 -30.399 1.00 84.12 903 LYS A O 1
ATOM 7072 N N . LEU A 1 904 ? 8.337 -15.864 -28.569 1.00 90.56 904 LEU A N 1
ATOM 7073 C CA . LEU A 1 904 ? 9.651 -15.667 -29.195 1.00 90.56 904 LEU A CA 1
ATOM 7074 C C . LEU A 1 904 ? 10.376 -16.983 -29.474 1.00 90.56 904 LEU A C 1
ATOM 7076 O O . LEU A 1 904 ? 10.973 -17.119 -30.535 1.00 90.56 904 LEU A O 1
ATOM 7080 N N . GLY A 1 905 ? 10.297 -17.954 -28.563 1.00 87.12 905 GLY A N 1
ATOM 7081 C CA . GLY A 1 905 ? 10.856 -19.290 -28.756 1.00 87.12 905 GLY A CA 1
ATOM 7082 C C . GLY A 1 905 ? 10.306 -19.972 -29.997 1.00 87.12 905 GLY A C 1
ATOM 7083 O O . GLY A 1 905 ? 11.066 -20.349 -30.888 1.00 87.12 905 GLY A O 1
ATOM 7084 N N . ASN A 1 906 ? 8.975 -20.024 -30.089 1.00 86.25 906 ASN A N 1
ATOM 7085 C CA . ASN A 1 906 ? 8.268 -20.579 -31.239 1.00 86.25 906 ASN A CA 1
ATOM 7086 C C . ASN A 1 906 ? 8.627 -19.839 -32.537 1.00 86.25 906 ASN A C 1
ATOM 7088 O O . ASN A 1 906 ? 8.846 -20.473 -33.565 1.00 86.25 906 ASN A O 1
ATOM 7092 N N . MET A 1 907 ? 8.726 -18.506 -32.493 1.00 91.06 907 MET A N 1
ATOM 7093 C CA . MET A 1 907 ? 9.065 -17.684 -33.660 1.00 91.06 907 MET A CA 1
ATOM 7094 C C . MET A 1 907 ? 10.504 -17.881 -34.145 1.00 91.06 907 MET A C 1
ATOM 7096 O O . MET A 1 907 ? 10.744 -17.923 -35.347 1.00 91.06 907 MET A O 1
ATOM 7100 N N . LEU A 1 908 ? 11.463 -17.975 -33.225 1.00 91.50 908 LEU A N 1
ATOM 7101 C CA . LEU A 1 908 ? 12.888 -18.074 -33.545 1.00 91.50 908 LEU A CA 1
ATOM 7102 C C . LEU A 1 908 ? 13.359 -19.523 -33.732 1.00 91.50 908 LEU A C 1
ATOM 7104 O O . LEU A 1 908 ? 14.553 -19.759 -33.906 1.00 91.50 908 LEU A O 1
ATOM 7108 N N . GLY A 1 909 ? 12.446 -20.500 -33.674 1.00 86.00 909 GLY A N 1
ATOM 7109 C CA . GLY A 1 909 ? 12.788 -21.922 -33.761 1.00 86.00 909 GLY A CA 1
ATOM 7110 C C . GLY A 1 909 ? 13.715 -22.377 -32.633 1.00 86.00 909 GLY A C 1
ATOM 7111 O O . GLY A 1 909 ? 14.440 -23.360 -32.773 1.00 86.00 909 GLY A O 1
ATOM 7112 N N . VAL A 1 910 ? 13.721 -21.641 -31.521 1.00 83.81 910 VAL A N 1
ATOM 7113 C CA . VAL A 1 910 ? 14.462 -22.012 -30.326 1.00 83.81 910 VAL A CA 1
ATOM 7114 C C . VAL A 1 910 ? 13.551 -22.932 -29.555 1.00 83.81 910 VAL A C 1
ATOM 7116 O O . VAL A 1 910 ? 12.466 -22.520 -29.142 1.00 83.81 910 VAL A O 1
ATOM 7119 N N . GLU A 1 911 ? 14.005 -24.164 -29.332 1.00 63.28 911 GLU A N 1
ATOM 7120 C CA . GLU A 1 911 ? 13.413 -25.028 -28.324 1.00 63.28 911 GLU A CA 1
ATOM 7121 C C . GLU A 1 911 ? 13.647 -24.357 -26.968 1.00 63.28 911 GLU A C 1
ATOM 7123 O O . GLU A 1 911 ? 14.600 -24.620 -26.231 1.00 63.28 911 GLU A O 1
ATOM 7128 N N . VAL A 1 912 ? 12.772 -23.409 -26.648 1.00 59.91 912 VAL A N 1
ATOM 7129 C CA . VAL A 1 912 ? 12.541 -22.989 -25.285 1.00 59.91 912 VAL A CA 1
ATOM 7130 C C . VAL A 1 912 ? 12.019 -24.254 -24.673 1.00 59.91 912 VAL A C 1
ATOM 7132 O O . VAL A 1 912 ? 10.863 -24.584 -24.926 1.00 59.91 912 VAL A O 1
ATOM 7135 N N . LYS A 1 913 ? 12.900 -24.998 -23.983 1.00 46.78 913 LYS A N 1
ATOM 7136 C CA . LYS A 1 913 ? 12.529 -26.189 -23.230 1.00 46.78 913 LYS A CA 1
ATOM 7137 C C . LYS A 1 913 ? 11.269 -25.827 -22.485 1.00 46.78 913 LYS A C 1
ATOM 7139 O O . LYS A 1 913 ? 11.300 -25.177 -21.440 1.00 46.78 913 LYS A O 1
ATOM 7144 N N . THR A 1 914 ? 10.157 -26.247 -23.055 1.00 42.97 914 THR A N 1
ATOM 7145 C CA . THR A 1 914 ? 8.874 -26.193 -22.420 1.00 42.97 914 THR A CA 1
ATOM 7146 C C . THR A 1 914 ? 8.926 -27.424 -21.532 1.00 42.97 914 THR A C 1
ATOM 7148 O O . THR A 1 914 ? 8.202 -28.392 -21.698 1.00 42.97 914 THR A O 1
ATOM 7151 N N . THR A 1 915 ? 9.746 -27.351 -20.474 1.00 36.09 915 THR A N 1
ATOM 7152 C CA . THR A 1 915 ? 9.082 -27.490 -19.190 1.00 36.09 915 THR A CA 1
ATOM 7153 C C . THR A 1 915 ? 7.968 -26.482 -19.290 1.00 36.09 915 THR A C 1
ATOM 7155 O O . THR A 1 915 ? 8.209 -25.274 -19.218 1.00 36.09 915 THR A O 1
ATOM 7158 N N . VAL A 1 916 ? 6.763 -26.965 -19.578 1.00 42.38 916 VAL A N 1
ATOM 7159 C CA . VAL A 1 916 ? 5.609 -26.247 -19.098 1.00 42.38 916 VAL A CA 1
ATOM 7160 C C . VAL A 1 916 ? 5.981 -25.959 -17.643 1.00 42.38 916 VAL A C 1
ATOM 7162 O O . VAL A 1 916 ? 6.346 -26.851 -16.878 1.00 42.38 916 VAL A O 1
ATOM 7165 N N . SER A 1 917 ? 6.224 -24.682 -17.401 1.00 43.72 917 SER A N 1
ATOM 7166 C CA . SER A 1 917 ? 6.667 -24.113 -16.150 1.00 43.72 917 SER A CA 1
ATOM 7167 C C . SER A 1 917 ? 6.879 -22.631 -16.396 1.00 43.72 917 SER A C 1
ATOM 7169 O O . SER A 1 917 ? 7.965 -22.071 -16.211 1.00 43.72 917 SER A O 1
ATOM 7171 N N . THR A 1 918 ? 5.761 -21.946 -16.646 1.00 63.69 918 THR A N 1
ATOM 7172 C CA . THR A 1 918 ? 5.480 -20.724 -15.882 1.00 63.69 918 THR A CA 1
ATOM 7173 C C . THR A 1 918 ? 6.057 -20.925 -14.477 1.00 63.69 918 THR A C 1
ATOM 7175 O O . THR A 1 918 ? 5.905 -22.018 -13.939 1.00 63.69 918 THR A O 1
ATOM 7178 N N . TRP A 1 919 ? 6.738 -19.953 -13.874 1.00 66.56 919 TRP A N 1
ATOM 7179 C CA . TRP A 1 919 ? 7.131 -19.997 -12.449 1.00 66.56 919 TRP A CA 1
ATOM 7180 C C . TRP A 1 919 ? 6.068 -20.707 -11.571 1.00 66.56 919 TRP A C 1
ATOM 7182 O O . TRP A 1 919 ? 6.403 -21.473 -10.678 1.00 66.56 919 TRP A O 1
ATOM 7192 N N . ARG A 1 920 ? 4.787 -20.561 -11.944 1.00 77.06 920 ARG A N 1
ATOM 7193 C CA . ARG A 1 920 ? 3.617 -21.276 -11.443 1.00 77.06 920 ARG A CA 1
ATOM 7194 C C . ARG A 1 920 ? 3.699 -22.809 -11.438 1.00 77.06 920 ARG A C 1
ATOM 7196 O O . ARG A 1 920 ? 3.278 -23.370 -10.445 1.00 77.06 920 ARG A O 1
ATOM 7203 N N . GLN A 1 921 ? 4.216 -23.506 -12.453 1.00 71.81 921 GLN A N 1
ATOM 7204 C CA . GLN A 1 921 ? 4.293 -24.976 -12.416 1.00 71.81 921 GLN A CA 1
ATOM 7205 C C . GLN A 1 921 ? 5.493 -25.481 -11.629 1.00 71.81 921 GLN A C 1
ATOM 7207 O O . GLN A 1 921 ? 5.324 -26.435 -10.892 1.00 71.81 921 GLN A O 1
ATOM 7212 N N . ARG A 1 922 ? 6.658 -24.817 -11.679 1.00 68.31 922 ARG A N 1
ATOM 7213 C CA . ARG A 1 922 ? 7.761 -25.092 -10.732 1.00 68.31 922 ARG A CA 1
ATOM 7214 C C . ARG A 1 922 ? 7.323 -24.860 -9.287 1.00 68.31 922 ARG A C 1
ATOM 7216 O O . ARG A 1 922 ? 7.617 -25.662 -8.407 1.00 68.31 922 ARG A O 1
ATOM 7223 N N . PHE A 1 923 ? 6.558 -23.796 -9.055 1.00 84.12 923 PHE A N 1
ATOM 7224 C CA . PHE A 1 923 ? 5.905 -23.557 -7.778 1.00 84.12 923 PHE A CA 1
ATOM 7225 C C . PHE A 1 923 ? 4.918 -24.683 -7.438 1.00 84.12 923 PHE A C 1
ATOM 7227 O O . PHE A 1 923 ? 5.043 -25.309 -6.394 1.00 84.12 923 PHE A O 1
ATOM 7234 N N . GLU A 1 924 ? 3.972 -25.004 -8.319 1.00 85.75 924 GLU A N 1
ATOM 7235 C CA . GLU A 1 924 ? 2.971 -26.048 -8.075 1.00 85.75 924 GLU A CA 1
ATOM 7236 C C . GLU A 1 924 ? 3.575 -27.446 -7.941 1.00 85.75 924 GLU A C 1
ATOM 7238 O O . GLU A 1 924 ? 3.033 -28.242 -7.191 1.00 85.75 924 GLU A O 1
ATOM 7243 N N . GLU A 1 925 ? 4.694 -27.754 -8.591 1.00 83.69 925 GLU A N 1
ATOM 7244 C CA . GLU A 1 925 ? 5.411 -29.023 -8.454 1.00 83.69 925 GLU A CA 1
ATOM 7245 C C . GLU A 1 925 ? 5.988 -29.172 -7.043 1.00 83.69 925 GLU A C 1
ATOM 7247 O O . GLU A 1 925 ? 5.782 -30.195 -6.387 1.00 83.69 925 GLU A O 1
ATOM 7252 N N . VAL A 1 926 ? 6.634 -28.122 -6.529 1.00 87.25 926 VAL A N 1
ATOM 7253 C CA . VAL A 1 926 ? 7.187 -28.113 -5.168 1.00 87.25 926 VAL A CA 1
ATOM 7254 C C . VAL A 1 926 ? 6.072 -28.099 -4.118 1.00 87.25 926 VAL A C 1
ATOM 7256 O O . VAL A 1 926 ? 6.143 -28.835 -3.130 1.00 87.25 926 VAL A O 1
ATOM 7259 N N . TYR A 1 927 ? 5.017 -27.314 -4.348 1.00 92.31 927 TYR A N 1
ATOM 7260 C CA . TYR A 1 927 ? 3.898 -27.121 -3.418 1.00 92.31 927 TYR A CA 1
ATOM 7261 C C . TYR A 1 927 ? 2.767 -28.144 -3.597 1.00 92.31 927 TYR A C 1
ATOM 7263 O O . TYR A 1 927 ? 1.781 -28.117 -2.860 1.00 92.31 927 TYR A O 1
ATOM 7271 N N . ARG A 1 928 ? 2.886 -29.087 -4.534 1.00 91.38 928 ARG A N 1
ATOM 7272 C CA . ARG A 1 928 ? 1.940 -30.197 -4.672 1.00 91.38 928 ARG A CA 1
ATOM 7273 C C . ARG A 1 928 ? 2.007 -31.101 -3.448 1.00 91.38 928 ARG A C 1
ATOM 7275 O O . ARG A 1 928 ? 3.090 -31.418 -2.954 1.00 91.38 928 ARG A O 1
ATOM 7282 N N . LEU A 1 929 ? 0.838 -31.557 -3.007 1.00 91.69 929 LEU A N 1
ATOM 7283 C CA . LEU A 1 929 ? 0.696 -32.566 -1.963 1.00 91.69 929 LEU A CA 1
ATOM 7284 C C . LEU A 1 929 ? 0.406 -33.934 -2.591 1.00 91.69 929 LEU A C 1
ATOM 7286 O O . LEU A 1 929 ? -0.513 -34.065 -3.402 1.00 91.69 929 LEU A O 1
ATOM 7290 N N . GLU A 1 930 ? 1.189 -34.951 -2.233 1.00 88.31 930 GLU A N 1
ATOM 7291 C CA . GLU A 1 930 ? 1.018 -36.314 -2.742 1.00 88.31 930 GLU A CA 1
ATOM 7292 C C . GLU A 1 930 ? -0.296 -36.932 -2.236 1.00 88.31 930 GLU A C 1
ATOM 7294 O O . GLU A 1 930 ? -0.759 -36.614 -1.138 1.00 88.31 930 GLU A O 1
ATOM 7299 N N . ASP A 1 931 ? -0.921 -37.818 -3.021 1.00 79.62 931 ASP A N 1
ATOM 7300 C CA . ASP A 1 931 ? -2.267 -38.365 -2.747 1.00 79.62 931 ASP A CA 1
ATOM 7301 C C . ASP A 1 931 ? -2.400 -39.069 -1.391 1.00 79.62 931 ASP A C 1
ATOM 7303 O O . ASP A 1 931 ? -3.459 -39.028 -0.770 1.00 79.62 931 ASP A O 1
ATOM 7307 N N . ASN A 1 932 ? -1.309 -39.640 -0.886 1.00 82.69 932 ASN A N 1
ATOM 7308 C CA . ASN A 1 932 ? -1.234 -40.316 0.406 1.00 82.69 932 ASN A CA 1
ATOM 7309 C C . ASN A 1 932 ? -0.749 -39.425 1.565 1.00 82.69 932 ASN A C 1
ATOM 7311 O O . ASN A 1 932 ? -0.745 -39.886 2.707 1.00 82.69 932 ASN A O 1
ATOM 7315 N N . ARG A 1 933 ? -0.333 -38.175 1.312 1.00 89.25 933 ARG A N 1
ATOM 7316 C CA . ARG A 1 933 ? 0.094 -37.242 2.363 1.00 89.25 933 ARG A CA 1
ATOM 7317 C C . ARG A 1 933 ? -1.046 -36.324 2.786 1.00 89.25 933 ARG A C 1
ATOM 7319 O O . ARG A 1 933 ? -1.787 -35.796 1.963 1.00 89.25 933 ARG A O 1
ATOM 7326 N N . ILE A 1 934 ? -1.163 -36.119 4.096 1.00 94.44 934 ILE A N 1
ATOM 7327 C CA . ILE A 1 934 ? -2.182 -35.253 4.708 1.00 94.44 934 ILE A CA 1
ATOM 7328 C C . ILE A 1 934 ? -1.707 -33.803 4.806 1.00 94.44 934 ILE A C 1
ATOM 7330 O O . ILE A 1 934 ? -2.489 -32.876 4.597 1.00 94.44 934 ILE A O 1
ATOM 7334 N N . LEU A 1 935 ? -0.427 -33.623 5.123 1.00 93.69 935 LEU A N 1
ATOM 7335 C CA . LEU A 1 935 ? 0.231 -32.333 5.243 1.00 93.69 935 LEU A CA 1
ATOM 7336 C C . LEU A 1 935 ? 1.659 -32.407 4.702 1.00 93.69 935 LEU A C 1
ATOM 7338 O O . LEU A 1 935 ? 2.271 -33.478 4.684 1.00 93.69 935 LEU A O 1
ATOM 7342 N N . LYS A 1 936 ? 2.164 -31.264 4.244 1.00 93.81 936 LYS A N 1
ATOM 7343 C CA . LYS A 1 936 ? 3.530 -31.073 3.752 1.00 93.81 936 LYS A CA 1
ATOM 7344 C C . LYS A 1 936 ? 4.033 -29.709 4.200 1.00 93.81 936 LYS A C 1
ATOM 7346 O O . LYS A 1 936 ? 3.306 -28.721 4.074 1.00 93.81 936 LYS A O 1
ATOM 7351 N N . ARG A 1 937 ? 5.268 -29.672 4.701 1.00 92.75 937 ARG A N 1
ATOM 7352 C CA . ARG A 1 937 ? 5.985 -28.446 5.054 1.00 92.75 937 ARG A CA 1
ATOM 7353 C C . ARG A 1 937 ? 7.077 -28.181 4.023 1.00 92.75 937 ARG A C 1
ATOM 7355 O O . ARG A 1 937 ? 7.823 -29.086 3.663 1.00 92.75 937 ARG A O 1
ATOM 7362 N N . ILE A 1 938 ? 7.179 -26.938 3.568 1.00 92.31 938 ILE A N 1
ATOM 7363 C CA . ILE A 1 938 ? 8.307 -26.439 2.777 1.00 92.31 938 ILE A CA 1
ATOM 7364 C C . ILE A 1 938 ? 9.140 -25.548 3.695 1.00 92.31 938 ILE A C 1
ATOM 7366 O O . ILE A 1 938 ? 8.792 -24.390 3.926 1.00 92.31 938 ILE A O 1
ATOM 7370 N N . ALA A 1 939 ? 10.208 -26.102 4.264 1.00 85.25 939 ALA A N 1
ATOM 7371 C CA . ALA A 1 939 ? 11.122 -25.363 5.131 1.00 85.25 939 ALA A CA 1
ATOM 7372 C C . ALA A 1 939 ? 11.993 -24.375 4.325 1.00 85.25 939 ALA A C 1
ATOM 7374 O O . ALA A 1 939 ? 12.313 -24.658 3.168 1.00 85.25 939 ALA A O 1
ATOM 7375 N N . PRO A 1 940 ? 12.433 -23.246 4.914 1.00 77.25 940 PRO A N 1
ATOM 7376 C CA . PRO A 1 940 ? 13.483 -22.419 4.329 1.00 77.25 940 PRO A CA 1
ATOM 7377 C C . PRO A 1 940 ? 14.790 -23.214 4.109 1.00 77.25 940 PRO A C 1
ATOM 7379 O O . PRO A 1 940 ? 15.096 -24.100 4.910 1.00 77.25 940 PRO A O 1
ATOM 7382 N N . PRO A 1 941 ? 15.607 -22.867 3.094 1.00 74.00 941 PRO A N 1
ATOM 7383 C CA . PRO A 1 941 ? 15.420 -21.767 2.145 1.00 74.00 941 PRO A CA 1
ATOM 7384 C C . PRO A 1 941 ? 14.337 -22.059 1.097 1.00 74.00 941 PRO A C 1
ATOM 7386 O O . PRO A 1 941 ? 14.208 -23.174 0.600 1.00 74.00 941 PRO A O 1
ATOM 7389 N N . PHE A 1 942 ? 13.565 -21.031 0.743 1.00 80.56 942 PHE A N 1
ATOM 7390 C CA . PHE A 1 942 ? 12.467 -21.160 -0.213 1.00 80.56 942 PHE A CA 1
ATOM 7391 C C . PHE A 1 942 ? 12.940 -21.106 -1.668 1.00 80.56 942 PHE A C 1
ATOM 7393 O O . PHE A 1 942 ? 13.938 -20.455 -1.986 1.00 80.56 942 PHE A O 1
ATOM 7400 N N . ILE A 1 943 ? 12.164 -21.719 -2.564 1.00 74.00 943 ILE A N 1
ATOM 7401 C CA . ILE A 1 943 ? 12.371 -21.587 -4.009 1.00 74.00 943 ILE A CA 1
ATOM 7402 C C . ILE A 1 943 ? 12.130 -20.135 -4.473 1.00 74.00 943 ILE A C 1
ATOM 7404 O O . ILE A 1 943 ? 11.242 -19.465 -3.930 1.00 74.00 943 ILE A O 1
ATOM 7408 N N . PRO A 1 944 ? 12.862 -19.635 -5.486 1.00 69.56 944 PRO A N 1
ATOM 7409 C CA . PRO A 1 944 ? 12.671 -18.282 -6.017 1.00 69.56 944 PRO A CA 1
ATOM 7410 C C . PRO A 1 944 ? 11.232 -17.993 -6.471 1.00 69.56 944 PRO A C 1
ATOM 7412 O O . PRO A 1 944 ? 10.702 -16.915 -6.193 1.00 69.56 944 PRO A O 1
ATOM 7415 N N . GLU A 1 945 ? 10.562 -18.982 -7.071 1.00 81.12 945 GLU A N 1
ATOM 7416 C CA . GLU A 1 945 ? 9.198 -18.880 -7.606 1.00 81.12 945 GLU A CA 1
ATOM 7417 C C . GLU A 1 945 ? 8.145 -18.553 -6.537 1.00 81.12 945 GLU A C 1
ATOM 7419 O O . GLU A 1 945 ? 7.052 -18.086 -6.858 1.00 81.12 945 GLU A O 1
ATOM 7424 N N . ARG A 1 946 ? 8.462 -18.739 -5.249 1.00 85.75 946 ARG A N 1
ATOM 7425 C CA . ARG A 1 946 ? 7.608 -18.304 -4.135 1.00 85.75 946 ARG A CA 1
ATOM 7426 C C . ARG A 1 946 ? 7.411 -16.786 -4.131 1.00 85.75 946 ARG A C 1
ATOM 7428 O O . ARG A 1 946 ? 6.334 -16.298 -3.785 1.00 85.75 946 ARG A O 1
ATOM 7435 N N . ARG A 1 947 ? 8.438 -16.018 -4.516 1.00 80.00 947 ARG A N 1
ATOM 7436 C CA . ARG A 1 947 ? 8.326 -14.558 -4.652 1.00 80.00 947 ARG A CA 1
ATOM 7437 C C . ARG A 1 947 ? 7.444 -14.195 -5.839 1.00 80.00 947 ARG A C 1
ATOM 7439 O O . ARG A 1 947 ? 6.600 -13.312 -5.699 1.00 80.00 947 ARG A O 1
ATOM 7446 N N . ASP A 1 948 ? 7.600 -14.899 -6.956 1.00 79.06 948 ASP A N 1
ATOM 7447 C CA . ASP A 1 948 ? 6.759 -14.701 -8.138 1.00 79.06 948 ASP A CA 1
ATOM 7448 C C . ASP A 1 948 ? 5.292 -14.991 -7.808 1.00 79.06 948 ASP A C 1
ATOM 7450 O O . ASP A 1 948 ? 4.421 -14.186 -8.133 1.00 79.06 948 ASP A O 1
ATOM 7454 N N . TYR A 1 949 ? 5.016 -16.060 -7.056 1.00 85.12 949 TYR A N 1
ATOM 7455 C CA . TYR A 1 949 ? 3.681 -16.350 -6.536 1.00 85.12 949 TYR A CA 1
ATOM 7456 C C . TYR A 1 949 ? 3.115 -15.190 -5.704 1.00 85.12 949 TYR A C 1
ATOM 7458 O O . TYR A 1 949 ? 1.991 -14.750 -5.939 1.00 85.12 949 TYR A O 1
ATOM 7466 N N . TYR A 1 950 ? 3.890 -14.642 -4.762 1.00 85.50 950 TYR A N 1
ATOM 7467 C CA . TYR A 1 950 ? 3.442 -13.516 -3.936 1.00 85.50 950 TYR A CA 1
ATOM 7468 C C . TYR A 1 950 ? 3.100 -12.274 -4.772 1.00 85.50 950 TYR A C 1
ATOM 7470 O O . TYR A 1 950 ? 2.028 -11.694 -4.602 1.00 85.50 950 TYR A O 1
ATOM 7478 N N . VAL A 1 951 ? 3.988 -11.889 -5.691 1.00 75.88 951 VAL A N 1
ATOM 7479 C CA . VAL A 1 951 ? 3.821 -10.691 -6.526 1.00 75.88 951 VAL A CA 1
ATOM 7480 C C . VAL A 1 951 ? 2.620 -10.819 -7.464 1.00 75.88 951 VAL A C 1
ATOM 7482 O O . VAL A 1 951 ? 1.903 -9.839 -7.656 1.00 75.88 951 VAL A O 1
ATOM 7485 N N . ASN A 1 952 ? 2.377 -12.005 -8.025 1.00 73.19 952 ASN A N 1
ATOM 7486 C CA . ASN A 1 952 ? 1.294 -12.209 -8.988 1.00 73.19 952 ASN A CA 1
ATOM 7487 C C . ASN A 1 952 ? -0.065 -12.431 -8.305 1.00 73.19 952 ASN A C 1
ATOM 7489 O O . ASN A 1 952 ? -1.043 -11.778 -8.658 1.00 73.19 952 ASN A O 1
ATOM 7493 N N . GLU A 1 953 ? -0.132 -13.303 -7.299 1.00 80.50 953 GLU A N 1
ATOM 7494 C CA . GLU A 1 953 ? -1.403 -13.696 -6.670 1.00 80.50 953 GLU A CA 1
ATOM 7495 C C . GLU A 1 953 ? -1.861 -12.706 -5.588 1.00 80.50 953 GLU A C 1
ATOM 7497 O O . GLU A 1 953 ? -3.033 -12.686 -5.221 1.00 80.50 953 GLU A O 1
ATOM 7502 N N . ASN A 1 954 ? -0.951 -11.872 -5.065 1.00 77.00 954 ASN A N 1
ATOM 7503 C CA . ASN A 1 954 ? -1.231 -10.887 -4.012 1.00 77.00 954 ASN A CA 1
ATOM 7504 C C . ASN A 1 954 ? -0.701 -9.490 -4.392 1.00 77.00 954 ASN A C 1
ATOM 7506 O O . ASN A 1 954 ? -0.188 -8.755 -3.549 1.00 77.00 954 ASN A O 1
ATOM 7510 N N . SER A 1 955 ? -0.827 -9.105 -5.666 1.00 63.31 955 SER A N 1
ATOM 7511 C CA . SER A 1 955 ? -0.209 -7.908 -6.268 1.00 63.31 955 SER A CA 1
ATOM 7512 C C . SER A 1 955 ? -0.473 -6.590 -5.528 1.00 63.31 955 SER A C 1
ATOM 7514 O O . SER A 1 955 ? 0.447 -5.790 -5.331 1.00 63.31 955 SER A O 1
ATOM 7516 N N . SER A 1 956 ? -1.699 -6.370 -5.044 1.00 59.06 956 SER A N 1
ATOM 7517 C CA . SER A 1 956 ? -2.036 -5.188 -4.238 1.00 59.06 956 SER A CA 1
ATOM 7518 C C . SER A 1 956 ? -1.265 -5.154 -2.915 1.00 59.06 956 SER A C 1
ATOM 7520 O O . SER A 1 956 ? -0.832 -4.087 -2.487 1.00 59.06 956 SER A O 1
ATOM 7522 N N . GLN A 1 957 ? -1.087 -6.307 -2.265 1.00 66.19 957 GLN A N 1
ATOM 7523 C CA . GLN A 1 957 ? -0.350 -6.407 -1.007 1.00 66.19 957 GLN A CA 1
ATOM 7524 C C . GLN A 1 957 ? 1.159 -6.326 -1.248 1.00 66.19 957 GLN A C 1
ATOM 7526 O O . GLN A 1 957 ? 1.844 -5.601 -0.535 1.00 66.19 957 GLN A O 1
ATOM 7531 N N . ALA A 1 958 ? 1.660 -6.972 -2.304 1.00 61.03 958 ALA A N 1
ATOM 7532 C CA . ALA A 1 958 ? 3.062 -6.918 -2.715 1.00 61.03 958 ALA A CA 1
ATOM 7533 C C . ALA A 1 958 ? 3.521 -5.500 -3.099 1.00 61.03 958 ALA A C 1
ATOM 7535 O O . ALA A 1 958 ? 4.685 -5.151 -2.910 1.00 61.03 958 ALA A O 1
ATOM 7536 N N . SER A 1 959 ? 2.597 -4.666 -3.585 1.00 55.84 959 SER A N 1
ATOM 7537 C CA . SER A 1 959 ? 2.848 -3.247 -3.861 1.00 55.84 959 SER A CA 1
ATOM 7538 C C . SER A 1 959 ? 3.032 -2.414 -2.585 1.00 55.84 959 SER A C 1
ATOM 7540 O O . SER A 1 959 ? 3.753 -1.421 -2.607 1.00 55.84 959 SER A O 1
ATOM 7542 N N . ALA A 1 960 ? 2.397 -2.807 -1.474 1.00 51.38 960 ALA A N 1
ATOM 7543 C CA . ALA A 1 960 ? 2.509 -2.130 -0.180 1.00 51.38 960 ALA A CA 1
ATOM 7544 C C . ALA A 1 960 ? 3.633 -2.708 0.701 1.00 51.38 960 ALA A C 1
ATOM 7546 O O . ALA A 1 960 ? 4.294 -1.969 1.427 1.00 51.38 960 ALA A O 1
ATOM 7547 N N . ILE A 1 961 ? 3.857 -4.024 0.635 1.00 64.19 961 ILE A N 1
ATOM 7548 C CA . ILE A 1 961 ? 4.875 -4.762 1.390 1.00 64.19 961 ILE A CA 1
ATOM 7549 C C . ILE A 1 961 ? 5.681 -5.593 0.390 1.00 64.19 961 ILE A C 1
ATOM 7551 O O . ILE A 1 961 ? 5.264 -6.677 -0.019 1.00 64.19 961 ILE A O 1
ATOM 7555 N N . SER A 1 962 ? 6.844 -5.077 -0.008 1.00 63.16 962 SER A N 1
ATOM 7556 C CA . SER A 1 962 ? 7.702 -5.677 -1.043 1.00 63.16 962 SER A CA 1
ATOM 7557 C C . SER A 1 962 ? 8.467 -6.926 -0.579 1.00 63.16 962 SER A C 1
ATOM 7559 O O . SER A 1 962 ? 8.968 -7.704 -1.407 1.00 63.16 962 SER A O 1
ATOM 7561 N N . THR A 1 963 ? 8.565 -7.133 0.735 1.00 69.44 963 THR A N 1
ATOM 7562 C CA . THR A 1 963 ? 9.123 -8.340 1.355 1.00 69.44 963 THR A CA 1
ATOM 7563 C C . THR A 1 963 ? 8.120 -9.486 1.248 1.00 69.44 963 THR A C 1
ATOM 7565 O O . THR A 1 963 ? 6.929 -9.290 1.470 1.00 69.44 963 THR A O 1
ATOM 7568 N N . SER A 1 964 ? 8.584 -10.691 0.906 1.00 71.06 964 SER A N 1
ATOM 7569 C CA . SER A 1 964 ? 7.713 -11.871 0.860 1.00 71.06 964 SER A CA 1
ATOM 7570 C C . SER A 1 964 ? 7.249 -12.275 2.272 1.00 71.06 964 SER A C 1
ATOM 7572 O O . SER A 1 964 ? 8.025 -12.117 3.215 1.00 71.06 964 SER A O 1
ATOM 7574 N N . PRO A 1 965 ? 6.033 -12.832 2.435 1.00 85.75 965 PRO A N 1
ATOM 7575 C CA . PRO A 1 965 ? 5.541 -13.320 3.725 1.00 85.75 965 PRO A CA 1
ATOM 7576 C C . PRO A 1 965 ? 6.485 -14.338 4.376 1.00 85.75 965 PRO A C 1
ATOM 7578 O O . PRO A 1 965 ? 7.170 -15.085 3.672 1.00 85.75 965 PRO A O 1
ATOM 7581 N N . GLY A 1 966 ? 6.484 -14.419 5.708 1.00 83.81 966 GLY A N 1
ATOM 7582 C CA . GLY A 1 966 ? 7.242 -15.429 6.461 1.00 83.81 966 GLY A CA 1
ATOM 7583 C C . GLY A 1 966 ? 6.686 -16.845 6.279 1.00 83.81 966 GLY A C 1
ATOM 7584 O O . GLY A 1 966 ? 7.443 -17.810 6.285 1.00 83.81 966 GLY A O 1
ATOM 7585 N N . ILE A 1 967 ? 5.378 -16.959 6.021 1.00 92.88 967 ILE A N 1
ATOM 7586 C CA . ILE A 1 967 ? 4.656 -18.221 5.817 1.00 92.88 967 ILE A CA 1
ATOM 7587 C C . ILE A 1 967 ? 3.510 -18.043 4.811 1.00 92.88 967 ILE A C 1
ATOM 7589 O O . ILE A 1 967 ? 2.785 -17.046 4.857 1.00 92.88 967 ILE A O 1
ATOM 7593 N N . PHE A 1 968 ? 3.318 -19.044 3.954 1.00 94.62 968 PHE A N 1
ATOM 7594 C CA . PHE A 1 968 ? 2.083 -19.313 3.220 1.00 94.62 968 PHE A CA 1
ATOM 7595 C C . PHE A 1 968 ? 1.418 -20.597 3.718 1.00 94.62 968 PHE A C 1
ATOM 7597 O O . PHE A 1 968 ? 2.082 -21.577 4.050 1.00 94.62 968 PHE A O 1
ATOM 7604 N N . VAL A 1 969 ? 0.089 -20.603 3.706 1.00 94.75 969 VAL A N 1
ATOM 7605 C CA . VAL A 1 969 ? -0.741 -21.772 3.981 1.00 94.75 969 VAL A CA 1
ATOM 7606 C C . VAL A 1 969 ? -1.633 -22.026 2.777 1.00 94.75 969 VAL A C 1
ATOM 7608 O O . VAL A 1 969 ? -2.329 -21.126 2.299 1.00 94.75 969 VAL A O 1
ATOM 7611 N N . PHE A 1 970 ? -1.628 -23.268 2.309 1.00 94.75 970 PHE A N 1
ATOM 7612 C CA . PHE A 1 970 ? -2.397 -23.730 1.167 1.00 94.75 970 PHE A CA 1
ATOM 7613 C C . PHE A 1 970 ? -3.318 -24.876 1.556 1.00 94.75 970 PHE A C 1
ATOM 7615 O O . PHE A 1 970 ? -2.925 -25.810 2.257 1.00 94.75 970 PHE A O 1
ATOM 7622 N N . HIS A 1 971 ? -4.537 -24.841 1.028 1.00 92.75 971 HIS A N 1
ATOM 7623 C CA . HIS A 1 971 ? -5.429 -25.992 1.050 1.00 92.75 971 HIS A CA 1
ATOM 7624 C C . HIS A 1 971 ? -5.265 -26.801 -0.233 1.00 92.75 971 HIS A C 1
ATOM 7626 O O . HIS A 1 971 ? -5.111 -26.244 -1.324 1.00 92.75 971 HIS A O 1
ATOM 7632 N N . TRP A 1 972 ? -5.335 -28.121 -0.096 1.00 89.31 972 TRP A N 1
ATOM 7633 C CA . TRP A 1 972 ? -5.224 -29.065 -1.193 1.00 89.31 972 TRP A CA 1
ATOM 7634 C C . TRP A 1 972 ? -6.483 -29.917 -1.295 1.00 89.31 972 TRP A C 1
ATOM 7636 O O . TRP A 1 972 ? -6.771 -30.705 -0.405 1.00 89.31 972 TRP A O 1
ATOM 7646 N N . ASN A 1 973 ? -7.203 -29.793 -2.410 1.00 83.25 973 ASN A N 1
ATOM 7647 C CA . ASN A 1 973 ? -8.361 -30.634 -2.737 1.00 83.25 973 ASN A CA 1
ATOM 7648 C C . ASN A 1 973 ? -8.241 -31.243 -4.150 1.00 83.25 973 ASN A C 1
ATOM 7650 O O . ASN A 1 973 ? -9.218 -31.339 -4.889 1.00 83.25 973 ASN A O 1
ATOM 7654 N N . GLY A 1 974 ? -7.006 -31.562 -4.553 1.00 80.88 974 GLY A N 1
ATOM 7655 C CA . GLY A 1 974 ? -6.630 -31.909 -5.931 1.00 80.88 974 GLY A CA 1
ATOM 7656 C C . GLY A 1 974 ? -6.061 -30.730 -6.729 1.00 80.88 974 GLY A C 1
ATOM 7657 O O . GLY A 1 974 ? -5.478 -30.934 -7.790 1.00 80.88 974 GLY A O 1
ATOM 7658 N N . LYS A 1 975 ? -6.183 -29.504 -6.205 1.00 83.06 975 LYS A N 1
ATOM 7659 C CA . LYS A 1 975 ? -5.487 -28.298 -6.673 1.00 83.06 975 LYS A CA 1
ATOM 7660 C C . LYS A 1 975 ? -5.000 -27.479 -5.479 1.00 83.06 975 LYS A C 1
ATOM 7662 O O . LYS A 1 975 ? -5.613 -27.528 -4.412 1.00 83.06 975 LYS A O 1
ATOM 7667 N N . LEU A 1 976 ? -3.932 -26.709 -5.684 1.00 85.94 976 LEU A N 1
ATOM 7668 C CA . LEU A 1 976 ? -3.382 -25.795 -4.687 1.00 85.94 976 LEU A CA 1
ATOM 7669 C C . LEU A 1 976 ? -4.249 -24.533 -4.586 1.00 85.94 976 LEU A C 1
ATOM 7671 O O . LEU A 1 976 ? -4.439 -23.830 -5.579 1.00 85.94 976 LEU A O 1
ATOM 7675 N N . LYS A 1 977 ? -4.767 -24.230 -3.394 1.00 87.81 977 LYS A N 1
ATOM 7676 C CA . LYS A 1 977 ? -5.567 -23.025 -3.131 1.00 87.81 977 LYS A CA 1
ATOM 7677 C C . LYS A 1 977 ? -4.919 -22.187 -2.040 1.00 87.81 977 LYS A C 1
ATOM 7679 O O . LYS A 1 977 ? -4.660 -22.704 -0.956 1.00 87.81 977 LYS A O 1
ATOM 7684 N N . ASN A 1 978 ? -4.689 -20.902 -2.319 1.00 87.06 978 ASN A N 1
ATOM 7685 C CA . ASN A 1 978 ? -4.217 -19.952 -1.313 1.00 87.06 978 ASN A CA 1
ATOM 7686 C C . ASN A 1 978 ? -5.235 -19.865 -0.174 1.00 87.06 978 ASN A C 1
ATOM 7688 O O . ASN A 1 978 ? -6.400 -19.554 -0.427 1.00 87.06 978 ASN A O 1
ATOM 7692 N N . TRP A 1 979 ? -4.802 -20.149 1.049 1.00 86.12 979 TRP A N 1
ATOM 7693 C CA . TRP A 1 979 ? -5.656 -20.065 2.227 1.00 86.12 979 TRP A CA 1
ATOM 7694 C C . TRP A 1 979 ? -5.282 -18.878 3.119 1.00 86.12 979 TRP A C 1
ATOM 7696 O O . TRP A 1 979 ? -6.159 -18.129 3.549 1.00 86.12 979 TRP A O 1
ATOM 7706 N N . GLY A 1 980 ? -3.992 -18.678 3.384 1.00 85.94 980 GLY A N 1
ATOM 7707 C CA . GLY A 1 980 ? -3.541 -17.598 4.253 1.00 85.94 980 GLY A CA 1
ATOM 7708 C C . GLY A 1 980 ? -2.045 -17.337 4.167 1.00 85.94 980 GLY A C 1
ATOM 7709 O O . GLY A 1 980 ? -1.271 -18.174 3.712 1.00 85.94 980 GLY A O 1
ATOM 7710 N N . LEU A 1 981 ? -1.638 -16.160 4.633 1.00 92.50 981 LEU A N 1
ATOM 7711 C CA . LEU A 1 981 ? -0.241 -15.747 4.740 1.00 92.50 981 LEU A CA 1
ATOM 7712 C C . LEU A 1 981 ? -0.028 -14.931 6.017 1.00 92.50 981 LEU A C 1
ATOM 7714 O O . LEU A 1 981 ? -0.973 -14.341 6.543 1.00 92.50 981 LEU A O 1
ATOM 7718 N N . SER A 1 982 ? 1.206 -14.896 6.520 1.00 87.06 982 SER A N 1
ATOM 7719 C CA . SER A 1 982 ? 1.590 -14.059 7.662 1.00 87.06 982 SER A CA 1
ATOM 7720 C C . SER A 1 982 ? 3.019 -13.538 7.510 1.00 87.06 982 SER A C 1
ATOM 7722 O O . SER A 1 982 ? 3.871 -14.181 6.896 1.00 87.06 982 SER A O 1
ATOM 7724 N N . PHE A 1 983 ? 3.274 -12.363 8.084 1.00 84.75 983 PHE A N 1
ATOM 7725 C CA . PHE A 1 983 ? 4.588 -11.712 8.131 1.00 84.75 983 PHE A CA 1
ATOM 7726 C C . PHE A 1 983 ? 5.269 -11.864 9.500 1.00 84.75 983 PHE A C 1
ATOM 7728 O O . PHE A 1 983 ? 6.272 -11.207 9.753 1.00 84.75 983 PHE A O 1
ATOM 7735 N N . THR A 1 984 ? 4.718 -12.700 10.387 1.00 77.19 984 THR A N 1
ATOM 7736 C CA . THR A 1 984 ? 5.357 -13.019 11.669 1.00 77.19 984 THR A CA 1
ATOM 7737 C C . THR A 1 984 ? 6.589 -13.897 11.464 1.00 77.19 984 THR A C 1
ATOM 7739 O O . THR A 1 984 ? 6.627 -14.750 10.578 1.00 77.19 984 THR A O 1
ATOM 7742 N N . ASP A 1 985 ? 7.580 -13.670 12.309 1.00 70.56 985 ASP A N 1
ATOM 7743 C CA . ASP A 1 985 ? 8.796 -14.454 12.498 1.00 70.56 985 ASP A CA 1
ATOM 7744 C C . ASP A 1 985 ? 8.605 -15.614 13.493 1.00 70.56 985 ASP A C 1
ATOM 7746 O O . ASP A 1 985 ? 9.253 -16.651 13.359 1.00 70.56 985 ASP A O 1
ATOM 7750 N N . LYS A 1 986 ? 7.672 -15.489 14.445 1.00 78.88 986 LYS A N 1
ATOM 7751 C CA . LYS A 1 986 ? 7.364 -16.519 15.447 1.00 78.88 986 LYS A CA 1
ATOM 7752 C C . LYS A 1 986 ? 6.476 -17.638 14.882 1.00 78.88 986 LYS A C 1
ATOM 7754 O O . LYS A 1 986 ? 5.252 -17.610 15.008 1.00 78.88 986 LYS A O 1
ATOM 7759 N N . LEU A 1 987 ? 7.109 -18.632 14.257 1.00 86.25 987 LEU A N 1
ATOM 7760 C CA . LEU A 1 987 ? 6.465 -19.801 13.640 1.00 86.25 987 LEU A CA 1
ATOM 7761 C C . LEU A 1 987 ? 6.656 -21.073 14.489 1.00 86.25 987 LEU A C 1
ATOM 7763 O O . LEU A 1 987 ? 7.294 -22.034 14.055 1.00 86.25 987 LEU A O 1
ATOM 7767 N N . ASP A 1 988 ? 6.115 -21.062 15.709 1.00 92.44 988 ASP A N 1
ATOM 7768 C CA . ASP A 1 988 ? 6.149 -22.195 16.644 1.00 92.44 988 ASP A CA 1
ATOM 7769 C C . ASP A 1 988 ? 4.940 -23.143 16.500 1.00 92.44 988 ASP A C 1
ATOM 7771 O O . ASP A 1 988 ? 3.951 -22.838 15.826 1.00 92.44 988 ASP A O 1
ATOM 7775 N N . LEU A 1 989 ? 5.005 -24.326 17.124 1.00 93.38 989 LEU A N 1
ATOM 7776 C CA . LEU A 1 989 ? 3.935 -25.327 17.087 1.00 93.38 989 LEU A CA 1
ATOM 7777 C C . LEU A 1 989 ? 2.595 -24.731 17.539 1.00 93.38 989 LEU A C 1
ATOM 7779 O O . LEU A 1 989 ? 1.570 -25.003 16.918 1.00 93.38 989 LEU A O 1
ATOM 7783 N N . ASN A 1 990 ? 2.590 -23.881 18.564 1.00 92.00 990 ASN A N 1
ATOM 7784 C CA . ASN A 1 990 ? 1.388 -23.192 19.022 1.00 92.00 990 ASN A CA 1
ATOM 7785 C C . ASN A 1 990 ? 0.754 -22.327 17.918 1.00 92.00 990 ASN A C 1
ATOM 7787 O O . ASN A 1 990 ? -0.453 -22.412 17.678 1.00 92.00 990 ASN A O 1
ATOM 7791 N N . PHE A 1 991 ? 1.561 -21.536 17.206 1.00 90.38 991 PHE A N 1
ATOM 7792 C CA . PHE A 1 991 ? 1.108 -20.766 16.053 1.00 90.38 991 PHE A CA 1
ATOM 7793 C C . PHE A 1 991 ? 0.548 -21.676 14.954 1.00 90.38 991 PHE A C 1
ATOM 7795 O O . PHE A 1 991 ? -0.511 -21.385 14.397 1.00 90.38 991 PHE A O 1
ATOM 7802 N N . LEU A 1 992 ? 1.206 -22.800 14.662 1.00 91.88 992 LEU A N 1
ATOM 7803 C CA . LEU A 1 992 ? 0.766 -23.734 13.624 1.00 91.88 992 LEU A CA 1
ATOM 7804 C C . LEU A 1 992 ? -0.554 -24.431 13.965 1.00 91.88 992 LEU A C 1
ATOM 7806 O O . LEU A 1 992 ? -1.430 -24.527 13.103 1.00 91.88 992 LEU A O 1
ATOM 7810 N N . LEU A 1 993 ? -0.748 -24.873 15.209 1.00 93.56 993 LEU A N 1
ATOM 7811 C CA . LEU A 1 993 ? -2.018 -25.468 15.634 1.00 93.56 993 LEU A CA 1
ATOM 7812 C C . LEU A 1 993 ? -3.178 -24.487 15.404 1.00 93.56 993 LEU A C 1
ATOM 7814 O O . LEU A 1 993 ? -4.207 -24.875 14.849 1.00 93.56 993 LEU A O 1
ATOM 7818 N N . GLY A 1 994 ? -2.975 -23.207 15.732 1.00 88.50 994 GLY A N 1
ATOM 7819 C CA . GLY A 1 994 ? -3.974 -22.153 15.557 1.00 88.50 994 GLY A CA 1
ATOM 7820 C C . GLY A 1 994 ? -4.191 -21.685 14.116 1.00 88.50 994 GLY A C 1
ATOM 7821 O O . GLY A 1 994 ? -5.329 -21.555 13.665 1.00 88.50 994 GLY A O 1
ATOM 7822 N N . PHE A 1 995 ? -3.114 -21.400 13.385 1.00 88.31 995 PHE A N 1
ATOM 7823 C CA . PHE A 1 995 ? -3.172 -20.751 12.071 1.00 88.31 995 PHE A CA 1
ATOM 7824 C C . PHE A 1 995 ? -3.249 -21.751 10.913 1.00 88.31 995 PHE A C 1
ATOM 7826 O O . PHE A 1 995 ? -4.010 -21.543 9.969 1.00 88.31 995 PHE A O 1
ATOM 7833 N N . VAL A 1 996 ? -2.494 -22.850 11.001 1.00 90.94 996 VAL A N 1
ATOM 7834 C CA . VAL A 1 996 ? -2.380 -23.874 9.951 1.00 90.94 996 VAL A CA 1
ATOM 7835 C C . VAL A 1 996 ? -3.454 -24.946 10.141 1.00 90.94 996 VAL A C 1
ATOM 7837 O O . VAL A 1 996 ? -4.245 -25.185 9.235 1.00 90.94 996 VAL A O 1
ATOM 7840 N N . LEU A 1 997 ? -3.557 -25.544 11.334 1.00 91.12 997 LEU A N 1
ATOM 7841 C CA . LEU A 1 997 ? -4.544 -26.601 11.611 1.00 91.12 997 LEU A CA 1
ATOM 7842 C C . LEU A 1 997 ? -5.900 -26.091 12.113 1.00 91.12 997 LEU A C 1
ATOM 7844 O O . LEU A 1 997 ? -6.852 -26.870 12.186 1.00 91.12 997 LEU A O 1
ATOM 7848 N N . ARG A 1 998 ? -6.022 -24.785 12.380 1.00 87.56 998 ARG A N 1
ATOM 7849 C CA . ARG A 1 998 ? -7.278 -24.107 12.755 1.00 87.56 998 ARG A CA 1
ATOM 7850 C C . ARG A 1 998 ? -7.891 -24.637 14.058 1.00 87.56 998 ARG A C 1
ATOM 7852 O O . ARG A 1 998 ? -9.097 -24.491 14.261 1.00 87.56 998 ARG A O 1
ATOM 7859 N N . LEU A 1 999 ? -7.067 -25.214 14.933 1.00 89.25 999 LEU A N 1
ATOM 7860 C CA . LEU A 1 999 ? -7.454 -25.565 16.295 1.00 89.25 999 LEU A CA 1
ATOM 7861 C C . LEU A 1 999 ? -7.564 -24.300 17.135 1.00 89.25 999 LEU A C 1
ATOM 7863 O O . LEU A 1 999 ? -6.728 -23.400 17.066 1.00 89.25 999 LEU A O 1
ATOM 7867 N N . LYS A 1 1000 ? -8.607 -24.213 17.948 1.00 86.62 1000 LYS A N 1
ATOM 7868 C CA . LYS A 1 1000 ? -8.741 -23.125 18.912 1.00 86.62 1000 LYS A CA 1
ATOM 7869 C C . LYS A 1 1000 ? -7.802 -23.384 20.081 1.00 86.62 1000 LYS A C 1
ATOM 7871 O O . LYS A 1 1000 ? -7.574 -24.530 20.454 1.00 86.62 1000 LYS A O 1
ATOM 7876 N N . SER A 1 1001 ? -7.286 -22.322 20.687 1.00 83.50 1001 SER A N 1
ATOM 7877 C CA . SER A 1 1001 ? -6.325 -22.405 21.796 1.00 83.50 1001 SER A CA 1
ATOM 7878 C C . SER A 1 1001 ? -6.843 -23.182 23.012 1.00 83.50 1001 SER A C 1
ATOM 7880 O O . SER A 1 1001 ? -6.044 -23.731 23.758 1.00 83.50 1001 SER A O 1
ATOM 7882 N N . PHE A 1 1002 ? -8.163 -23.304 23.184 1.00 85.81 1002 PHE A N 1
ATOM 7883 C CA . PHE A 1 1002 ? -8.780 -24.128 24.230 1.00 85.81 1002 PHE A CA 1
ATOM 7884 C C . PHE A 1 1002 ? -9.009 -25.603 23.841 1.00 85.81 1002 PHE A C 1
ATOM 7886 O O . PHE A 1 1002 ? -9.431 -26.391 24.687 1.00 85.81 1002 PHE A O 1
ATOM 7893 N N . GLU A 1 1003 ? -8.786 -25.992 22.581 1.00 89.75 1003 GLU A N 1
ATOM 7894 C CA . GLU A 1 1003 ? -8.952 -27.375 22.099 1.00 89.75 1003 GLU A CA 1
ATOM 7895 C C . GLU A 1 1003 ? -7.695 -28.229 22.292 1.00 89.75 1003 GLU A C 1
ATOM 7897 O O . GLU A 1 1003 ? -7.746 -29.446 22.098 1.00 89.75 1003 GLU A O 1
ATOM 7902 N N . TYR A 1 1004 ? -6.575 -27.622 22.681 1.00 92.88 1004 TYR A N 1
ATOM 7903 C CA . TYR A 1 1004 ? -5.328 -28.318 22.968 1.00 92.88 1004 TYR A CA 1
ATOM 7904 C C . TYR A 1 1004 ? -4.653 -27.773 24.228 1.00 92.88 1004 TYR A C 1
ATOM 7906 O O . TYR A 1 1004 ? -4.923 -26.661 24.671 1.00 92.88 1004 TYR A O 1
ATOM 7914 N N . ASP A 1 1005 ? -3.787 -28.584 24.824 1.00 91.44 1005 ASP A N 1
ATOM 7915 C CA . ASP A 1 1005 ? -2.971 -28.223 25.982 1.00 91.44 1005 ASP A CA 1
ATOM 7916 C C . ASP A 1 1005 ? -1.637 -28.973 25.902 1.00 91.44 1005 ASP A C 1
ATOM 7918 O O . ASP A 1 1005 ? -1.574 -30.090 25.387 1.00 91.44 1005 ASP A O 1
ATOM 7922 N N . GLY A 1 1006 ? -0.554 -28.386 26.391 1.00 91.38 1006 GLY A N 1
ATOM 7923 C CA . GLY A 1 1006 ? 0.765 -28.995 26.298 1.00 91.38 1006 GLY A CA 1
ATOM 7924 C C . GLY A 1 1006 ? 1.841 -28.209 27.041 1.00 91.38 1006 GLY A C 1
ATOM 7925 O O . GLY A 1 1006 ? 1.669 -27.017 27.293 1.00 91.38 1006 GLY A O 1
ATOM 7926 N N . PRO A 1 1007 ? 2.969 -28.856 27.387 1.00 91.62 1007 PRO A N 1
ATOM 7927 C CA . PRO A 1 1007 ? 4.134 -28.166 27.925 1.00 91.62 1007 PRO A CA 1
ATOM 7928 C C . PRO A 1 1007 ? 4.597 -27.047 26.988 1.00 91.62 1007 PRO A C 1
ATOM 7930 O O . PRO A 1 1007 ? 4.655 -27.236 25.770 1.00 91.62 1007 PRO A O 1
ATOM 7933 N N . GLU A 1 1008 ? 4.987 -25.907 27.559 1.00 87.31 1008 GLU A N 1
ATOM 7934 C CA . GLU A 1 1008 ? 5.475 -24.752 26.795 1.00 87.31 1008 GLU A CA 1
ATOM 7935 C C . GLU A 1 1008 ? 6.682 -25.123 25.916 1.00 87.31 1008 GLU A C 1
ATOM 7937 O O . GLU A 1 1008 ? 6.755 -24.699 24.768 1.00 87.31 1008 GLU A O 1
ATOM 7942 N N . GLU A 1 1009 ? 7.561 -26.015 26.387 1.00 89.62 1009 GLU A N 1
ATOM 7943 C CA . GLU A 1 1009 ? 8.706 -26.555 25.628 1.00 89.62 1009 GLU A CA 1
ATOM 7944 C C . GLU A 1 1009 ? 8.316 -27.328 24.353 1.00 89.62 1009 GLU A C 1
ATOM 7946 O O . GLU A 1 1009 ? 9.121 -27.445 23.428 1.00 89.62 1009 GLU A O 1
ATOM 7951 N N . LEU A 1 1010 ? 7.104 -27.896 24.299 1.00 91.62 1010 LEU A N 1
ATOM 7952 C CA . LEU A 1 1010 ? 6.576 -28.539 23.091 1.00 91.62 1010 LEU A CA 1
ATOM 7953 C C . LEU A 1 1010 ? 5.847 -27.528 22.207 1.00 91.62 1010 LEU A C 1
ATOM 7955 O O . LEU A 1 1010 ? 6.007 -27.533 20.990 1.00 91.62 1010 LEU A O 1
ATOM 7959 N N . LEU A 1 1011 ? 5.068 -26.633 22.811 1.00 92.06 1011 LEU A N 1
ATOM 7960 C CA . LEU A 1 1011 ? 4.324 -25.593 22.098 1.00 92.06 1011 LEU A CA 1
ATOM 7961 C C . LEU A 1 1011 ? 5.230 -24.551 21.420 1.00 92.06 1011 LEU A C 1
ATOM 7963 O O . LEU A 1 1011 ? 4.840 -23.984 20.402 1.00 92.06 1011 LEU A O 1
ATOM 7967 N N . SER A 1 1012 ? 6.433 -24.337 21.951 1.00 90.06 1012 SER A N 1
ATOM 7968 C CA . SER A 1 1012 ? 7.463 -23.432 21.425 1.00 90.06 1012 SER A CA 1
ATOM 7969 C C . SER A 1 1012 ? 8.399 -24.074 20.392 1.00 90.06 1012 SER A C 1
ATOM 7971 O O . SER A 1 1012 ? 9.353 -23.433 19.959 1.00 90.06 1012 SER A O 1
ATOM 7973 N N . ILE A 1 1013 ? 8.148 -25.321 19.966 1.00 90.44 1013 ILE A N 1
ATOM 7974 C CA . ILE A 1 1013 ? 8.942 -25.962 18.905 1.00 90.44 1013 ILE A CA 1
ATOM 7975 C C . ILE A 1 1013 ? 8.811 -25.152 17.612 1.00 90.44 1013 ILE A C 1
ATOM 7977 O O . ILE A 1 1013 ? 7.717 -25.042 17.061 1.00 90.44 1013 ILE A O 1
ATOM 7981 N N . GLU A 1 1014 ? 9.925 -24.626 17.106 1.00 89.69 1014 GLU A N 1
ATOM 7982 C CA . GLU A 1 1014 ? 9.961 -23.856 15.863 1.00 89.69 1014 GLU A CA 1
ATOM 7983 C C . GLU A 1 1014 ? 9.862 -24.750 14.626 1.00 89.69 1014 GLU A C 1
ATOM 7985 O O . GLU A 1 1014 ? 10.613 -25.711 14.447 1.00 89.69 1014 GLU A O 1
ATOM 7990 N N . LEU A 1 1015 ? 8.938 -24.397 13.737 1.00 87.75 1015 LEU A N 1
ATOM 7991 C CA . LEU A 1 1015 ? 8.642 -25.127 12.509 1.00 87.75 1015 LEU A CA 1
ATOM 7992 C C . LEU A 1 1015 ? 8.416 -24.135 11.345 1.00 87.75 1015 LEU A C 1
ATOM 7994 O O . LEU A 1 1015 ? 7.343 -24.122 10.729 1.00 87.75 1015 LEU A O 1
ATOM 7998 N N . PRO A 1 1016 ? 9.414 -23.286 11.017 1.00 87.12 1016 PRO A N 1
ATOM 7999 C CA . PRO A 1 1016 ? 9.267 -22.240 10.010 1.00 87.12 1016 PRO A CA 1
ATOM 8000 C C . PRO A 1 1016 ? 9.105 -22.832 8.613 1.00 87.12 1016 PRO A C 1
ATOM 8002 O O . PRO A 1 1016 ? 9.786 -23.787 8.250 1.00 87.12 1016 PRO A O 1
ATOM 8005 N N . GLY A 1 1017 ? 8.238 -22.261 7.789 1.00 88.06 1017 GLY A N 1
ATOM 8006 C CA . GLY A 1 1017 ? 8.035 -22.740 6.426 1.00 88.06 1017 GLY A CA 1
ATOM 8007 C C . GLY A 1 1017 ? 6.602 -22.596 5.962 1.00 88.06 1017 GLY A C 1
ATOM 8008 O O . GLY A 1 1017 ? 5.726 -22.212 6.733 1.00 88.06 1017 GLY A O 1
ATOM 8009 N N . ASP A 1 1018 ? 6.374 -22.929 4.698 1.00 94.62 1018 ASP A N 1
ATOM 8010 C CA . ASP A 1 1018 ? 5.039 -22.925 4.115 1.00 94.62 1018 ASP A CA 1
ATOM 8011 C C . ASP A 1 1018 ? 4.355 -24.277 4.309 1.00 94.62 1018 ASP A C 1
ATOM 8013 O O . ASP A 1 1018 ? 5.013 -25.318 4.340 1.00 94.62 1018 ASP A O 1
ATOM 8017 N N . TRP A 1 1019 ? 3.029 -24.265 4.409 1.00 95.94 1019 TRP A N 1
ATOM 8018 C CA . TRP A 1 1019 ? 2.241 -25.446 4.747 1.00 95.94 1019 TRP A CA 1
ATOM 8019 C C . TRP A 1 1019 ? 1.181 -25.738 3.698 1.00 95.94 1019 TRP A C 1
ATOM 8021 O O . TRP A 1 1019 ? 0.434 -24.852 3.293 1.00 95.94 1019 TRP A O 1
ATOM 8031 N N . ILE A 1 1020 ? 1.084 -27.002 3.296 1.00 96.38 1020 ILE A N 1
ATOM 8032 C CA . ILE A 1 1020 ? 0.054 -27.508 2.388 1.00 96.38 1020 ILE A CA 1
ATOM 8033 C C . ILE A 1 1020 ? -0.726 -28.600 3.111 1.00 96.38 1020 ILE A C 1
ATOM 8035 O O . ILE A 1 1020 ? -0.120 -29.519 3.660 1.00 96.38 1020 ILE A O 1
ATOM 8039 N N . ILE A 1 1021 ? -2.058 -28.499 3.133 1.00 94.44 1021 ILE A N 1
ATOM 8040 C CA . ILE A 1 1021 ? -2.923 -29.339 3.975 1.00 94.44 1021 ILE A CA 1
ATOM 8041 C C . ILE A 1 1021 ? -4.129 -29.840 3.179 1.00 94.44 1021 ILE A C 1
ATOM 8043 O O . ILE A 1 1021 ? -4.789 -29.056 2.496 1.00 94.44 1021 ILE A O 1
ATOM 8047 N N . ARG A 1 1022 ? -4.477 -31.124 3.324 1.00 92.31 1022 ARG A N 1
ATOM 8048 C CA . ARG A 1 1022 ? -5.791 -31.649 2.908 1.00 92.31 1022 ARG A CA 1
ATOM 8049 C C . ARG A 1 1022 ? -6.856 -31.193 3.881 1.00 92.31 1022 ARG A C 1
ATOM 8051 O O . ARG A 1 1022 ? -6.875 -31.635 5.030 1.00 92.31 1022 ARG A O 1
ATOM 8058 N N . ASP A 1 1023 ? -7.724 -30.285 3.458 1.00 82.12 1023 ASP A N 1
ATOM 8059 C CA . ASP A 1 1023 ? -8.676 -29.678 4.386 1.00 82.12 1023 ASP A CA 1
ATOM 8060 C C . ASP A 1 1023 ? -9.832 -30.631 4.736 1.00 82.12 1023 ASP A C 1
ATOM 8062 O O . ASP A 1 1023 ? -10.351 -30.588 5.849 1.00 82.12 1023 ASP A O 1
ATOM 8066 N N . GLU A 1 1024 ? -10.158 -31.556 3.830 1.00 84.38 1024 GLU A N 1
ATOM 8067 C CA . GLU A 1 1024 ? -11.283 -32.492 3.907 1.00 84.38 1024 GLU A CA 1
ATOM 8068 C C . GLU A 1 1024 ? -11.141 -33.606 4.956 1.00 84.38 1024 GLU A C 1
ATOM 8070 O O . GLU A 1 1024 ? -12.122 -34.279 5.277 1.00 84.38 1024 GLU A O 1
ATOM 8075 N N . VAL A 1 1025 ? -9.942 -33.828 5.503 1.00 89.56 1025 VAL A N 1
ATOM 8076 C CA . VAL A 1 1025 ? -9.715 -34.891 6.492 1.00 89.56 1025 VAL A CA 1
ATOM 8077 C C . VAL A 1 1025 ? -9.950 -34.413 7.927 1.00 89.56 1025 VAL A C 1
ATOM 8079 O O . VAL A 1 1025 ? -9.794 -33.238 8.261 1.00 89.56 1025 VAL A O 1
ATOM 8082 N N . SER A 1 1026 ? -10.300 -35.346 8.817 1.00 90.88 1026 SER A N 1
ATOM 8083 C CA . SER A 1 1026 ? -10.572 -35.023 10.224 1.00 90.88 1026 SER A CA 1
ATOM 8084 C C . SER A 1 1026 ? -9.341 -34.480 10.966 1.00 90.88 1026 SER A C 1
ATOM 8086 O O . SER A 1 1026 ? -8.205 -34.858 10.672 1.00 90.88 1026 SER A O 1
ATOM 8088 N N . GLN A 1 1027 ? -9.566 -33.663 12.003 1.00 90.94 1027 GLN A N 1
ATOM 8089 C CA . GLN A 1 1027 ? -8.492 -33.105 12.842 1.00 90.94 1027 GLN A CA 1
ATOM 8090 C C . GLN A 1 1027 ? -7.578 -34.178 13.443 1.00 90.94 1027 GLN A C 1
ATOM 8092 O O . GLN A 1 1027 ? -6.363 -34.023 13.453 1.00 90.94 1027 GLN A O 1
ATOM 8097 N N . LYS A 1 1028 ? -8.142 -35.316 13.868 1.00 92.88 1028 LYS A N 1
ATOM 8098 C CA . LYS A 1 1028 ? -7.364 -36.451 14.390 1.00 92.88 1028 LYS A CA 1
ATOM 8099 C C . LYS A 1 1028 ? -6.333 -36.958 13.375 1.00 92.88 1028 LYS A C 1
ATOM 8101 O O . LYS A 1 1028 ? -5.219 -37.300 13.754 1.00 92.88 1028 LYS A O 1
ATOM 8106 N N . ILE A 1 1029 ? -6.704 -37.009 12.095 1.00 94.25 1029 ILE A N 1
ATOM 8107 C CA . ILE A 1 1029 ? -5.815 -37.454 11.015 1.00 94.25 1029 ILE A CA 1
ATOM 8108 C C . ILE A 1 1029 ? -4.735 -36.396 10.745 1.00 94.25 1029 ILE A C 1
ATOM 8110 O O . ILE A 1 1029 ? -3.566 -36.755 10.624 1.00 94.25 1029 ILE A O 1
ATOM 8114 N N . LYS A 1 1030 ? -5.099 -35.103 10.720 1.00 94.88 1030 LYS A N 1
ATOM 8115 C CA . LYS A 1 1030 ? -4.143 -33.986 10.570 1.00 94.88 1030 LYS A CA 1
ATOM 8116 C C . LYS A 1 1030 ? -3.098 -33.985 11.692 1.00 94.88 1030 LYS A C 1
ATOM 8118 O O . LYS A 1 1030 ? -1.906 -33.943 11.412 1.00 94.88 1030 LYS A O 1
ATOM 8123 N N . LEU A 1 1031 ? -3.539 -34.112 12.945 1.00 95.38 1031 LEU A N 1
ATOM 8124 C CA . LEU A 1 1031 ? -2.661 -34.172 14.116 1.00 95.38 1031 LEU A CA 1
ATOM 8125 C C . LEU A 1 1031 ? -1.729 -35.382 14.078 1.00 95.38 1031 LEU A C 1
ATOM 8127 O O . LEU A 1 1031 ? -0.535 -35.231 14.306 1.00 95.38 1031 LEU A O 1
ATOM 8131 N N . LYS A 1 1032 ? -2.234 -36.565 13.706 1.00 94.62 1032 LYS A N 1
ATOM 8132 C CA . LYS A 1 1032 ? -1.394 -37.763 13.574 1.00 94.62 1032 LYS A CA 1
ATOM 8133 C C . LYS A 1 1032 ? -0.306 -37.597 12.509 1.00 94.62 1032 LYS A C 1
ATOM 8135 O O . LYS A 1 1032 ? 0.822 -38.033 12.717 1.00 94.62 1032 LYS A O 1
ATOM 8140 N N . ALA A 1 1033 ? -0.631 -36.951 11.390 1.00 94.75 1033 ALA A N 1
ATOM 8141 C CA . ALA A 1 1033 ? 0.351 -36.636 10.359 1.00 94.75 1033 ALA A CA 1
ATOM 8142 C C . ALA A 1 1033 ? 1.384 -35.599 10.836 1.00 94.75 1033 ALA A C 1
ATOM 8144 O O . ALA A 1 1033 ? 2.542 -35.667 10.435 1.00 94.75 1033 ALA A O 1
ATOM 8145 N N . LEU A 1 1034 ? 0.990 -34.674 11.717 1.00 95.44 1034 LEU A N 1
ATOM 8146 C CA . LEU A 1 1034 ? 1.901 -33.692 12.302 1.00 95.44 1034 LEU A CA 1
ATOM 8147 C C . LEU A 1 1034 ? 2.868 -34.343 13.301 1.00 95.44 1034 LEU A C 1
ATOM 8149 O O . LEU A 1 1034 ? 4.049 -34.014 13.275 1.00 95.44 1034 LEU A O 1
ATOM 8153 N N . GLU A 1 1035 ? 2.406 -35.297 14.124 1.00 94.94 1035 GLU A N 1
ATOM 8154 C CA . GLU A 1 1035 ? 3.288 -36.115 14.983 1.00 94.94 1035 GLU A CA 1
ATOM 8155 C C . GLU A 1 1035 ? 4.381 -36.788 14.156 1.00 94.94 1035 GLU A C 1
ATOM 8157 O O . GLU A 1 1035 ? 5.556 -36.726 14.507 1.00 94.94 1035 GLU A O 1
ATOM 8162 N N . GLN A 1 1036 ? 3.977 -37.414 13.046 1.00 93.12 1036 GLN A N 1
ATOM 8163 C CA . GLN A 1 1036 ? 4.893 -38.106 12.153 1.00 93.12 1036 GLN A CA 1
ATOM 8164 C C . GLN A 1 1036 ? 5.892 -37.134 11.517 1.00 93.12 1036 GLN A C 1
ATOM 8166 O O . GLN A 1 1036 ? 7.083 -37.418 11.524 1.00 93.12 1036 GLN A O 1
ATOM 8171 N N . LEU A 1 1037 ? 5.437 -35.975 11.026 1.00 92.88 1037 LEU A N 1
ATOM 8172 C CA . LEU A 1 1037 ? 6.326 -34.971 10.437 1.00 92.88 1037 LEU A CA 1
ATOM 8173 C C . LEU A 1 1037 ? 7.344 -34.439 11.456 1.00 92.88 1037 LEU A C 1
ATOM 8175 O O . LEU A 1 1037 ? 8.515 -34.287 11.126 1.00 92.88 1037 LEU A O 1
ATOM 8179 N N . ILE A 1 1038 ? 6.924 -34.179 12.696 1.00 92.00 1038 ILE A N 1
ATOM 8180 C CA . ILE A 1 1038 ? 7.818 -33.679 13.750 1.00 92.00 1038 ILE A CA 1
ATOM 8181 C C . ILE A 1 1038 ? 8.845 -34.746 14.160 1.00 92.00 1038 ILE A C 1
ATOM 8183 O O . ILE A 1 1038 ? 10.014 -34.411 14.359 1.00 92.00 1038 ILE A O 1
ATOM 8187 N N . ASP A 1 1039 ? 8.459 -36.022 14.235 1.00 91.88 1039 ASP A N 1
ATOM 8188 C CA . ASP A 1 1039 ? 9.418 -37.107 14.482 1.00 91.88 1039 ASP A CA 1
ATOM 8189 C C . ASP A 1 1039 ? 10.394 -37.281 13.306 1.00 91.88 1039 ASP A C 1
ATOM 8191 O O . ASP A 1 1039 ? 11.593 -37.422 13.535 1.00 91.88 1039 ASP A O 1
ATOM 8195 N N . GLU A 1 1040 ? 9.912 -37.205 12.060 1.00 88.62 1040 GLU A N 1
ATOM 8196 C CA . GLU A 1 1040 ? 10.730 -37.336 10.846 1.00 88.62 1040 GLU A CA 1
ATOM 8197 C C . GLU A 1 1040 ? 11.737 -36.187 10.681 1.00 88.62 1040 GLU A C 1
ATOM 8199 O O . GLU A 1 1040 ? 12.906 -36.430 10.384 1.00 88.62 1040 GLU A O 1
ATOM 8204 N N . GLU A 1 1041 ? 11.304 -34.937 10.862 1.00 86.44 1041 GLU A N 1
ATOM 8205 C CA . GLU A 1 1041 ? 12.126 -33.759 10.560 1.00 86.44 1041 GLU A CA 1
ATOM 8206 C C . GLU A 1 1041 ? 12.954 -33.267 11.750 1.00 86.44 1041 GLU A C 1
ATOM 8208 O O . GLU A 1 1041 ? 14.057 -32.754 11.559 1.00 86.44 1041 GLU A O 1
ATOM 8213 N N . LEU A 1 1042 ? 12.436 -33.402 12.975 1.00 84.94 1042 LEU A N 1
ATOM 8214 C CA . LEU A 1 1042 ? 13.090 -32.899 14.188 1.00 84.94 1042 LEU A CA 1
ATOM 8215 C C . LEU A 1 1042 ? 13.581 -34.018 15.115 1.00 84.94 1042 LEU A C 1
ATOM 8217 O O . LEU A 1 1042 ? 14.236 -33.734 16.118 1.00 84.94 1042 LEU A O 1
ATOM 8221 N N . GLY A 1 1043 ? 13.263 -35.284 14.826 1.00 86.69 1043 GLY A N 1
ATOM 8222 C CA . GLY A 1 1043 ? 13.641 -36.418 15.673 1.00 86.69 1043 GLY A CA 1
ATOM 8223 C C . GLY A 1 1043 ? 12.914 -36.468 17.021 1.00 86.69 1043 GLY A C 1
ATOM 8224 O O . GLY A 1 1043 ? 13.308 -37.255 17.887 1.00 86.69 1043 GLY A O 1
ATOM 8225 N N . ARG A 1 1044 ? 11.881 -35.635 17.223 1.00 88.81 1044 ARG A N 1
ATOM 8226 C CA . ARG A 1 1044 ? 11.115 -35.543 18.474 1.00 88.81 1044 ARG A CA 1
ATOM 8227 C C . ARG A 1 1044 ? 9.809 -36.317 18.364 1.00 88.81 1044 ARG A C 1
ATOM 8229 O O . ARG A 1 1044 ? 8.929 -35.967 17.584 1.00 88.81 1044 ARG A O 1
ATOM 8236 N N . THR A 1 1045 ? 9.643 -37.333 19.202 1.00 92.06 1045 THR A N 1
ATOM 8237 C CA . THR A 1 1045 ? 8.428 -38.151 19.204 1.00 92.06 1045 THR A CA 1
ATOM 8238 C C . THR A 1 1045 ? 7.360 -37.523 20.098 1.00 92.06 1045 THR A C 1
ATOM 8240 O O . THR A 1 1045 ? 7.288 -37.817 21.294 1.00 92.06 1045 THR A O 1
ATOM 8243 N N . ILE A 1 1046 ? 6.512 -36.670 19.522 1.00 93.50 1046 ILE A N 1
ATOM 8244 C CA . ILE A 1 1046 ? 5.343 -36.116 20.221 1.00 93.50 1046 ILE A CA 1
ATOM 8245 C C . ILE A 1 1046 ? 4.069 -36.923 19.941 1.00 93.50 1046 ILE A C 1
ATOM 8247 O O . ILE A 1 1046 ? 3.975 -37.639 18.945 1.00 93.50 1046 ILE A O 1
ATOM 8251 N N . GLN A 1 1047 ? 3.073 -36.794 20.814 1.00 94.69 1047 GLN A N 1
ATOM 8252 C CA . GLN A 1 1047 ? 1.757 -37.398 20.654 1.00 94.69 1047 GLN A CA 1
ATOM 8253 C C . GLN A 1 1047 ? 0.649 -36.414 21.052 1.00 94.69 1047 GLN A C 1
ATOM 8255 O O . GLN A 1 1047 ? 0.744 -35.751 22.081 1.00 94.69 1047 GLN A O 1
ATOM 8260 N N . PHE A 1 1048 ? -0.423 -36.362 20.260 1.00 95.12 1048 PHE A N 1
ATOM 8261 C CA . PHE A 1 1048 ? -1.677 -35.694 20.587 1.00 95.12 1048 PHE A CA 1
ATOM 8262 C C . PHE A 1 1048 ? -2.664 -36.722 21.142 1.00 95.12 1048 PHE A C 1
ATOM 8264 O O . PHE A 1 1048 ? -3.222 -37.566 20.435 1.00 95.12 1048 PHE A O 1
ATOM 8271 N N . GLU A 1 1049 ? -2.908 -36.649 22.442 1.00 93.25 1049 GLU A N 1
ATOM 8272 C CA . GLU A 1 1049 ? -3.841 -37.514 23.149 1.00 93.25 1049 GLU A CA 1
ATOM 8273 C C . GLU A 1 1049 ? -5.136 -36.767 23.432 1.00 93.25 1049 GLU A C 1
ATOM 8275 O O . GLU A 1 1049 ? -5.155 -35.809 24.201 1.00 93.25 1049 GLU A O 1
ATOM 8280 N N . LYS 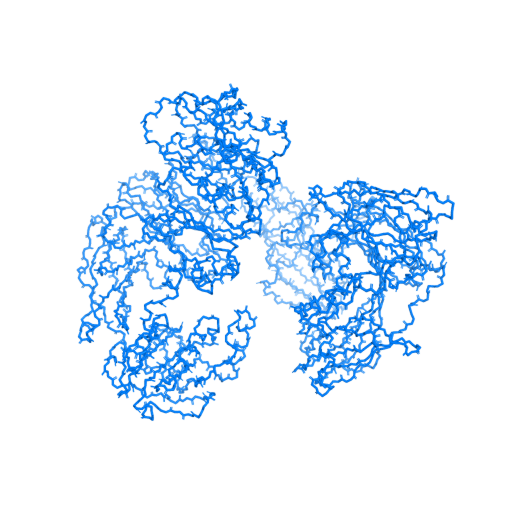A 1 1050 ? -6.251 -37.220 22.856 1.00 93.94 1050 LYS A N 1
ATOM 8281 C CA . LYS A 1 1050 ? -7.557 -36.667 23.220 1.00 93.94 1050 LYS A CA 1
ATOM 8282 C C . LYS A 1 1050 ? -7.930 -37.143 24.621 1.00 93.94 1050 LYS A C 1
ATOM 8284 O O . LYS A 1 1050 ? -8.064 -38.346 24.842 1.00 93.94 1050 LYS A O 1
ATOM 8289 N N . ARG A 1 1051 ? -8.102 -36.216 25.561 1.00 93.81 1051 ARG A N 1
ATOM 8290 C CA . ARG A 1 1051 ? -8.537 -36.499 26.936 1.00 93.81 1051 ARG A CA 1
ATOM 8291 C C . ARG A 1 1051 ? -9.780 -35.684 27.253 1.00 93.81 1051 ARG A C 1
ATOM 8293 O O . ARG A 1 1051 ? -9.903 -34.540 26.827 1.00 93.81 1051 ARG A O 1
ATOM 8300 N N . THR A 1 1052 ? -10.691 -36.269 28.020 1.00 94.19 1052 THR A N 1
ATOM 8301 C CA . THR A 1 1052 ? -11.821 -35.529 28.589 1.00 94.19 1052 THR A CA 1
ATOM 8302 C C . THR A 1 1052 ? -11.364 -34.862 29.879 1.00 94.19 1052 THR A C 1
ATOM 8304 O O . THR A 1 1052 ? -10.877 -35.545 30.780 1.00 94.19 1052 THR A O 1
ATOM 8307 N N . VAL A 1 1053 ? -11.490 -33.540 29.962 1.00 93.19 1053 VAL A N 1
ATOM 8308 C CA . VAL A 1 1053 ? -11.109 -32.752 31.140 1.00 93.19 1053 VAL A CA 1
ATOM 8309 C C . VAL A 1 1053 ? -12.191 -31.744 31.496 1.00 93.19 1053 VAL A C 1
ATOM 8311 O O . VAL A 1 1053 ? -12.880 -31.221 30.626 1.00 93.19 1053 VAL A O 1
ATOM 8314 N N . GLU A 1 1054 ? -12.323 -31.449 32.785 1.00 93.06 1054 GLU A N 1
ATOM 8315 C CA . GLU A 1 1054 ? -13.226 -30.407 33.272 1.00 93.06 1054 GLU A CA 1
ATOM 8316 C C . GLU A 1 1054 ? -12.663 -29.020 32.928 1.00 93.06 1054 GLU A C 1
ATOM 8318 O O . GLU A 1 1054 ? -11.596 -28.631 33.414 1.00 93.06 1054 GLU A O 1
ATOM 8323 N N . ARG A 1 1055 ? -13.379 -28.250 32.102 1.00 91.69 1055 ARG A N 1
ATOM 8324 C CA . ARG A 1 1055 ? -13.060 -26.844 31.795 1.00 91.69 1055 ARG A CA 1
ATOM 8325 C C . ARG A 1 1055 ? -14.278 -25.967 32.048 1.00 91.69 1055 ARG A C 1
ATOM 8327 O O . ARG A 1 1055 ? -15.406 -26.445 32.083 1.00 91.69 1055 ARG A O 1
ATOM 8334 N N . GLN A 1 1056 ? -14.036 -24.672 32.224 1.00 92.38 1056 GLN A N 1
ATOM 8335 C CA . GLN A 1 1056 ? -15.108 -23.681 32.165 1.00 92.38 1056 GLN A CA 1
ATOM 8336 C C . GLN A 1 1056 ? -15.587 -23.572 30.717 1.00 92.38 1056 GLN A C 1
ATOM 8338 O O . GLN A 1 1056 ? -14.765 -23.419 29.815 1.00 92.38 1056 GLN A O 1
ATOM 8343 N N . VAL A 1 1057 ? -16.894 -23.670 30.511 1.00 93.62 1057 VAL A N 1
ATOM 8344 C CA . VAL A 1 1057 ? -17.559 -23.660 29.209 1.00 93.62 1057 VAL A CA 1
ATOM 8345 C C . VAL A 1 1057 ? -18.655 -22.609 29.235 1.00 93.62 1057 VAL A C 1
ATOM 8347 O O . VAL A 1 1057 ? -19.435 -22.543 30.185 1.00 93.62 1057 VAL A O 1
ATOM 8350 N N . ILE A 1 1058 ? -18.740 -21.809 28.177 1.00 94.88 1058 ILE A N 1
ATOM 8351 C CA . ILE A 1 1058 ? -19.855 -20.890 27.965 1.00 94.88 1058 ILE A CA 1
ATOM 8352 C C . ILE A 1 1058 ? -21.021 -21.706 27.407 1.00 94.88 1058 ILE A C 1
ATOM 8354 O O . ILE A 1 1058 ? -21.006 -22.140 26.258 1.00 94.88 1058 ILE A O 1
ATOM 8358 N N . VAL A 1 1059 ? -22.032 -21.930 28.230 1.00 94.12 1059 VAL A N 1
ATOM 8359 C CA . VAL A 1 1059 ? -23.292 -22.560 27.848 1.00 94.12 1059 VAL A CA 1
ATOM 8360 C C . VAL A 1 1059 ? -24.231 -21.475 27.348 1.00 94.12 1059 VAL A C 1
ATOM 8362 O O . VAL A 1 1059 ? -24.502 -20.508 28.065 1.00 94.12 1059 VAL A O 1
ATOM 8365 N N . VAL A 1 1060 ? -24.713 -21.640 26.120 1.00 94.94 1060 VAL A N 1
ATOM 8366 C CA . VAL A 1 1060 ? -25.614 -20.691 25.464 1.00 94.94 1060 VAL A CA 1
ATOM 8367 C C . VAL A 1 1060 ? -26.973 -21.346 25.272 1.00 94.94 1060 VAL A C 1
ATOM 8369 O O . VAL A 1 1060 ? -27.054 -22.442 24.721 1.00 94.94 1060 VAL A O 1
ATOM 8372 N N . THR A 1 1061 ? -28.038 -20.698 25.740 1.00 93.31 1061 THR A N 1
ATOM 8373 C CA . THR A 1 1061 ? -29.417 -21.194 25.616 1.00 93.31 1061 THR A CA 1
ATOM 8374 C C . THR A 1 1061 ? -30.366 -20.090 25.147 1.00 93.31 1061 THR A C 1
ATOM 8376 O O . THR A 1 1061 ? -30.033 -18.903 25.193 1.00 93.31 1061 THR A O 1
ATOM 8379 N N . GLY A 1 1062 ? -31.569 -20.476 24.718 1.00 89.75 1062 GLY A N 1
ATOM 8380 C CA . GLY A 1 1062 ? -32.636 -19.552 24.327 1.00 89.75 1062 GLY A CA 1
ATOM 8381 C C . GLY A 1 1062 ? -32.813 -19.410 22.816 1.00 89.75 1062 GLY A C 1
ATOM 8382 O O . GLY A 1 1062 ? -32.252 -20.172 22.024 1.00 89.75 1062 GLY A O 1
ATOM 8383 N N . ASN A 1 1063 ? -33.629 -18.428 22.433 1.00 87.75 1063 ASN A N 1
ATOM 8384 C CA . ASN A 1 1063 ? -33.964 -18.122 21.048 1.00 87.75 1063 ASN A CA 1
ATOM 8385 C C . ASN A 1 1063 ? -33.275 -16.826 20.629 1.00 87.75 1063 ASN A C 1
ATOM 8387 O O . ASN A 1 1063 ? -33.433 -15.801 21.283 1.00 87.75 1063 ASN A O 1
ATOM 8391 N N . PHE A 1 1064 ? -32.502 -16.882 19.545 1.00 90.25 1064 PHE A N 1
ATOM 8392 C CA . PHE A 1 1064 ? -31.791 -15.711 19.046 1.00 90.25 1064 PHE A CA 1
ATOM 8393 C C . PHE A 1 1064 ? -32.784 -14.684 18.506 1.00 90.25 1064 PHE A C 1
ATOM 8395 O O . PHE A 1 1064 ? -33.505 -14.951 17.540 1.00 90.25 1064 PHE A O 1
ATOM 8402 N N . LYS A 1 1065 ? -32.766 -13.490 19.091 1.00 90.19 1065 LYS A N 1
ATOM 8403 C CA . LYS A 1 1065 ? -33.489 -12.326 18.598 1.00 90.19 1065 LYS A CA 1
ATOM 8404 C C . LYS A 1 1065 ? -32.617 -11.094 18.748 1.00 90.19 1065 LYS A C 1
ATOM 8406 O O . LYS A 1 1065 ? -32.227 -10.723 19.848 1.00 90.19 1065 LYS A O 1
ATOM 8411 N N . PHE A 1 1066 ? -32.289 -10.489 17.616 1.00 91.94 1066 PHE A N 1
ATOM 8412 C CA . PHE A 1 1066 ? -31.357 -9.378 17.585 1.00 91.94 1066 PHE A CA 1
ATOM 8413 C C . PHE A 1 1066 ? -32.020 -8.067 18.023 1.00 91.94 1066 PHE A C 1
ATOM 8415 O O . PHE A 1 1066 ? -33.054 -7.677 17.481 1.00 91.94 1066 PHE A O 1
ATOM 8422 N N . HIS A 1 1067 ? -31.373 -7.392 18.968 1.00 89.62 1067 HIS A N 1
ATOM 8423 C CA . HIS A 1 1067 ? -31.655 -6.045 19.439 1.00 89.62 1067 HIS A CA 1
ATOM 8424 C C . HIS A 1 1067 ? -30.402 -5.199 19.234 1.00 89.62 1067 HIS A C 1
ATOM 8426 O O . HIS A 1 1067 ? -29.375 -5.468 19.867 1.00 89.62 1067 HIS A O 1
ATOM 8432 N N . PRO A 1 1068 ? -30.443 -4.195 18.354 1.00 80.25 1068 PRO A N 1
ATOM 8433 C CA . PRO A 1 1068 ? -29.272 -3.380 18.104 1.00 80.25 1068 PRO A CA 1
ATOM 8434 C C . PRO A 1 1068 ? -28.895 -2.548 19.338 1.00 80.25 1068 PRO A C 1
ATOM 8436 O O . PRO A 1 1068 ? -29.776 -1.961 19.972 1.00 80.25 1068 PRO A O 1
ATOM 8439 N N . PRO A 1 1069 ? -27.600 -2.447 19.682 1.00 77.75 1069 PRO A N 1
ATOM 8440 C CA . PRO A 1 1069 ? -27.149 -1.482 20.675 1.00 77.75 1069 PRO A CA 1
ATOM 8441 C C . PRO A 1 1069 ? -27.285 -0.055 20.117 1.00 77.75 1069 PRO A C 1
ATOM 8443 O O . PRO A 1 1069 ? -26.993 0.192 18.949 1.00 77.75 1069 PRO A O 1
ATOM 8446 N N . SER A 1 1070 ? -27.740 0.889 20.945 1.00 70.00 1070 SER A N 1
ATOM 8447 C CA . SER A 1 1070 ? -28.015 2.281 20.546 1.00 70.00 1070 SER A CA 1
ATOM 8448 C C . SER A 1 1070 ? -26.767 3.166 20.445 1.00 70.00 1070 SER A C 1
ATOM 8450 O O . SER A 1 1070 ? -26.812 4.212 19.813 1.00 70.00 1070 SER A O 1
ATOM 8452 N N . GLU A 1 1071 ? -25.656 2.759 21.061 1.00 73.12 1071 GLU A N 1
ATOM 8453 C CA . GLU A 1 1071 ? -24.438 3.572 21.233 1.00 73.12 1071 GLU A CA 1
ATOM 8454 C C . GLU A 1 1071 ? -23.313 3.207 20.239 1.00 73.12 1071 GLU A C 1
ATOM 8456 O O . GLU A 1 1071 ? -22.158 3.582 20.431 1.00 73.12 1071 GLU A O 1
ATOM 8461 N N . THR A 1 1072 ? -23.616 2.448 19.180 1.00 74.25 1072 THR A N 1
ATOM 8462 C CA . THR A 1 1072 ? -22.631 1.948 18.203 1.00 74.25 1072 THR A CA 1
ATOM 8463 C C . THR A 1 1072 ? -22.742 2.638 16.845 1.00 74.25 1072 THR A C 1
ATOM 8465 O O . THR A 1 1072 ? -23.794 3.133 16.454 1.00 74.25 1072 THR A O 1
ATOM 8468 N N . TYR A 1 1073 ? -21.645 2.654 16.079 1.00 73.38 1073 TYR A N 1
ATOM 8469 C CA . TYR A 1 1073 ? -21.574 3.322 14.769 1.00 73.38 1073 TYR A CA 1
ATOM 8470 C C . TYR A 1 1073 ? -22.489 2.696 13.691 1.00 73.38 1073 TYR A C 1
ATOM 8472 O O . TYR A 1 1073 ? -22.797 3.337 12.677 1.00 73.38 1073 TYR A O 1
ATOM 8480 N N . GLU A 1 1074 ? -22.932 1.453 13.894 1.00 76.81 1074 GLU A N 1
ATOM 8481 C CA . GLU A 1 1074 ? -23.911 0.749 13.065 1.00 76.81 1074 GLU A CA 1
ATOM 8482 C C . GLU A 1 1074 ? -24.810 -0.161 13.923 1.00 76.81 1074 GLU A C 1
ATOM 8484 O O . GLU A 1 1074 ? -24.452 -0.494 15.048 1.00 76.81 1074 GLU A O 1
ATOM 8489 N N . HIS A 1 1075 ? -25.995 -0.511 13.412 1.00 83.88 1075 HIS A N 1
ATOM 8490 C CA . HIS A 1 1075 ? -27.060 -1.198 14.164 1.00 83.88 1075 HIS A CA 1
ATOM 8491 C C . HIS A 1 1075 ? -27.537 -2.478 13.468 1.00 83.88 1075 HIS A C 1
ATOM 8493 O O . HIS A 1 1075 ? -28.622 -2.976 13.754 1.00 83.88 1075 HIS A O 1
ATOM 8499 N N . LYS A 1 1076 ? -26.787 -2.993 12.490 1.00 85.62 1076 LYS A N 1
ATOM 8500 C CA . LYS A 1 1076 ? -27.174 -4.201 11.749 1.00 85.62 1076 LYS A CA 1
ATOM 8501 C C . LYS A 1 1076 ? -26.451 -5.442 12.260 1.00 85.62 1076 LYS A C 1
ATOM 8503 O O . LYS A 1 1076 ? -26.868 -6.540 11.910 1.00 85.62 1076 LYS A O 1
ATOM 8508 N N . SER A 1 1077 ? -25.417 -5.272 13.083 1.00 90.38 1077 SER A N 1
ATOM 8509 C CA . SER A 1 1077 ? -24.573 -6.351 13.593 1.00 90.38 1077 SER A CA 1
ATOM 8510 C C . SER A 1 1077 ? -24.648 -6.518 15.104 1.00 90.38 1077 SER A C 1
ATOM 8512 O O . SER A 1 1077 ? -24.884 -5.570 15.846 1.00 90.38 1077 SER A O 1
ATOM 8514 N N . VAL A 1 1078 ? -24.332 -7.723 15.577 1.00 92.00 1078 VAL A N 1
ATOM 8515 C CA . VAL A 1 1078 ? -24.031 -7.965 16.990 1.00 92.00 1078 VAL A CA 1
ATOM 8516 C C . VAL A 1 1078 ? -22.651 -7.393 17.320 1.00 92.00 1078 VAL A C 1
ATOM 8518 O O . VAL A 1 1078 ? -21.639 -7.806 16.749 1.00 92.00 1078 VAL A O 1
ATOM 8521 N N . HIS A 1 1079 ? -22.586 -6.460 18.263 1.00 91.62 1079 HIS A N 1
ATOM 8522 C CA . HIS A 1 1079 ? -21.344 -5.837 18.703 1.00 91.62 1079 HIS A CA 1
ATOM 8523 C C . HIS A 1 1079 ? -20.739 -6.613 19.876 1.00 91.62 1079 HIS A C 1
ATOM 8525 O O . HIS A 1 1079 ? -21.334 -6.737 20.947 1.00 91.62 1079 HIS A O 1
ATOM 8531 N N . LEU A 1 1080 ? -19.529 -7.131 19.674 1.00 91.38 1080 LEU A N 1
ATOM 8532 C CA . LEU A 1 1080 ? -18.736 -7.823 20.685 1.00 91.38 1080 LEU A CA 1
ATOM 8533 C C . LEU A 1 1080 ? -17.863 -6.787 21.393 1.00 91.38 1080 LEU A C 1
ATOM 8535 O O . LEU A 1 1080 ? -16.917 -6.277 20.794 1.00 91.38 1080 LEU A O 1
ATOM 8539 N N . TYR A 1 1081 ? -18.178 -6.481 22.651 1.00 91.81 1081 TYR A N 1
ATOM 8540 C CA . TYR A 1 1081 ? -17.439 -5.542 23.502 1.00 91.81 1081 TYR A CA 1
ATOM 8541 C C . TYR A 1 1081 ? -17.652 -5.864 24.981 1.00 91.81 1081 TYR A C 1
ATOM 8543 O O . TYR A 1 1081 ? -18.712 -6.364 25.358 1.00 91.81 1081 TYR A O 1
ATOM 8551 N N . SER A 1 1082 ? -16.650 -5.563 25.809 1.00 92.56 1082 SER A N 1
ATOM 8552 C CA . SER A 1 1082 ? -16.760 -5.690 27.267 1.00 92.56 1082 SER A CA 1
ATOM 8553 C C . SER A 1 1082 ? -17.238 -4.367 27.869 1.00 92.56 1082 SER A C 1
ATOM 8555 O O . SER A 1 1082 ? -18.412 -4.222 28.189 1.00 92.56 1082 SER A O 1
ATOM 8557 N N . ASP A 1 1083 ? -16.352 -3.381 27.978 1.00 88.56 1083 ASP A N 1
ATOM 8558 C CA . ASP A 1 1083 ? -16.602 -2.097 28.643 1.00 88.56 1083 ASP A CA 1
ATOM 8559 C C . ASP A 1 1083 ? -16.485 -0.877 27.725 1.00 88.56 1083 ASP A C 1
ATOM 8561 O O . ASP A 1 1083 ? -17.129 0.132 27.985 1.00 88.56 1083 ASP A O 1
ATOM 8565 N N . GLU A 1 1084 ? -15.721 -0.975 26.638 1.00 85.81 1084 GLU A N 1
ATOM 8566 C CA . GLU A 1 1084 ? -15.548 0.120 25.680 1.00 85.81 1084 GLU A CA 1
ATOM 8567 C C . GLU A 1 1084 ? -16.080 -0.245 24.294 1.00 85.81 1084 GLU A C 1
ATOM 8569 O O . GLU A 1 1084 ? -15.767 -1.314 23.754 1.00 85.81 1084 GLU A O 1
ATOM 8574 N N . LEU A 1 1085 ? -16.839 0.680 23.707 1.00 83.06 1085 LEU A N 1
ATOM 8575 C CA . LEU A 1 1085 ? -17.266 0.663 22.314 1.00 83.06 1085 LEU A CA 1
ATOM 8576 C C . LEU A 1 1085 ? -16.319 1.531 21.481 1.00 83.06 1085 LEU A C 1
ATOM 8578 O O . LEU A 1 1085 ? -16.263 2.746 21.645 1.00 83.06 1085 LEU A O 1
ATOM 8582 N N . ASP A 1 1086 ? -15.576 0.905 20.569 1.00 79.94 1086 ASP A N 1
ATOM 8583 C CA . ASP A 1 1086 ? -14.812 1.642 19.556 1.00 79.94 1086 ASP A CA 1
ATOM 8584 C C . ASP A 1 1086 ? -15.743 2.540 18.705 1.00 79.94 1086 ASP A C 1
ATOM 8586 O O . ASP A 1 1086 ? -16.814 2.084 18.289 1.00 79.94 1086 ASP A O 1
ATOM 8590 N N . PRO A 1 1087 ? -15.320 3.777 18.376 1.00 70.19 1087 PRO A N 1
ATOM 8591 C CA . PRO A 1 1087 ? -16.122 4.726 17.600 1.00 70.19 1087 PRO A CA 1
ATOM 8592 C C . PRO A 1 1087 ? -16.222 4.377 16.104 1.00 70.19 1087 PRO A C 1
ATOM 8594 O O . PRO A 1 1087 ? -16.960 5.035 15.373 1.00 70.19 1087 PRO A O 1
ATOM 8597 N N . ASP A 1 1088 ? -15.475 3.376 15.621 1.00 69.12 1088 ASP A N 1
ATOM 8598 C CA . ASP A 1 1088 ? -15.503 2.916 14.231 1.00 69.12 1088 ASP A CA 1
ATOM 8599 C C . ASP A 1 1088 ? -15.294 1.392 14.097 1.00 69.12 1088 ASP A C 1
ATOM 8601 O O . ASP A 1 1088 ? -15.033 0.680 15.067 1.00 69.12 1088 ASP A O 1
ATOM 8605 N N . GLU A 1 1089 ? -15.397 0.879 12.864 1.00 57.78 1089 GLU A N 1
ATOM 8606 C CA . GLU A 1 1089 ? -15.181 -0.539 12.513 1.00 57.78 1089 GLU A CA 1
ATOM 8607 C C . GLU A 1 1089 ? -13.717 -1.002 12.673 1.00 57.78 1089 GLU A C 1
ATOM 8609 O O . GLU A 1 1089 ? -13.384 -2.142 12.353 1.00 57.78 1089 GLU A O 1
ATOM 8614 N N . GLY A 1 1090 ? -12.814 -0.151 13.178 1.00 51.41 1090 GLY A N 1
ATOM 8615 C CA . GLY A 1 1090 ? -11.356 -0.308 13.129 1.00 51.41 1090 GLY A CA 1
ATOM 8616 C C . GLY A 1 1090 ? -10.765 -1.547 13.816 1.00 51.41 1090 GLY A C 1
ATOM 8617 O O . GLY A 1 1090 ? -9.562 -1.779 13.708 1.00 51.41 1090 GLY A O 1
ATOM 8618 N N . SER A 1 1091 ? -11.586 -2.358 14.482 1.00 60.22 1091 SER A N 1
ATOM 8619 C CA . SER A 1 1091 ? -11.212 -3.625 15.120 1.00 60.22 1091 SER A CA 1
ATOM 8620 C C . SER A 1 1091 ? -11.681 -4.875 14.349 1.00 60.22 1091 SER A C 1
ATOM 8622 O O . SER A 1 1091 ? -11.376 -5.994 14.774 1.00 60.22 1091 SER A O 1
ATOM 8624 N N . GLY A 1 1092 ? -12.369 -4.703 13.211 1.00 68.56 1092 GLY A N 1
ATOM 8625 C CA . GLY A 1 1092 ? -12.837 -5.766 12.317 1.00 68.56 1092 GLY A CA 1
ATOM 8626 C C . GLY A 1 1092 ? -14.226 -6.330 12.652 1.00 68.56 1092 GLY A C 1
ATOM 8627 O O . GLY A 1 1092 ? -14.964 -5.818 13.492 1.00 68.56 1092 GLY A O 1
ATOM 8628 N N . GLY A 1 1093 ? -14.597 -7.421 11.982 1.00 74.69 1093 GLY A N 1
ATOM 8629 C CA . GLY A 1 1093 ? -15.905 -8.061 12.119 1.00 74.69 1093 GLY A CA 1
ATOM 8630 C C . GLY A 1 1093 ? -16.109 -9.166 11.089 1.00 74.69 1093 GLY A C 1
ATOM 8631 O O . GLY A 1 1093 ? -15.181 -9.545 10.374 1.00 74.69 1093 GLY A O 1
ATOM 8632 N N . GLY A 1 1094 ? -17.322 -9.699 11.010 1.00 83.12 1094 GLY A N 1
ATOM 8633 C CA . GLY A 1 1094 ? -17.652 -10.733 10.040 1.00 83.12 1094 GLY A CA 1
ATOM 8634 C C . GLY A 1 1094 ? -19.144 -10.985 9.930 1.00 83.12 1094 GLY A C 1
ATOM 8635 O O . GLY A 1 1094 ? -19.971 -10.270 10.490 1.00 83.12 1094 GLY A O 1
ATOM 8636 N N . THR A 1 1095 ? -19.489 -12.029 9.191 1.00 86.06 1095 THR A N 1
ATOM 8637 C CA . THR A 1 1095 ? -20.840 -12.581 9.154 1.00 86.06 1095 THR A CA 1
ATOM 8638 C C . THR A 1 1095 ? -20.718 -14.066 9.421 1.00 86.06 1095 THR A C 1
ATOM 8640 O O . THR A 1 1095 ? -19.901 -14.741 8.796 1.00 86.06 1095 THR A O 1
ATOM 8643 N N . ALA A 1 1096 ? -21.459 -14.539 10.415 1.00 82.94 1096 ALA A N 1
ATOM 8644 C CA . ALA A 1 1096 ? -21.564 -15.950 10.722 1.00 82.94 1096 ALA A CA 1
ATOM 8645 C C . ALA A 1 1096 ? -22.732 -16.560 9.946 1.00 82.94 1096 ALA A C 1
ATOM 8647 O O . ALA A 1 1096 ? -23.784 -15.934 9.827 1.00 82.94 1096 ALA A O 1
ATOM 8648 N N . ASP A 1 1097 ? -22.567 -17.783 9.447 1.00 80.50 1097 ASP A N 1
ATOM 8649 C CA . ASP A 1 1097 ? -23.575 -18.431 8.590 1.00 80.50 1097 ASP A CA 1
ATOM 8650 C C . ASP A 1 1097 ? -24.784 -18.983 9.376 1.00 80.50 1097 ASP A C 1
ATOM 8652 O O . ASP A 1 1097 ? -25.782 -19.433 8.803 1.00 80.50 1097 ASP A O 1
ATOM 8656 N N . SER A 1 1098 ? -24.676 -18.998 10.706 1.00 85.56 1098 SER A N 1
ATOM 8657 C CA . SER A 1 1098 ? -25.704 -19.435 11.650 1.00 85.56 1098 SER A CA 1
ATOM 8658 C C . SER A 1 1098 ? -25.443 -18.854 13.045 1.00 85.56 1098 SER A C 1
ATOM 8660 O O . SER A 1 1098 ? -24.343 -18.378 13.335 1.00 85.56 1098 SER A O 1
ATOM 8662 N N . VAL A 1 1099 ? -26.431 -18.962 13.941 1.00 87.19 1099 VAL A N 1
ATOM 8663 C CA . VAL A 1 1099 ? -26.267 -18.640 15.373 1.00 87.19 1099 VAL A CA 1
ATOM 8664 C C . VAL A 1 1099 ? -25.166 -19.499 16.005 1.00 87.19 1099 VAL A C 1
ATOM 8666 O O . VAL A 1 1099 ? -24.336 -18.984 16.751 1.00 87.19 1099 VAL A O 1
ATOM 8669 N N . ASN A 1 1100 ? -25.097 -20.781 15.639 1.00 86.12 1100 ASN A N 1
ATOM 8670 C CA . ASN A 1 1100 ? -24.042 -21.685 16.089 1.00 86.12 1100 ASN A CA 1
ATOM 8671 C C . ASN A 1 1100 ? -22.648 -21.198 15.657 1.00 86.12 1100 ASN A C 1
ATOM 8673 O O . ASN A 1 1100 ? -21.752 -21.078 16.489 1.00 86.12 1100 ASN A O 1
ATOM 8677 N N . ASP A 1 1101 ? -22.479 -20.829 14.380 1.00 83.19 1101 ASP A N 1
ATOM 8678 C CA . ASP A 1 1101 ? -21.208 -20.287 13.873 1.00 83.19 1101 ASP A CA 1
ATOM 8679 C C . ASP A 1 1101 ? -20.820 -18.986 14.602 1.00 83.19 1101 ASP A C 1
ATOM 8681 O O . ASP A 1 1101 ? -19.656 -18.778 14.949 1.00 83.19 1101 ASP A O 1
ATOM 8685 N N . PHE A 1 1102 ? -21.794 -18.132 14.930 1.00 90.31 1102 PHE A N 1
ATOM 8686 C CA . PHE A 1 1102 ? -21.555 -16.934 15.737 1.00 90.31 1102 PHE A CA 1
ATOM 8687 C C . PHE A 1 1102 ? -21.049 -17.282 17.149 1.00 90.31 1102 PHE A C 1
ATOM 8689 O O . PHE A 1 1102 ? -20.048 -16.720 17.604 1.00 90.31 1102 PHE A O 1
ATOM 8696 N N . ILE A 1 1103 ? -21.674 -18.254 17.819 1.00 89.88 1103 ILE A N 1
ATOM 8697 C CA . ILE A 1 1103 ? -21.271 -18.725 19.153 1.00 89.88 1103 ILE A CA 1
ATOM 8698 C C . ILE A 1 1103 ? -19.864 -19.354 19.122 1.00 89.88 1103 ILE A C 1
ATOM 8700 O O . ILE A 1 1103 ? -19.046 -19.093 20.007 1.00 89.88 1103 ILE A O 1
ATOM 8704 N N . LEU A 1 1104 ? -19.520 -20.118 18.082 1.00 84.94 1104 LEU A N 1
ATOM 8705 C CA . LEU A 1 1104 ? -18.172 -20.680 17.905 1.00 84.94 1104 LEU A CA 1
ATOM 8706 C C . LEU A 1 1104 ? -17.097 -19.591 17.739 1.00 84.94 1104 LEU A C 1
ATOM 8708 O O . LEU A 1 1104 ? -15.974 -19.706 18.254 1.00 84.94 1104 LEU A O 1
ATOM 8712 N N . ARG A 1 1105 ? -17.431 -18.499 17.044 1.00 86.00 1105 ARG A N 1
ATOM 8713 C CA . ARG A 1 1105 ? -16.546 -17.333 16.891 1.00 86.00 1105 ARG A CA 1
ATOM 8714 C C . ARG A 1 1105 ? -16.364 -16.584 18.208 1.00 86.00 1105 ARG A C 1
ATOM 8716 O O . ARG A 1 1105 ? -15.235 -16.194 18.508 1.00 86.00 1105 ARG A O 1
ATOM 8723 N N . LEU A 1 1106 ? -17.415 -16.467 19.025 1.00 89.94 1106 LEU A N 1
ATOM 8724 C CA . LEU A 1 1106 ? -17.322 -15.939 20.390 1.00 89.94 1106 LEU A CA 1
ATOM 8725 C C . LEU A 1 1106 ? -16.328 -16.747 21.235 1.00 89.94 1106 LEU A C 1
ATOM 8727 O O . LEU A 1 1106 ? -15.422 -16.158 21.822 1.00 89.94 1106 LEU A O 1
ATOM 8731 N N . GLY A 1 1107 ? -16.440 -18.080 21.244 1.00 89.12 1107 GLY A N 1
ATOM 8732 C CA . GLY A 1 1107 ? -15.514 -18.943 21.990 1.00 89.12 1107 GLY A CA 1
ATOM 8733 C C . GLY A 1 1107 ? -14.050 -18.716 21.593 1.00 89.12 1107 GLY A C 1
ATOM 8734 O O . GLY A 1 1107 ? -13.171 -18.605 22.447 1.00 89.12 1107 GLY A O 1
ATOM 8735 N N . SER A 1 1108 ? -13.792 -18.538 20.291 1.00 83.56 1108 SER A N 1
ATOM 8736 C CA . SER A 1 1108 ? -12.453 -18.220 19.763 1.00 83.56 1108 SER A CA 1
ATOM 8737 C C . SER A 1 1108 ? -11.919 -16.865 20.248 1.00 83.56 1108 SER A C 1
ATOM 8739 O O . SER A 1 1108 ? -10.718 -16.709 20.464 1.00 83.56 1108 SER A O 1
ATOM 8741 N N . LEU A 1 1109 ? -12.798 -15.873 20.390 1.00 86.19 1109 LEU A N 1
ATOM 8742 C CA . LEU A 1 1109 ? -12.441 -14.508 20.770 1.00 86.19 1109 LEU A CA 1
ATOM 8743 C C . LEU A 1 1109 ? -12.050 -14.401 22.253 1.00 86.19 1109 LEU A C 1
ATOM 8745 O O . LEU A 1 1109 ? -11.107 -13.684 22.603 1.00 86.19 1109 LEU A O 1
ATOM 8749 N N . VAL A 1 1110 ? -12.761 -15.138 23.109 1.00 89.69 1110 VAL A N 1
ATOM 8750 C CA . VAL A 1 1110 ? -12.568 -15.128 24.568 1.00 89.69 1110 VAL A CA 1
ATOM 8751 C C . VAL A 1 1110 ? -11.661 -16.248 25.075 1.00 89.69 1110 VAL A C 1
ATOM 8753 O O . VAL A 1 1110 ? -11.310 -16.267 26.257 1.00 89.69 1110 VAL A O 1
ATOM 8756 N N . ASP A 1 1111 ? -11.244 -17.142 24.176 1.00 87.81 1111 ASP A N 1
ATOM 8757 C CA . ASP A 1 1111 ? -10.426 -18.313 24.476 1.00 87.81 1111 ASP A CA 1
ATOM 8758 C C . ASP A 1 1111 ? -11.087 -19.203 25.549 1.00 87.81 1111 ASP A C 1
ATOM 8760 O O . ASP A 1 1111 ? -10.551 -19.424 26.637 1.00 87.81 1111 ASP A O 1
ATOM 8764 N N . MET A 1 1112 ? -12.321 -19.639 25.259 1.00 90.62 1112 MET A N 1
ATOM 8765 C CA . MET A 1 1112 ? -13.111 -20.533 26.112 1.00 90.62 1112 MET A CA 1
ATOM 8766 C C . MET A 1 1112 ? -14.017 -21.445 25.261 1.00 90.62 1112 MET A C 1
ATOM 8768 O O . MET A 1 1112 ? -14.626 -20.958 24.303 1.00 90.62 1112 MET A O 1
ATOM 8772 N N . PRO A 1 1113 ? -14.161 -22.741 25.607 1.00 90.69 1113 PRO A N 1
ATOM 8773 C CA . PRO A 1 1113 ? -15.113 -23.625 24.946 1.00 90.69 1113 PRO A CA 1
ATOM 8774 C C . PRO A 1 1113 ? -16.549 -23.110 25.072 1.00 90.69 1113 PRO A C 1
ATOM 8776 O O . PRO A 1 1113 ? -16.925 -22.510 26.081 1.00 90.69 1113 PRO A O 1
ATOM 8779 N N . VAL A 1 1114 ? -17.367 -23.406 24.066 1.00 91.19 1114 VAL A N 1
ATOM 8780 C CA . VAL A 1 1114 ? -18.784 -23.032 24.006 1.00 91.19 1114 VAL A CA 1
ATOM 8781 C C . VAL A 1 1114 ? -19.650 -24.274 23.806 1.00 91.19 1114 VAL A C 1
ATOM 8783 O O . VAL A 1 1114 ? -19.308 -25.157 23.023 1.00 91.19 1114 VAL A O 1
ATOM 8786 N N . ALA A 1 1115 ? -20.776 -24.338 24.510 1.00 89.94 1115 ALA A N 1
ATOM 8787 C CA . ALA A 1 1115 ? -21.805 -25.353 24.339 1.00 89.94 1115 ALA A CA 1
ATOM 8788 C C . ALA A 1 1115 ? -23.106 -24.668 23.911 1.00 89.94 1115 ALA A C 1
ATOM 8790 O O . ALA A 1 1115 ? -23.772 -24.022 24.722 1.00 89.94 1115 ALA A O 1
ATOM 8791 N N . ASP A 1 1116 ? -23.442 -24.800 22.632 1.00 87.69 1116 ASP A N 1
ATOM 8792 C CA . ASP A 1 1116 ? -24.648 -24.231 22.035 1.00 87.69 1116 ASP A CA 1
ATOM 8793 C C . ASP A 1 1116 ? -25.849 -25.170 22.235 1.00 87.69 1116 ASP A C 1
ATOM 8795 O O . ASP A 1 1116 ? -25.866 -26.283 21.712 1.00 87.69 1116 ASP A O 1
ATOM 8799 N N . HIS A 1 1117 ? -26.839 -24.715 23.005 1.00 88.50 1117 HIS A N 1
ATOM 8800 C CA . HIS A 1 1117 ? -28.150 -25.351 23.196 1.00 88.50 1117 HIS A CA 1
ATOM 8801 C C . HIS A 1 1117 ? -29.277 -24.396 22.774 1.00 88.50 1117 HIS A C 1
ATOM 8803 O O . HIS A 1 1117 ? -30.333 -24.345 23.407 1.00 88.50 1117 HIS A O 1
ATOM 8809 N N . THR A 1 1118 ? -29.036 -23.565 21.759 1.00 85.75 1118 THR A N 1
ATOM 8810 C CA . THR A 1 1118 ? -30.059 -22.670 21.209 1.00 85.75 1118 THR A CA 1
ATOM 8811 C C . THR A 1 1118 ? -31.071 -23.439 20.352 1.00 85.75 1118 THR A C 1
ATOM 8813 O O . THR A 1 1118 ? -30.744 -24.426 19.696 1.00 85.75 1118 THR A O 1
ATOM 8816 N N . GLU A 1 1119 ? -32.330 -22.994 20.343 1.00 71.38 1119 GLU A N 1
ATOM 8817 C CA . GLU A 1 1119 ? -33.438 -23.688 19.653 1.00 71.38 1119 GLU A CA 1
ATOM 8818 C C . GLU A 1 1119 ? -33.553 -23.320 18.154 1.00 71.38 1119 GLU A C 1
ATOM 8820 O O . GLU A 1 1119 ? -34.514 -23.682 17.468 1.00 71.38 1119 GLU A O 1
ATOM 8825 N N . SER A 1 1120 ? -32.568 -22.601 17.603 1.00 61.72 1120 SER A N 1
ATOM 8826 C CA . SER A 1 1120 ? -32.653 -22.048 16.250 1.00 61.72 1120 SER A CA 1
ATOM 8827 C C . SER A 1 1120 ? -32.215 -23.054 15.182 1.00 61.72 1120 SER A C 1
ATOM 8829 O O . SER A 1 1120 ? -31.038 -23.196 14.862 1.00 61.72 1120 SER A O 1
ATOM 8831 N N . SER A 1 1121 ? -33.188 -23.736 14.574 1.00 54.28 1121 SER A N 1
ATOM 8832 C CA . SER A 1 1121 ? -32.982 -24.650 13.435 1.00 54.28 1121 SER A CA 1
ATOM 8833 C C . SER A 1 1121 ? -32.843 -23.944 12.074 1.00 54.28 1121 SER A C 1
ATOM 8835 O O . SER A 1 1121 ? -32.618 -24.598 11.053 1.00 54.28 1121 SER A O 1
ATOM 8837 N N . LYS A 1 1122 ? -32.975 -22.610 12.022 1.00 58.84 1122 LYS A N 1
ATOM 8838 C CA . LYS A 1 1122 ? -32.906 -21.825 10.779 1.00 58.84 1122 LYS A CA 1
ATOM 8839 C C . LYS A 1 1122 ? -31.483 -21.321 10.525 1.00 58.84 1122 LYS A C 1
ATOM 8841 O O . LYS A 1 1122 ? -30.847 -20.763 11.416 1.00 58.84 1122 LYS A O 1
ATOM 8846 N N . LYS A 1 1123 ? -31.007 -21.444 9.280 1.00 69.75 1123 LYS A N 1
ATOM 8847 C CA . LYS A 1 1123 ? -29.801 -20.740 8.810 1.00 69.75 1123 LYS A CA 1
ATOM 8848 C C . LYS A 1 1123 ? -30.083 -19.236 8.796 1.00 69.75 1123 LYS A C 1
ATOM 8850 O O . LYS A 1 1123 ? -30.740 -18.742 7.885 1.00 69.75 1123 LYS A O 1
ATOM 8855 N N . ILE A 1 1124 ? -29.636 -18.538 9.835 1.00 80.88 1124 ILE A N 1
ATOM 8856 C CA . ILE A 1 1124 ? -29.725 -17.082 9.969 1.00 80.88 1124 ILE A CA 1
ATOM 8857 C C . ILE A 1 1124 ? -28.303 -16.540 9.864 1.00 80.88 1124 ILE A C 1
ATOM 8859 O O . ILE A 1 1124 ? -27.443 -16.944 10.645 1.00 80.88 1124 ILE A O 1
ATOM 8863 N N . LEU A 1 1125 ? -28.063 -15.632 8.918 1.00 87.19 1125 LEU A N 1
ATOM 8864 C CA . LEU A 1 1125 ? -26.791 -14.921 8.835 1.00 87.19 1125 LEU A CA 1
ATOM 8865 C C . LEU A 1 1125 ? -26.702 -13.927 9.996 1.00 87.19 1125 LEU A C 1
ATOM 8867 O O . LEU A 1 1125 ? -27.569 -13.066 10.133 1.00 87.19 1125 LEU A O 1
ATOM 8871 N N . VAL A 1 1126 ? -25.663 -14.041 10.821 1.00 88.38 1126 VAL A N 1
ATOM 8872 C CA . VAL A 1 1126 ? -25.438 -13.161 11.976 1.00 88.38 1126 VAL A CA 1
ATOM 8873 C C . VAL A 1 1126 ? -24.227 -12.271 11.692 1.00 88.38 1126 VAL A C 1
ATOM 8875 O O . VAL A 1 1126 ? -23.086 -12.702 11.890 1.00 88.38 1126 VAL A O 1
ATOM 8878 N N . PRO A 1 1127 ? -24.423 -11.045 11.180 1.00 89.69 1127 PRO A N 1
ATOM 8879 C CA . PRO A 1 1127 ? -23.348 -10.068 11.083 1.00 89.69 1127 PRO A CA 1
ATOM 8880 C C . PRO A 1 1127 ? -22.903 -9.642 12.489 1.00 89.69 1127 PRO A C 1
ATOM 8882 O O . PRO A 1 1127 ? -23.720 -9.472 13.394 1.00 89.69 1127 PRO A O 1
ATOM 8885 N N . TYR A 1 1128 ? -21.594 -9.521 12.698 1.00 90.25 1128 TYR A N 1
ATOM 8886 C CA . TYR A 1 1128 ? -21.014 -9.157 13.987 1.00 90.25 1128 TYR A CA 1
ATOM 8887 C C . TYR A 1 1128 ? -19.796 -8.237 13.828 1.00 90.25 1128 TYR A C 1
ATOM 8889 O O . TYR A 1 1128 ? -19.124 -8.231 12.789 1.00 90.25 1128 TYR A O 1
ATOM 8897 N N . ARG A 1 1129 ? -19.499 -7.461 14.873 1.00 88.81 1129 ARG A N 1
ATOM 8898 C CA . ARG A 1 1129 ? -18.375 -6.516 14.944 1.00 88.81 1129 ARG A CA 1
ATOM 8899 C C . ARG A 1 1129 ? -17.544 -6.746 16.193 1.00 88.81 1129 ARG A C 1
ATOM 8901 O O . ARG A 1 1129 ? -18.090 -7.046 17.249 1.00 88.81 1129 ARG A O 1
ATOM 8908 N N . HIS A 1 1130 ? -16.226 -6.630 16.067 1.00 86.06 1130 HIS A N 1
ATOM 8909 C CA . HIS A 1 1130 ? -15.313 -6.680 17.206 1.00 86.06 1130 HIS A CA 1
ATOM 8910 C C . HIS A 1 1130 ? -15.000 -5.265 17.672 1.00 86.06 1130 HIS A C 1
ATOM 8912 O O . HIS A 1 1130 ? -14.761 -4.393 16.845 1.00 86.06 1130 HIS A O 1
ATOM 8918 N N . HIS A 1 1131 ? -14.913 -5.070 18.983 1.00 86.69 1131 HIS A N 1
ATOM 8919 C CA . HIS A 1 1131 ? -14.294 -3.890 19.582 1.00 86.69 1131 HIS A CA 1
ATOM 8920 C C . HIS A 1 1131 ? -13.000 -4.280 20.301 1.00 86.69 1131 HIS A C 1
ATOM 8922 O O . HIS A 1 1131 ? -12.827 -5.444 20.678 1.00 86.69 1131 HIS A O 1
ATOM 8928 N N . ARG A 1 1132 ? -12.073 -3.341 20.524 1.00 83.56 1132 ARG A N 1
ATOM 8929 C CA . ARG A 1 1132 ? -10.792 -3.618 21.208 1.00 83.56 1132 ARG A CA 1
ATOM 8930 C C . ARG A 1 1132 ? -10.997 -4.301 22.559 1.00 83.56 1132 ARG A C 1
ATOM 8932 O O . ARG A 1 1132 ? -10.305 -5.275 22.859 1.00 83.56 1132 ARG A O 1
ATOM 8939 N N . SER A 1 1133 ? -12.014 -3.867 23.304 1.00 88.12 1133 SER A N 1
ATOM 8940 C CA . SER A 1 1133 ? -12.410 -4.419 24.607 1.00 88.12 1133 SER A CA 1
ATOM 8941 C C . SER A 1 1133 ? -12.912 -5.871 24.558 1.00 88.12 1133 SER A C 1
ATOM 8943 O O . SER A 1 1133 ? -13.081 -6.502 25.600 1.00 88.12 1133 SER A O 1
ATOM 8945 N N . SER A 1 1134 ? -13.149 -6.432 23.367 1.00 85.25 1134 SER A N 1
ATOM 8946 C CA . SER A 1 1134 ? -13.624 -7.808 23.184 1.00 85.25 1134 SER A CA 1
ATOM 8947 C C . SER A 1 1134 ? -12.521 -8.845 23.005 1.00 85.25 1134 SER A C 1
ATOM 8949 O O . SER A 1 1134 ? -12.801 -10.037 23.050 1.00 85.25 1134 SER A O 1
ATOM 8951 N N . TYR A 1 1135 ? -11.258 -8.443 22.837 1.00 81.12 1135 TYR A N 1
ATOM 8952 C CA . TYR A 1 1135 ? -10.143 -9.374 22.624 1.00 81.12 1135 TYR A CA 1
ATOM 8953 C C . TYR A 1 1135 ? -9.618 -9.980 23.934 1.00 81.12 1135 TYR A C 1
ATOM 8955 O O . TYR A 1 1135 ? -8.429 -9.890 24.247 1.00 81.12 1135 TYR A O 1
ATOM 8963 N N . LEU A 1 1136 ? -10.493 -10.649 24.688 1.00 85.81 1136 LEU A N 1
ATOM 8964 C CA . LEU A 1 1136 ? -10.158 -11.197 26.006 1.00 85.81 1136 LEU A CA 1
ATOM 8965 C C . LEU A 1 1136 ? -9.055 -12.258 25.979 1.00 85.81 1136 LEU A C 1
ATOM 8967 O O . LEU A 1 1136 ? -8.379 -12.448 26.986 1.00 85.81 1136 LEU A O 1
ATOM 8971 N N . ARG A 1 1137 ? -8.810 -12.917 24.838 1.00 76.56 1137 ARG A N 1
ATOM 8972 C CA . ARG A 1 1137 ? -7.663 -13.831 24.683 1.00 76.56 1137 ARG A CA 1
ATOM 8973 C C . ARG A 1 1137 ? -6.298 -13.172 24.932 1.00 76.56 1137 ARG A C 1
ATOM 8975 O O . ARG A 1 1137 ? -5.321 -13.878 25.141 1.00 76.56 1137 ARG A O 1
ATOM 8982 N N . ARG A 1 1138 ? -6.208 -11.837 24.853 1.00 77.31 1138 ARG A N 1
ATOM 8983 C CA . ARG A 1 1138 ? -4.964 -11.078 25.077 1.00 77.31 1138 ARG A CA 1
ATOM 8984 C C . ARG A 1 1138 ? -4.751 -10.691 26.543 1.00 77.31 1138 ARG A C 1
ATOM 8986 O O . ARG A 1 1138 ? -3.647 -10.289 26.893 1.00 77.31 1138 ARG A O 1
ATOM 8993 N N . ILE A 1 1139 ? -5.781 -10.809 27.384 1.00 82.50 1139 ILE A N 1
ATOM 8994 C CA . ILE A 1 1139 ? -5.722 -10.443 28.801 1.00 82.50 1139 ILE A CA 1
ATOM 8995 C C . ILE A 1 1139 ? -5.090 -11.605 29.575 1.00 82.50 1139 ILE A C 1
ATOM 8997 O O . ILE A 1 1139 ? -5.646 -12.704 29.615 1.00 82.50 1139 ILE A O 1
ATOM 9001 N N . LYS A 1 1140 ? -3.912 -11.367 30.164 1.00 77.62 1140 LYS A N 1
ATOM 9002 C CA . LYS A 1 1140 ? -3.170 -12.375 30.943 1.00 77.62 1140 LYS A CA 1
ATOM 9003 C C . LYS A 1 1140 ? -3.698 -12.516 32.372 1.00 77.62 1140 LYS A C 1
ATOM 9005 O O . LYS A 1 1140 ? -3.700 -13.627 32.904 1.00 77.62 1140 LYS A O 1
ATOM 9010 N N . ASP A 1 1141 ? -4.163 -11.421 32.978 1.00 87.38 1141 ASP A N 1
ATOM 9011 C CA . ASP A 1 1141 ? -4.739 -11.460 34.320 1.00 87.38 1141 ASP A CA 1
ATOM 9012 C C . ASP A 1 1141 ? -6.092 -12.188 34.317 1.00 87.38 1141 ASP A C 1
ATOM 9014 O O . ASP A 1 1141 ? -7.026 -11.846 33.587 1.00 87.38 1141 ASP A O 1
ATOM 9018 N N . LYS A 1 1142 ? -6.199 -13.237 35.137 1.00 84.19 1142 LYS A N 1
ATOM 9019 C CA . LYS A 1 1142 ? -7.386 -14.103 35.157 1.00 84.19 1142 LYS A CA 1
ATOM 9020 C C . LYS A 1 1142 ? -8.604 -13.413 35.767 1.00 84.19 1142 LYS A C 1
ATOM 9022 O O . LYS A 1 1142 ? -9.722 -13.738 35.366 1.00 84.19 1142 LYS A O 1
ATOM 9027 N N . ALA A 1 1143 ? -8.410 -12.510 36.729 1.00 84.94 1143 ALA A N 1
ATOM 9028 C CA . ALA A 1 1143 ? -9.504 -11.811 37.392 1.00 84.94 1143 ALA A CA 1
ATOM 9029 C C . ALA A 1 1143 ? -10.086 -10.729 36.473 1.00 84.94 1143 ALA A C 1
ATOM 9031 O O . ALA A 1 1143 ? -11.302 -10.672 36.292 1.00 84.94 1143 ALA A O 1
ATOM 9032 N N . GLU A 1 1144 ? -9.228 -9.955 35.807 1.00 88.62 1144 GLU A N 1
ATOM 9033 C CA . GLU A 1 1144 ? -9.618 -8.984 34.789 1.00 88.62 1144 GLU A CA 1
ATOM 9034 C C . GLU A 1 1144 ? -10.331 -9.674 33.620 1.00 88.62 1144 GLU A C 1
ATOM 9036 O O . GLU A 1 1144 ? -11.437 -9.275 33.249 1.00 88.62 1144 GLU A O 1
ATOM 9041 N N . LYS A 1 1145 ? -9.756 -10.766 33.085 1.00 90.69 1145 LYS A N 1
ATOM 9042 C CA . LYS A 1 1145 ? -10.378 -11.550 32.006 1.00 90.69 1145 LYS A CA 1
ATOM 9043 C C . LYS A 1 1145 ? -11.768 -12.044 32.413 1.00 90.69 1145 LYS A C 1
ATOM 9045 O O . LYS A 1 1145 ? -12.698 -11.964 31.614 1.00 90.69 1145 LYS A O 1
ATOM 9050 N N . ALA A 1 1146 ? -11.935 -12.531 33.644 1.00 88.56 1146 ALA A N 1
ATOM 9051 C CA . ALA A 1 1146 ? -13.233 -12.980 34.143 1.00 88.56 1146 ALA A CA 1
ATOM 9052 C C . ALA A 1 1146 ? -14.250 -11.829 34.257 1.00 88.56 1146 ALA A C 1
ATOM 9054 O O . ALA A 1 1146 ? -15.397 -11.997 33.840 1.00 88.56 1146 ALA A O 1
ATOM 9055 N N . GLY A 1 1147 ? -13.832 -10.662 34.760 1.00 90.88 1147 GLY A N 1
ATOM 9056 C CA . GLY A 1 1147 ? -14.683 -9.473 34.862 1.00 90.88 1147 GLY A CA 1
ATOM 9057 C C . GLY A 1 1147 ? -15.143 -8.966 33.493 1.00 90.88 1147 GLY A C 1
ATOM 9058 O O . GLY A 1 1147 ? -16.342 -8.827 33.249 1.00 90.88 1147 GLY A O 1
ATOM 9059 N N . LYS A 1 1148 ? -14.207 -8.791 32.554 1.00 93.75 1148 LYS A N 1
ATOM 9060 C CA . LYS A 1 1148 ? -14.506 -8.382 31.172 1.00 93.75 1148 LYS A CA 1
ATOM 9061 C C . LYS A 1 1148 ? -15.402 -9.404 30.464 1.00 93.75 1148 LYS A C 1
ATOM 9063 O O . LYS A 1 1148 ? -16.308 -9.015 29.733 1.00 93.75 1148 LYS A O 1
ATOM 9068 N N . LEU A 1 1149 ? -15.201 -10.706 30.711 1.00 94.50 1149 LEU A N 1
ATOM 9069 C CA . LEU A 1 1149 ? -16.008 -11.762 30.091 1.00 94.50 1149 LEU A CA 1
ATOM 9070 C C . LEU A 1 1149 ? -17.464 -11.659 30.539 1.00 94.50 1149 LEU A C 1
ATOM 9072 O O . LEU A 1 1149 ? -18.360 -11.743 29.706 1.00 94.50 1149 LEU A O 1
ATOM 9076 N N . GLN A 1 1150 ? -17.709 -11.433 31.831 1.00 94.38 1150 GLN A N 1
ATOM 9077 C CA . GLN A 1 1150 ? -19.067 -11.223 32.333 1.00 94.38 1150 GLN A CA 1
ATOM 9078 C C . GLN A 1 1150 ? -19.737 -10.009 31.682 1.00 94.38 1150 GLN A C 1
ATOM 9080 O O . GLN A 1 1150 ? -20.897 -10.106 31.288 1.00 94.38 1150 GLN A O 1
ATOM 9085 N N . MET A 1 1151 ? -19.010 -8.899 31.516 1.00 95.06 1151 MET A N 1
ATOM 9086 C CA . MET A 1 1151 ? -19.531 -7.706 30.838 1.00 95.06 1151 MET A CA 1
ATOM 9087 C C . MET A 1 1151 ? -19.881 -7.997 29.377 1.00 95.06 1151 MET A C 1
ATOM 9089 O O . MET A 1 1151 ? -20.991 -7.694 28.942 1.00 95.06 1151 MET A O 1
ATOM 9093 N N . LEU A 1 1152 ? -18.979 -8.659 28.644 1.00 95.19 1152 LEU A N 1
ATOM 9094 C CA . LEU A 1 1152 ? -19.207 -9.032 27.251 1.00 95.19 1152 LEU A CA 1
ATOM 9095 C C . LEU A 1 1152 ? -20.427 -9.941 27.097 1.00 95.19 1152 LEU A C 1
ATOM 9097 O O . LEU A 1 1152 ? -21.287 -9.682 26.257 1.00 95.19 1152 LEU A O 1
ATOM 9101 N N . LEU A 1 1153 ? -20.533 -10.986 27.921 1.00 96.06 1153 LEU A N 1
ATOM 9102 C CA . LEU A 1 1153 ? -21.670 -11.904 27.885 1.00 96.06 1153 LEU A CA 1
ATOM 9103 C C . LEU A 1 1153 ? -22.981 -11.195 28.253 1.00 96.06 1153 LEU A C 1
ATOM 9105 O O . LEU A 1 1153 ? -23.996 -11.432 27.607 1.00 96.06 1153 LEU A O 1
ATOM 9109 N N . ALA A 1 1154 ? -22.965 -10.274 29.221 1.00 94.56 1154 ALA A N 1
ATOM 9110 C CA . ALA A 1 1154 ? -24.137 -9.470 29.566 1.00 94.56 1154 ALA A CA 1
ATOM 9111 C C . ALA A 1 1154 ? -24.574 -8.551 28.413 1.00 94.56 1154 ALA A C 1
ATOM 9113 O O . ALA A 1 1154 ? -25.771 -8.417 28.149 1.00 94.56 1154 ALA A O 1
ATOM 9114 N N . ASN A 1 1155 ? -23.623 -7.946 27.697 1.00 93.88 1155 ASN A N 1
ATOM 9115 C CA . ASN A 1 1155 ? -23.915 -7.133 26.517 1.00 93.88 1155 ASN A CA 1
ATOM 9116 C C . ASN A 1 1155 ? -24.480 -7.981 25.373 1.00 93.88 1155 ASN A C 1
ATOM 9118 O O . ASN A 1 1155 ? -25.401 -7.540 24.686 1.00 93.88 1155 ASN A O 1
ATOM 9122 N N . LEU A 1 1156 ? -23.990 -9.209 25.193 1.00 94.81 1156 LEU A N 1
ATOM 9123 C CA . LEU A 1 1156 ? -24.552 -10.144 24.221 1.00 94.81 1156 LEU A CA 1
ATOM 9124 C C . LEU A 1 1156 ? -25.967 -10.586 24.588 1.00 94.81 1156 LEU A C 1
ATOM 9126 O O . LEU A 1 1156 ? -26.820 -10.635 23.703 1.00 94.81 1156 LEU A O 1
ATOM 9130 N N . THR A 1 1157 ? -26.254 -10.842 25.867 1.00 95.19 1157 THR A N 1
ATOM 9131 C CA . THR A 1 1157 ? -27.618 -11.151 26.322 1.00 95.19 1157 THR A CA 1
ATOM 9132 C C . THR A 1 1157 ? -28.591 -10.035 25.946 1.00 95.19 1157 THR A C 1
ATOM 9134 O O . THR A 1 1157 ? -29.656 -10.308 25.397 1.00 95.19 1157 THR A O 1
ATOM 9137 N N . LYS A 1 1158 ? -28.212 -8.770 26.178 1.00 93.38 1158 LYS A N 1
ATOM 9138 C CA . LYS A 1 1158 ? -29.040 -7.604 25.820 1.00 93.38 1158 LYS A CA 1
ATOM 9139 C C . LYS A 1 1158 ? -29.307 -7.521 24.316 1.00 93.38 1158 LYS A C 1
ATOM 9141 O O . LYS A 1 1158 ? -30.416 -7.193 23.918 1.00 93.38 1158 LYS A O 1
ATOM 9146 N N . GLN A 1 1159 ? -28.299 -7.832 23.502 1.00 94.25 1159 GLN A N 1
ATOM 9147 C CA . GLN A 1 1159 ? -28.373 -7.711 22.046 1.00 94.25 1159 GLN A CA 1
ATOM 9148 C C . GLN A 1 1159 ? -29.018 -8.904 21.342 1.00 94.25 1159 GLN A C 1
ATOM 9150 O O . GLN A 1 1159 ? -29.341 -8.798 20.167 1.00 94.25 1159 GLN A O 1
ATOM 9155 N N . THR A 1 1160 ? -29.125 -10.068 21.981 1.00 93.69 1160 THR A N 1
ATOM 9156 C CA . THR A 1 1160 ? -29.492 -11.306 21.266 1.00 93.69 1160 THR A CA 1
ATOM 9157 C C . THR A 1 1160 ? -30.609 -12.107 21.927 1.00 93.69 1160 THR A C 1
ATOM 9159 O O . THR A 1 1160 ? -31.015 -13.126 21.371 1.00 93.69 1160 THR A O 1
ATOM 9162 N N . GLU A 1 1161 ? -31.064 -11.700 23.118 1.00 93.00 1161 GLU A N 1
ATOM 9163 C CA . GLU A 1 1161 ? -31.931 -12.467 24.036 1.00 93.00 1161 GLU A CA 1
ATOM 9164 C C . GLU A 1 1161 ? -31.363 -13.835 24.476 1.00 93.00 1161 GLU A C 1
ATOM 9166 O O . GLU A 1 1161 ? -31.910 -14.472 25.384 1.00 93.00 1161 GLU A O 1
ATOM 9171 N N . LEU A 1 1162 ? -30.234 -14.270 23.903 1.00 94.06 1162 LEU A N 1
ATOM 9172 C CA . LEU A 1 1162 ? -29.537 -15.487 24.290 1.00 94.06 1162 LEU A CA 1
ATOM 9173 C C . LEU A 1 1162 ? -29.031 -15.376 25.722 1.00 94.06 1162 LEU A C 1
ATOM 9175 O O . LEU A 1 1162 ? -28.554 -14.334 26.165 1.00 94.06 1162 LEU A O 1
ATOM 9179 N N . GLN A 1 1163 ? -29.105 -16.485 26.445 1.00 95.19 1163 GLN A N 1
ATOM 9180 C CA . GLN A 1 1163 ? -28.622 -16.571 27.811 1.00 95.19 1163 GLN A CA 1
ATOM 9181 C C . GLN A 1 1163 ? -27.256 -17.239 27.818 1.00 95.19 1163 GLN A C 1
ATOM 9183 O O . GLN A 1 1163 ? -27.109 -18.365 27.346 1.00 95.19 1163 GLN A O 1
ATOM 9188 N N . PHE A 1 1164 ? -26.270 -16.555 28.390 1.00 95.56 1164 PHE A N 1
ATOM 9189 C CA . PHE A 1 1164 ? -24.901 -17.043 28.504 1.00 95.56 1164 PHE A CA 1
ATOM 9190 C C . PHE A 1 1164 ? -24.589 -17.373 29.962 1.00 95.56 1164 PHE A C 1
ATOM 9192 O O . PHE A 1 1164 ? -24.775 -16.544 30.854 1.00 95.56 1164 PHE A O 1
ATOM 9199 N N . ARG A 1 1165 ? -24.105 -18.588 30.214 1.00 94.00 1165 ARG A N 1
ATOM 9200 C CA . ARG A 1 1165 ? -23.693 -19.051 31.545 1.00 94.00 1165 ARG A CA 1
ATOM 9201 C C . ARG A 1 1165 ? -22.326 -19.696 31.455 1.00 94.00 1165 ARG A C 1
ATOM 9203 O O . ARG A 1 1165 ? -22.020 -20.336 30.460 1.00 94.00 1165 ARG A O 1
ATOM 9210 N N . ILE A 1 1166 ? -21.514 -19.551 32.493 1.00 93.94 1166 ILE A N 1
ATOM 9211 C CA . ILE A 1 1166 ? -20.232 -20.247 32.582 1.00 93.94 1166 ILE A CA 1
ATOM 9212 C C . ILE A 1 1166 ? -20.424 -21.440 33.515 1.00 93.94 1166 ILE A C 1
ATOM 9214 O O . ILE A 1 1166 ? -20.766 -21.266 34.684 1.00 93.94 1166 ILE A O 1
ATOM 9218 N N . GLU A 1 1167 ? -20.222 -22.644 32.992 1.00 93.44 1167 GLU A N 1
ATOM 9219 C CA . GLU A 1 1167 ? -20.351 -23.894 33.739 1.00 93.44 1167 GLU A CA 1
ATOM 9220 C C . GLU A 1 1167 ? -19.075 -24.722 33.612 1.00 93.44 1167 GLU A C 1
ATOM 9222 O O . GLU A 1 1167 ? -18.434 -24.737 32.562 1.00 93.44 1167 GLU A O 1
ATOM 9227 N N . LYS A 1 1168 ? -18.729 -25.473 34.661 1.00 93.31 1168 LYS A N 1
ATOM 9228 C CA . LYS A 1 1168 ? -17.734 -26.538 34.524 1.00 93.31 1168 LYS A CA 1
ATOM 9229 C C . LYS A 1 1168 ? -18.379 -27.715 33.813 1.00 93.31 1168 LYS A C 1
ATOM 9231 O O . LYS A 1 1168 ? -19.396 -28.224 34.285 1.00 93.31 1168 LYS A O 1
ATOM 9236 N N . ARG A 1 1169 ? -17.814 -28.104 32.673 1.00 92.62 1169 ARG A N 1
ATOM 9237 C CA . ARG A 1 1169 ? -18.261 -29.269 31.914 1.00 92.62 1169 ARG A CA 1
ATOM 9238 C C . ARG A 1 1169 ? -17.069 -30.086 31.419 1.00 92.62 1169 ARG A C 1
ATOM 9240 O O . ARG A 1 1169 ? -16.005 -29.512 31.148 1.00 92.62 1169 ARG A O 1
ATOM 9247 N N . PRO A 1 1170 ? -17.259 -31.401 31.229 1.00 91.94 1170 PRO A N 1
ATOM 9248 C CA . PRO A 1 1170 ? -16.279 -32.231 30.555 1.00 91.94 1170 PRO A CA 1
ATOM 9249 C C . PRO A 1 1170 ? -16.179 -31.806 29.087 1.00 91.94 1170 PRO A C 1
ATOM 9251 O O . PRO A 1 1170 ? -17.175 -31.795 28.362 1.00 91.94 1170 PRO A O 1
ATOM 9254 N N . VAL A 1 1171 ? -14.971 -31.463 28.645 1.00 92.25 1171 VAL A N 1
ATOM 9255 C CA . VAL A 1 1171 ? -14.655 -31.157 27.246 1.00 92.25 1171 VAL A CA 1
ATOM 9256 C C . VAL A 1 1171 ? -13.496 -32.018 26.770 1.00 92.25 1171 VAL A C 1
ATOM 9258 O O . VAL A 1 1171 ? -12.590 -32.354 27.536 1.00 92.25 1171 VAL A O 1
ATOM 9261 N N . GLU A 1 1172 ? -13.520 -32.389 25.495 1.00 92.06 1172 GLU A N 1
ATOM 9262 C CA . GLU A 1 1172 ? -12.412 -33.110 24.880 1.00 92.06 1172 GLU A CA 1
ATOM 9263 C C . GLU A 1 1172 ? -11.305 -32.130 24.473 1.00 92.06 1172 GLU A C 1
ATOM 9265 O O . GLU A 1 1172 ? -11.536 -31.228 23.672 1.00 92.06 1172 GLU A O 1
ATOM 9270 N N . VAL A 1 1173 ? -10.098 -32.334 24.998 1.00 92.94 1173 VAL A N 1
ATOM 9271 C CA . VAL A 1 1173 ? -8.910 -31.514 24.724 1.00 92.94 1173 VAL A CA 1
ATOM 9272 C C . VAL A 1 1173 ? -7.787 -32.416 24.223 1.00 92.94 1173 VAL A C 1
ATOM 9274 O O . VAL A 1 1173 ? -7.592 -33.522 24.732 1.00 92.94 1173 VAL A O 1
ATOM 9277 N N . TRP A 1 1174 ? -7.040 -31.955 23.224 1.00 95.00 1174 TRP A N 1
ATOM 9278 C CA . TRP A 1 1174 ? -5.838 -32.619 22.730 1.00 95.00 1174 TRP A CA 1
ATOM 9279 C C . TRP A 1 1174 ? -4.632 -32.269 23.603 1.00 95.00 1174 TRP A C 1
ATOM 9281 O O . TRP A 1 1174 ? -4.134 -31.150 23.565 1.00 95.00 1174 TRP A O 1
ATOM 9291 N N . PHE A 1 1175 ? -4.142 -33.228 24.378 1.00 94.31 1175 PHE A N 1
ATOM 9292 C CA . PHE A 1 1175 ? -2.924 -33.078 25.164 1.00 94.31 1175 PHE A CA 1
ATOM 9293 C C . PHE A 1 1175 ? -1.700 -33.441 24.338 1.00 94.31 1175 PHE A C 1
ATOM 9295 O O . PHE A 1 1175 ? -1.631 -34.537 23.788 1.00 94.31 1175 PHE A O 1
ATOM 9302 N N . ILE A 1 1176 ? -0.729 -32.538 24.298 1.00 95.06 1176 ILE A N 1
ATOM 9303 C CA . ILE A 1 1176 ? 0.545 -32.721 23.613 1.00 95.06 1176 ILE A CA 1
ATOM 9304 C C . ILE A 1 1176 ? 1.533 -33.295 24.623 1.00 95.06 1176 ILE A C 1
ATOM 9306 O O . ILE A 1 1176 ? 1.846 -32.664 25.634 1.00 95.06 1176 ILE A O 1
ATOM 9310 N N . THR A 1 1177 ? 2.007 -34.506 24.368 1.00 93.38 1177 THR A N 1
ATOM 9311 C CA . THR A 1 1177 ? 2.977 -35.207 25.212 1.00 93.38 1177 THR A CA 1
ATOM 9312 C C . THR A 1 1177 ? 4.200 -35.599 24.394 1.00 93.38 1177 THR A C 1
ATOM 9314 O O . THR A 1 1177 ? 4.124 -35.734 23.177 1.00 93.38 1177 THR A O 1
ATOM 9317 N N . GLU A 1 1178 ? 5.344 -35.781 25.050 1.00 90.06 1178 GLU A N 1
ATOM 9318 C CA . GLU A 1 1178 ? 6.552 -36.314 24.416 1.00 90.06 1178 GLU A CA 1
ATOM 9319 C C . GLU A 1 1178 ? 6.803 -37.734 24.925 1.00 90.06 1178 GLU A C 1
ATOM 9321 O O . GLU A 1 1178 ? 6.818 -37.984 26.135 1.00 90.06 1178 GLU A O 1
ATOM 9326 N N . LYS A 1 1179 ? 7.003 -38.680 24.005 1.00 84.12 1179 LYS A N 1
ATOM 9327 C CA . LYS A 1 1179 ? 7.467 -40.023 24.346 1.00 84.12 1179 LYS A CA 1
ATOM 9328 C C . LYS A 1 1179 ? 8.983 -40.020 24.387 1.00 84.12 1179 LYS A C 1
ATOM 9330 O O . LYS A 1 1179 ? 9.641 -39.748 23.386 1.00 84.12 1179 LYS A O 1
ATOM 9335 N N . LYS A 1 1180 ? 9.550 -40.402 25.530 1.00 66.19 1180 LYS A N 1
ATOM 9336 C CA . LYS A 1 1180 ? 10.968 -40.757 25.587 1.00 66.19 1180 LYS A CA 1
ATOM 9337 C C . LYS A 1 1180 ? 11.161 -42.009 24.729 1.00 66.19 1180 LYS A C 1
ATOM 9339 O O . LYS A 1 1180 ? 10.534 -43.028 25.007 1.00 66.19 1180 LYS A O 1
ATOM 9344 N N . LYS A 1 1181 ? 11.993 -41.931 23.685 1.00 57.06 1181 LYS A N 1
ATOM 9345 C CA . LYS A 1 1181 ? 12.530 -43.137 23.043 1.00 57.06 1181 LYS A CA 1
ATOM 9346 C C . LYS A 1 1181 ? 13.307 -43.882 24.129 1.00 57.06 1181 LYS A C 1
ATOM 9348 O O . LYS A 1 1181 ? 14.245 -43.312 24.692 1.00 57.06 1181 LYS A O 1
ATOM 9353 N N . ASP A 1 1182 ? 12.873 -45.094 24.469 1.00 49.56 1182 ASP A N 1
ATOM 9354 C CA . ASP A 1 1182 ? 13.694 -45.995 25.274 1.00 49.56 1182 ASP A CA 1
ATOM 9355 C C . ASP A 1 1182 ? 15.041 -46.130 24.551 1.00 49.56 1182 ASP A C 1
ATOM 9357 O O . ASP A 1 1182 ? 15.079 -46.398 23.347 1.00 49.56 1182 ASP A O 1
ATOM 9361 N N . LYS A 1 1183 ? 16.115 -45.784 25.265 1.00 33.47 1183 LYS A N 1
ATOM 9362 C CA . LYS A 1 1183 ? 17.486 -45.782 24.748 1.00 33.47 1183 LYS A CA 1
ATOM 9363 C C . LYS A 1 1183 ? 17.963 -47.180 24.396 1.00 33.47 1183 LYS A C 1
ATOM 9365 O O . LYS A 1 1183 ? 17.701 -48.097 25.205 1.00 33.47 1183 LYS A O 1
#